Protein AF-0000000077908603 (afdb_homodimer)

Radius of gyration: 63.62 Å; Cα contacts (8 Å, |Δi|>4): 1380; chains: 2; bounding box: 85×196×99 Å

Secondary structure (DSSP, 8-state):
------------------STHHHHHHHB-TTT-SB-SSEEE-TTS-EEEHHHHHTSPPEEE---TTS---------------------EEEEE-TTT--EEE--TTGGGGSEE-HHHHHHHHHHHHHTTTTT-B-TTTSSSB--EEETTTTEEE-HHHHHHHHHSTTTTTS-EEEGGGGGG-S--PPPPBPSS-TTSB--EEETTTTEEE-HHHHHTTTTTS-EEEHHHHHHHHHHHHHHHHHHHHHHHHHHHHHHHHHHHHHHHHHHHHHHHHHHHHHHHHHHHHHHHHHHHHHHHHHHHHHHHHHHHHHHHHHHHHHHHHHHHHHHHHHHHHHHH--HHHHHHHHHHHHHHHHHHHH----SS-SS----EEEEEEEEEEETTEEEEEEEE-----TTT-EEE-GGGTT--TTSEEEEEEE-B-TTS-B-SS----EEEEE--SS--S---EEEEE-------SS-----EEEE-/------------------STHHHHHHHB-TTT-SB-SSEEE-TTS-EEEHHHHHTSPPEEE---TTTT--------------------EEEEE-TTT--EEEPPTTGGGGSPB-HHHHHHHHHHHHHTTTTT-B-TTTSSSBEEEEETTTTEEEEHHHHHHHHHSTTTTT--EEEGGGGGG-S--PPPPBPSS-TTSB--EEETTTTEEE-HHHHHTTTTTS-EEEHHHHHHHHHHHHHHHHHHHHHHHHHHHHHHHHHHHHHHHHHHHHHHHHHHHHHHHHHHHHHHHHHHHHHHHHHHHHHHHHHHHHHHHHHHHHHHHHHHHHHHHHHHHHHHH--HHHHHHHHHHHHHHHHHHHH----SS-SS----EEEEEEEEEEETTEEEEEEEE-----TTT-EEE-GGGTT--TTSEEEEEEE-B-TTS-B-SS----EEEEE--SS--S---EEEEE-------SS-----EEEE-

Solvent-accessible surface area (backbone atoms only — not comparable to full-atom values): 54787 Å² total; per-residue (Å²): 136,82,81,77,81,69,78,81,72,68,82,78,70,74,74,71,86,66,69,78,50,67,68,41,66,54,27,30,16,84,85,81,65,38,69,57,50,73,28,27,42,42,70,79,62,50,62,37,23,46,69,64,57,68,69,53,72,69,45,72,49,72,65,70,78,71,68,81,71,73,76,74,80,76,76,76,78,71,64,76,67,68,67,76,80,66,65,63,47,45,23,39,59,40,88,88,78,61,47,79,40,77,49,53,95,65,34,78,80,58,43,50,68,33,58,61,40,51,44,45,35,49,53,49,25,42,72,60,74,27,59,90,43,54,8,68,79,76,66,75,40,58,38,53,30,31,27,66,69,75,47,36,40,22,16,68,65,54,46,52,45,34,60,66,34,82,90,37,43,81,48,53,69,42,48,45,81,69,44,79,72,56,86,78,76,61,64,80,54,57,24,90,90,43,73,88,35,58,50,53,30,28,31,64,76,79,64,40,70,31,25,74,68,41,39,72,51,92,38,53,89,46,58,64,45,48,32,82,70,50,32,62,61,54,50,49,53,52,50,51,52,51,62,60,41,51,62,52,49,55,46,44,54,50,24,49,51,48,41,54,49,45,51,54,48,30,54,53,42,51,52,52,45,49,50,49,50,51,52,49,46,53,52,46,42,51,27,48,53,51,49,46,51,51,49,51,49,50,52,50,50,52,50,53,53,51,50,50,53,51,50,54,52,46,53,52,50,51,51,50,42,50,52,50,49,47,46,50,52,47,50,51,47,38,72,72,71,36,50,58,61,51,41,56,69,45,40,62,50,52,50,51,37,53,53,54,60,63,63,59,85,77,76,65,57,68,92,67,80,58,61,68,42,74,37,65,85,38,78,57,52,69,36,94,84,32,82,40,62,40,42,80,44,60,81,49,70,22,78,86,49,37,41,79,44,45,88,31,66,86,60,56,40,86,87,34,72,21,38,40,33,72,45,44,6,19,83,84,58,42,69,57,80,71,43,61,64,74,45,72,48,66,55,63,65,86,78,62,80,77,71,59,59,45,68,43,72,42,65,49,68,36,60,57,53,95,66,72,63,78,73,62,44,70,41,72,63,133,85,74,78,78,73,78,78,78,69,80,79,68,76,74,70,85,64,68,78,52,67,67,42,66,55,29,29,16,85,84,79,64,38,69,56,52,72,29,27,42,43,70,78,64,50,62,37,23,47,69,62,58,67,70,52,72,71,44,72,49,69,66,67,76,72,66,76,73,70,77,73,80,76,77,73,78,71,66,77,68,66,65,73,81,64,63,60,48,45,23,36,58,40,90,87,79,61,48,78,40,77,48,53,95,65,34,77,80,59,42,52,69,32,58,61,41,51,43,46,36,50,52,49,25,43,74,59,74,30,60,90,42,54,8,67,82,75,64,75,42,57,38,52,31,31,28,66,68,77,46,36,40,22,16,69,67,54,46,52,46,33,57,67,34,83,91,38,43,80,48,53,68,41,50,47,80,71,44,79,73,57,86,79,77,60,64,80,52,58,24,90,90,43,71,90,36,56,49,54,29,28,31,65,76,80,64,39,69,30,25,73,66,41,43,71,49,90,41,50,90,50,57,63,46,48,30,82,67,49,31,60,61,55,50,48,52,52,49,52,54,51,62,61,41,51,61,52,50,54,48,45,54,50,25,51,51,48,42,55,51,45,52,53,48,30,54,53,39,51,53,52,45,49,49,50,51,51,53,51,46,53,52,46,44,49,28,47,52,51,50,46,51,51,50,49,49,49,51,51,51,52,49,54,53,51,51,51,54,50,50,53,52,46,52,52,49,52,50,50,41,52,52,49,49,48,46,49,54,48,50,51,47,38,73,72,72,36,50,57,61,50,41,57,67,47,40,65,50,51,52,53,36,53,52,55,60,64,64,59,86,77,77,66,56,67,91,66,80,57,61,70,44,74,37,64,86,36,77,56,51,69,37,94,83,32,85,40,62,38,42,80,44,59,80,49,72,23,77,87,50,36,41,78,42,44,87,31,65,86,60,55,39,85,86,32,75,20,39,39,33,73,43,46,6,18,84,85,57,43,69,57,79,72,45,61,64,74,45,71,49,66,55,62,64,85,79,61,80,79,69,59,60,46,68,42,70,42,64,49,67,36,59,59,52,94,66,72,64,78,72,62,46,71,40,72,67

Sequence (954 aa):
MSENRKPLLGFVGKLPSGTALGNSGKTHCPLCMGLFKAPRLLPCLHTVCTTCLEQLEPYSVVDIRGGDSDTSSEGSIFQELKPPSLQPQIGILCPVCDTQVDLPMGGVKALTIDHLAMNDVMLESLRGEGQGLVCDLCSDREVEKRCQTCRANLCHFCCQAHRRQKKTTYHTVVDLKDLKGYSRIGKPILCPVHPAEELRLFCELCDRPVCRDCVVGEHREHPYDFASNVIHKHGDSVRELLRGTQPHVEALEEALAQITEMNSALQKRVEAVAADVRTFSEGYVKAIEEHRDRLLKQLEDIRVQKENSLQLQKAQLEQLLADMRTGVEFTEHLLTSGSDLEILITKGVVVERLTKLNKVEYSAHPGVNDKIRFSPQQRAGRCRGYEVYGTINTKEVDPAKCVLQGEDLHRAREKQTASFTLLCKDAAGESMGRGGDSVHVAVVPKDKKDRFVLHSQVSGVIGGDETGNLRPFPVVIMSENRKPLLGFVGKLPSGTALGNSGKTHCPLCMGLFKAPRLLPCLHTVCTTCLEQLEPYSVVDIRGGDSDTSSEGSIFQELKPPSLQPQIGILCPVCDTQVDLPMGGVKALTIDHLAMNDVMLESLRGEGQGLVCDLCSDREVEKRCQTCRANLCHFCCQAHRRQKKTTYHTVVDLKDLKGYSRIGKPILCPVHPAEELRLFCELCDRPVCRDCVVGEHREHPYDFASNVIHKHGDSVRELLRGTQPHVEALEEALAQITEMNSALQKRVEAVAADVRTFSEGYVKAIEEHRDRLLKQLEDIRVQKENSLQLQKAQLEQLLADMRTGVEFTEHLLTSGSDLEILITKGVVVERLTKLNKVEYSAHPGVNDKIRFSPQQRAGRCRGYEVYGTINTKEVDPAKCVLQGEDLHRAREKQTASFTLLCKDAAGESMGRGGDSVHVAVVPKDKKDRFVLHSQVSGVIGGDETGNLRPFPVVI

Foldseek 3Di:
DDDPPPPPPDDPDDPPPPPVVPLQQLQAAPQPRHGADQWFQFPVRRIHHLVRQVPFDKDFDQPPPPPDPPPPDDDDPPPVPVRPPSPGFIWGADPPPRDITTADPVGSNPGHGDQSNVVSNVLVCLVVVQPPPAWPPPRPDTFFKAWPVQLTTHDPVVVVVLCPDPVRVPTDIGTSNVCNPPPPSGHFDADPVGRVFGFFKAFPVVGGTDTPVCCVPPVVPTDMDTPVVCCVVVVVVVVVVVVVCVVVVVVVVVVVVVVVVVVVVVVVVVVVVVVVVVVVVVLQVVLQVVVVVVQVVVVVVVVVVLVVQQVVLVVVVVVLVVLVVVLVVVVVCCVVPNDPVRCVVCVVVSVVSNVVSVPDDGDPDRLADPDKDKDFAAWPQDGSRDTHGIDIDRFDFDPVLWDKDAPCPVVQDAQDWGWIDTQTAGSVSHGDQAQADFDFDFDADPPDPPRPRPRDRCRPRCHDDVPNDGPGDTDND/DPDPPDPCPDDPDDPPPPPVVPLQQLQAAPQPRHGADQWFQFPVRHIHHLVRQVVFDKDFDQPPPPPDPPPVDDDDPPPVPVRPPSPRFIWGADPPPRDITTADPVGSNPGDGDQSNVVSNVLVCLVVVQPPPAWPPPRPDTFFKAFPVQLTTHDPVVVVVLCVDPVRVPTDIGTSNVCNPPPPSGHFDADPVGRVFGFFKAFPVVGGTDTPVCCVPVVPPTDMDTCVVCCVVVVVVVVVVVVVCVVVVVVVVVVVVVVVVVVVVVVVVVVVVVVVVVVVVVLQVVLAVVVVVVQVVVVVVVVVVLVVQQVVLVVVVVVLVVLVVVLVVVVVCCVVPNDPVRCVVCVVVSVVSNVVSVPDDGDPDRLADPDKDKDFAAWPQDGSRHTHGIDIDRFDFDPVLWDKAAPCLVVQDAQDWGWIFTQTAGSVSHGDQAFADFDFDFDADPPDPPGPRPRPRCRPRCHDDVPNDGPGDTDND

Structure (mmCIF, N/CA/C/O backbone):
data_AF-0000000077908603-model_v1
#
loop_
_entity.id
_entity.type
_entity.pdbx_description
1 polymer 'Tripartite motif-containing protein'
#
loop_
_atom_site.group_PDB
_atom_site.id
_atom_site.type_symbol
_atom_site.label_atom_id
_atom_site.label_alt_id
_atom_site.label_comp_id
_atom_site.label_asym_id
_atom_site.label_entity_id
_atom_site.label_seq_id
_atom_site.pdbx_PDB_ins_code
_atom_site.Cartn_x
_atom_site.Cartn_y
_atom_site.Cartn_z
_atom_site.occupancy
_atom_site.B_iso_or_equiv
_atom_site.auth_seq_id
_atom_site.auth_comp_id
_atom_site.auth_asym_id
_atom_site.auth_atom_id
_atom_site.pdbx_PDB_model_num
ATOM 1 N N . MET A 1 1 ? 39.688 18.641 4.941 1 24.11 1 MET A N 1
ATOM 2 C CA . MET A 1 1 ? 39.375 18.641 6.367 1 24.11 1 MET A CA 1
ATOM 3 C C . MET A 1 1 ? 38.719 19.953 6.77 1 24.11 1 MET A C 1
ATOM 5 O O . MET A 1 1 ? 39.406 20.938 7.066 1 24.11 1 MET A O 1
ATOM 9 N N . SER A 1 2 ? 37.75 20.297 6.008 1 25.19 2 SER A N 1
ATOM 10 C CA . SER A 1 2 ? 37 21.516 5.777 1 25.19 2 SER A CA 1
ATOM 11 C C . SER A 1 2 ? 36.219 21.922 7.027 1 25.19 2 SER A C 1
ATOM 13 O O . SER A 1 2 ? 35.531 21.094 7.645 1 25.19 2 SER A O 1
ATOM 15 N N . GLU A 1 3 ? 36.781 22.906 7.824 1 24.78 3 GLU A N 1
ATOM 16 C CA . GLU A 1 3 ? 36.562 23.547 9.117 1 24.78 3 GLU A CA 1
ATOM 17 C C . GLU A 1 3 ? 35.125 24.031 9.289 1 24.78 3 GLU A C 1
ATOM 19 O O . GLU A 1 3 ? 34.531 24.547 8.352 1 24.78 3 GLU A O 1
ATOM 24 N N . ASN A 1 4 ? 34.438 23.438 10.281 1 24.56 4 ASN A N 1
ATOM 25 C CA . ASN A 1 4 ? 33.125 23.312 10.945 1 24.56 4 ASN A CA 1
ATOM 26 C C . ASN A 1 4 ? 32.688 24.656 11.516 1 24.56 4 ASN A C 1
ATOM 28 O O . ASN A 1 4 ? 33.125 25.062 12.586 1 24.56 4 ASN A O 1
ATOM 32 N N . ARG A 1 5 ? 32.656 25.734 10.602 1 23.84 5 ARG A N 1
ATOM 33 C CA . ARG A 1 5 ? 32.375 27.078 11.109 1 23.84 5 ARG A CA 1
ATOM 34 C C . ARG A 1 5 ? 31.078 27.109 11.906 1 23.84 5 ARG A C 1
ATOM 36 O O . ARG A 1 5 ? 30.016 26.812 11.375 1 23.84 5 ARG A O 1
ATOM 43 N N . LYS A 1 6 ? 31.25 26.781 13.188 1 27.31 6 LYS A N 1
ATOM 44 C CA . LYS A 1 6 ? 30.344 26.656 14.328 1 27.31 6 LYS A CA 1
ATOM 45 C C . LYS A 1 6 ? 29.453 27.875 14.469 1 27.31 6 LYS A C 1
ATOM 47 O O . LYS A 1 6 ? 29.953 29 14.586 1 27.31 6 LYS A O 1
ATOM 52 N N . PRO A 1 7 ? 28.203 27.797 13.906 1 25.58 7 PRO A N 1
ATOM 53 C CA . PRO A 1 7 ? 27.297 28.938 13.852 1 25.58 7 PRO A CA 1
ATOM 54 C C . PRO A 1 7 ? 27.031 29.547 15.227 1 25.58 7 PRO A C 1
ATOM 56 O O . PRO A 1 7 ? 26.828 28.812 16.203 1 25.58 7 PRO A O 1
ATOM 59 N N . LEU A 1 8 ? 27.797 30.594 15.617 1 26.75 8 LEU A N 1
ATOM 60 C CA . LEU A 1 8 ? 27.781 31.344 16.859 1 26.75 8 LEU A CA 1
ATOM 61 C C . LEU A 1 8 ? 26.375 31.812 17.203 1 26.75 8 LEU A C 1
ATOM 63 O O . LEU A 1 8 ? 25.859 32.75 16.594 1 26.75 8 LEU A O 1
ATOM 67 N N . LEU A 1 9 ? 25.406 30.875 17.234 1 26.42 9 LEU A N 1
ATOM 68 C CA . LEU A 1 9 ? 24 31.188 17.484 1 26.42 9 LEU A CA 1
ATOM 69 C C . LEU A 1 9 ? 23.828 31.891 18.828 1 26.42 9 LEU A C 1
ATOM 71 O O . LEU A 1 9 ? 22.703 32.062 19.312 1 26.42 9 LEU A O 1
ATOM 75 N N . GLY A 1 10 ? 25.016 32.031 19.562 1 24.17 10 GLY A N 1
ATOM 76 C CA . GLY A 1 10 ? 24.734 31.969 20.984 1 24.17 10 GLY A CA 1
ATOM 77 C C . GLY A 1 10 ? 23.656 32.938 21.422 1 24.17 10 GLY A C 1
ATOM 78 O O . GLY A 1 10 ? 22.531 32.562 21.734 1 24.17 10 GLY A O 1
ATOM 79 N N . PHE A 1 11 ? 24.047 34.156 22 1 25.81 11 PHE A N 1
ATOM 80 C CA . PHE A 1 11 ? 23.734 34.75 23.312 1 25.81 11 PHE A CA 1
ATOM 81 C C . PHE A 1 11 ? 22.5 35.625 23.219 1 25.81 11 PHE A C 1
ATOM 83 O O . PHE A 1 11 ? 22.531 36.719 22.656 1 25.81 11 PHE A O 1
ATOM 90 N N . VAL A 1 12 ? 21.375 35.094 22.828 1 29.44 12 VAL A N 1
ATOM 91 C CA . VAL A 1 12 ? 20.172 35.938 22.938 1 29.44 12 VAL A CA 1
ATOM 92 C C . VAL A 1 12 ? 20.047 36.438 24.375 1 29.44 12 VAL A C 1
ATOM 94 O O . VAL A 1 12 ? 19.766 35.656 25.297 1 29.44 12 VAL A O 1
ATOM 97 N N . GLY A 1 13 ? 21.016 37.219 24.859 1 24.86 13 GLY A N 1
ATOM 98 C CA . GLY A 1 13 ? 20.969 37.781 26.188 1 24.86 13 GLY A CA 1
ATOM 99 C C . GLY A 1 13 ? 19.609 38.344 26.547 1 24.86 13 GLY A C 1
ATOM 100 O O . GLY A 1 13 ? 18.828 38.719 25.672 1 24.86 13 GLY A O 1
ATOM 101 N N . LYS A 1 14 ? 19.047 37.844 27.688 1 30.73 14 LYS A N 1
ATOM 102 C CA . LYS A 1 14 ? 17.891 38.219 28.484 1 30.73 14 LYS A CA 1
ATOM 103 C C . LYS A 1 14 ? 17.812 39.719 28.672 1 30.73 14 LYS A C 1
ATOM 105 O O . LYS A 1 14 ? 18.734 40.344 29.203 1 30.73 14 LYS A O 1
ATOM 110 N N . LEU A 1 15 ? 17.266 40.344 27.75 1 29.77 15 LEU A N 1
ATOM 111 C CA . LEU A 1 15 ? 17.016 41.719 28.078 1 29.77 15 LEU A CA 1
ATOM 112 C C . LEU A 1 15 ? 16.438 41.844 29.484 1 29.77 15 LEU A C 1
ATOM 114 O O . LEU A 1 15 ? 15.516 41.125 29.859 1 29.77 15 LEU A O 1
ATOM 118 N N . PRO A 1 16 ? 17.297 42.094 30.547 1 29.77 16 PRO A N 1
ATOM 119 C CA . PRO A 1 16 ? 16.844 42.25 31.922 1 29.77 16 PRO A CA 1
ATOM 120 C C . PRO A 1 16 ? 15.469 42.906 32.031 1 29.77 16 PRO A C 1
ATOM 122 O O . PRO A 1 16 ? 15.055 43.625 31.109 1 29.77 16 PRO A O 1
ATOM 125 N N . SER A 1 17 ? 14.578 42.219 32.719 1 30.8 17 SER A N 1
ATOM 126 C CA . SER A 1 17 ? 13.289 42.688 33.25 1 30.8 17 SER A CA 1
ATOM 127 C C . SER A 1 17 ? 13.414 44.062 33.875 1 30.8 17 SER A C 1
ATOM 129 O O . SER A 1 17 ? 14.047 44.219 34.906 1 30.8 17 SER A O 1
ATOM 131 N N . GLY A 1 18 ? 13.797 45.094 33.125 1 29.88 18 GLY A N 1
ATOM 132 C CA . GLY A 1 18 ? 13.922 46.469 33.531 1 29.88 18 GLY A CA 1
ATOM 133 C C . GLY A 1 18 ? 12.797 46.938 34.438 1 29.88 18 GLY A C 1
ATOM 134 O O . GLY A 1 18 ? 11.711 47.312 33.969 1 29.88 18 GLY A O 1
ATOM 135 N N . THR A 1 19 ? 12.531 46.406 35.594 1 32.53 19 THR A N 1
ATOM 136 C CA . THR A 1 19 ? 11.664 46.969 36.625 1 32.53 19 THR A CA 1
ATOM 137 C C . THR A 1 19 ? 11.875 48.469 36.75 1 32.53 19 THR A C 1
ATOM 139 O O . THR A 1 19 ? 11.031 49.188 37.312 1 32.53 19 THR A O 1
ATOM 142 N N . ALA A 1 20 ? 13.109 48.938 36.906 1 36.72 20 ALA A N 1
ATOM 143 C CA . ALA A 1 20 ? 13.414 50.344 37.188 1 36.72 20 ALA A CA 1
ATOM 144 C C . ALA A 1 20 ? 12.883 51.25 36.094 1 36.72 20 ALA A C 1
ATOM 146 O O . ALA A 1 20 ? 13.172 52.438 36.094 1 36.72 20 ALA A O 1
ATOM 147 N N . LEU A 1 21 ? 12.445 50.812 35 1 39.31 21 LEU A N 1
ATOM 148 C CA . LEU A 1 21 ? 11.922 51.469 33.812 1 39.31 21 LEU A CA 1
ATOM 149 C C . LEU A 1 21 ? 10.539 52.062 34.094 1 39.31 21 LEU A C 1
ATOM 151 O O . LEU A 1 21 ? 9.922 52.625 33.188 1 39.31 21 LEU A O 1
ATOM 155 N N . GLY A 1 22 ? 9.922 51.656 35.062 1 41.66 22 GLY A N 1
ATOM 156 C CA . GLY A 1 22 ? 8.562 52.094 35.281 1 41.66 22 GLY A CA 1
ATOM 157 C C . GLY A 1 22 ? 8.445 53.625 35.375 1 41.66 22 GLY A C 1
ATOM 158 O O . GLY A 1 22 ? 7.535 54.219 34.781 1 41.66 22 GLY A O 1
ATOM 159 N N . ASN A 1 23 ? 9.203 54.25 36.438 1 48.16 23 ASN A N 1
ATOM 160 C CA . ASN A 1 23 ? 9.195 55.688 36.688 1 48.16 23 ASN A CA 1
ATOM 161 C C . ASN A 1 23 ? 9.984 56.469 35.625 1 48.16 23 ASN A C 1
ATOM 163 O O . ASN A 1 23 ? 9.695 57.625 35.375 1 48.16 23 ASN A O 1
ATOM 167 N N . SER A 1 24 ? 10.922 55.781 35.062 1 54.47 24 SER A N 1
ATOM 168 C CA . SER A 1 24 ? 11.852 56.406 34.125 1 54.47 24 SER A CA 1
ATOM 169 C C . SER A 1 24 ? 11.141 56.812 32.844 1 54.47 24 SER A C 1
ATOM 171 O O . SER A 1 24 ? 11.492 57.844 32.219 1 54.47 24 SER A O 1
ATOM 173 N N . GLY A 1 25 ? 10.039 56.219 32.562 1 63.84 25 GLY A N 1
ATOM 174 C CA . GLY A 1 25 ? 9.312 56.562 31.344 1 63.84 25 GLY A CA 1
ATOM 175 C C . GLY A 1 25 ? 8.578 57.875 31.438 1 63.84 25 GLY A C 1
ATOM 176 O O . GLY A 1 25 ? 8.25 58.5 30.422 1 63.84 25 GLY A O 1
ATOM 177 N N . LYS A 1 26 ? 8.57 58.25 32.688 1 80.25 26 LYS A N 1
ATOM 178 C CA . LYS A 1 26 ? 7.824 59.469 32.906 1 80.25 26 LYS A CA 1
ATOM 179 C C . LYS A 1 26 ? 8.766 60.688 32.969 1 80.25 26 LYS A C 1
ATOM 181 O O . LYS A 1 26 ? 8.336 61.812 32.781 1 80.25 26 LYS A O 1
ATOM 186 N N . THR A 1 27 ? 10.07 60.375 33.219 1 89.62 27 THR A N 1
ATOM 187 C CA . THR A 1 27 ? 10.945 61.531 33.438 1 89.62 27 THR A CA 1
ATOM 188 C C . THR A 1 27 ? 12.07 61.531 32.406 1 89.62 27 THR A C 1
ATOM 190 O O . THR A 1 27 ? 12.789 62.531 32.281 1 89.62 27 THR A O 1
ATOM 193 N N . HIS A 1 28 ? 12.156 60.5 31.641 1 92.69 28 HIS A N 1
ATOM 194 C CA . HIS A 1 28 ? 13.281 60.406 30.719 1 92.69 28 HIS A CA 1
ATOM 195 C C . HIS A 1 28 ? 12.805 60.344 29.281 1 92.69 28 HIS A C 1
ATOM 197 O O . HIS A 1 28 ? 11.797 59.688 28.984 1 92.69 28 HIS A O 1
ATOM 203 N N . CYS A 1 29 ? 13.555 61 28.453 1 93.94 29 CYS A N 1
ATOM 204 C CA . CYS A 1 29 ? 13.273 60.969 27.016 1 93.94 29 CYS A CA 1
ATOM 205 C C . CYS A 1 29 ? 13.68 59.656 26.391 1 93.94 29 CYS A C 1
ATOM 207 O O . CYS A 1 29 ? 14.789 59.156 26.641 1 93.94 29 CYS A O 1
ATOM 209 N N . PRO A 1 30 ? 12.898 59.031 25.625 1 91.56 30 PRO A N 1
ATOM 210 C CA . PRO A 1 30 ? 13.203 57.719 25.016 1 91.56 30 PRO A CA 1
ATOM 211 C C . PRO A 1 30 ? 14.305 57.812 23.969 1 91.56 30 PRO A C 1
ATOM 213 O O . PRO A 1 30 ? 14.914 56.781 23.625 1 91.56 30 PRO A O 1
ATOM 216 N N . LEU A 1 31 ? 14.648 58.969 23.438 1 91.38 31 LEU A N 1
ATOM 217 C CA . LEU A 1 31 ? 15.656 59.125 22.406 1 91.38 31 LEU A CA 1
ATOM 218 C C . LEU A 1 31 ? 17.016 59.438 23.016 1 91.38 31 LEU A C 1
ATOM 220 O O . LEU A 1 31 ? 18 58.75 22.75 1 91.38 31 LEU A O 1
ATOM 224 N N . CYS A 1 32 ? 17.109 60.438 23.891 1 92.38 32 CYS A N 1
ATOM 225 C CA . CYS A 1 32 ? 18.391 60.844 24.469 1 92.38 32 CYS A CA 1
ATOM 226 C C . CYS A 1 32 ? 18.609 60.188 25.828 1 92.38 32 CYS A C 1
ATOM 228 O O . CYS A 1 32 ? 19.719 60.188 26.359 1 92.38 32 CYS A O 1
ATOM 230 N N . MET A 1 33 ? 17.625 59.688 26.516 1 90.75 33 MET A N 1
ATOM 231 C CA . MET A 1 33 ? 17.672 58.969 27.766 1 90.75 33 MET A CA 1
ATOM 232 C C . MET A 1 33 ? 17.984 59.875 28.938 1 90.75 33 MET A C 1
ATOM 234 O O . MET A 1 33 ? 18.188 59.438 30.062 1 90.75 33 MET A O 1
ATOM 238 N N . GLY A 1 34 ? 17.984 61.031 28.609 1 89.06 34 GLY A N 1
ATOM 239 C CA . GLY A 1 34 ? 18.156 62.031 29.672 1 89.06 34 GLY A CA 1
ATOM 240 C C . GLY A 1 34 ? 16.828 62.562 30.219 1 89.06 34 GLY A C 1
ATOM 241 O O . GLY A 1 34 ? 15.766 62.156 29.766 1 89.06 34 GLY A O 1
ATOM 242 N N . LEU A 1 35 ? 16.984 63.406 31.266 1 89.56 35 LEU A N 1
ATOM 243 C CA . LEU A 1 35 ? 15.789 64.062 31.797 1 89.56 35 LEU A CA 1
ATOM 244 C C . LEU A 1 35 ? 15.141 64.938 30.719 1 89.56 35 LEU A C 1
ATOM 246 O O . LEU A 1 35 ? 15.844 65.625 29.953 1 89.56 35 LEU A O 1
ATOM 250 N N . PHE A 1 36 ? 13.898 64.938 30.719 1 92.06 36 PHE A N 1
ATOM 251 C CA . PHE A 1 36 ? 13.164 65.688 29.703 1 92.06 36 PHE A CA 1
ATOM 252 C C . PHE A 1 36 ? 13.586 67.188 29.688 1 92.06 36 PHE A C 1
ATOM 254 O O . PHE A 1 36 ? 13.688 67.812 30.75 1 92.06 36 PHE A O 1
ATOM 261 N N . LYS A 1 37 ? 13.844 67.625 28.484 1 88.88 37 LYS A N 1
ATOM 262 C CA . LYS A 1 37 ? 14.078 69.062 28.266 1 88.88 37 LYS A CA 1
ATOM 263 C C . LYS A 1 37 ? 13.031 69.688 27.328 1 88.88 37 LYS A C 1
ATOM 265 O O . LYS A 1 37 ? 13.039 69.375 26.125 1 88.88 37 LYS A O 1
ATOM 270 N N . ALA A 1 38 ? 12.172 70.562 27.797 1 90.38 38 ALA A N 1
ATOM 271 C CA . ALA A 1 38 ? 11.062 71.125 27.047 1 90.38 38 ALA A CA 1
ATOM 272 C C . ALA A 1 38 ? 10.25 70 26.344 1 90.38 38 ALA A C 1
ATOM 274 O O . ALA A 1 38 ? 10.125 70.062 25.109 1 90.38 38 ALA A O 1
ATOM 275 N N . PRO A 1 39 ? 9.797 69.125 27.109 1 94.12 39 PRO A N 1
ATOM 276 C CA . PRO A 1 39 ? 9.125 67.938 26.547 1 94.12 39 PRO A CA 1
ATOM 277 C C . PRO A 1 39 ? 7.859 68.312 25.766 1 94.12 39 PRO A C 1
ATOM 279 O O . PRO A 1 39 ? 7.102 69.188 26.203 1 94.12 39 PRO A O 1
ATOM 282 N N . ARG A 1 40 ? 7.715 67.75 24.609 1 95.5 40 ARG A N 1
ATOM 283 C CA . ARG A 1 40 ? 6.527 67.938 23.781 1 95.5 40 ARG A CA 1
ATOM 284 C C . ARG A 1 40 ? 5.672 66.625 23.781 1 95.5 40 ARG A C 1
ATOM 286 O O . ARG A 1 40 ? 6.199 65.562 23.719 1 95.5 40 ARG A O 1
ATOM 293 N N . LEU A 1 41 ? 4.398 66.812 23.922 1 95.5 41 LEU A N 1
ATOM 294 C CA . LEU A 1 41 ? 3.445 65.688 23.891 1 95.5 41 LEU A CA 1
ATOM 295 C C . LEU A 1 41 ? 2.975 65.438 22.469 1 95.5 41 LEU A C 1
ATOM 297 O O . LEU A 1 41 ? 2.441 66.312 21.797 1 95.5 41 LEU A O 1
ATOM 301 N N . LEU A 1 42 ? 3.189 64.25 22.016 1 94.62 42 LEU A N 1
ATOM 302 C CA . LEU A 1 42 ? 2.756 63.844 20.688 1 94.62 42 LEU A CA 1
ATOM 303 C C . LEU A 1 42 ? 1.315 63.344 20.719 1 94.62 42 LEU A C 1
ATOM 305 O O . LEU A 1 42 ? 0.791 63.031 21.781 1 94.62 42 LEU A O 1
ATOM 309 N N . PRO A 1 43 ? 0.622 63.312 19.5 1 94.19 43 PRO A N 1
ATOM 310 C CA . PRO A 1 43 ? -0.764 62.844 19.438 1 94.19 43 PRO A CA 1
ATOM 311 C C . PRO A 1 43 ? -0.914 61.406 19.922 1 94.19 43 PRO A C 1
ATOM 313 O O . PRO A 1 43 ? -2.008 61 20.312 1 94.19 43 PRO A O 1
ATOM 316 N N . CYS A 1 44 ? 0.149 60.656 19.953 1 94.38 44 CYS A N 1
ATOM 317 C CA . CYS A 1 44 ? 0.128 59.281 20.438 1 94.38 44 CYS A CA 1
ATOM 318 C C . CYS A 1 44 ? 0.326 59.219 21.938 1 94.38 44 CYS A C 1
ATOM 320 O O . CYS A 1 44 ? 0.346 58.125 22.531 1 94.38 44 CYS A O 1
ATOM 322 N N . LEU A 1 45 ? 0.522 60.344 22.562 1 94.75 45 LEU A N 1
ATOM 323 C CA . LEU A 1 45 ? 0.618 60.562 24 1 94.75 45 LEU A CA 1
ATOM 324 C C . LEU A 1 45 ? 1.974 60.125 24.531 1 94.75 45 LEU A C 1
ATOM 326 O O . LEU A 1 45 ? 2.119 59.875 25.719 1 94.75 45 LEU A O 1
ATOM 330 N N . HIS A 1 46 ? 2.93 59.938 23.609 1 94 46 HIS A N 1
ATOM 331 C CA . HIS A 1 46 ? 4.32 59.812 24.031 1 94 46 HIS A CA 1
ATOM 332 C C . HIS A 1 46 ? 4.992 61.188 24.125 1 94 46 HIS A C 1
ATOM 334 O O . HIS A 1 46 ? 4.656 62.094 23.375 1 94 46 HIS A O 1
ATOM 340 N N . THR A 1 47 ? 5.828 61.312 25.062 1 95.75 47 THR A N 1
ATOM 341 C CA . THR A 1 47 ? 6.531 62.562 25.312 1 95.75 47 THR A CA 1
ATOM 342 C C . THR A 1 47 ? 7.996 62.438 24.906 1 95.75 47 THR A C 1
ATOM 344 O O . THR A 1 47 ? 8.656 61.438 25.188 1 95.75 47 THR A O 1
ATOM 347 N N . VAL A 1 48 ? 8.5 63.5 24.172 1 95.31 48 VAL A N 1
ATOM 348 C CA . VAL A 1 48 ? 9.883 63.531 23.703 1 95.31 48 VAL A CA 1
ATOM 349 C C . VAL A 1 48 ? 10.43 64.938 23.828 1 95.31 48 VAL A C 1
ATOM 351 O O . VAL A 1 48 ? 9.68 65.938 23.734 1 95.31 48 VAL A O 1
ATOM 354 N N . CYS A 1 49 ? 11.703 65.062 24.016 1 95.75 49 CYS A N 1
ATOM 355 C CA . CYS A 1 49 ? 12.344 66.375 24.094 1 95.75 49 CYS A CA 1
ATOM 356 C C . CYS A 1 49 ? 12.203 67.125 22.781 1 95.75 49 CYS A C 1
ATOM 358 O O . CYS A 1 49 ? 12.195 66.5 21.703 1 95.75 49 CYS A O 1
ATOM 360 N N . THR A 1 50 ? 12.102 68.438 22.875 1 95 50 THR A N 1
ATOM 361 C CA . THR A 1 50 ? 11.992 69.25 21.672 1 95 50 THR A CA 1
ATOM 362 C C . THR A 1 50 ? 13.227 69.125 20.781 1 95 50 THR A C 1
ATOM 364 O O . THR A 1 50 ? 13.102 68.938 19.578 1 95 50 THR A O 1
ATOM 367 N N . THR A 1 51 ? 14.359 69.062 21.391 1 94.06 51 THR A N 1
ATOM 368 C CA . THR A 1 51 ? 15.602 69 20.641 1 94.06 51 THR A CA 1
ATOM 369 C C . THR A 1 51 ? 15.711 67.625 19.953 1 94.06 51 THR A C 1
ATOM 371 O O . THR A 1 51 ? 16.188 67.5 18.828 1 94.06 51 THR A O 1
ATOM 374 N N . CYS A 1 52 ? 15.297 66.625 20.625 1 94.88 52 CYS A N 1
ATOM 375 C CA . CYS A 1 52 ? 15.344 65.25 20.078 1 94.88 52 CYS A CA 1
ATOM 376 C C . CYS A 1 52 ? 14.367 65.125 18.906 1 94.88 52 CYS A C 1
ATOM 378 O O . CYS A 1 52 ? 14.672 64.438 17.922 1 94.88 52 CYS A O 1
ATOM 380 N N . LEU A 1 53 ? 13.195 65.75 19 1 94.12 53 LEU A N 1
ATOM 381 C CA . LEU A 1 53 ? 12.203 65.688 17.938 1 94.12 53 LEU A CA 1
ATOM 382 C C . LEU A 1 53 ? 12.703 66.375 16.688 1 94.12 53 LEU A C 1
ATOM 384 O O . LEU A 1 53 ? 12.406 65.938 15.562 1 94.12 53 LEU A O 1
ATOM 388 N N . GLU A 1 54 ? 13.461 67.438 16.906 1 93.06 54 GLU A N 1
ATOM 389 C CA . GLU A 1 54 ? 13.977 68.188 15.781 1 93.06 54 GLU A CA 1
ATOM 390 C C . GLU A 1 54 ? 15.016 67.438 14.984 1 93.06 54 GLU A C 1
ATOM 392 O O . GLU A 1 54 ? 15.242 67.688 13.812 1 93.06 54 GLU A O 1
ATOM 397 N N . GLN A 1 55 ? 15.562 66.5 15.609 1 91.44 55 GLN A N 1
ATOM 398 C CA . GLN A 1 55 ? 16.594 65.688 14.953 1 91.44 55 GLN A CA 1
ATOM 399 C C . GLN A 1 55 ? 15.992 64.562 14.102 1 91.44 55 GLN A C 1
ATOM 401 O O . GLN A 1 55 ? 16.688 63.969 13.289 1 91.44 55 GLN A O 1
ATOM 406 N N . LEU A 1 56 ? 14.695 64.375 14.242 1 90.69 56 LEU A N 1
ATOM 407 C CA . LEU A 1 56 ? 14.039 63.312 13.492 1 90.69 56 LEU A CA 1
ATOM 408 C C . LEU A 1 56 ? 13.812 63.75 12.039 1 90.69 56 LEU A C 1
ATOM 410 O O . LEU A 1 56 ? 13.57 64.938 11.766 1 90.69 56 LEU A O 1
ATOM 414 N N . GLU A 1 57 ? 13.914 62.875 11.078 1 84.38 57 GLU A N 1
ATOM 415 C CA . GLU A 1 57 ? 13.711 63.125 9.664 1 84.38 57 GLU A CA 1
ATOM 416 C C . GLU A 1 57 ? 12.227 63.25 9.328 1 84.38 57 GLU A C 1
ATOM 418 O O . GLU A 1 57 ? 11.453 62.344 9.562 1 84.38 57 GLU A O 1
ATOM 423 N N . PRO A 1 58 ? 11.867 64.438 8.836 1 82.88 58 PRO A N 1
ATOM 424 C CA . PRO A 1 58 ? 10.461 64.562 8.445 1 82.88 58 PRO A CA 1
ATOM 425 C C . PRO A 1 58 ? 10.133 63.875 7.137 1 82.88 58 PRO A C 1
ATOM 427 O O . PRO A 1 58 ? 11.023 63.625 6.32 1 82.88 58 PRO A O 1
ATOM 430 N N . TYR A 1 59 ? 8.977 63.25 7.125 1 79.06 59 TYR A N 1
ATOM 431 C CA . TYR A 1 59 ? 8.531 62.688 5.852 1 79.06 59 TYR A CA 1
ATOM 432 C C . TYR A 1 59 ? 7.395 63.5 5.258 1 79.06 59 TYR A C 1
ATOM 434 O O . TYR A 1 59 ? 6.648 64.188 5.988 1 79.06 59 TYR A O 1
ATOM 442 N N . SER A 1 60 ? 7.363 63.938 3.986 1 73.62 60 SER A N 1
ATOM 443 C CA . SER A 1 60 ? 6.34 64.688 3.299 1 73.62 60 SER A CA 1
ATOM 444 C C . SER A 1 60 ? 5.324 63.781 2.611 1 73.62 60 SER A C 1
ATOM 446 O O . SER A 1 60 ? 5.699 62.812 1.945 1 73.62 60 SER A O 1
ATOM 448 N N . VAL A 1 61 ? 4.16 63.656 3.223 1 59.94 61 VAL A N 1
ATOM 449 C CA . VAL A 1 61 ? 3.127 62.969 2.475 1 59.94 61 VAL A CA 1
ATOM 450 C C . VAL A 1 61 ? 2.32 63.969 1.643 1 59.94 61 VAL A C 1
ATOM 452 O O . VAL A 1 61 ? 1.862 65 2.158 1 59.94 61 VAL A O 1
ATOM 455 N N . VAL A 1 62 ? 2.352 63.969 0.371 1 52.75 62 VAL A N 1
ATOM 456 C CA . VAL A 1 62 ? 1.526 64.75 -0.534 1 52.75 62 VAL A CA 1
ATOM 457 C C . VAL A 1 62 ? 0.119 64.188 -0.6 1 52.75 62 VAL A C 1
ATOM 459 O O . VAL A 1 62 ? -0.053 63 -0.905 1 52.75 62 VAL A O 1
ATOM 462 N N . ASP A 1 63 ? -0.709 64.625 0.265 1 51.25 63 ASP A N 1
ATOM 463 C CA . ASP A 1 63 ? -2.105 64.25 0.084 1 51.25 63 ASP A CA 1
ATOM 464 C C . ASP A 1 63 ? -2.617 64.688 -1.293 1 51.25 63 ASP A C 1
ATOM 466 O O . ASP A 1 63 ? -2.709 65.875 -1.591 1 51.25 63 ASP A O 1
ATOM 470 N N . ILE A 1 64 ? -2.475 63.938 -2.289 1 44.44 64 ILE A N 1
ATOM 471 C CA . ILE A 1 64 ? -3.021 64.188 -3.623 1 44.44 64 ILE A CA 1
ATOM 472 C C . ILE A 1 64 ? -4.527 63.906 -3.611 1 44.44 64 ILE A C 1
ATOM 474 O O . ILE A 1 64 ? -5.152 63.812 -4.668 1 44.44 64 ILE A O 1
ATOM 478 N N . ARG A 1 65 ? -5.207 63.812 -2.59 1 44.22 65 ARG A N 1
ATOM 479 C CA . ARG A 1 65 ? -6.594 63.375 -2.801 1 44.22 65 ARG A CA 1
ATOM 480 C C . ARG A 1 65 ? -7.371 64.438 -3.562 1 44.22 65 ARG A C 1
ATOM 482 O O . ARG A 1 65 ? -8.602 64.375 -3.66 1 44.22 65 ARG A O 1
ATOM 489 N N . GLY A 1 66 ? -6.895 65.688 -3.848 1 36.59 66 GLY A N 1
ATOM 490 C CA . GLY A 1 66 ? -7.914 66.562 -4.297 1 36.59 66 GLY A CA 1
ATOM 491 C C . GLY A 1 66 ? -8.594 66.188 -5.586 1 36.59 66 GLY A C 1
ATOM 492 O O . GLY A 1 66 ? -9.617 66.75 -5.977 1 36.59 66 GLY A O 1
ATOM 493 N N . GLY A 1 67 ? -7.848 65.812 -6.703 1 35.59 67 GLY A N 1
ATOM 494 C CA . GLY A 1 67 ? -8.367 66.188 -7.996 1 35.59 67 GLY A CA 1
ATOM 495 C C . GLY A 1 67 ? -9.641 65.5 -8.398 1 35.59 67 GLY A C 1
ATOM 496 O O . GLY A 1 67 ? -10.281 65.875 -9.383 1 35.59 67 GLY A O 1
ATOM 497 N N . ASP A 1 68 ? -9.859 64.188 -8.086 1 35.72 68 ASP A N 1
ATOM 498 C CA . ASP A 1 68 ? -10.672 63.625 -9.164 1 35.72 68 ASP A CA 1
ATOM 499 C C . ASP A 1 68 ? -12.133 64.062 -9.008 1 35.72 68 ASP A C 1
ATOM 501 O O . ASP A 1 68 ? -13 63.219 -8.719 1 35.72 68 ASP A O 1
ATOM 505 N N . SER A 1 69 ? -12.539 65.062 -8.211 1 32.56 69 SER A N 1
ATOM 506 C CA . SER A 1 69 ? -13.977 65.312 -8.367 1 32.56 69 SER A CA 1
ATOM 507 C C . SER A 1 69 ? -14.32 65.688 -9.812 1 32.56 69 SER A C 1
ATOM 509 O O . SER A 1 69 ? -13.898 66.688 -10.312 1 32.56 69 SER A O 1
ATOM 511 N N . ASP A 1 70 ? -14.352 64.688 -10.68 1 31.83 70 ASP A N 1
ATOM 512 C CA . ASP A 1 70 ? -14.836 64.812 -12.055 1 31.83 70 ASP A CA 1
ATOM 513 C C . ASP A 1 70 ? -16.25 65.375 -12.109 1 31.83 70 ASP A C 1
ATOM 515 O O . ASP A 1 70 ? -17.203 64.625 -12.391 1 31.83 70 ASP A O 1
ATOM 519 N N . THR A 1 71 ? -16.766 66.188 -11.148 1 32.72 71 THR A N 1
ATOM 520 C CA . THR A 1 71 ? -18.109 66.625 -11.531 1 32.72 71 THR A CA 1
ATOM 521 C C . THR A 1 71 ? -18.062 67.375 -12.852 1 32.72 71 THR A C 1
ATOM 523 O O . THR A 1 71 ? -17.328 68.375 -12.992 1 32.72 71 THR A O 1
ATOM 526 N N . SER A 1 72 ? -18.391 66.75 -14.023 1 30.33 72 SER A N 1
ATOM 527 C CA . SER A 1 72 ? -18.562 67.125 -15.422 1 30.33 72 SER A CA 1
ATOM 528 C C . SER A 1 72 ? -19.578 68.25 -15.562 1 30.33 72 SER A C 1
ATOM 530 O O . SER A 1 72 ? -20.078 68.5 -16.656 1 30.33 72 SER A O 1
ATOM 532 N N . SER A 1 73 ? -20.188 68.875 -14.57 1 29.3 73 SER A N 1
ATOM 533 C CA . SER A 1 73 ? -21.188 69.812 -15.133 1 29.3 73 SER A CA 1
ATOM 534 C C . SER A 1 73 ? -20.531 70.875 -15.984 1 29.3 73 SER A C 1
ATOM 536 O O . SER A 1 73 ? -19.391 71.25 -15.742 1 29.3 73 SER A O 1
ATOM 538 N N . GLU A 1 74 ? -21.016 71.25 -17.25 1 29.33 74 GLU A N 1
ATOM 539 C CA . GLU A 1 74 ? -20.719 72.062 -18.422 1 29.33 74 GLU A CA 1
ATOM 540 C C . GLU A 1 74 ? -20.531 73.562 -18.047 1 29.33 74 GLU A C 1
ATOM 542 O O . GLU A 1 74 ? -20.141 74.375 -18.875 1 29.33 74 GLU A O 1
ATOM 547 N N . GLY A 1 75 ? -21.344 74.188 -17.172 1 30.88 75 GLY A N 1
ATOM 548 C CA . GLY A 1 75 ? -21.375 75.625 -17.344 1 30.88 75 GLY A CA 1
ATOM 549 C C . GLY A 1 75 ? -20.016 76.25 -17.25 1 30.88 75 GLY A C 1
ATOM 550 O O . GLY A 1 75 ? -19.062 75.625 -16.781 1 30.88 75 GLY A O 1
ATOM 551 N N . SER A 1 76 ? -19.797 77.562 -17.859 1 31.52 76 SER A N 1
ATOM 552 C CA . SER A 1 76 ? -18.656 78.375 -18.219 1 31.52 76 SER A CA 1
ATOM 553 C C . SER A 1 76 ? -17.75 78.625 -17.031 1 31.52 76 SER A C 1
ATOM 555 O O . SER A 1 76 ? -16.703 79.312 -17.172 1 31.52 76 SER A O 1
ATOM 557 N N . ILE A 1 77 ? -18.359 78.812 -15.859 1 32.94 77 ILE A N 1
ATOM 558 C CA . ILE A 1 77 ? -17.625 79.688 -14.977 1 32.94 77 ILE A CA 1
ATOM 559 C C . ILE A 1 77 ? -16.219 79.125 -14.719 1 32.94 77 ILE A C 1
ATOM 561 O O . ILE A 1 77 ? -16.094 78 -14.156 1 32.94 77 ILE A O 1
ATOM 565 N N . PHE A 1 78 ? -15.227 79.438 -15.547 1 34.5 78 PHE A N 1
ATOM 566 C CA . PHE A 1 78 ? -13.781 79.188 -15.484 1 34.5 78 PHE A CA 1
ATOM 567 C C . PHE A 1 78 ? -13.258 79.5 -14.078 1 34.5 78 PHE A C 1
ATOM 569 O O . PHE A 1 78 ? -12.641 80.5 -13.844 1 34.5 78 PHE A O 1
ATOM 576 N N . GLN A 1 79 ? -14.188 79.562 -13.109 1 31.06 79 GLN A N 1
ATOM 577 C CA . GLN A 1 79 ? -13.438 79.938 -11.914 1 31.06 79 GLN A CA 1
ATOM 578 C C . GLN A 1 79 ? -12.25 79 -11.703 1 31.06 79 GLN A C 1
ATOM 580 O O . GLN A 1 79 ? -12.383 77.812 -11.773 1 31.06 79 GLN A O 1
ATOM 585 N N . GLU A 1 80 ? -11.055 79.5 -12.086 1 34.62 80 GLU A N 1
ATOM 586 C CA . GLU A 1 80 ? -9.766 78.938 -11.75 1 34.62 80 GLU A CA 1
ATOM 587 C C . GLU A 1 80 ? -9.812 78.25 -10.383 1 34.62 80 GLU A C 1
ATOM 589 O O . GLU A 1 80 ? -9.953 78.938 -9.359 1 34.62 80 GLU A O 1
ATOM 594 N N . LEU A 1 81 ? -10.594 77.188 -10.273 1 38.09 81 LEU A N 1
ATOM 595 C CA . LEU A 1 81 ? -10.492 76.438 -9.055 1 38.09 81 LEU A CA 1
ATOM 596 C C . LEU A 1 81 ? -9.031 76.25 -8.633 1 38.09 81 LEU A C 1
ATOM 598 O O . LEU A 1 81 ? -8.234 75.688 -9.375 1 38.09 81 LEU A O 1
ATOM 602 N N . LYS A 1 82 ? -8.461 77.375 -8.023 1 40.38 82 LYS A N 1
ATOM 603 C CA . LYS A 1 82 ? -7.152 77.188 -7.406 1 40.38 82 LYS A CA 1
ATOM 604 C C . LYS A 1 82 ? -7.004 75.75 -6.855 1 40.38 82 LYS A C 1
ATOM 606 O O . LYS A 1 82 ? -7.922 75.25 -6.215 1 40.38 82 LYS A O 1
ATOM 611 N N . PRO A 1 83 ? -6.289 74.938 -7.602 1 42.09 83 PRO A N 1
ATOM 612 C CA . PRO A 1 83 ? -6.047 73.625 -7.02 1 42.09 83 PRO A CA 1
ATOM 613 C C . PRO A 1 83 ? -5.914 73.688 -5.496 1 42.09 83 PRO A C 1
ATOM 615 O O . PRO A 1 83 ? -5.492 74.688 -4.938 1 42.09 83 PRO A O 1
ATOM 618 N N . PRO A 1 84 ? -6.84 73.188 -4.805 1 42.22 84 PRO A N 1
ATOM 619 C CA . PRO A 1 84 ? -6.594 73.25 -3.359 1 42.22 84 PRO A CA 1
ATOM 620 C C . PRO A 1 84 ? -5.109 73.125 -3.014 1 42.22 84 PRO A C 1
ATOM 622 O O . PRO A 1 84 ? -4.352 72.438 -3.713 1 42.22 84 PRO A O 1
ATOM 625 N N . SER A 1 85 ? -4.336 74.188 -2.785 1 43.62 85 SER A N 1
ATOM 626 C CA . SER A 1 85 ? -2.963 74.188 -2.293 1 43.62 85 SER A CA 1
ATOM 627 C C . SER A 1 85 ? -2.635 72.938 -1.549 1 43.62 85 SER A C 1
ATOM 629 O O . SER A 1 85 ? -3.229 72.625 -0.509 1 43.62 85 SER A O 1
ATOM 631 N N . LEU A 1 86 ? -2.43 71.812 -2.223 1 49.34 86 LEU A N 1
ATOM 632 C CA . LEU A 1 86 ? -1.801 70.625 -1.693 1 49.34 86 LEU A CA 1
ATOM 633 C C . LEU A 1 86 ? -0.671 71 -0.731 1 49.34 86 LEU A C 1
ATOM 635 O O . LEU A 1 86 ? 0.432 71.312 -1.161 1 49.34 86 LEU A O 1
ATOM 639 N N . GLN A 1 87 ? -0.716 71.75 0.265 1 51.72 87 GLN A N 1
ATOM 640 C CA . GLN A 1 87 ? 0.417 71.938 1.158 1 51.72 87 GLN A CA 1
ATOM 641 C C . GLN A 1 87 ? 0.951 70.625 1.695 1 51.72 87 GLN A C 1
ATOM 643 O O . GLN A 1 87 ? 0.182 69.812 2.176 1 51.72 87 GLN A O 1
ATOM 648 N N . PRO A 1 88 ? 2.102 70.188 1.229 1 61.03 88 PRO A N 1
ATOM 649 C CA . PRO A 1 88 ? 2.752 69 1.766 1 61.03 88 PRO A CA 1
ATOM 650 C C . PRO A 1 88 ? 2.691 68.938 3.291 1 61.03 88 PRO A C 1
ATOM 652 O O . PRO A 1 88 ? 2.926 69.938 3.969 1 61.03 88 PRO A O 1
ATOM 655 N N . GLN A 1 89 ? 1.81 68.188 3.82 1 69.5 89 GLN A N 1
ATOM 656 C CA . GLN A 1 89 ? 1.821 68 5.27 1 69.5 89 GLN A CA 1
ATOM 657 C C . GLN A 1 89 ? 3.076 67.312 5.727 1 69.5 89 GLN A C 1
ATOM 659 O O . GLN A 1 89 ? 3.424 66.25 5.176 1 69.5 89 GLN A O 1
ATOM 664 N N . ILE A 1 90 ? 3.98 68 6.379 1 82.81 90 ILE A N 1
ATOM 665 C CA . ILE A 1 90 ? 5.207 67.438 6.945 1 82.81 90 ILE A CA 1
ATOM 666 C C . ILE A 1 90 ? 4.887 66.688 8.227 1 82.81 90 ILE A C 1
ATOM 668 O O . ILE A 1 90 ? 4.09 67.125 9.047 1 82.81 90 ILE A O 1
ATOM 672 N N . GLY A 1 91 ? 5.215 65.438 8.219 1 87.69 91 GLY A N 1
ATOM 673 C CA . GLY A 1 91 ? 4.992 64.625 9.406 1 87.69 91 GLY A CA 1
ATOM 674 C C . GLY A 1 91 ? 6.234 63.875 9.867 1 87.69 91 GLY A C 1
ATOM 675 O O . GLY A 1 91 ? 7.246 63.875 9.164 1 87.69 91 GLY A O 1
ATOM 676 N N . ILE A 1 92 ? 6.301 63.5 11.133 1 91.44 92 ILE A N 1
ATOM 677 C CA . ILE A 1 92 ? 7.367 62.656 11.711 1 91.44 92 ILE A CA 1
ATOM 678 C C . ILE A 1 92 ? 6.781 61.375 12.258 1 91.44 92 ILE A C 1
ATOM 680 O O . ILE A 1 92 ? 5.562 61.25 12.383 1 91.44 92 ILE A O 1
ATOM 684 N N . LEU A 1 93 ? 7.652 60.5 12.508 1 91.69 93 LEU A N 1
ATOM 685 C CA . LEU A 1 93 ? 7.25 59.25 13.133 1 91.69 93 LEU A CA 1
ATOM 686 C C . LEU A 1 93 ? 7.652 59.219 14.609 1 91.69 93 LEU A C 1
ATOM 688 O O . LEU A 1 93 ? 8.766 59.625 14.953 1 91.69 93 LEU A O 1
ATOM 692 N N . CYS A 1 94 ? 6.676 58.844 15.406 1 93.56 94 CYS A N 1
ATOM 693 C CA . CYS A 1 94 ? 7.012 58.719 16.828 1 93.56 94 CYS A CA 1
ATOM 694 C C . CYS A 1 94 ? 8.117 57.688 17.047 1 93.56 94 CYS A C 1
ATOM 696 O O . CYS A 1 94 ? 8.023 56.562 16.578 1 93.56 94 CYS A O 1
ATOM 698 N N . PRO A 1 95 ? 9.148 58 17.641 1 91.81 95 PRO A N 1
ATOM 699 C CA . PRO A 1 95 ? 10.273 57.062 17.844 1 91.81 95 PRO A CA 1
ATOM 700 C C . PRO A 1 95 ? 9.93 55.906 18.75 1 91.81 95 PRO A C 1
ATOM 702 O O . PRO A 1 95 ? 10.664 54.906 18.812 1 91.81 95 PRO A O 1
ATOM 705 N N . VAL A 1 96 ? 8.875 55.938 19.516 1 90.44 96 VAL A N 1
ATOM 706 C CA . VAL A 1 96 ? 8.516 54.906 20.484 1 90.44 96 VAL A CA 1
ATOM 707 C C . VAL A 1 96 ? 7.551 53.906 19.844 1 90.44 96 VAL A C 1
ATOM 709 O O . VAL A 1 96 ? 7.758 52.688 19.906 1 90.44 96 VAL A O 1
ATOM 712 N N . CYS A 1 97 ? 6.5 54.5 19.156 1 90.56 97 CYS A N 1
ATOM 713 C CA . CYS A 1 97 ? 5.457 53.594 18.656 1 90.56 97 CYS A CA 1
ATOM 714 C C . CYS A 1 97 ? 5.387 53.656 17.141 1 90.56 97 CYS A C 1
ATOM 716 O O . CYS A 1 97 ? 4.582 52.938 16.531 1 90.56 97 CYS A O 1
ATOM 718 N N . ASP A 1 98 ? 6.109 54.531 16.438 1 88.62 98 ASP A N 1
ATOM 719 C CA . ASP A 1 98 ? 6.227 54.656 14.984 1 88.62 98 ASP A CA 1
ATOM 720 C C . ASP A 1 98 ? 4.941 55.188 14.367 1 88.62 98 ASP A C 1
ATOM 722 O O . ASP A 1 98 ? 4.727 55.062 13.156 1 88.62 98 ASP A O 1
ATOM 726 N N . THR A 1 99 ? 4.082 55.688 15.203 1 88.5 99 THR A N 1
ATOM 727 C CA . THR A 1 99 ? 2.873 56.312 14.68 1 88.5 99 THR A CA 1
ATOM 728 C C . THR A 1 99 ? 3.207 57.625 13.953 1 88.5 99 THR A C 1
ATOM 730 O O . THR A 1 99 ? 4.105 58.344 14.367 1 88.5 99 THR A O 1
ATOM 733 N N . GLN A 1 100 ? 2.5 57.875 12.984 1 88 100 GLN A N 1
ATOM 734 C CA . GLN A 1 100 ? 2.703 59.094 12.203 1 88 100 GLN A CA 1
ATOM 735 C C . GLN A 1 100 ? 2.119 60.312 12.914 1 88 100 GLN A C 1
ATOM 737 O O . GLN A 1 100 ? 0.983 60.25 13.391 1 88 100 GLN A O 1
ATOM 742 N N . VAL A 1 101 ? 2.916 61.344 13.031 1 90.56 101 VAL A N 1
ATOM 743 C CA . VAL A 1 101 ? 2.518 62.594 13.68 1 90.56 101 VAL A CA 1
ATOM 744 C C . VAL A 1 101 ? 2.6 63.719 12.68 1 90.56 101 VAL A C 1
ATOM 746 O O . VAL A 1 101 ? 3.674 64 12.148 1 90.56 101 VAL A O 1
ATOM 749 N N . ASP A 1 102 ? 1.49 64.375 12.391 1 88.38 102 ASP A N 1
ATOM 750 C CA . ASP A 1 102 ? 1.463 65.5 11.523 1 88.38 102 ASP A CA 1
ATOM 751 C C . ASP A 1 102 ? 1.905 66.75 12.281 1 88.38 102 ASP A C 1
ATOM 753 O O . ASP A 1 102 ? 1.367 67.062 13.352 1 88.38 102 ASP A O 1
ATOM 757 N N . LEU A 1 103 ? 2.824 67.438 11.742 1 89.12 103 LEU A N 1
ATOM 758 C CA . LEU A 1 103 ? 3.346 68.625 12.406 1 89.12 103 LEU A CA 1
ATOM 759 C C . LEU A 1 103 ? 2.541 69.875 12.023 1 89.12 103 LEU A C 1
ATOM 761 O O . LEU A 1 103 ? 2.154 70.062 10.859 1 89.12 103 LEU A O 1
ATOM 765 N N . PRO A 1 104 ? 2.238 70.688 13.055 1 86.06 104 PRO A N 1
ATOM 766 C CA . PRO A 1 104 ? 1.589 71.938 12.75 1 86.06 104 PRO A CA 1
ATOM 767 C C . PRO A 1 104 ? 2.512 72.938 12.016 1 86.06 104 PRO A C 1
ATOM 769 O O . PRO A 1 104 ? 3.68 72.625 11.773 1 86.06 104 PRO A O 1
ATOM 772 N N . MET A 1 105 ? 2.068 74.062 11.57 1 82.38 105 MET A N 1
ATOM 773 C CA . MET A 1 105 ? 2.812 75.062 10.797 1 82.38 105 MET A CA 1
ATOM 774 C C . MET A 1 105 ? 4.043 75.562 11.562 1 82.38 105 MET A C 1
ATOM 776 O O . MET A 1 105 ? 5.082 75.812 10.961 1 82.38 105 MET A O 1
ATOM 780 N N . GLY A 1 106 ? 3.984 75.562 12.844 1 84.5 106 GLY A N 1
ATOM 781 C CA . GLY A 1 106 ? 5.102 76 13.664 1 84.5 106 GLY A CA 1
ATOM 782 C C . GLY A 1 106 ? 6.109 74.938 13.945 1 84.5 106 GLY A C 1
ATOM 783 O O . GLY A 1 106 ? 7.133 75.188 14.594 1 84.5 106 GLY A O 1
ATOM 784 N N . GLY A 1 107 ? 5.898 73.75 13.312 1 86.94 107 GLY A N 1
ATOM 785 C CA . GLY A 1 107 ? 6.828 72.625 13.469 1 86.94 107 GLY A CA 1
ATOM 786 C C . GLY A 1 107 ? 6.699 71.938 14.812 1 86.94 107 GLY A C 1
ATOM 787 O O . GLY A 1 107 ? 5.617 71.938 15.406 1 86.94 107 GLY A O 1
ATOM 788 N N . VAL A 1 108 ? 7.777 71.438 15.328 1 90.38 108 VAL A N 1
ATOM 789 C CA . VAL A 1 108 ? 7.832 70.688 16.562 1 90.38 108 VAL A CA 1
ATOM 790 C C . VAL A 1 108 ? 7.562 71.562 17.766 1 90.38 108 VAL A C 1
ATOM 792 O O . VAL A 1 108 ? 6.945 71.188 18.75 1 90.38 108 VAL A O 1
ATOM 795 N N . LYS A 1 109 ? 7.953 72.875 17.641 1 88.75 109 LYS A N 1
ATOM 796 C CA . LYS A 1 109 ? 7.82 73.812 18.734 1 88.75 109 LYS A CA 1
ATOM 797 C C . LYS A 1 109 ? 6.363 74.188 18.938 1 88.75 109 LYS A C 1
ATOM 799 O O . LYS A 1 109 ? 6.004 74.75 20 1 88.75 109 LYS A O 1
ATOM 804 N N . ALA A 1 110 ? 5.574 73.875 17.906 1 89.19 110 ALA A N 1
ATOM 805 C CA . ALA A 1 110 ? 4.16 74.25 18 1 89.19 110 ALA A CA 1
ATOM 806 C C . ALA A 1 110 ? 3.363 73.125 18.688 1 89.19 110 ALA A C 1
ATOM 808 O O . ALA A 1 110 ? 2.178 73.312 18.984 1 89.19 110 ALA A O 1
ATOM 809 N N . LEU A 1 111 ? 4 72.125 19.016 1 92.06 111 LEU A N 1
ATOM 810 C CA . LEU A 1 111 ? 3.334 71 19.719 1 92.06 111 LEU A CA 1
ATOM 811 C C . LEU A 1 111 ? 3.111 71.375 21.188 1 92.06 111 LEU A C 1
ATOM 813 O O . LEU A 1 111 ? 3.773 72.25 21.719 1 92.06 111 LEU A O 1
ATOM 817 N N . THR A 1 112 ? 2.182 70.625 21.719 1 91.5 112 THR A N 1
ATOM 818 C CA . THR A 1 112 ? 1.807 70.938 23.094 1 91.5 112 THR A CA 1
ATOM 819 C C . THR A 1 112 ? 2.941 70.562 24.047 1 91.5 112 THR A C 1
ATOM 821 O O . THR A 1 112 ? 3.523 69.5 23.969 1 91.5 112 THR A O 1
ATOM 824 N N . ILE A 1 113 ? 3.258 71.5 24.969 1 92.06 113 ILE A N 1
ATOM 825 C CA . ILE A 1 113 ? 4.277 71.25 25.984 1 92.06 113 ILE A CA 1
ATOM 826 C C . ILE A 1 113 ? 3.711 70.312 27.062 1 92.06 113 ILE A C 1
ATOM 828 O O . ILE A 1 113 ? 2.584 70.5 27.531 1 92.06 113 ILE A O 1
ATOM 832 N N . ASP A 1 114 ? 4.477 69.375 27.406 1 93.19 114 ASP A N 1
ATOM 833 C CA . ASP A 1 114 ? 4.07 68.438 28.469 1 93.19 114 ASP A CA 1
ATOM 834 C C . ASP A 1 114 ? 4.512 68.938 29.844 1 93.19 114 ASP A C 1
ATOM 836 O O . ASP A 1 114 ? 5.578 68.562 30.328 1 93.19 114 ASP A O 1
ATOM 840 N N . HIS A 1 115 ? 3.662 69.625 30.422 1 89.44 115 HIS A N 1
ATOM 841 C CA . HIS A 1 115 ? 3.977 70.25 31.719 1 89.44 115 HIS A CA 1
ATOM 842 C C . HIS A 1 115 ? 4.012 69.188 32.812 1 89.44 115 HIS A C 1
ATOM 844 O O . HIS A 1 115 ? 4.699 69.375 33.812 1 89.44 115 HIS A O 1
ATOM 850 N N . LEU A 1 116 ? 3.203 68.188 32.594 1 89.94 116 LEU A N 1
ATOM 851 C CA . LEU A 1 116 ? 3.203 67.062 33.562 1 89.94 116 LEU A CA 1
ATOM 852 C C . LEU A 1 116 ? 4.59 66.438 33.656 1 89.94 116 LEU A C 1
ATOM 854 O O . LEU A 1 116 ? 5.07 66.188 34.781 1 89.94 116 LEU A O 1
ATOM 858 N N . ALA A 1 117 ? 5.203 66.188 32.531 1 91.06 117 ALA A N 1
ATOM 859 C CA . ALA A 1 117 ? 6.551 65.625 32.5 1 91.06 117 ALA A CA 1
ATOM 860 C C . ALA A 1 117 ? 7.559 66.562 33.156 1 91.06 117 ALA A C 1
ATOM 862 O O . ALA A 1 117 ? 8.477 66.125 33.844 1 91.06 117 ALA A O 1
ATOM 863 N N . MET A 1 118 ? 7.402 67.812 32.875 1 87.44 118 MET A N 1
ATOM 864 C CA . MET A 1 118 ? 8.281 68.812 33.5 1 87.44 118 MET A CA 1
ATOM 865 C C . MET A 1 118 ? 8.188 68.75 35 1 87.44 118 MET A C 1
ATOM 867 O O . MET A 1 118 ? 9.211 68.875 35.719 1 87.44 118 MET A O 1
ATOM 871 N N . ASN A 1 119 ? 7.016 68.688 35.469 1 85 119 ASN A N 1
ATOM 872 C CA . ASN A 1 119 ? 6.805 68.562 36.906 1 85 119 ASN A CA 1
ATOM 873 C C . ASN A 1 119 ? 7.461 67.312 37.469 1 85 119 ASN A C 1
ATOM 875 O O . ASN A 1 119 ? 8.07 67.375 38.531 1 85 119 ASN A O 1
ATOM 879 N N . ASP A 1 120 ? 7.277 66.25 36.812 1 87.44 120 ASP A N 1
ATOM 880 C CA . ASP A 1 120 ? 7.871 65 37.25 1 87.44 120 ASP A CA 1
ATOM 881 C C . ASP A 1 120 ? 9.391 65.125 37.312 1 87.44 120 ASP A C 1
ATOM 883 O O . ASP A 1 120 ? 10.023 64.562 38.219 1 87.44 120 ASP A O 1
ATOM 887 N N . VAL A 1 121 ? 9.945 65.688 36.281 1 85.81 121 VAL A N 1
ATOM 888 C CA . VAL A 1 121 ? 11.391 65.938 36.25 1 85.81 121 VAL A CA 1
ATOM 889 C C . VAL A 1 121 ? 11.812 66.75 37.438 1 85.81 121 VAL A C 1
ATOM 891 O O . VAL A 1 121 ? 12.828 66.5 38.094 1 85.81 121 VAL A O 1
ATOM 894 N N . MET A 1 122 ? 11.102 67.812 37.688 1 81.69 122 MET A N 1
ATOM 895 C CA . MET A 1 122 ? 11.391 68.688 38.812 1 81.69 122 MET A CA 1
ATOM 896 C C . MET A 1 122 ? 11.344 67.938 40.156 1 81.69 122 MET A C 1
ATOM 898 O O . MET A 1 122 ? 12.242 68.062 40.969 1 81.69 122 MET A O 1
ATOM 902 N N . LEU A 1 123 ? 10.312 67.125 40.312 1 79 123 LEU A N 1
ATOM 903 C CA . LEU A 1 123 ? 10.164 66.312 41.531 1 79 123 LEU A CA 1
ATOM 904 C C . LEU A 1 123 ? 11.32 65.312 41.688 1 79 123 LEU A C 1
ATOM 906 O O . LEU A 1 123 ? 11.828 65.125 42.781 1 79 123 LEU A O 1
ATOM 910 N N . GLU A 1 124 ? 11.648 64.812 40.562 1 80.44 124 GLU A N 1
ATOM 911 C CA . GLU A 1 124 ? 12.766 63.875 40.562 1 80.44 124 GLU A CA 1
ATOM 912 C C . GLU A 1 124 ? 14.07 64.625 40.938 1 80.44 124 GLU A C 1
ATOM 914 O O . GLU A 1 124 ? 14.898 64.062 41.656 1 80.44 124 GLU A O 1
ATOM 919 N N . SER A 1 125 ? 14.242 65.75 40.312 1 76.31 125 SER A N 1
ATOM 920 C CA . SER A 1 125 ? 15.438 66.5 40.594 1 76.31 125 SER A CA 1
ATOM 921 C C . SER A 1 125 ? 15.492 66.938 42.062 1 76.31 125 SER A C 1
ATOM 923 O O . SER A 1 125 ? 16.562 67 42.656 1 76.31 125 SER A O 1
ATOM 925 N N . LEU A 1 126 ? 14.391 67.25 42.594 1 74.25 126 LEU A N 1
ATOM 926 C CA . LEU A 1 126 ? 14.312 67.688 43.969 1 74.25 126 LEU A CA 1
ATOM 927 C C . LEU A 1 126 ? 14.633 66.5 44.906 1 74.25 126 LEU A C 1
ATOM 929 O O . LEU A 1 126 ? 15.273 66.688 45.938 1 74.25 126 LEU A O 1
ATOM 933 N N . ARG A 1 127 ? 14.148 65.375 44.5 1 71.56 127 ARG A N 1
ATOM 934 C CA . ARG A 1 127 ? 14.438 64.188 45.281 1 71.56 127 ARG A CA 1
ATOM 935 C C . ARG A 1 127 ? 15.922 63.812 45.25 1 71.56 127 ARG A C 1
ATOM 937 O O . ARG A 1 127 ? 16.453 63.25 46.219 1 71.56 127 ARG A O 1
ATOM 944 N N . GLY A 1 128 ? 16.594 64.125 44.156 1 64.81 128 GLY A N 1
ATOM 945 C CA . GLY A 1 128 ? 18.016 63.906 44.031 1 64.81 128 GLY A CA 1
ATOM 946 C C . GLY A 1 128 ? 18.844 65.062 44.562 1 64.81 128 GLY A C 1
ATOM 947 O O . GLY A 1 128 ? 19.984 65.25 44.125 1 64.81 128 GLY A O 1
ATOM 948 N N . GLU A 1 129 ? 18.406 65.875 45.469 1 60.88 129 GLU A N 1
ATOM 949 C CA . GLU A 1 129 ? 19.047 67 46.156 1 60.88 129 GLU A CA 1
ATOM 950 C C . GLU A 1 129 ? 19.328 68.125 45.188 1 60.88 129 GLU A C 1
ATOM 952 O O . GLU A 1 129 ? 20.375 68.812 45.281 1 60.88 129 GLU A O 1
ATOM 957 N N . GLY A 1 130 ? 18.469 68.25 44.25 1 60.22 130 GLY A N 1
ATOM 958 C CA . GLY A 1 130 ? 18.516 69.375 43.375 1 60.22 130 GLY A CA 1
ATOM 959 C C . GLY A 1 130 ? 19.547 69.312 42.281 1 60.22 130 GLY A C 1
ATOM 960 O O . GLY A 1 130 ? 19.906 70.25 41.625 1 60.22 130 GLY A O 1
ATOM 961 N N . GLN A 1 131 ? 20.078 68.125 42.125 1 61.94 131 GLN A N 1
ATOM 962 C CA . GLN A 1 131 ? 21.141 67.938 41.125 1 61.94 131 GLN A CA 1
ATOM 963 C C . GLN A 1 131 ? 20.609 68.125 39.719 1 61.94 131 GLN A C 1
ATOM 965 O O . GLN A 1 131 ? 19.625 67.5 39.312 1 61.94 131 GLN A O 1
ATOM 970 N N . GLY A 1 132 ? 21.109 69.125 39 1 65.12 132 GLY A N 1
ATOM 971 C CA . GLY A 1 132 ? 20.797 69.438 37.625 1 65.12 132 GLY A CA 1
ATOM 972 C C . GLY A 1 132 ? 19.781 70.562 37.438 1 65.12 132 GLY A C 1
ATOM 973 O O . GLY A 1 132 ? 19.5 70.938 36.312 1 65.12 132 GLY A O 1
ATOM 974 N N . LEU A 1 133 ? 19.25 71.062 38.562 1 74.06 133 LEU A N 1
ATOM 975 C CA . LEU A 1 133 ? 18.297 72.125 38.5 1 74.06 133 LEU A CA 1
ATOM 976 C C . LEU A 1 133 ? 19.016 73.5 38.531 1 74.06 133 LEU A C 1
ATOM 978 O O . LEU A 1 133 ? 20.016 73.625 39.219 1 74.06 133 LEU A O 1
ATOM 982 N N . VAL A 1 134 ? 18.625 74.375 37.688 1 76.88 134 VAL A N 1
ATOM 983 C CA . VAL A 1 134 ? 19.219 75.688 37.625 1 76.88 134 VAL A CA 1
ATOM 984 C C . VAL A 1 134 ? 18.219 76.75 38.188 1 76.88 134 VAL A C 1
ATOM 986 O O . VAL A 1 134 ? 17.016 76.5 38.125 1 76.88 134 VAL A O 1
ATOM 989 N N . CYS A 1 135 ? 18.844 77.625 38.812 1 80.5 135 CYS A N 1
ATOM 990 C CA . CYS A 1 135 ? 18.031 78.75 39.375 1 80.5 135 CYS A CA 1
ATOM 991 C C . CYS A 1 135 ? 17.125 79.375 38.312 1 80.5 135 CYS A C 1
ATOM 993 O O . CYS A 1 135 ? 17.547 79.625 37.188 1 80.5 135 CYS A O 1
ATOM 995 N N . ASP A 1 136 ? 15.883 79.625 38.562 1 76.69 136 ASP A N 1
ATOM 996 C CA . ASP A 1 136 ? 14.898 80.125 37.594 1 76.69 136 ASP A CA 1
ATOM 997 C C . ASP A 1 136 ? 15.141 81.625 37.281 1 76.69 136 ASP A C 1
ATOM 999 O O . ASP A 1 136 ? 14.734 82.062 36.219 1 76.69 136 ASP A O 1
ATOM 1003 N N . LEU A 1 137 ? 15.844 82.25 38.125 1 78.31 137 LEU A N 1
ATOM 1004 C CA . LEU A 1 137 ? 16.031 83.688 37.969 1 78.31 137 LEU A CA 1
ATOM 1005 C C . LEU A 1 137 ? 17.344 83.938 37.25 1 78.31 137 LEU A C 1
ATOM 1007 O O . LEU A 1 137 ? 17.375 84.688 36.281 1 78.31 137 LEU A O 1
ATOM 1011 N N . CYS A 1 138 ? 18.391 83.375 37.688 1 78.31 138 CYS A N 1
ATOM 1012 C CA . CYS A 1 138 ? 19.703 83.688 37.125 1 78.31 138 CYS A CA 1
ATOM 1013 C C . CYS A 1 138 ? 20.125 82.625 36.094 1 78.31 138 CYS A C 1
ATOM 1015 O O . CYS A 1 138 ? 21.031 82.875 35.312 1 78.31 138 CYS A O 1
ATOM 1017 N N . SER A 1 139 ? 19.562 81.438 35.938 1 73.75 139 SER A N 1
ATOM 1018 C CA . SER A 1 139 ? 19.781 80.312 35.031 1 73.75 139 SER A CA 1
ATOM 1019 C C . SER A 1 139 ? 21.234 79.875 35.031 1 73.75 139 SER A C 1
ATOM 1021 O O . SER A 1 139 ? 21.703 79.312 34.031 1 73.75 139 SER A O 1
ATOM 1023 N N . ASP A 1 140 ? 21.984 80.188 35.969 1 73.44 140 ASP A N 1
ATOM 1024 C CA . ASP A 1 140 ? 23.406 79.938 35.938 1 73.44 140 ASP A CA 1
ATOM 1025 C C . ASP A 1 140 ? 23.859 79.125 37.156 1 73.44 140 ASP A C 1
ATOM 1027 O O . ASP A 1 140 ? 24.938 78.5 37.125 1 73.44 140 ASP A O 1
ATOM 1031 N N . ARG A 1 141 ? 23.125 79.125 38.156 1 77.94 141 ARG A N 1
ATOM 1032 C CA . ARG A 1 141 ? 23.594 78.562 39.406 1 77.94 141 ARG A CA 1
ATOM 1033 C C . ARG A 1 141 ? 22.656 77.438 39.875 1 77.94 141 ARG A C 1
ATOM 1035 O O . ARG A 1 141 ? 21.516 77.375 39.438 1 77.94 141 ARG A O 1
ATOM 1042 N N . GLU A 1 142 ? 23.203 76.625 40.719 1 80.94 142 GLU A N 1
ATOM 1043 C CA . GLU A 1 142 ? 22.453 75.5 41.281 1 80.94 142 GLU A CA 1
ATOM 1044 C C . GLU A 1 142 ? 21.406 76 42.281 1 80.94 142 GLU A C 1
ATOM 1046 O O . GLU A 1 142 ? 21.625 77 43 1 80.94 142 GLU A O 1
ATOM 1051 N N . VAL A 1 143 ? 20.359 75.25 42.281 1 81.69 143 VAL A N 1
ATOM 1052 C CA . VAL A 1 143 ? 19.203 75.625 43.094 1 81.69 143 VAL A CA 1
ATOM 1053 C C . VAL A 1 143 ? 19.438 75.188 44.531 1 81.69 143 VAL A C 1
ATOM 1055 O O . VAL A 1 143 ? 19.969 74.125 44.781 1 81.69 143 VAL A O 1
ATOM 1058 N N . GLU A 1 144 ? 19.109 76.125 45.5 1 80.62 144 GLU A N 1
ATOM 1059 C CA . GLU A 1 144 ? 19.234 75.75 46.906 1 80.62 144 GLU A CA 1
ATOM 1060 C C . GLU A 1 144 ? 17.891 75.812 47.625 1 80.62 144 GLU A C 1
ATOM 1062 O O . GLU A 1 144 ? 17.594 75 48.469 1 80.62 144 GLU A O 1
ATOM 1067 N N . LYS A 1 145 ? 17.141 76.812 47.281 1 82.88 145 LYS A N 1
ATOM 1068 C CA . LYS A 1 145 ? 15.852 77 47.938 1 82.88 145 LYS A CA 1
ATOM 1069 C C . LYS A 1 145 ? 14.75 77.312 46.938 1 82.88 145 LYS A C 1
ATOM 1071 O O . LYS A 1 145 ? 15.023 77.562 45.75 1 82.88 145 LYS A O 1
ATOM 1076 N N . ARG A 1 146 ? 13.477 77.125 47.375 1 82.88 146 ARG A N 1
ATOM 1077 C CA . ARG A 1 146 ? 12.32 77.438 46.531 1 82.88 146 ARG A CA 1
ATOM 1078 C C . ARG A 1 146 ? 11.43 78.5 47.188 1 82.88 146 ARG A C 1
ATOM 1080 O O . ARG A 1 146 ? 11.148 78.438 48.375 1 82.88 146 ARG A O 1
ATOM 1087 N N . CYS A 1 147 ? 11.203 79.562 46.469 1 82.38 147 CYS A N 1
ATOM 1088 C CA . CYS A 1 147 ? 10.273 80.562 46.938 1 82.38 147 CYS A CA 1
ATOM 1089 C C . CYS A 1 147 ? 8.828 80.188 46.688 1 82.38 147 CYS A C 1
ATOM 1091 O O . CYS A 1 147 ? 8.43 79.938 45.531 1 82.38 147 CYS A O 1
ATOM 1093 N N . GLN A 1 148 ? 8.023 80.062 47.688 1 75.88 148 GLN A N 1
ATOM 1094 C CA . GLN A 1 148 ? 6.641 79.625 47.562 1 75.88 148 GLN A CA 1
ATOM 1095 C C . GLN A 1 148 ? 5.762 80.688 46.938 1 75.88 148 GLN A C 1
ATOM 1097 O O . GLN A 1 148 ? 4.781 80.375 46.25 1 75.88 148 GLN A O 1
ATOM 1102 N N . THR A 1 149 ? 6.227 81.875 47.188 1 77.44 149 THR A N 1
ATOM 1103 C CA . THR A 1 149 ? 5.434 82.938 46.656 1 77.44 149 THR A CA 1
ATOM 1104 C C . THR A 1 149 ? 5.645 83.125 45.156 1 77.44 149 THR A C 1
ATOM 1106 O O . THR A 1 149 ? 4.68 83.188 44.406 1 77.44 149 THR A O 1
ATOM 1109 N N . CYS A 1 150 ? 6.922 83.062 44.75 1 75.69 150 CYS A N 1
ATOM 1110 C CA . CYS A 1 150 ? 7.25 83.25 43.344 1 75.69 150 CYS A CA 1
ATOM 1111 C C . CYS A 1 150 ? 7.195 81.875 42.625 1 75.69 150 CYS A C 1
ATOM 1113 O O . CYS A 1 150 ? 7.223 81.812 41.406 1 75.69 150 CYS A O 1
ATOM 1115 N N . ARG A 1 151 ? 7.051 80.812 43.406 1 76.31 151 ARG A N 1
ATOM 1116 C CA . ARG A 1 151 ? 7.098 79.5 42.906 1 76.31 151 ARG A CA 1
ATOM 1117 C C . ARG A 1 151 ? 8.312 79.25 42 1 76.31 151 ARG A C 1
ATOM 1119 O O . ARG A 1 151 ? 8.203 78.688 40.906 1 76.31 151 ARG A O 1
ATOM 1126 N N . ALA A 1 152 ? 9.438 79.875 42.406 1 79.25 152 ALA A N 1
ATOM 1127 C CA . ALA A 1 152 ? 10.672 79.812 41.656 1 79.25 152 ALA A CA 1
ATOM 1128 C C . ALA A 1 152 ? 11.797 79.125 42.469 1 79.25 152 ALA A C 1
ATOM 1130 O O . ALA A 1 152 ? 11.867 79.312 43.688 1 79.25 152 ALA A O 1
ATOM 1131 N N . ASN A 1 153 ? 12.602 78.375 41.75 1 79.81 153 ASN A N 1
ATOM 1132 C CA . ASN A 1 153 ? 13.812 77.812 42.375 1 79.81 153 ASN A CA 1
ATOM 1133 C C . ASN A 1 153 ? 14.938 78.812 42.375 1 79.81 153 ASN A C 1
ATOM 1135 O O . ASN A 1 153 ? 15.234 79.438 41.344 1 79.81 153 ASN A O 1
ATOM 1139 N N . LEU A 1 154 ? 15.477 79 43.625 1 85.75 154 LEU A N 1
ATOM 1140 C CA . LEU A 1 154 ? 16.438 80.062 43.781 1 85.75 154 LEU A CA 1
ATOM 1141 C C . LEU A 1 154 ? 17.797 79.5 44.219 1 85.75 154 LEU A C 1
ATOM 1143 O O . LEU A 1 154 ? 17.875 78.562 45 1 85.75 154 LEU A O 1
ATOM 1147 N N . CYS A 1 155 ? 18.766 80 43.531 1 85.81 155 CYS A N 1
ATOM 1148 C CA . CYS A 1 155 ? 20.125 79.75 44 1 85.81 155 CYS A CA 1
ATOM 1149 C C . CYS A 1 155 ? 20.438 80.562 45.281 1 85.81 155 CYS A C 1
ATOM 1151 O O . CYS A 1 155 ? 19.594 81.312 45.75 1 85.81 155 CYS A O 1
ATOM 1153 N N . HIS A 1 156 ? 21.609 80.312 45.812 1 86.5 156 HIS A N 1
ATOM 1154 C CA . HIS A 1 156 ? 22 81 47.062 1 86.5 156 HIS A CA 1
ATOM 1155 C C . HIS A 1 156 ? 22 82.5 46.906 1 86.5 156 HIS A C 1
ATOM 1157 O O . HIS A 1 156 ? 21.484 83.188 47.781 1 86.5 156 HIS A O 1
ATOM 1163 N N . PHE A 1 157 ? 22.453 82.938 45.75 1 86.38 157 PHE A N 1
ATOM 1164 C CA . PHE A 1 157 ? 22.562 84.375 45.5 1 86.38 157 PHE A CA 1
ATOM 1165 C C . PHE A 1 157 ? 21.188 85 45.406 1 86.38 157 PHE A C 1
ATOM 1167 O O . PHE A 1 157 ? 20.922 86.062 46 1 86.38 157 PHE A O 1
ATOM 1174 N N . CYS A 1 158 ? 20.375 84.312 44.656 1 87.88 158 CYS A N 1
ATOM 1175 C CA . CYS A 1 158 ? 19.047 84.875 44.406 1 87.88 158 CYS A CA 1
ATOM 1176 C C . CYS A 1 158 ? 18.172 84.812 45.656 1 87.88 158 CYS A C 1
ATOM 1178 O O . CYS A 1 158 ? 17.297 85.625 45.844 1 87.88 158 CYS A O 1
ATOM 1180 N N . CYS A 1 159 ? 18.484 83.938 46.5 1 87.12 159 CYS A N 1
ATOM 1181 C CA . CYS A 1 159 ? 17.797 83.812 47.781 1 87.12 159 CYS A CA 1
ATOM 1182 C C . CYS A 1 159 ? 18.141 85 48.688 1 87.12 159 CYS A C 1
ATOM 1184 O O . CYS A 1 159 ? 17.25 85.625 49.312 1 87.12 159 CYS A O 1
ATOM 1186 N N . GLN A 1 160 ? 19.375 85.312 48.625 1 84.69 160 GLN A N 1
ATOM 1187 C CA . GLN A 1 160 ? 19.828 86.438 49.406 1 84.69 160 GLN A CA 1
ATOM 1188 C C . GLN A 1 160 ? 19.234 87.75 48.875 1 84.69 160 GLN A C 1
ATOM 1190 O O . GLN A 1 160 ? 18.844 88.625 49.656 1 84.69 160 GLN A O 1
ATOM 1195 N N . ALA A 1 161 ? 19.141 87.75 47.594 1 86 161 ALA A N 1
ATOM 1196 C CA . ALA A 1 161 ? 18.547 88.875 46.969 1 86 161 ALA A CA 1
ATOM 1197 C C . ALA A 1 161 ? 17.078 89.062 47.344 1 86 161 ALA A C 1
ATOM 1199 O O . ALA A 1 161 ? 16.609 90.125 47.594 1 86 161 ALA A O 1
ATOM 1200 N N . HIS A 1 162 ? 16.312 88 47.375 1 83.62 162 HIS A N 1
ATOM 1201 C CA . HIS A 1 162 ? 14.898 87.938 47.781 1 83.62 162 HIS A CA 1
ATOM 1202 C C . HIS A 1 162 ? 14.711 88.5 49.188 1 83.62 162 HIS A C 1
ATOM 1204 O O . HIS A 1 162 ? 13.758 89.25 49.469 1 83.62 162 HIS A O 1
ATOM 1210 N N . ARG A 1 163 ? 15.664 88.188 50 1 82.25 163 ARG A N 1
ATOM 1211 C CA . ARG A 1 163 ? 15.578 88.562 51.406 1 82.25 163 ARG A CA 1
ATOM 1212 C C . ARG A 1 163 ? 15.891 90.062 51.562 1 82.25 163 ARG A C 1
ATOM 1214 O O . ARG A 1 163 ? 15.375 90.75 52.469 1 82.25 163 ARG A O 1
ATOM 1221 N N . ARG A 1 164 ? 16.656 90.562 50.594 1 83.56 164 ARG A N 1
ATOM 1222 C CA . ARG A 1 164 ? 17.125 91.938 50.719 1 83.56 164 ARG A CA 1
ATOM 1223 C C . ARG A 1 164 ? 16.172 92.875 50.031 1 83.56 164 ARG A C 1
ATOM 1225 O O . ARG A 1 164 ? 16.078 94.062 50.438 1 83.56 164 ARG A O 1
ATOM 1232 N N . GLN A 1 165 ? 15.539 92.375 49.094 1 81.94 165 GLN A N 1
ATOM 1233 C CA . GLN A 1 165 ? 14.656 93.25 48.312 1 81.94 165 GLN A CA 1
ATOM 1234 C C . GLN A 1 165 ? 13.336 93.5 49.062 1 81.94 165 GLN A C 1
ATOM 1236 O O . GLN A 1 165 ? 12.727 92.5 49.562 1 81.94 165 GLN A O 1
ATOM 1241 N N . LYS A 1 166 ? 12.883 94.688 49.094 1 81.25 166 LYS A N 1
ATOM 1242 C CA . LYS A 1 166 ? 11.688 95.125 49.844 1 81.25 166 LYS A CA 1
ATOM 1243 C C . LYS A 1 166 ? 10.445 94.438 49.281 1 81.25 166 LYS A C 1
ATOM 1245 O O . LYS A 1 166 ? 9.562 94 50.031 1 81.25 166 LYS A O 1
ATOM 1250 N N . LYS A 1 167 ? 10.391 94.188 48.094 1 83.69 167 LYS A N 1
ATOM 1251 C CA . LYS A 1 167 ? 9.203 93.625 47.438 1 83.69 167 LYS A CA 1
ATOM 1252 C C . LYS A 1 167 ? 9.086 92.125 47.656 1 83.69 167 LYS A C 1
ATOM 1254 O O . LYS A 1 167 ? 7.992 91.562 47.594 1 83.69 167 LYS A O 1
ATOM 1259 N N . THR A 1 168 ? 10.25 91.5 48 1 84.44 168 THR A N 1
ATOM 1260 C CA . THR A 1 168 ? 10.211 90.062 48.062 1 84.44 168 THR A CA 1
ATOM 1261 C C . THR A 1 168 ? 10.594 89.5 49.438 1 84.44 168 THR A C 1
ATOM 1263 O O . THR A 1 168 ? 10.625 88.312 49.656 1 84.44 168 THR A O 1
ATOM 1266 N N . THR A 1 169 ? 10.883 90.438 50.312 1 82.56 169 THR A N 1
ATOM 1267 C CA . THR A 1 169 ? 11.352 90.125 51.625 1 82.56 169 THR A CA 1
ATOM 1268 C C . THR A 1 169 ? 10.336 89.25 52.375 1 82.56 169 THR A C 1
ATOM 1270 O O . THR A 1 169 ? 10.703 88.438 53.219 1 82.56 169 THR A O 1
ATOM 1273 N N . TYR A 1 170 ? 9.062 89.375 52.031 1 83.19 170 TYR A N 1
ATOM 1274 C CA . TYR A 1 170 ? 8.016 88.688 52.75 1 83.19 170 TYR A CA 1
ATOM 1275 C C . TYR A 1 170 ? 7.699 87.312 52.094 1 83.19 170 TYR A C 1
ATOM 1277 O O . TYR A 1 170 ? 6.824 86.625 52.562 1 83.19 170 TYR A O 1
ATOM 1285 N N . HIS A 1 171 ? 8.469 87 51.094 1 86.12 171 HIS A N 1
ATOM 1286 C CA . HIS A 1 171 ? 8.195 85.75 50.438 1 86.12 171 HIS A CA 1
ATOM 1287 C C . HIS A 1 171 ? 8.656 84.562 51.281 1 86.12 171 HIS A C 1
ATOM 1289 O O . HIS A 1 171 ? 9.656 84.688 52 1 86.12 171 HIS A O 1
ATOM 1295 N N . THR A 1 172 ? 7.863 83.562 51.312 1 82.94 172 THR A N 1
ATOM 1296 C CA . THR A 1 172 ? 8.234 82.312 52.031 1 82.94 172 THR A CA 1
ATOM 1297 C C . THR A 1 172 ? 9.18 81.5 51.188 1 82.94 172 THR A C 1
ATOM 1299 O O . THR A 1 172 ? 8.773 80.938 50.156 1 82.94 172 THR A O 1
ATOM 1302 N N . VAL A 1 173 ? 10.43 81.438 51.625 1 84.19 173 VAL A N 1
ATOM 1303 C CA . VAL A 1 173 ? 11.445 80.688 50.906 1 84.19 173 VAL A CA 1
ATOM 1304 C C . VAL A 1 173 ? 11.773 79.438 51.719 1 84.19 173 VAL A C 1
ATOM 1306 O O . VAL A 1 173 ? 12.109 79.5 52.906 1 84.19 173 VAL A O 1
ATOM 1309 N N . VAL A 1 174 ? 11.477 78.25 51.094 1 80.62 174 VAL A N 1
ATOM 1310 C CA . VAL A 1 174 ? 11.664 77 51.781 1 80.62 174 VAL A CA 1
ATOM 1311 C C . VAL A 1 174 ? 12.828 76.25 51.156 1 80.62 174 VAL A C 1
ATOM 1313 O O . VAL A 1 174 ? 13.102 76.375 49.969 1 80.62 174 VAL A O 1
ATOM 1316 N N . ASP A 1 175 ? 13.516 75.5 52 1 78.25 175 ASP A N 1
ATOM 1317 C CA . ASP A 1 175 ? 14.625 74.688 51.531 1 78.25 175 ASP A CA 1
ATOM 1318 C C . ASP A 1 175 ? 14.117 73.562 50.625 1 78.25 175 ASP A C 1
ATOM 1320 O O . ASP A 1 175 ? 13.062 73 50.906 1 78.25 175 ASP A O 1
ATOM 1324 N N . LEU A 1 176 ? 14.867 73.312 49.562 1 74.5 176 LEU A N 1
ATOM 1325 C CA . LEU A 1 176 ? 14.492 72.25 48.625 1 74.5 176 LEU A CA 1
ATOM 1326 C C . LEU A 1 176 ? 14.266 70.938 49.344 1 74.5 176 LEU A C 1
ATOM 1328 O O . LEU A 1 176 ? 13.391 70.125 48.969 1 74.5 176 LEU A O 1
ATOM 1332 N N . LYS A 1 177 ? 15.062 70.688 50.344 1 68.44 177 LYS A N 1
ATOM 1333 C CA . LYS A 1 177 ? 14.977 69.438 51.094 1 68.44 177 LYS A CA 1
ATOM 1334 C C . LYS A 1 177 ? 13.633 69.375 51.812 1 68.44 177 LYS A C 1
ATOM 1336 O O . LYS A 1 177 ? 13.141 68.25 52.031 1 68.44 177 LYS A O 1
ATOM 1341 N N . ASP A 1 178 ? 13.023 70.5 52.094 1 64.31 178 ASP A N 1
ATOM 1342 C CA . ASP A 1 178 ? 11.781 70.5 52.844 1 64.31 178 ASP A CA 1
ATOM 1343 C C . ASP A 1 178 ? 10.57 70.312 51.938 1 64.31 178 ASP A C 1
ATOM 1345 O O . ASP A 1 178 ? 9.438 70.188 52.375 1 64.31 178 ASP A O 1
ATOM 1349 N N . LEU A 1 179 ? 10.75 70.438 50.656 1 61.5 179 LEU A N 1
ATOM 1350 C CA . LEU A 1 179 ? 9.672 70.375 49.688 1 61.5 179 LEU A CA 1
ATOM 1351 C C . LEU A 1 179 ? 9.289 68.938 49.438 1 61.5 179 LEU A C 1
ATOM 1353 O O . LEU A 1 179 ? 8.312 68.625 48.719 1 61.5 179 LEU A O 1
ATOM 1357 N N . LYS A 1 180 ? 10.008 68 49.844 1 57.28 180 LYS A N 1
ATOM 1358 C CA . LYS A 1 180 ? 9.75 66.625 49.594 1 57.28 180 LYS A CA 1
ATOM 1359 C C . LYS A 1 180 ? 8.266 66.312 49.75 1 57.28 180 LYS A C 1
ATOM 1361 O O . LYS A 1 180 ? 7.742 65.375 49.062 1 57.28 180 LYS A O 1
ATOM 1366 N N . GLY A 1 181 ? 7.547 67.125 50.562 1 51.31 181 GLY A N 1
ATOM 1367 C CA . GLY A 1 181 ? 6.168 66.75 50.844 1 51.31 181 GLY A CA 1
ATOM 1368 C C . GLY A 1 181 ? 5.164 67.562 50 1 51.31 181 GLY A C 1
ATOM 1369 O O . GLY A 1 181 ? 3.961 67.312 50.094 1 51.31 181 GLY A O 1
ATOM 1370 N N . TYR A 1 182 ? 5.516 68.562 49.344 1 48.97 182 TYR A N 1
ATOM 1371 C CA . TYR A 1 182 ? 4.496 69.375 48.719 1 48.97 182 TYR A CA 1
ATOM 1372 C C . TYR A 1 182 ? 4.117 68.812 47.344 1 48.97 182 TYR A C 1
ATOM 1374 O O . TYR A 1 182 ? 4.988 68.562 46.5 1 48.97 182 TYR A O 1
ATOM 1382 N N . SER A 1 183 ? 3.109 68.125 47.281 1 49.66 183 SER A N 1
ATOM 1383 C CA . SER A 1 183 ? 2.51 67.438 46.156 1 49.66 183 SER A CA 1
ATOM 1384 C C . SER A 1 183 ? 2.453 68.375 44.938 1 49.66 183 SER A C 1
ATOM 1386 O O . SER A 1 183 ? 2.408 67.938 43.781 1 49.66 183 SER A O 1
ATOM 1388 N N . ARG A 1 184 ? 2.182 69.75 45.156 1 56.84 184 ARG A N 1
ATOM 1389 C CA . ARG A 1 184 ? 1.816 70.562 43.969 1 56.84 184 ARG A CA 1
ATOM 1390 C C . ARG A 1 184 ? 2.875 71.625 43.688 1 56.84 184 ARG A C 1
ATOM 1392 O O . ARG A 1 184 ? 2.691 72.812 44.031 1 56.84 184 ARG A O 1
ATOM 1399 N N . ILE A 1 185 ? 4.102 71.25 43.656 1 58.34 185 ILE A N 1
ATOM 1400 C CA . ILE A 1 185 ? 5.215 72.188 43.438 1 58.34 185 ILE A CA 1
ATOM 1401 C C . ILE A 1 185 ? 5.242 72.625 41.969 1 58.34 185 ILE A C 1
ATOM 1403 O O . ILE A 1 185 ? 6.289 73 41.438 1 58.34 185 ILE A O 1
ATOM 1407 N N . GLY A 1 186 ? 4.168 72.812 41.312 1 63.03 186 GLY A N 1
ATOM 1408 C CA . GLY A 1 186 ? 4.238 73.062 39.875 1 63.03 186 GLY A CA 1
ATOM 1409 C C . GLY A 1 186 ? 4.559 74.5 39.531 1 63.03 186 GLY A C 1
ATOM 1410 O O . GLY A 1 186 ? 4.281 75.438 40.312 1 63.03 186 GLY A O 1
ATOM 1411 N N . LYS A 1 187 ? 5.59 74.812 38.625 1 71.19 187 LYS A N 1
ATOM 1412 C CA . LYS A 1 187 ? 5.895 76.125 38.094 1 71.19 187 LYS A CA 1
ATOM 1413 C C . LYS A 1 187 ? 4.668 76.688 37.406 1 71.19 187 LYS A C 1
ATOM 1415 O O . LYS A 1 187 ? 3.873 76 36.781 1 71.19 187 LYS A O 1
ATOM 1420 N N . PRO A 1 188 ? 4.43 78 37.812 1 79.75 188 PRO A N 1
ATOM 1421 C CA . PRO A 1 188 ? 3.309 78.625 37.094 1 79.75 188 PRO A CA 1
ATOM 1422 C C . PRO A 1 188 ? 3.447 78.562 35.594 1 79.75 188 PRO A C 1
ATOM 1424 O O . PRO A 1 188 ? 4.559 78.688 35.062 1 79.75 188 PRO A O 1
ATOM 1427 N N . ILE A 1 189 ? 2.377 78.312 34.938 1 87.5 189 ILE A N 1
ATOM 1428 C CA . ILE A 1 189 ? 2.365 78.25 33.469 1 87.5 189 ILE A CA 1
ATOM 1429 C C . ILE A 1 189 ? 2.033 79.625 32.906 1 87.5 189 ILE A C 1
ATOM 1431 O O . ILE A 1 189 ? 0.952 80.188 33.156 1 87.5 189 ILE A O 1
ATOM 1435 N N . LEU A 1 190 ? 3.043 80.188 32.156 1 88.81 190 LEU A N 1
ATOM 1436 C CA . LEU A 1 190 ? 2.887 81.5 31.609 1 88.81 190 LEU A CA 1
ATOM 1437 C C . LEU A 1 190 ? 2.178 81.438 30.266 1 88.81 190 LEU A C 1
ATOM 1439 O O . LEU A 1 190 ? 2.217 80.438 29.562 1 88.81 190 LEU A O 1
ATOM 1443 N N . CYS A 1 191 ? 1.413 82.562 29.969 1 91.5 191 CYS A N 1
ATOM 1444 C CA . CYS A 1 191 ? 0.714 82.688 28.703 1 91.5 191 CYS A CA 1
ATOM 1445 C C . CYS A 1 191 ? 1.701 82.75 27.547 1 91.5 191 CYS A C 1
ATOM 1447 O O . CYS A 1 191 ? 2.629 83.562 27.594 1 91.5 191 CYS A O 1
ATOM 1449 N N . PRO A 1 192 ? 1.582 82 26.516 1 85.62 192 PRO A N 1
ATOM 1450 C CA . PRO A 1 192 ? 2.498 82.062 25.375 1 85.62 192 PRO A CA 1
ATOM 1451 C C . PRO A 1 192 ? 2.41 83.375 24.641 1 85.62 192 PRO A C 1
ATOM 1453 O O . PRO A 1 192 ? 3.393 83.812 24.031 1 85.62 192 PRO A O 1
ATOM 1456 N N . VAL A 1 193 ? 1.321 84.062 24.641 1 88.25 193 VAL A N 1
ATOM 1457 C CA . VAL A 1 193 ? 1.101 85.312 23.938 1 88.25 193 VAL A CA 1
ATOM 1458 C C . VAL A 1 193 ? 1.518 86.5 24.828 1 88.25 193 VAL A C 1
ATOM 1460 O O . VAL A 1 193 ? 2.043 87.5 24.344 1 88.25 193 VAL A O 1
ATOM 1463 N N . HIS A 1 194 ? 1.257 86.312 26.172 1 92.31 194 HIS A N 1
ATOM 1464 C CA . HIS A 1 194 ? 1.611 87.312 27.156 1 92.31 194 HIS A CA 1
ATOM 1465 C C . HIS A 1 194 ? 2.541 86.75 28.219 1 92.31 194 HIS A C 1
ATOM 1467 O O . HIS A 1 194 ? 2.092 86.375 29.312 1 92.31 194 HIS A O 1
ATOM 1473 N N . PRO A 1 195 ? 3.791 86.75 28.047 1 87.56 195 PRO A N 1
ATOM 1474 C CA . PRO A 1 195 ? 4.746 86.062 28.891 1 87.56 195 PRO A CA 1
ATOM 1475 C C . PRO A 1 195 ? 4.781 86.562 30.328 1 87.56 195 PRO A C 1
ATOM 1477 O O . PRO A 1 195 ? 5.273 85.938 31.234 1 87.56 195 PRO A O 1
ATOM 1480 N N . ALA A 1 196 ? 4.219 87.688 30.531 1 87.56 196 ALA A N 1
ATOM 1481 C CA . ALA A 1 196 ? 4.234 88.25 31.875 1 87.56 196 ALA A CA 1
ATOM 1482 C C . ALA A 1 196 ? 3.014 87.812 32.656 1 87.56 196 ALA A C 1
ATOM 1484 O O . ALA A 1 196 ? 2.943 88 33.875 1 87.56 196 ALA A O 1
ATOM 1485 N N . GLU A 1 197 ? 2.152 87.188 31.953 1 91.31 197 GLU A N 1
ATOM 1486 C CA . GLU A 1 197 ? 0.905 86.812 32.625 1 91.31 197 GLU A CA 1
ATOM 1487 C C . GLU A 1 197 ? 0.82 85.312 32.812 1 91.31 197 GLU A C 1
ATOM 1489 O O . GLU A 1 197 ? 1.23 84.562 31.953 1 91.31 197 GLU A O 1
ATOM 1494 N N . GLU A 1 198 ? 0.301 84.938 33.969 1 89 198 GLU A N 1
ATOM 1495 C CA . GLU A 1 198 ? 0.034 83.562 34.25 1 89 198 GLU A CA 1
ATOM 1496 C C . GLU A 1 198 ? -1.328 83.125 33.719 1 89 198 GLU A C 1
ATOM 1498 O O . GLU A 1 198 ? -2.275 83.938 33.719 1 89 198 GLU A O 1
ATOM 1503 N N . LEU A 1 199 ? -1.319 81.875 33.25 1 92.19 199 LEU A N 1
ATOM 1504 C CA . LEU A 1 199 ? -2.596 81.312 32.812 1 92.19 199 LEU A CA 1
ATOM 1505 C C . LEU A 1 199 ? -3.461 80.938 34 1 92.19 199 LEU A C 1
ATOM 1507 O O . LEU A 1 199 ? -3.047 80.125 34.812 1 92.19 199 LEU A O 1
ATOM 1511 N N . ARG A 1 200 ? -4.656 81.5 34.125 1 91.5 200 ARG A N 1
ATOM 1512 C CA . ARG A 1 200 ? -5.543 81.125 35.219 1 91.5 200 ARG A CA 1
ATOM 1513 C C . ARG A 1 200 ? -6.984 81 34.75 1 91.5 200 ARG A C 1
ATOM 1515 O O . ARG A 1 200 ? -7.824 80.438 35.438 1 91.5 200 ARG A O 1
ATOM 1522 N N . LEU A 1 201 ? -7.191 81.5 33.531 1 95.06 201 LEU A N 1
ATOM 1523 C CA . LEU A 1 201 ? -8.547 81.5 33 1 95.06 201 LEU A CA 1
ATOM 1524 C C . LEU A 1 201 ? -8.672 80.5 31.828 1 95.06 201 LEU A C 1
ATOM 1526 O O . LEU A 1 201 ? -7.668 80 31.344 1 95.06 201 LEU A O 1
ATOM 1530 N N . PHE A 1 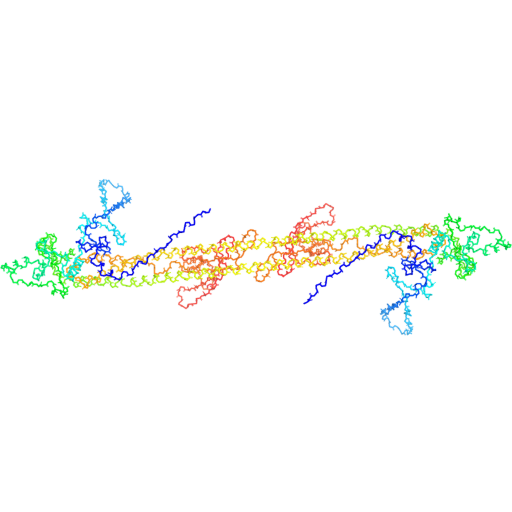202 ? -9.906 80.188 31.547 1 95.69 202 PHE A N 1
ATOM 1531 C CA . PHE A 1 202 ? -10.211 79.312 30.453 1 95.69 202 PHE A CA 1
ATOM 1532 C C . PHE A 1 202 ? -11.305 79.875 29.562 1 95.69 202 PHE A C 1
ATOM 1534 O O . PHE A 1 202 ? -12.383 80.188 30.047 1 95.69 202 PHE A O 1
ATOM 1541 N N . CYS A 1 203 ? -10.969 80 28.297 1 95.56 203 CYS A N 1
ATOM 1542 C CA . CYS A 1 203 ? -11.961 80.438 27.312 1 95.56 203 CYS A CA 1
ATOM 1543 C C . CYS A 1 203 ? -12.82 79.25 26.844 1 95.56 203 CYS A C 1
ATOM 1545 O O . CYS A 1 203 ? -12.312 78.312 26.219 1 95.56 203 CYS A O 1
ATOM 1547 N N . GLU A 1 204 ? -14.086 79.25 27 1 92.5 204 GLU A N 1
ATOM 1548 C CA . GLU A 1 204 ? -14.977 78.188 26.703 1 92.5 204 GLU A CA 1
ATOM 1549 C C . GLU A 1 204 ? -15.227 78.062 25.188 1 92.5 204 GLU A C 1
ATOM 1551 O O . GLU A 1 204 ? -15.422 76.938 24.672 1 92.5 204 GLU A O 1
ATOM 1556 N N . LEU A 1 205 ? -15.219 79.188 24.594 1 93.38 205 LEU A N 1
ATOM 1557 C CA . LEU A 1 205 ? -15.484 79.188 23.156 1 93.38 205 LEU A CA 1
ATOM 1558 C C . LEU A 1 205 ? -14.297 78.562 22.391 1 93.38 205 LEU A C 1
ATOM 1560 O O . LEU A 1 205 ? -14.477 77.75 21.516 1 93.38 205 LEU A O 1
ATOM 1564 N N . CYS A 1 206 ? -13.109 78.938 22.719 1 92.44 206 CYS A N 1
ATOM 1565 C CA . CYS A 1 206 ? -11.914 78.5 22.016 1 92.44 206 CYS A CA 1
ATOM 1566 C C . CYS A 1 206 ? -11.367 77.25 22.641 1 92.44 206 CYS A C 1
ATOM 1568 O O . CYS A 1 206 ? -10.469 76.562 22.078 1 92.44 206 CYS A O 1
ATOM 1570 N N . ASP A 1 207 ? -11.898 76.938 23.797 1 92.31 207 ASP A N 1
ATOM 1571 C CA . ASP A 1 207 ? -11.531 75.75 24.516 1 92.31 207 ASP A CA 1
ATOM 1572 C C . ASP A 1 207 ? -10.039 75.688 24.844 1 92.31 207 ASP A C 1
ATOM 1574 O O . ASP A 1 207 ? -9.336 74.75 24.516 1 92.31 207 ASP A O 1
ATOM 1578 N N . ARG A 1 208 ? -9.508 76.75 25.391 1 91.81 208 ARG A N 1
ATOM 1579 C CA . ARG A 1 208 ? -8.094 76.812 25.766 1 91.81 208 ARG A CA 1
ATOM 1580 C C . ARG A 1 208 ? -7.883 77.812 26.938 1 91.81 208 ARG A C 1
ATOM 1582 O O . ARG A 1 208 ? -8.688 78.688 27.156 1 91.81 208 ARG A O 1
ATOM 1589 N N . PRO A 1 209 ? -6.801 77.562 27.688 1 93.94 209 PRO A N 1
ATOM 1590 C CA . PRO A 1 209 ? -6.457 78.5 28.766 1 93.94 209 PRO A CA 1
ATOM 1591 C C . PRO A 1 209 ? -6 79.875 28.234 1 93.94 209 PRO A C 1
ATOM 1593 O O . PRO A 1 209 ? -5.316 79.938 27.203 1 93.94 209 PRO A O 1
ATOM 1596 N N . VAL A 1 210 ? -6.41 80.875 28.953 1 94.62 210 VAL A N 1
ATOM 1597 C CA . VAL A 1 210 ? -6.074 82.25 28.562 1 94.62 210 VAL A CA 1
ATOM 1598 C C . VAL A 1 210 ? -5.691 83.062 29.797 1 94.62 210 VAL A C 1
ATOM 1600 O O . VAL A 1 210 ? -5.98 82.625 30.938 1 94.62 210 VAL A O 1
ATOM 1603 N N . CYS A 1 211 ? -4.945 84.062 29.531 1 94 211 CYS A N 1
ATOM 1604 C CA . CYS A 1 211 ? -4.578 85 30.625 1 94 211 CYS A CA 1
ATOM 1605 C C . CYS A 1 211 ? -5.504 86.188 30.656 1 94 211 CYS A C 1
ATOM 1607 O O . CYS A 1 211 ? -6.445 86.25 29.875 1 94 211 CYS A O 1
ATOM 1609 N N . ARG A 1 212 ? -5.293 87.062 31.625 1 93.75 212 ARG A N 1
ATOM 1610 C CA . ARG A 1 212 ? -6.133 88.25 31.797 1 93.75 212 ARG A CA 1
ATOM 1611 C C . ARG A 1 212 ? -6.02 89.188 30.609 1 93.75 212 ARG A C 1
ATOM 1613 O O . ARG A 1 212 ? -7.016 89.75 30.172 1 93.75 212 ARG A O 1
ATOM 1620 N N . ASP A 1 213 ? -4.867 89.25 30.094 1 94.5 213 ASP A N 1
ATOM 1621 C CA . ASP A 1 213 ? -4.637 90.125 28.953 1 94.5 213 ASP A CA 1
ATOM 1622 C C . ASP A 1 213 ? -5.289 89.562 27.688 1 94.5 213 ASP A C 1
ATOM 1624 O O . ASP A 1 213 ? -5.773 90.312 26.844 1 94.5 213 ASP A O 1
ATOM 1628 N N . CYS A 1 214 ? -5.328 88.312 27.594 1 94.38 214 CYS A N 1
ATOM 1629 C CA . CYS A 1 214 ? -5.98 87.625 26.469 1 94.38 214 CYS A CA 1
ATOM 1630 C C . CYS A 1 214 ? -7.477 87.938 26.453 1 94.38 214 CYS A C 1
ATOM 1632 O O . CYS A 1 214 ? -8.062 88.188 25.391 1 94.38 214 CYS A O 1
ATOM 1634 N N . VAL A 1 215 ? -8.094 87.938 27.562 1 93.5 215 VAL A N 1
ATOM 1635 C CA . VAL A 1 215 ? -9.539 88.125 27.703 1 93.5 215 VAL A CA 1
ATOM 1636 C C . VAL A 1 215 ? -9.922 89.562 27.312 1 93.5 215 VAL A C 1
ATOM 1638 O O . VAL A 1 215 ? -11.008 89.75 26.766 1 93.5 215 VAL A O 1
ATOM 1641 N N . VAL A 1 216 ? -8.969 90.438 27.531 1 93.25 216 VAL A N 1
ATOM 1642 C CA . VAL A 1 216 ? -9.234 91.812 27.172 1 93.25 216 VAL A CA 1
ATOM 1643 C C . VAL A 1 216 ? -8.969 92.062 25.688 1 93.25 216 VAL A C 1
ATOM 1645 O O . VAL A 1 216 ? -9.516 93 25.078 1 93.25 216 VAL A O 1
ATOM 1648 N N . GLY A 1 217 ? -8.305 91.125 25.078 1 92.75 217 GLY A N 1
ATOM 1649 C CA . GLY A 1 217 ? -7.922 91.25 23.688 1 92.75 217 GLY A CA 1
ATOM 1650 C C . GLY A 1 217 ? -8.672 90.312 22.766 1 92.75 217 GLY A C 1
ATOM 1651 O O . GLY A 1 217 ? -9.844 90.562 22.469 1 92.75 217 GLY A O 1
ATOM 1652 N N . GLU A 1 218 ? -8.094 89.312 22.391 1 91.69 218 GLU A N 1
ATOM 1653 C CA . GLU A 1 218 ? -8.531 88.438 21.344 1 91.69 218 GLU A CA 1
ATOM 1654 C C . GLU A 1 218 ? -9.781 87.625 21.766 1 91.69 218 GLU A C 1
ATOM 1656 O O . GLU A 1 218 ? -10.586 87.25 20.922 1 91.69 218 GLU A O 1
ATOM 1661 N N . HIS A 1 219 ? -9.969 87.562 23.188 1 91.44 219 HIS A N 1
ATOM 1662 C CA . HIS A 1 219 ? -11.078 86.75 23.688 1 91.44 219 HIS A CA 1
ATOM 1663 C C . HIS A 1 219 ? -12.125 87.625 24.375 1 91.44 219 HIS A C 1
ATOM 1665 O O . HIS A 1 219 ? -12.883 87.125 25.219 1 91.44 219 HIS A O 1
ATOM 1671 N N . ARG A 1 220 ? -12.156 88.875 24.266 1 90 220 ARG A N 1
ATOM 1672 C CA . ARG A 1 220 ? -12.961 89.875 25 1 90 220 ARG A CA 1
ATOM 1673 C C . ARG A 1 220 ? -14.43 89.438 25.016 1 90 220 ARG A C 1
ATOM 1675 O O . ARG A 1 220 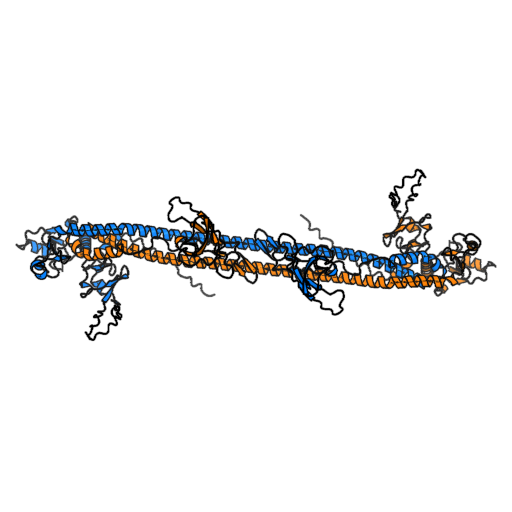? -15.086 89.5 26.062 1 90 220 ARG A O 1
ATOM 1682 N N . GLU A 1 221 ? -15.117 88.812 23.938 1 91.75 221 GLU A N 1
ATOM 1683 C CA . GLU A 1 221 ? -16.531 88.438 23.875 1 91.75 221 GLU A CA 1
ATOM 1684 C C . GLU A 1 221 ? -16.766 86.938 24.047 1 91.75 221 GLU A C 1
ATOM 1686 O O . GLU A 1 221 ? -17.906 86.5 23.953 1 91.75 221 GLU A O 1
ATOM 1691 N N . HIS A 1 222 ? -15.719 86.375 24.516 1 94.5 222 HIS A N 1
ATOM 1692 C CA . HIS A 1 222 ? -15.883 84.938 24.719 1 94.5 222 HIS A CA 1
ATOM 1693 C C . HIS A 1 222 ? -16.25 84.625 26.172 1 94.5 222 HIS A C 1
ATOM 1695 O O . HIS A 1 222 ? -15.828 85.312 27.078 1 94.5 222 HIS A O 1
ATOM 1701 N N . PRO A 1 223 ? -17.172 83.625 26.328 1 95.25 223 PRO A N 1
ATOM 1702 C CA . PRO A 1 223 ? -17.375 83.188 27.703 1 95.25 223 PRO A CA 1
ATOM 1703 C C . PRO A 1 223 ? -16.109 82.562 28.312 1 95.25 223 PRO A C 1
ATOM 1705 O O . PRO A 1 223 ? -15.453 81.75 27.688 1 95.25 223 PRO A O 1
ATOM 1708 N N . TYR A 1 224 ? -15.727 83.062 29.453 1 93.38 224 TYR A N 1
ATOM 1709 C CA . TYR A 1 224 ? -14.531 82.562 30.125 1 93.38 224 TYR A CA 1
ATOM 1710 C C . TYR A 1 224 ? -14.797 82.375 31.609 1 93.38 224 TYR A C 1
ATOM 1712 O O . TYR A 1 224 ? -15.758 82.875 32.156 1 93.38 224 TYR A O 1
ATOM 1720 N N . ASP A 1 225 ? -14.078 81.5 32.25 1 94.69 225 ASP A N 1
ATOM 1721 C CA . ASP A 1 225 ? -14.141 81.188 33.688 1 94.69 225 ASP A CA 1
ATOM 1722 C C . ASP A 1 225 ? -12.781 80.812 34.219 1 94.69 225 ASP A C 1
ATOM 1724 O O . ASP A 1 225 ? -11.836 80.562 33.469 1 94.69 225 ASP A O 1
ATOM 1728 N N . PHE A 1 226 ? -12.688 80.75 35.594 1 94.75 226 PHE A N 1
ATOM 1729 C CA . PHE A 1 226 ? -11.453 80.312 36.188 1 94.75 226 PHE A CA 1
ATOM 1730 C C . PHE A 1 226 ? -11.219 78.812 35.906 1 94.75 226 PHE A C 1
ATOM 1732 O O . PHE A 1 226 ? -12.164 78 35.875 1 94.75 226 PHE A O 1
ATOM 1739 N N . ALA A 1 227 ? -9.977 78.5 35.656 1 92.81 227 ALA A N 1
ATOM 1740 C CA . ALA A 1 227 ? -9.594 77.125 35.375 1 92.81 227 ALA A CA 1
ATOM 1741 C C . ALA A 1 227 ? -10.102 76.125 36.438 1 92.81 227 ALA A C 1
ATOM 1743 O O . ALA A 1 227 ? -10.539 75.062 36.156 1 92.81 227 ALA A O 1
ATOM 1744 N N . SER A 1 228 ? -10.07 76.5 37.719 1 91.44 228 SER A N 1
ATOM 1745 C CA . SER A 1 228 ? -10.5 75.688 38.844 1 91.44 228 SER A CA 1
ATOM 1746 C C . SER A 1 228 ? -11.992 75.438 38.781 1 91.44 228 SER A C 1
ATOM 1748 O O . SER A 1 228 ? -12.461 74.375 39.312 1 91.44 228 SER A O 1
ATOM 1750 N N . ASN A 1 229 ? -12.688 76.25 38.062 1 93.38 229 ASN A N 1
ATOM 1751 C CA . ASN A 1 229 ? -14.141 76.125 38 1 93.38 229 ASN A CA 1
ATOM 1752 C C . ASN A 1 229 ? -14.539 75.125 36.875 1 93.38 229 ASN A C 1
ATOM 1754 O O . ASN A 1 229 ? -15.539 74.438 36.969 1 93.38 229 ASN A O 1
ATOM 1758 N N . VAL A 1 230 ? -13.812 75.25 35.875 1 94.19 230 VAL A N 1
ATOM 1759 C CA . VAL A 1 230 ? -14.219 74.5 34.688 1 94.19 230 VAL A CA 1
ATOM 1760 C C . VAL A 1 230 ? -13.602 73.125 34.688 1 94.19 230 VAL A C 1
ATOM 1762 O O . VAL A 1 230 ? -14.008 72.25 33.938 1 94.19 230 VAL A O 1
ATOM 1765 N N . ILE A 1 231 ? -12.664 72.875 35.562 1 93.62 231 ILE A N 1
ATOM 1766 C CA . ILE A 1 231 ? -11.891 71.625 35.562 1 93.62 231 ILE A CA 1
ATOM 1767 C C . ILE A 1 231 ? -12.805 70.438 35.875 1 93.62 231 ILE A C 1
ATOM 1769 O O . ILE A 1 231 ? -12.578 69.375 35.344 1 93.62 231 ILE A O 1
ATOM 1773 N N . HIS A 1 232 ? -13.789 70.625 36.688 1 92.56 232 HIS A N 1
ATOM 1774 C CA . HIS A 1 232 ? -14.672 69.5 37.031 1 92.56 232 HIS A CA 1
ATOM 1775 C C . HIS A 1 232 ? -15.375 68.938 35.812 1 92.56 232 HIS A C 1
ATOM 1777 O O . HIS A 1 232 ? -15.406 67.75 35.594 1 92.56 232 HIS A O 1
ATOM 1783 N N . LYS A 1 233 ? -15.828 69.875 34.969 1 93.44 233 LYS A N 1
ATOM 1784 C CA . LYS A 1 233 ? -16.516 69.438 33.75 1 93.44 233 LYS A CA 1
ATOM 1785 C C . LYS A 1 233 ? -15.562 68.75 32.781 1 93.44 233 LYS A C 1
ATOM 1787 O O . LYS A 1 233 ? -15.844 67.688 32.281 1 93.44 233 LYS A O 1
ATOM 1792 N N . HIS A 1 234 ? -14.508 69.375 32.531 1 93.81 234 HIS A N 1
ATOM 1793 C CA . HIS A 1 234 ? -13.523 68.875 31.594 1 93.81 234 HIS A CA 1
ATOM 1794 C C . HIS A 1 234 ? -12.836 67.625 32.125 1 93.81 234 HIS A C 1
ATOM 1796 O O . HIS A 1 234 ? -12.617 66.688 31.391 1 93.81 234 HIS A O 1
ATOM 1802 N N . GLY A 1 235 ? -12.5 67.625 33.375 1 93.81 235 GLY A N 1
ATOM 1803 C CA . GLY A 1 235 ? -11.93 66.438 34 1 93.81 235 GLY A CA 1
ATOM 1804 C C . GLY A 1 235 ? -12.844 65.25 33.969 1 93.81 235 GLY A C 1
ATOM 1805 O O . GLY A 1 235 ? -12.398 64.125 33.656 1 93.81 235 GLY A O 1
ATOM 1806 N N . ASP A 1 236 ? -14.125 65.438 34.188 1 94.38 236 ASP A N 1
ATOM 1807 C CA . ASP A 1 236 ? -15.102 64.375 34.156 1 94.38 236 ASP A CA 1
ATOM 1808 C C . ASP A 1 236 ? -15.234 63.781 32.75 1 94.38 236 ASP A C 1
ATOM 1810 O O . ASP A 1 236 ? -15.391 62.594 32.594 1 94.38 236 ASP A O 1
ATOM 1814 N N . SER A 1 237 ? -15.172 64.688 31.828 1 94.69 237 SER A N 1
ATOM 1815 C CA . SER A 1 237 ? -15.242 64.25 30.438 1 94.69 237 SER A CA 1
ATOM 1816 C C . SER A 1 237 ? -14.078 63.312 30.094 1 94.69 237 SER A C 1
ATOM 1818 O O . SER A 1 237 ? -14.258 62.281 29.438 1 94.69 237 SER A O 1
ATOM 1820 N N . VAL A 1 238 ? -12.922 63.656 30.547 1 95.81 238 VAL A N 1
ATOM 1821 C CA . VAL A 1 238 ? -11.727 62.844 30.297 1 95.81 238 VAL A CA 1
ATOM 1822 C C . VAL A 1 238 ? -11.828 61.531 31.047 1 95.81 238 VAL A C 1
ATOM 1824 O O . VAL A 1 238 ? -11.477 60.469 30.5 1 95.81 238 VAL A O 1
ATOM 1827 N N . ARG A 1 239 ? -12.367 61.531 32.25 1 95.94 239 ARG A N 1
ATOM 1828 C CA . ARG A 1 239 ? -12.531 60.312 33.062 1 95.94 239 ARG A CA 1
ATOM 1829 C C . ARG A 1 239 ? -13.516 59.375 32.375 1 95.94 239 ARG A C 1
ATOM 1831 O O . ARG A 1 239 ? -13.312 58.156 32.406 1 95.94 239 ARG A O 1
ATOM 1838 N N . GLU A 1 240 ? -14.531 59.938 31.797 1 95.31 240 GLU A N 1
ATOM 1839 C CA . GLU A 1 240 ? -15.516 59.125 31.109 1 95.31 240 GLU A CA 1
ATOM 1840 C C . GLU A 1 240 ? -14.891 58.406 29.906 1 95.31 240 GLU A C 1
ATOM 1842 O O . GLU A 1 240 ? -15.148 57.219 29.688 1 95.31 240 GLU A O 1
ATOM 1847 N N . LEU A 1 241 ? -14.133 59.125 29.172 1 95.31 241 LEU A N 1
ATOM 1848 C CA . LEU A 1 241 ? -13.438 58.531 28.031 1 95.31 241 LEU A CA 1
ATOM 1849 C C . LEU A 1 241 ? -12.484 57.438 28.484 1 95.31 241 LEU A C 1
ATOM 1851 O O . LEU A 1 241 ? -12.383 56.406 27.844 1 95.31 241 LEU A O 1
ATOM 1855 N N . LEU A 1 242 ? -11.797 57.688 29.562 1 96 242 LEU A N 1
ATOM 1856 C CA . LEU A 1 242 ? -10.867 56.719 30.141 1 96 242 LEU A CA 1
ATOM 1857 C C . LEU A 1 242 ? -11.602 55.469 30.562 1 96 242 LEU A C 1
ATOM 1859 O O . LEU A 1 242 ? -11.109 54.344 30.344 1 96 242 LEU A O 1
ATOM 1863 N N . ARG A 1 243 ? -12.766 55.562 31.141 1 95.06 243 ARG A N 1
ATOM 1864 C CA . ARG A 1 243 ? -13.578 54.406 31.547 1 95.06 243 ARG A CA 1
ATOM 1865 C C . ARG A 1 243 ? -14.008 53.594 30.344 1 95.06 243 ARG A C 1
ATOM 1867 O O . ARG A 1 243 ? -14.125 52.375 30.438 1 95.06 243 ARG A O 1
ATOM 1874 N N . GLY A 1 244 ? -14.172 54.25 29.234 1 94.25 244 GLY A N 1
ATOM 1875 C CA . GLY A 1 244 ? -14.562 53.562 28.016 1 94.25 244 GLY A CA 1
ATOM 1876 C C . GLY A 1 244 ? -13.422 52.812 27.344 1 94.25 244 GLY A C 1
ATOM 1877 O O . GLY A 1 244 ? -13.656 51.906 26.562 1 94.25 244 GLY A O 1
ATOM 1878 N N . THR A 1 245 ? -12.195 53.188 27.625 1 95.38 245 THR A N 1
ATOM 1879 C CA . THR A 1 245 ? -11.016 52.562 27.031 1 95.38 245 THR A CA 1
ATOM 1880 C C . THR A 1 245 ? -10.602 51.312 27.797 1 95.38 245 THR A C 1
ATOM 1882 O O . THR A 1 245 ? -10.031 50.375 27.219 1 95.38 245 THR A O 1
ATOM 1885 N N . GLN A 1 246 ? -10.938 51.25 29.141 1 93.25 246 GLN A N 1
ATOM 1886 C CA . GLN A 1 246 ? -10.492 50.188 30.031 1 93.25 246 GLN A CA 1
ATOM 1887 C C . GLN A 1 246 ? -11.047 48.844 29.578 1 93.25 246 GLN A C 1
ATOM 1889 O O . GLN A 1 246 ? -10.312 47.844 29.547 1 93.25 246 GLN A O 1
ATOM 1894 N N . PRO A 1 247 ? -12.336 48.688 29.125 1 94.38 247 PRO A N 1
ATOM 1895 C CA . PRO A 1 247 ? -12.859 47.406 28.656 1 94.38 247 PRO A CA 1
ATOM 1896 C C . PRO A 1 247 ? -12.133 46.906 27.406 1 94.38 247 PRO A C 1
ATOM 1898 O O . PRO A 1 247 ? -12.016 45.688 27.219 1 94.38 247 PRO A O 1
ATOM 1901 N N . HIS A 1 248 ? -11.672 47.875 26.594 1 95 248 HIS A N 1
ATOM 1902 C CA . HIS A 1 248 ? -10.93 47.469 25.406 1 95 248 HIS A CA 1
ATOM 1903 C C . HIS A 1 248 ? -9.594 46.844 25.781 1 95 248 HIS A C 1
ATOM 1905 O O . HIS A 1 248 ? -9.172 45.875 25.141 1 95 248 HIS A O 1
ATOM 1911 N N . VAL A 1 249 ? -8.922 47.312 26.812 1 96 249 VAL A N 1
ATOM 1912 C CA . VAL A 1 249 ? -7.656 46.75 27.266 1 96 249 VAL A CA 1
ATOM 1913 C C . VAL A 1 249 ? -7.867 45.312 27.734 1 96 249 VAL A C 1
ATOM 1915 O O . VAL A 1 249 ? -7.117 44.438 27.344 1 96 249 VAL A O 1
ATOM 1918 N N . GLU A 1 250 ? -8.906 45.094 28.484 1 95.12 250 GLU A N 1
ATOM 1919 C CA . GLU A 1 250 ? -9.203 43.781 29 1 95.12 250 GLU A CA 1
ATOM 1920 C C . GLU A 1 250 ? -9.578 42.812 27.859 1 95.12 250 GLU A C 1
ATOM 1922 O O . GLU A 1 250 ? -9.141 41.656 27.844 1 95.12 250 GLU A O 1
ATOM 1927 N N . ALA A 1 251 ? -10.383 43.312 26.906 1 95 251 ALA A N 1
ATOM 1928 C CA . ALA A 1 251 ? -10.805 42.5 25.75 1 95 251 ALA A CA 1
ATOM 1929 C C . ALA A 1 251 ? -9.609 42.094 24.891 1 95 251 ALA A C 1
ATOM 1931 O O . ALA A 1 251 ? -9.531 40.969 24.406 1 95 251 ALA A O 1
ATOM 1932 N N . LEU A 1 252 ? -8.703 43.062 24.734 1 96.5 252 LEU A N 1
ATOM 1933 C CA . LEU A 1 252 ? -7.516 42.812 23.922 1 96.5 252 LEU A CA 1
ATOM 1934 C C . LEU A 1 252 ? -6.602 41.781 24.609 1 96.5 252 LEU A C 1
ATOM 1936 O O . LEU A 1 252 ? -6.039 40.906 23.953 1 96.5 252 LEU A O 1
ATOM 1940 N N . GLU A 1 253 ? -6.441 41.906 25.938 1 96.62 253 GLU A N 1
ATOM 1941 C CA . GLU A 1 253 ? -5.656 40.906 26.672 1 96.62 253 GLU A CA 1
ATOM 1942 C C . GLU A 1 253 ? -6.258 39.531 26.562 1 96.62 253 GLU A C 1
ATOM 1944 O O . GLU A 1 253 ? -5.531 38.531 26.375 1 96.62 253 GLU A O 1
ATOM 1949 N N . GLU A 1 254 ? -7.59 39.438 26.609 1 96.06 254 GLU A N 1
ATOM 1950 C CA . GLU A 1 254 ? -8.281 38.156 26.469 1 96.06 254 GLU A CA 1
ATOM 1951 C C . GLU A 1 254 ? -8.102 37.594 25.047 1 96.06 254 GLU A C 1
ATOM 1953 O O . GLU A 1 254 ? -7.898 36.406 24.875 1 96.06 254 GLU A O 1
ATOM 1958 N N . ALA A 1 255 ? -8.219 38.469 24.047 1 94.81 255 ALA A N 1
ATOM 1959 C CA . ALA A 1 255 ? -8.039 38.062 22.656 1 94.81 255 ALA A CA 1
ATOM 1960 C C . ALA A 1 255 ? -6.641 37.5 22.422 1 94.81 255 ALA A C 1
ATOM 1962 O O . ALA A 1 255 ? -6.48 36.469 21.75 1 94.81 255 ALA A O 1
ATOM 1963 N N . LEU A 1 256 ? -5.617 38.125 23.016 1 96.94 256 LEU A N 1
ATOM 1964 C CA . LEU A 1 256 ? -4.238 37.656 22.875 1 96.94 256 LEU A CA 1
ATOM 1965 C C . LEU A 1 256 ? -4.043 36.312 23.562 1 96.94 256 LEU A C 1
ATOM 1967 O O . LEU A 1 256 ? -3.322 35.438 23.062 1 96.94 256 LEU A O 1
ATOM 1971 N N . ALA A 1 257 ? -4.711 36.125 24.688 1 96.44 257 ALA A N 1
ATOM 1972 C CA . ALA A 1 257 ? -4.66 34.812 25.375 1 96.44 257 ALA A CA 1
ATOM 1973 C C . ALA A 1 257 ? -5.293 33.719 24.531 1 96.44 257 ALA A C 1
ATOM 1975 O O . ALA A 1 257 ? -4.773 32.625 24.453 1 96.44 257 ALA A O 1
ATOM 1976 N N . GLN A 1 258 ? -6.418 34.062 23.828 1 95.19 258 GLN A N 1
ATOM 1977 C CA . GLN A 1 258 ? -7.105 33.094 22.984 1 95.19 258 GLN A CA 1
ATOM 1978 C C . GLN A 1 258 ? -6.242 32.688 21.781 1 95.19 258 GLN A C 1
ATOM 1980 O O . GLN A 1 258 ? -6.234 31.531 21.375 1 95.19 258 GLN A O 1
ATOM 1985 N N . ILE A 1 259 ? -5.523 33.656 21.25 1 95 259 ILE A N 1
ATOM 1986 C CA . ILE A 1 259 ? -4.652 33.375 20.109 1 95 259 ILE A CA 1
ATOM 1987 C C . ILE A 1 259 ? -3.531 32.438 20.531 1 95 259 ILE A C 1
ATOM 1989 O O . ILE A 1 259 ? -3.189 31.5 19.797 1 95 259 ILE A O 1
ATOM 1993 N N . THR A 1 260 ? -2.977 32.656 21.75 1 94.69 260 THR A N 1
ATOM 1994 C CA . THR A 1 260 ? -1.922 31.797 22.25 1 94.69 260 THR A CA 1
ATOM 1995 C C . THR A 1 260 ? -2.447 30.391 22.484 1 94.69 260 THR A C 1
ATOM 1997 O O . THR A 1 260 ? -1.779 29.406 22.141 1 94.69 260 THR A O 1
ATOM 2000 N N . GLU A 1 261 ? -3.637 30.297 22.984 1 95.56 261 GLU A N 1
ATOM 2001 C CA . GLU A 1 261 ? -4.262 29 23.203 1 95.56 261 GLU A CA 1
ATOM 2002 C C . GLU A 1 261 ? -4.551 28.297 21.875 1 95.56 261 GLU A C 1
ATOM 2004 O O . GLU A 1 261 ? -4.328 27.094 21.75 1 95.56 261 GLU A O 1
ATOM 2009 N N . MET A 1 262 ? -5.023 29.047 20.922 1 94.19 262 MET A N 1
ATOM 2010 C CA . MET A 1 262 ? -5.332 28.516 19.609 1 94.19 262 MET A CA 1
ATOM 2011 C C . MET A 1 262 ? -4.074 27.969 18.938 1 94.19 262 MET A C 1
ATOM 2013 O O . MET A 1 262 ? -4.102 26.906 18.312 1 94.19 262 MET A O 1
ATOM 2017 N N . ASN A 1 263 ? -3.018 28.688 19.094 1 94.94 263 ASN A N 1
ATOM 2018 C CA . ASN A 1 263 ? -1.75 28.266 18.516 1 94.94 263 ASN A CA 1
ATOM 2019 C C . ASN A 1 263 ? -1.276 26.938 19.125 1 94.94 263 ASN A C 1
ATOM 2021 O O . ASN A 1 263 ? -0.808 26.062 18.406 1 94.94 263 ASN A O 1
ATOM 2025 N N . SER A 1 264 ? -1.406 26.812 20.391 1 96.19 264 SER A N 1
ATOM 2026 C CA . SER A 1 264 ? -1.036 25.578 21.062 1 96.19 264 SER A CA 1
ATOM 2027 C C . SER A 1 264 ? -1.934 24.422 20.641 1 96.19 264 SER A C 1
ATOM 2029 O O . SER A 1 264 ? -1.453 23.312 20.391 1 96.19 264 SER A O 1
ATOM 2031 N N . ALA A 1 265 ? -3.229 24.703 20.547 1 95.88 265 ALA A N 1
ATOM 2032 C CA . ALA A 1 265 ? -4.184 23.688 20.109 1 95.88 265 ALA A CA 1
ATOM 2033 C C . ALA A 1 265 ? -3.902 23.234 18.688 1 95.88 265 ALA A C 1
ATOM 2035 O O . ALA A 1 265 ? -4.008 22.047 18.359 1 95.88 265 ALA A O 1
ATOM 2036 N N . LEU A 1 266 ? -3.561 24.172 17.875 1 95.19 266 LEU A N 1
ATOM 2037 C CA . LEU A 1 266 ? -3.229 23.891 16.484 1 95.19 266 LEU A CA 1
ATOM 2038 C C . LEU A 1 266 ? -2.025 22.953 16.391 1 95.19 266 LEU A C 1
ATOM 2040 O O . LEU A 1 266 ? -2.051 21.969 15.641 1 95.19 266 LEU A O 1
ATOM 2044 N N . GLN A 1 267 ? -1.007 23.203 17.172 1 95.94 267 GLN A N 1
ATOM 2045 C CA . GLN A 1 267 ? 0.194 22.375 17.172 1 95.94 267 GLN A CA 1
ATOM 2046 C C . GLN A 1 267 ? -0.121 20.953 17.625 1 95.94 267 GLN A C 1
ATOM 2048 O O . GLN A 1 267 ? 0.348 19.984 17.016 1 95.94 267 GLN A O 1
ATOM 2053 N N . LYS A 1 268 ? -0.903 20.844 18.625 1 96.88 268 LYS A N 1
ATOM 2054 C CA . LYS A 1 268 ? -1.294 19.516 19.125 1 96.88 268 LYS A CA 1
ATOM 2055 C C . LYS A 1 268 ? -2.127 18.766 18.094 1 96.88 268 LYS A C 1
ATOM 2057 O O . LYS A 1 268 ? -1.956 17.562 17.922 1 96.88 268 LYS A O 1
ATOM 2062 N N . ARG A 1 269 ? -2.973 19.5 17.438 1 96.31 269 ARG A N 1
ATOM 2063 C CA . ARG A 1 269 ? -3.836 18.875 16.438 1 96.31 269 ARG A CA 1
ATOM 2064 C C . ARG A 1 269 ? -3.025 18.391 15.242 1 96.31 269 ARG A C 1
ATOM 2066 O O . ARG A 1 269 ? -3.26 17.281 14.734 1 96.31 269 ARG A O 1
ATOM 2073 N N . VAL A 1 270 ? -2.133 19.141 14.805 1 96.88 270 VAL A N 1
ATOM 2074 C CA . VAL A 1 270 ? -1.277 18.766 13.68 1 96.88 270 VAL A CA 1
ATOM 2075 C C . VAL A 1 270 ? -0.493 17.5 14.023 1 96.88 270 VAL A C 1
ATOM 2077 O O . VAL A 1 270 ? -0.399 16.594 13.203 1 96.88 270 VAL A O 1
ATOM 2080 N N . GLU A 1 271 ? 0.059 17.453 15.188 1 97.12 271 GLU A N 1
ATOM 2081 C CA . GLU A 1 271 ? 0.821 16.281 15.617 1 97.12 271 GLU A CA 1
ATOM 2082 C C . GLU A 1 271 ? -0.064 15.039 15.688 1 97.12 271 GLU A C 1
ATOM 2084 O O . GLU A 1 271 ? 0.349 13.953 15.273 1 97.12 271 GLU A O 1
ATOM 2089 N N . ALA A 1 272 ? -1.219 15.227 16.219 1 97.38 272 ALA A N 1
ATOM 2090 C CA . ALA A 1 272 ? -2.154 14.109 16.328 1 97.38 272 ALA A CA 1
ATOM 2091 C C . ALA A 1 272 ? -2.545 13.578 14.953 1 97.38 272 ALA A C 1
ATOM 2093 O O . ALA A 1 272 ? -2.561 12.367 14.719 1 97.38 272 ALA A O 1
ATOM 2094 N N . VAL A 1 273 ? -2.838 14.477 14.023 1 97.25 273 VAL A N 1
ATOM 2095 C CA . VAL A 1 273 ? -3.24 14.086 12.672 1 97.25 273 VAL A CA 1
ATOM 2096 C C . VAL A 1 273 ? -2.062 13.438 11.953 1 97.25 273 VAL A C 1
ATOM 2098 O O . VAL A 1 273 ? -2.238 12.469 11.219 1 97.25 273 VAL A O 1
ATOM 2101 N N . ALA A 1 274 ? -0.89 13.992 12.141 1 98.06 274 ALA A N 1
ATOM 2102 C CA . ALA A 1 274 ? 0.304 13.383 11.555 1 98.06 274 ALA A CA 1
ATOM 2103 C C . ALA A 1 274 ? 0.481 11.945 12.039 1 98.06 274 ALA A C 1
ATOM 2105 O O . ALA A 1 274 ? 0.817 11.062 11.25 1 98.06 274 ALA A O 1
ATOM 2106 N N . ALA A 1 275 ? 0.276 11.758 13.281 1 98 275 ALA A N 1
ATOM 2107 C CA . ALA A 1 275 ? 0.367 10.414 13.844 1 98 275 ALA A CA 1
ATOM 2108 C C . ALA A 1 275 ? -0.682 9.492 13.234 1 98 275 ALA A C 1
ATOM 2110 O O . ALA A 1 275 ? -0.398 8.328 12.938 1 98 275 ALA A O 1
ATOM 2111 N N . ASP A 1 276 ? -1.885 9.984 13.039 1 97.94 276 ASP A N 1
ATOM 2112 C CA . ASP A 1 276 ? -2.953 9.211 12.406 1 97.94 276 ASP A CA 1
ATOM 2113 C C . ASP A 1 276 ? -2.572 8.805 10.984 1 97.94 276 ASP A C 1
ATOM 2115 O O . ASP A 1 276 ? -2.791 7.664 10.578 1 97.94 276 ASP A O 1
ATOM 2119 N N . VAL A 1 277 ? -2.021 9.766 10.266 1 97.94 277 VAL A N 1
ATOM 2120 C CA . VAL A 1 277 ? -1.61 9.516 8.891 1 97.94 277 VAL A CA 1
ATOM 2121 C C . VAL A 1 277 ? -0.54 8.43 8.852 1 97.94 277 VAL A C 1
ATOM 2123 O O . VAL A 1 277 ? -0.611 7.508 8.039 1 97.94 277 VAL A O 1
ATOM 2126 N N . ARG A 1 278 ? 0.446 8.508 9.75 1 98.19 278 ARG A N 1
ATOM 2127 C CA . ARG A 1 278 ? 1.522 7.527 9.805 1 98.19 278 ARG A CA 1
ATOM 2128 C C . ARG A 1 278 ? 0.988 6.148 10.18 1 98.19 278 ARG A C 1
ATOM 2130 O O . ARG A 1 278 ? 1.352 5.145 9.562 1 98.19 278 ARG A O 1
ATOM 2137 N N . THR A 1 279 ? 0.115 6.09 11.172 1 98.12 279 THR A N 1
ATOM 2138 C CA . THR A 1 279 ? -0.475 4.828 11.602 1 98.12 279 THR A CA 1
ATOM 2139 C C . THR A 1 279 ? -1.301 4.203 10.484 1 98.12 279 THR A C 1
ATOM 2141 O O . THR A 1 279 ? -1.222 2.994 10.25 1 98.12 279 THR A O 1
ATOM 2144 N N . PHE A 1 280 ? -2.053 5.027 9.867 1 97.94 280 PHE A N 1
ATOM 2145 C CA . PHE A 1 280 ? -2.865 4.555 8.758 1 97.94 280 PHE A CA 1
ATOM 2146 C C . PHE A 1 280 ? -1.986 3.986 7.648 1 97.94 280 PHE A C 1
ATOM 2148 O O . PHE A 1 280 ? -2.24 2.887 7.152 1 97.94 280 PHE A O 1
ATOM 2155 N N . SER A 1 281 ? -1.007 4.711 7.227 1 98 281 SER A N 1
ATOM 2156 C CA . SER A 1 281 ? -0.126 4.285 6.141 1 98 281 SER A CA 1
ATOM 2157 C C . SER A 1 281 ? 0.608 2.998 6.5 1 98 281 SER A C 1
ATOM 2159 O O . SER A 1 281 ? 0.739 2.1 5.664 1 98 281 SER A O 1
ATOM 2161 N N . GLU A 1 282 ? 1.111 2.93 7.699 1 97.94 282 GLU A N 1
ATOM 2162 C CA . GLU A 1 282 ? 1.795 1.722 8.148 1 97.94 282 GLU A CA 1
ATOM 2163 C C . GLU A 1 282 ? 0.855 0.52 8.141 1 97.94 282 GLU A C 1
ATOM 2165 O O . GLU A 1 282 ? 1.244 -0.577 7.73 1 97.94 282 GLU A O 1
ATOM 2170 N N . GLY A 1 283 ? -0.333 0.775 8.648 1 97.75 283 GLY A N 1
ATOM 2171 C CA . GLY A 1 283 ? -1.324 -0.287 8.609 1 97.75 283 GLY A CA 1
ATOM 2172 C C . GLY A 1 283 ? -1.665 -0.727 7.195 1 97.75 283 GLY A C 1
ATOM 2173 O O . GLY A 1 283 ? -1.831 -1.92 6.934 1 97.75 283 GLY A O 1
ATOM 2174 N N . TYR A 1 284 ? -1.743 0.186 6.305 1 97.88 284 TYR A N 1
ATOM 2175 C CA . TYR A 1 284 ? -2.057 -0.114 4.91 1 97.88 284 TYR A CA 1
ATOM 2176 C C . TYR A 1 284 ? -0.927 -0.897 4.254 1 97.88 284 TYR A C 1
ATOM 2178 O O . TYR A 1 284 ? -1.174 -1.854 3.516 1 97.88 284 TYR A O 1
ATOM 2186 N N . VAL A 1 285 ? 0.287 -0.499 4.516 1 98 285 VAL A N 1
ATOM 2187 C CA . VAL A 1 285 ? 1.449 -1.199 3.979 1 98 285 VAL A CA 1
ATOM 2188 C C . VAL A 1 285 ? 1.448 -2.648 4.457 1 98 285 VAL A C 1
ATOM 2190 O O . VAL A 1 285 ? 1.658 -3.57 3.668 1 98 285 VAL A O 1
ATOM 2193 N N . LYS A 1 286 ? 1.174 -2.846 5.676 1 98.06 286 LYS A N 1
ATOM 2194 C CA . LYS A 1 286 ? 1.118 -4.195 6.227 1 98.06 286 LYS A CA 1
ATOM 2195 C C . LYS A 1 286 ? 0.012 -5.016 5.566 1 98.06 286 LYS A C 1
ATOM 2197 O O . LYS A 1 286 ? 0.178 -6.211 5.32 1 98.06 286 LYS A O 1
ATOM 2202 N N . ALA A 1 287 ? -1.111 -4.379 5.34 1 97.62 287 ALA A N 1
ATOM 2203 C CA . ALA A 1 287 ? -2.223 -5.051 4.676 1 97.62 287 ALA A CA 1
ATOM 2204 C C . ALA A 1 287 ? -1.832 -5.496 3.27 1 97.62 287 ALA A C 1
ATOM 2206 O O . ALA A 1 287 ? -2.162 -6.609 2.85 1 97.62 287 ALA A O 1
ATOM 2207 N N . ILE A 1 288 ? -1.123 -4.66 2.59 1 97.69 288 ILE A N 1
ATOM 2208 C CA . ILE A 1 288 ? -0.69 -4.977 1.233 1 97.69 288 ILE A CA 1
ATOM 2209 C C . ILE A 1 288 ? 0.303 -6.137 1.266 1 97.69 288 ILE A C 1
ATOM 2211 O O . ILE A 1 288 ? 0.232 -7.047 0.436 1 97.69 288 ILE A O 1
ATOM 2215 N N . GLU A 1 289 ? 1.198 -6.113 2.188 1 98 289 GLU A N 1
ATOM 2216 C CA . GLU A 1 289 ? 2.178 -7.188 2.328 1 98 289 GLU A CA 1
ATOM 2217 C C . GLU A 1 289 ? 1.499 -8.508 2.67 1 98 289 GLU A C 1
ATOM 2219 O O . GLU A 1 289 ? 1.852 -9.555 2.119 1 98 289 GLU A O 1
ATOM 2224 N N . GLU A 1 290 ? 0.572 -8.445 3.541 1 97.88 290 GLU A N 1
ATOM 2225 C CA . GLU A 1 290 ? -0.175 -9.648 3.887 1 97.88 290 GLU A CA 1
ATOM 2226 C C . GLU A 1 290 ? -0.943 -10.188 2.684 1 97.88 290 GLU A C 1
ATOM 2228 O O . GLU A 1 290 ? -0.983 -11.398 2.459 1 97.88 290 GLU A O 1
ATOM 2233 N N . HIS A 1 291 ? -1.557 -9.305 1.979 1 97.94 291 HIS A N 1
ATOM 2234 C CA . HIS A 1 291 ? -2.273 -9.703 0.772 1 97.94 291 HIS A CA 1
ATOM 2235 C C . HIS A 1 291 ? -1.326 -10.32 -0.251 1 97.94 291 HIS A C 1
ATOM 2237 O O . HIS A 1 291 ? -1.662 -11.32 -0.888 1 97.94 291 HIS A O 1
ATOM 2243 N N . ARG A 1 292 ? -0.183 -9.727 -0.392 1 98.12 292 ARG A N 1
ATOM 2244 C CA . ARG A 1 292 ? 0.838 -10.297 -1.27 1 98.12 292 ARG A CA 1
ATOM 2245 C C . ARG A 1 292 ? 1.159 -11.734 -0.879 1 98.12 292 ARG A C 1
ATOM 2247 O O . ARG A 1 292 ? 1.196 -12.617 -1.735 1 98.12 292 ARG A O 1
ATOM 2254 N N . ASP A 1 293 ? 1.351 -11.961 0.369 1 98.12 293 ASP A N 1
ATOM 2255 C CA . ASP A 1 293 ? 1.693 -13.289 0.865 1 98.12 293 ASP A CA 1
ATOM 2256 C C . ASP A 1 293 ? 0.552 -14.273 0.625 1 98.12 293 ASP A C 1
ATOM 2258 O O . ASP A 1 293 ? 0.79 -15.445 0.311 1 98.12 293 ASP A O 1
ATOM 2262 N N . ARG A 1 294 ? -0.618 -13.828 0.791 1 97.5 294 ARG A N 1
ATOM 2263 C CA . ARG A 1 294 ? -1.784 -14.664 0.522 1 97.5 294 ARG A CA 1
ATOM 2264 C C . ARG A 1 294 ? -1.854 -15.047 -0.951 1 97.5 294 ARG A C 1
ATOM 2266 O O . ARG A 1 294 ? -2.152 -16.203 -1.283 1 97.5 294 ARG A O 1
ATOM 2273 N N . LEU A 1 295 ? -1.589 -14.086 -1.799 1 97.38 295 LEU A N 1
ATOM 2274 C CA . LEU A 1 295 ? -1.597 -14.344 -3.234 1 97.38 295 LEU A CA 1
ATOM 2275 C C . LEU A 1 295 ? -0.508 -15.336 -3.615 1 97.38 295 LEU A C 1
ATOM 2277 O O . LEU A 1 295 ? -0.744 -16.25 -4.418 1 97.38 295 LEU A O 1
ATOM 2281 N N . LEU A 1 296 ? 0.68 -15.172 -3 1 98.12 296 LEU A N 1
ATOM 2282 C CA . LEU A 1 296 ? 1.781 -16.094 -3.291 1 98.12 296 LEU A CA 1
ATOM 2283 C C . LEU A 1 296 ? 1.472 -17.5 -2.789 1 98.12 296 LEU A C 1
ATOM 2285 O O . LEU A 1 296 ? 1.807 -18.484 -3.447 1 98.12 296 LEU A O 1
ATOM 2289 N N . LYS A 1 297 ? 0.816 -17.547 -1.67 1 97.06 297 LYS A N 1
ATOM 2290 C CA . LYS A 1 297 ? 0.394 -18.844 -1.153 1 97.06 297 LYS A CA 1
ATOM 2291 C C . LYS A 1 297 ? -0.652 -19.484 -2.062 1 97.06 297 LYS A C 1
ATOM 2293 O O . LYS A 1 297 ? -0.598 -20.688 -2.33 1 97.06 297 LYS A O 1
ATOM 2298 N N . GLN A 1 298 ? -1.572 -18.703 -2.51 1 95.44 298 GLN A N 1
ATOM 2299 C CA . GLN A 1 298 ? -2.584 -19.172 -3.447 1 95.44 298 GLN A CA 1
ATOM 2300 C C . GLN A 1 298 ? -1.941 -19.719 -4.723 1 95.44 298 GLN A C 1
ATOM 2302 O O . GLN A 1 298 ? -2.336 -20.766 -5.227 1 95.44 298 GLN A O 1
ATOM 2307 N N . LEU A 1 299 ? -0.981 -19 -5.176 1 96.31 299 LEU A N 1
ATOM 2308 C CA . LEU A 1 299 ? -0.263 -19.391 -6.379 1 96.31 299 LEU A CA 1
ATOM 2309 C C . LEU A 1 299 ? 0.449 -20.734 -6.164 1 96.31 299 LEU A C 1
ATOM 2311 O O . LEU A 1 299 ? 0.408 -21.609 -7.031 1 96.31 299 LEU A O 1
ATOM 2315 N N . GLU A 1 300 ? 1.045 -20.906 -4.977 1 96.31 300 GLU A N 1
ATOM 2316 C CA . GLU A 1 300 ? 1.713 -22.156 -4.645 1 96.31 300 GLU A CA 1
ATOM 2317 C C . GLU A 1 300 ? 0.714 -23.312 -4.562 1 96.31 300 GLU A C 1
ATOM 2319 O O . GLU A 1 300 ? 0.991 -24.422 -5.039 1 96.31 300 GLU A O 1
ATOM 2324 N N . ASP A 1 301 ? -0.444 -23.047 -4.047 1 93.94 301 ASP A N 1
ATOM 2325 C CA . ASP A 1 301 ? -1.485 -24.062 -3.949 1 93.94 301 ASP A CA 1
ATOM 2326 C C . ASP A 1 301 ? -1.969 -24.484 -5.332 1 93.94 301 ASP A C 1
ATOM 2328 O O . ASP A 1 301 ? -2.172 -25.672 -5.59 1 93.94 301 ASP A O 1
ATOM 2332 N N . ILE A 1 302 ? -2.139 -23.531 -6.211 1 92.19 302 ILE A N 1
ATOM 2333 C CA . ILE A 1 302 ? -2.555 -23.812 -7.582 1 92.19 302 ILE A CA 1
ATOM 2334 C C . ILE A 1 302 ? -1.491 -24.656 -8.289 1 92.19 302 ILE A C 1
ATOM 2336 O O . ILE A 1 302 ? -1.813 -25.625 -8.977 1 92.19 302 ILE A O 1
ATOM 2340 N N . ARG A 1 303 ? -0.247 -24.312 -8.078 1 95.25 303 ARG A N 1
ATOM 2341 C CA . ARG A 1 303 ? 0.858 -25.047 -8.672 1 95.25 303 ARG A CA 1
ATOM 2342 C C . ARG A 1 303 ? 0.843 -26.516 -8.219 1 95.25 303 ARG A C 1
ATOM 2344 O O . ARG A 1 303 ? 0.895 -27.422 -9.047 1 95.25 303 ARG A O 1
ATOM 2351 N N . VAL A 1 304 ? 0.739 -26.719 -6.887 1 95.06 304 VAL A N 1
ATOM 2352 C CA . VAL A 1 304 ? 0.771 -28.062 -6.316 1 95.06 304 VAL A CA 1
ATOM 2353 C C . VAL A 1 304 ? -0.41 -28.875 -6.84 1 95.06 304 VAL A C 1
ATOM 2355 O O . VAL A 1 304 ? -0.251 -30.047 -7.215 1 95.06 304 VAL A O 1
ATOM 2358 N N . GLN A 1 305 ? -1.544 -28.281 -6.938 1 91.56 305 GLN A N 1
ATOM 2359 C CA . GLN A 1 305 ? -2.746 -28.969 -7.41 1 91.56 305 GLN A CA 1
ATOM 2360 C C . GLN A 1 305 ? -2.609 -29.375 -8.875 1 91.56 305 GLN A C 1
ATOM 2362 O O . GLN A 1 305 ? -2.871 -30.516 -9.234 1 91.56 305 GLN A O 1
ATOM 2367 N N . LYS A 1 306 ? -2.209 -28.5 -9.703 1 90.81 306 LYS A N 1
ATOM 2368 C CA . LYS A 1 306 ? -2.07 -28.766 -11.133 1 90.81 306 LYS A CA 1
ATOM 2369 C C . LYS A 1 306 ? -0.945 -29.766 -11.398 1 90.81 306 LYS A C 1
ATOM 2371 O O . LYS A 1 306 ? -1.091 -30.672 -12.227 1 90.81 306 LYS A O 1
ATOM 2376 N N . GLU A 1 307 ? 0.194 -29.594 -10.633 1 94.12 307 GLU A N 1
ATOM 2377 C CA . GLU A 1 307 ? 1.316 -30.516 -10.781 1 94.12 307 GLU A CA 1
ATOM 2378 C C . GLU A 1 307 ? 0.924 -31.938 -10.375 1 94.12 307 GLU A C 1
ATOM 2380 O O . GLU A 1 307 ? 1.323 -32.906 -11.016 1 94.12 307 GLU A O 1
ATOM 2385 N N . ASN A 1 308 ? 0.136 -32 -9.305 1 93 308 ASN A N 1
ATOM 2386 C CA . ASN A 1 308 ? -0.331 -33.312 -8.859 1 93 308 ASN A CA 1
ATOM 2387 C C . ASN A 1 308 ? -1.239 -33.969 -9.891 1 93 308 ASN A C 1
ATOM 2389 O O . ASN A 1 308 ? -1.129 -35.156 -10.148 1 93 308 ASN A O 1
ATOM 2393 N N . SER A 1 309 ? -2.084 -33.219 -10.492 1 91.44 309 SER A N 1
ATOM 2394 C CA . SER A 1 309 ? -2.973 -33.75 -11.531 1 91.44 309 SER A CA 1
ATOM 2395 C C . SER A 1 309 ? -2.188 -34.219 -12.742 1 91.44 309 SER A C 1
ATOM 2397 O O . SER A 1 309 ? -2.459 -35.312 -13.281 1 91.44 309 SER A O 1
ATOM 2399 N N . LEU A 1 310 ? -1.187 -33.469 -13.156 1 93.44 310 LEU A N 1
ATOM 2400 C CA . LEU A 1 310 ? -0.346 -33.844 -14.289 1 93.44 310 LEU A CA 1
ATOM 2401 C C . LEU A 1 310 ? 0.47 -35.094 -13.977 1 93.44 310 LEU A C 1
ATOM 2403 O O . LEU A 1 310 ? 0.627 -35.969 -14.836 1 93.44 310 LEU A O 1
ATOM 2407 N N . GLN A 1 311 ? 0.953 -35.219 -12.703 1 94.94 311 GLN A N 1
ATOM 2408 C CA . GLN A 1 311 ? 1.747 -36.375 -12.297 1 94.94 311 GLN A CA 1
ATOM 2409 C C . GLN A 1 311 ? 0.907 -37.625 -12.297 1 94.94 311 GLN A C 1
ATOM 2411 O O . GLN A 1 311 ? 1.385 -38.688 -12.688 1 94.94 311 GLN A O 1
ATOM 2416 N N . LEU A 1 312 ? -0.348 -37.531 -11.883 1 92.94 312 LEU A N 1
ATOM 2417 C CA . LEU A 1 312 ? -1.257 -38.656 -11.883 1 92.94 312 LEU A CA 1
ATOM 2418 C C . LEU A 1 312 ? -1.546 -39.125 -13.305 1 92.94 312 LEU A C 1
ATOM 2420 O O . LEU A 1 312 ? -1.482 -40.312 -13.602 1 92.94 312 LEU A O 1
ATO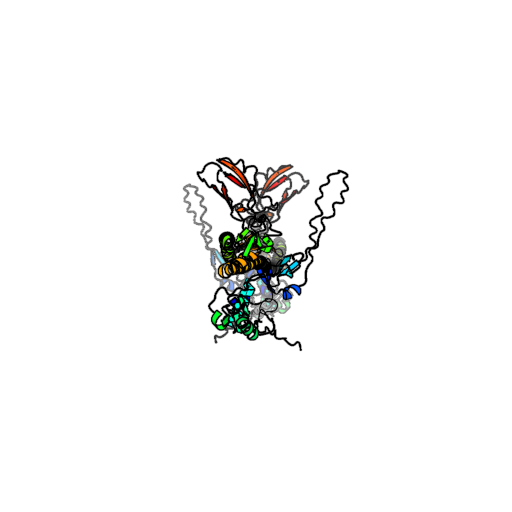M 2424 N N . GLN A 1 313 ? -1.824 -38.156 -14.195 1 92.56 313 GLN A N 1
ATOM 2425 C CA . GLN A 1 313 ? -2.049 -38.5 -15.594 1 92.56 313 GLN A CA 1
ATOM 2426 C C . GLN A 1 313 ? -0.805 -39.125 -16.219 1 92.56 313 GLN A C 1
ATOM 2428 O O . GLN A 1 313 ? -0.904 -40.062 -16.984 1 92.56 313 GLN A O 1
ATOM 2433 N N . LYS A 1 314 ? 0.373 -38.562 -15.953 1 95.88 314 LYS A N 1
ATOM 2434 C CA . LYS A 1 314 ? 1.639 -39.094 -16.453 1 95.88 314 LYS A CA 1
ATOM 2435 C C . LYS A 1 314 ? 1.833 -40.562 -16.047 1 95.88 314 LYS A C 1
ATOM 2437 O O . LYS A 1 314 ? 2.188 -41.406 -16.875 1 95.88 314 LYS A O 1
ATOM 2442 N N . ALA A 1 315 ? 1.6 -40.844 -14.734 1 94.88 315 ALA A N 1
ATOM 2443 C CA . ALA A 1 315 ? 1.762 -42.219 -14.219 1 94.88 315 ALA A CA 1
ATOM 2444 C C . ALA A 1 315 ? 0.833 -43.188 -14.938 1 94.88 315 ALA A C 1
ATOM 2446 O O . ALA A 1 315 ? 1.239 -44.281 -15.289 1 94.88 315 ALA A O 1
ATOM 2447 N N . GLN A 1 316 ? -0.398 -42.781 -15.219 1 92.94 316 GLN A N 1
ATOM 2448 C CA . GLN A 1 316 ? -1.382 -43.625 -15.898 1 92.94 316 GLN A CA 1
ATOM 2449 C C . GLN A 1 316 ? -0.962 -43.906 -17.344 1 92.94 316 GLN A C 1
ATOM 2451 O O . GLN A 1 316 ? -1.02 -45.062 -17.797 1 92.94 316 GLN A O 1
ATOM 2456 N N . LEU A 1 317 ? -0.553 -42.875 -18.031 1 95.5 317 LEU A N 1
ATOM 2457 C CA . LEU A 1 317 ? -0.148 -43.031 -19.422 1 95.5 317 LEU A CA 1
ATOM 2458 C C . LEU A 1 317 ? 1.129 -43.844 -19.531 1 95.5 317 LEU A C 1
ATOM 2460 O O . LEU A 1 317 ? 1.283 -44.625 -20.469 1 95.5 317 LEU A O 1
ATOM 2464 N N . GLU A 1 318 ? 2.076 -43.656 -18.531 1 96.44 318 GLU A N 1
ATOM 2465 C CA . GLU A 1 318 ? 3.309 -44.438 -18.531 1 96.44 318 GLU A CA 1
ATOM 2466 C C . GLU A 1 318 ? 3.016 -45.906 -18.344 1 96.44 318 GLU A C 1
ATOM 2468 O O . GLU A 1 318 ? 3.643 -46.75 -18.984 1 96.44 318 GLU A O 1
ATOM 2473 N N . GLN A 1 319 ? 2.064 -46.219 -17.453 1 94.38 319 GLN A N 1
ATOM 2474 C CA . GLN A 1 319 ? 1.683 -47.594 -17.234 1 94.38 319 GLN A CA 1
ATOM 2475 C C . GLN A 1 319 ? 1.068 -48.219 -18.5 1 94.38 319 GLN A C 1
ATOM 2477 O O . GLN A 1 319 ? 1.408 -49.344 -18.891 1 94.38 319 GLN A O 1
ATOM 2482 N N . LEU A 1 320 ? 0.182 -47.469 -19.109 1 95.12 320 LEU A N 1
ATOM 2483 C CA . LEU A 1 320 ? -0.458 -47.938 -20.328 1 95.12 320 LEU A CA 1
ATOM 2484 C C . LEU A 1 320 ? 0.57 -48.156 -21.438 1 95.12 320 LEU A C 1
ATOM 2486 O O . LEU A 1 320 ? 0.516 -49.156 -22.156 1 95.12 320 LEU A O 1
ATOM 2490 N N . LEU A 1 321 ? 1.495 -47.156 -21.562 1 96.81 321 LEU A N 1
ATOM 2491 C CA . LEU A 1 321 ? 2.553 -47.281 -22.562 1 96.81 321 LEU A CA 1
ATOM 2492 C C . LEU A 1 321 ? 3.4 -48.531 -22.312 1 96.81 321 LEU A C 1
ATOM 2494 O O . LEU A 1 321 ? 3.744 -49.25 -23.266 1 96.81 321 LEU A O 1
ATOM 2498 N N . ALA A 1 322 ? 3.74 -48.781 -21.031 1 95.75 322 ALA A N 1
ATOM 2499 C CA . ALA A 1 322 ? 4.508 -50 -20.688 1 95.75 322 ALA A CA 1
ATOM 2500 C C . ALA A 1 322 ? 3.764 -51.25 -21.094 1 95.75 322 ALA A C 1
ATOM 2502 O O . ALA A 1 322 ? 4.359 -52.188 -21.641 1 95.75 322 ALA A O 1
ATOM 2503 N N . ASP A 1 323 ? 2.469 -51.281 -20.844 1 95.38 323 ASP A N 1
ATOM 2504 C CA . ASP A 1 323 ? 1.646 -52.406 -21.219 1 95.38 323 ASP A CA 1
ATOM 2505 C C . ASP A 1 323 ? 1.637 -52.625 -22.719 1 95.38 323 ASP A C 1
ATOM 2507 O O . ASP A 1 323 ? 1.808 -53.75 -23.203 1 95.38 323 ASP A O 1
ATOM 2511 N N . MET A 1 324 ? 1.422 -51.531 -23.438 1 96.44 324 MET A N 1
ATOM 2512 C CA . MET A 1 324 ? 1.366 -51.625 -24.891 1 96.44 324 MET A CA 1
ATOM 2513 C C . MET A 1 324 ? 2.705 -52.062 -25.469 1 96.44 324 MET A C 1
ATOM 2515 O O . MET A 1 324 ? 2.746 -52.906 -26.375 1 96.44 324 MET A O 1
ATOM 2519 N N . ARG A 1 325 ? 3.777 -51.562 -24.953 1 96.25 325 ARG A N 1
ATOM 2520 C CA . ARG A 1 325 ? 5.105 -51.938 -25.422 1 96.25 325 ARG A CA 1
ATOM 2521 C C . ARG A 1 325 ? 5.367 -53.438 -25.172 1 96.25 325 ARG A C 1
ATOM 2523 O O . ARG A 1 325 ? 5.93 -54.125 -26.016 1 96.25 325 ARG A O 1
ATOM 2530 N N . THR A 1 326 ? 5.02 -53.812 -23.953 1 94.44 326 THR A N 1
ATOM 2531 C CA . THR A 1 326 ? 5.164 -55.25 -23.641 1 94.44 326 THR A CA 1
ATOM 2532 C C . THR A 1 326 ? 4.395 -56.094 -24.641 1 94.44 326 THR A C 1
ATOM 2534 O O . THR A 1 326 ? 4.922 -57.094 -25.141 1 94.44 326 THR A O 1
ATOM 2537 N N . GLY A 1 327 ? 3.123 -55.719 -24.938 1 95.06 327 GLY A N 1
ATOM 2538 C CA . GLY A 1 327 ? 2.316 -56.438 -25.906 1 95.06 327 GLY A CA 1
ATOM 2539 C C . GLY A 1 327 ? 2.924 -56.469 -27.297 1 95.06 327 GLY A C 1
ATOM 2540 O O . GLY A 1 327 ? 2.988 -57.531 -27.938 1 95.06 327 GLY A O 1
ATOM 2541 N N . VAL A 1 328 ? 3.369 -55.344 -27.734 1 96.38 328 VAL A N 1
ATOM 2542 C CA . VAL A 1 328 ? 3.938 -55.188 -29.078 1 96.38 328 VAL A CA 1
ATOM 2543 C C . VAL A 1 328 ? 5.227 -56 -29.172 1 96.38 328 VAL A C 1
ATOM 2545 O O . VAL A 1 328 ? 5.406 -56.781 -30.109 1 96.38 328 VAL A O 1
ATOM 2548 N N . GLU A 1 329 ? 6.125 -55.938 -28.219 1 94.44 329 GLU A N 1
ATOM 2549 C CA . GLU A 1 329 ? 7.41 -56.625 -28.234 1 94.44 329 GLU A CA 1
ATOM 2550 C C . GLU A 1 329 ? 7.223 -58.125 -28.219 1 94.44 329 GLU A C 1
ATOM 2552 O O . GLU A 1 329 ? 7.871 -58.844 -28.984 1 94.44 329 GLU A O 1
ATOM 2557 N N . PHE A 1 330 ? 6.367 -58.562 -27.375 1 95.44 330 PHE A N 1
ATOM 2558 C CA . PHE A 1 330 ? 6.109 -60 -27.312 1 95.44 330 PHE A CA 1
ATOM 2559 C C . PHE A 1 330 ? 5.562 -60.531 -28.625 1 95.44 330 PHE A C 1
ATOM 2561 O O . PHE A 1 330 ? 6.031 -61.531 -29.141 1 95.44 330 PHE A O 1
ATOM 2568 N N . THR A 1 331 ? 4.586 -59.875 -29.141 1 96.44 331 THR A N 1
ATOM 2569 C CA . THR A 1 331 ? 3.912 -60.312 -30.359 1 96.44 331 THR A CA 1
ATOM 2570 C C . THR A 1 331 ? 4.867 -60.281 -31.547 1 96.44 331 THR A C 1
ATOM 2572 O O . THR A 1 331 ? 4.879 -61.188 -32.375 1 96.44 331 THR A O 1
ATOM 2575 N N . GLU A 1 332 ? 5.609 -59.25 -31.609 1 95.62 332 GLU A N 1
ATOM 2576 C CA . GLU A 1 332 ? 6.602 -59.156 -32.688 1 95.62 332 GLU A CA 1
ATOM 2577 C C . GLU A 1 332 ? 7.602 -60.312 -32.594 1 95.62 332 GLU A C 1
ATOM 2579 O O . GLU A 1 332 ? 7.926 -60.938 -33.594 1 95.62 332 GLU A O 1
ATOM 2584 N N . HIS A 1 333 ? 8.078 -60.562 -31.422 1 94.12 333 HIS A N 1
ATOM 2585 C CA . HIS A 1 333 ? 9 -61.656 -31.203 1 94.12 333 HIS A CA 1
ATOM 2586 C C . HIS A 1 333 ? 8.367 -63 -31.594 1 94.12 333 HIS A C 1
ATOM 2588 O O . HIS A 1 333 ? 9 -63.844 -32.219 1 94.12 333 HIS A O 1
ATOM 2594 N N . LEU A 1 334 ? 7.121 -63.188 -31.219 1 94.25 334 LEU A N 1
ATOM 2595 C CA . LEU A 1 334 ? 6.379 -64.375 -31.516 1 94.25 334 LEU A CA 1
ATOM 2596 C C . LEU A 1 334 ? 6.27 -64.625 -33.031 1 94.25 334 LEU A C 1
ATOM 2598 O O . LEU A 1 334 ? 6.543 -65.688 -33.531 1 94.25 334 LEU A O 1
ATOM 2602 N N . LEU A 1 335 ? 5.926 -63.594 -33.75 1 94.25 335 LEU A N 1
ATOM 2603 C CA . LEU A 1 335 ? 5.688 -63.688 -35.188 1 94.25 335 LEU A CA 1
ATOM 2604 C C . LEU A 1 335 ? 6.996 -63.844 -35.938 1 94.25 335 LEU A C 1
ATOM 2606 O O . LEU A 1 335 ? 7.031 -64.438 -37 1 94.25 335 LEU A O 1
ATOM 2610 N N . THR A 1 336 ? 8.062 -63.344 -35.344 1 91.94 336 THR A N 1
ATOM 2611 C CA . THR A 1 336 ? 9.344 -63.375 -36.031 1 91.94 336 THR A CA 1
ATOM 2612 C C . THR A 1 336 ? 10.094 -64.688 -35.719 1 91.94 336 THR A C 1
ATOM 2614 O O . THR A 1 336 ? 10.703 -65.312 -36.594 1 91.94 336 THR A O 1
ATOM 2617 N N . SER A 1 337 ? 9.984 -65.125 -34.5 1 88.81 337 SER A N 1
ATOM 2618 C CA . SER A 1 337 ? 10.844 -66.188 -34.031 1 88.81 337 SER A CA 1
ATOM 2619 C C . SER A 1 337 ? 10.031 -67.438 -33.719 1 88.81 337 SER A C 1
ATOM 2621 O O . SER A 1 337 ? 10.586 -68.562 -33.594 1 88.81 337 SER A O 1
ATOM 2623 N N . GLY A 1 338 ? 8.758 -67.312 -33.531 1 88.94 338 GLY A N 1
ATOM 2624 C CA . GLY A 1 338 ? 7.926 -68.438 -33.156 1 88.94 338 GLY A CA 1
ATOM 2625 C C . GLY A 1 338 ? 7.621 -69.375 -34.281 1 88.94 338 GLY A C 1
ATOM 2626 O O . GLY A 1 338 ? 7.465 -68.938 -35.438 1 88.94 338 GLY A O 1
ATOM 2627 N N . SER A 1 339 ? 7.586 -70.75 -34.031 1 88.75 339 SER A N 1
ATOM 2628 C CA . SER A 1 339 ? 7.129 -71.688 -35.031 1 88.75 339 SER A CA 1
ATOM 2629 C C . SER A 1 339 ? 5.621 -71.625 -35.25 1 88.75 339 SER A C 1
ATOM 2631 O O . SER A 1 339 ? 4.914 -70.938 -34.469 1 88.75 339 SER A O 1
ATOM 2633 N N . ASP A 1 340 ? 5.168 -72.25 -36.375 1 90.62 340 ASP A N 1
ATOM 2634 C CA . ASP A 1 340 ? 3.746 -72.188 -36.688 1 90.62 340 ASP A CA 1
ATOM 2635 C C . ASP A 1 340 ? 2.902 -72.688 -35.531 1 90.62 340 ASP A C 1
ATOM 2637 O O . ASP A 1 340 ? 1.913 -72.062 -35.156 1 90.62 340 ASP A O 1
ATOM 2641 N N . LEU A 1 341 ? 3.352 -73.75 -34.938 1 90.44 341 LEU A N 1
ATOM 2642 C CA . LEU A 1 341 ? 2.586 -74.312 -33.844 1 90.44 341 LEU A CA 1
ATOM 2643 C C . LEU A 1 341 ? 2.627 -73.438 -32.594 1 90.44 341 LEU A C 1
ATOM 2645 O O . LEU A 1 341 ? 1.623 -73.25 -31.906 1 90.44 341 LEU A O 1
ATOM 2649 N N . GLU A 1 342 ? 3.795 -72.812 -32.375 1 91.31 342 GLU A N 1
ATOM 2650 C CA . GLU A 1 342 ? 3.939 -71.938 -31.219 1 91.31 342 GLU A CA 1
ATOM 2651 C C . GLU A 1 342 ? 3.014 -70.75 -31.328 1 91.31 342 GLU A C 1
ATOM 2653 O O . GLU A 1 342 ? 2.395 -70.312 -30.359 1 91.31 342 GLU A O 1
ATOM 2658 N N . ILE A 1 343 ? 2.92 -70.188 -32.469 1 94.12 343 ILE A N 1
ATOM 2659 C CA . ILE A 1 343 ? 2.049 -69.062 -32.719 1 94.12 343 ILE A CA 1
ATOM 2660 C C . ILE A 1 343 ? 0.595 -69.438 -32.5 1 94.12 343 ILE A C 1
ATOM 2662 O O . ILE A 1 343 ? -0.147 -68.75 -31.812 1 94.12 343 ILE A O 1
ATOM 2666 N N . LEU A 1 344 ? 0.24 -70.688 -33 1 94.62 344 LEU A N 1
ATOM 2667 C CA . LEU A 1 344 ? -1.146 -71.125 -32.906 1 94.62 344 LEU A CA 1
ATOM 2668 C C . LEU A 1 344 ? -1.529 -71.438 -31.484 1 94.62 344 LEU A C 1
ATOM 2670 O O . LEU A 1 344 ? -2.678 -71.25 -31.078 1 94.62 344 LEU A O 1
ATOM 2674 N N . ILE A 1 345 ? -0.583 -71.812 -30.688 1 92.25 345 ILE A N 1
ATOM 2675 C CA . ILE A 1 345 ? -0.83 -72.188 -29.297 1 92.25 345 ILE A CA 1
ATOM 2676 C C . ILE A 1 345 ? -1.028 -70.875 -28.469 1 92.25 345 ILE A C 1
ATOM 2678 O O . ILE A 1 345 ? -1.895 -70.875 -27.594 1 92.25 345 ILE A O 1
ATOM 2682 N N . THR A 1 346 ? -0.247 -69.875 -28.781 1 93.44 346 THR A N 1
ATOM 2683 C CA . THR A 1 346 ? -0.2 -68.625 -27.953 1 93.44 346 THR A CA 1
ATOM 2684 C C . THR A 1 346 ? -1.142 -67.562 -28.5 1 93.44 346 THR A C 1
ATOM 2686 O O . THR A 1 346 ? -1.426 -66.562 -27.812 1 93.44 346 THR A O 1
ATOM 2689 N N . LYS A 1 347 ? -1.61 -67.688 -29.672 1 93.88 347 LYS A N 1
ATOM 2690 C CA . LYS A 1 347 ? -2.375 -66.688 -30.359 1 93.88 347 LYS A CA 1
ATOM 2691 C C . LYS A 1 347 ? -3.576 -66.25 -29.531 1 93.88 347 LYS A C 1
ATOM 2693 O O . LYS A 1 347 ? -3.92 -65.062 -29.5 1 93.88 347 LYS A O 1
ATOM 2698 N N . GLY A 1 348 ? -4.242 -67.188 -28.812 1 92.94 348 GLY A N 1
ATOM 2699 C CA . GLY A 1 348 ? -5.402 -66.875 -28.016 1 92.94 348 GLY A CA 1
ATOM 2700 C C . GLY A 1 348 ? -5.105 -65.812 -26.969 1 92.94 348 GLY A C 1
ATOM 2701 O O . GLY A 1 348 ? -5.852 -64.812 -26.828 1 92.94 348 GLY A O 1
ATOM 2702 N N . VAL A 1 349 ? -4.059 -65.938 -26.25 1 94.44 349 VAL A N 1
ATOM 2703 C CA . VAL A 1 349 ? -3.666 -65.062 -25.188 1 94.44 349 VAL A CA 1
ATOM 2704 C C . VAL A 1 349 ? -3.25 -63.719 -25.781 1 94.44 349 VAL A C 1
ATOM 2706 O O . VAL A 1 349 ? -3.652 -62.656 -25.297 1 94.44 349 VAL A O 1
ATOM 2709 N N . VAL A 1 350 ? -2.482 -63.75 -26.875 1 96.44 350 VAL A N 1
ATOM 2710 C CA . VAL A 1 350 ? -1.957 -62.562 -27.516 1 96.44 350 VAL A CA 1
ATOM 2711 C C . VAL A 1 350 ? -3.107 -61.75 -28.094 1 96.44 350 VAL A C 1
ATOM 2713 O O . VAL A 1 350 ? -3.17 -60.531 -27.891 1 96.44 350 VAL A O 1
ATOM 2716 N N . VAL A 1 351 ? -4.027 -62.438 -28.797 1 96.06 351 VAL A N 1
ATOM 2717 C CA . VAL A 1 351 ? -5.152 -61.75 -29.422 1 96.06 351 VAL A CA 1
ATOM 2718 C C . VAL A 1 351 ? -6.023 -61.125 -28.359 1 96.06 351 VAL A C 1
ATOM 2720 O O . VAL A 1 351 ? -6.453 -59.969 -28.516 1 96.06 351 VAL A O 1
ATOM 2723 N N . GLU A 1 352 ? -6.246 -61.75 -27.266 1 95.5 352 GLU A N 1
ATOM 2724 C CA . GLU A 1 352 ? -7.062 -61.219 -26.188 1 95.5 352 GLU A CA 1
ATOM 2725 C C . GLU A 1 352 ? -6.414 -59.969 -25.578 1 95.5 352 GLU A C 1
ATOM 2727 O O . GLU A 1 352 ? -7.078 -58.938 -25.375 1 95.5 352 GLU A O 1
ATOM 2732 N N . ARG A 1 353 ? -5.184 -60.031 -25.328 1 96.19 353 ARG A N 1
ATOM 2733 C CA . ARG A 1 353 ? -4.469 -58.906 -24.703 1 96.19 353 ARG A CA 1
ATOM 2734 C C . ARG A 1 353 ? -4.426 -57.688 -25.625 1 96.19 353 ARG A C 1
ATOM 2736 O O . ARG A 1 353 ? -4.73 -56.594 -25.203 1 96.19 353 ARG A O 1
ATOM 2743 N N . LEU A 1 354 ? -4.004 -57.938 -26.891 1 96.94 354 LEU A N 1
ATOM 2744 C CA . LEU A 1 354 ? -3.898 -56.844 -27.844 1 96.94 354 LEU A CA 1
ATOM 2745 C C . LEU A 1 354 ? -5.262 -56.188 -28.094 1 96.94 354 LEU A C 1
ATOM 2747 O O . LEU A 1 354 ? -5.363 -54.969 -28.234 1 96.94 354 LEU A O 1
ATOM 2751 N N . THR A 1 355 ? -6.332 -57.031 -28.109 1 96.12 355 THR A N 1
ATOM 2752 C CA . THR A 1 355 ? -7.68 -56.5 -28.281 1 96.12 355 THR A CA 1
ATOM 2753 C C . THR A 1 355 ? -8.07 -55.594 -27.109 1 96.12 355 THR A C 1
ATOM 2755 O O . THR A 1 355 ? -8.602 -54.5 -27.297 1 96.12 355 THR A O 1
ATOM 2758 N N . LYS A 1 356 ? -7.781 -56.031 -25.906 1 94.44 356 LYS A N 1
ATOM 2759 C CA . LYS A 1 356 ? -8.062 -55.25 -24.703 1 94.44 356 LYS A CA 1
ATOM 2760 C C . LYS A 1 356 ? -7.293 -53.938 -24.719 1 94.44 356 LYS A C 1
ATOM 2762 O O . LYS A 1 356 ? -7.855 -52.875 -24.406 1 94.44 356 LYS A O 1
ATOM 2767 N N . LEU A 1 357 ? -6.031 -54 -25.062 1 95.12 357 LEU A N 1
ATOM 2768 C CA . LEU A 1 357 ? -5.18 -52.812 -25.078 1 95.12 357 LEU A CA 1
ATOM 2769 C C . LEU A 1 357 ? -5.656 -51.812 -26.125 1 95.12 357 LEU A C 1
ATOM 2771 O O . LEU A 1 357 ? -5.637 -50.625 -25.891 1 95.12 357 LEU A O 1
ATOM 2775 N N . ASN A 1 358 ? -6.082 -52.312 -27.266 1 94.75 358 ASN A N 1
ATOM 2776 C CA . ASN A 1 358 ? -6.52 -51.469 -28.359 1 94.75 358 ASN A CA 1
ATOM 2777 C C . ASN A 1 358 ? -7.855 -50.812 -28.047 1 94.75 358 ASN A C 1
ATOM 2779 O O . ASN A 1 358 ? -8.227 -49.812 -28.688 1 94.75 358 ASN A O 1
ATOM 2783 N N . LYS A 1 359 ? -8.609 -51.281 -27.016 1 93 359 LYS A N 1
ATOM 2784 C CA . LYS A 1 359 ? -9.922 -50.75 -26.672 1 93 359 LYS A CA 1
ATOM 2785 C C . LYS A 1 359 ? -9.82 -49.75 -25.531 1 93 359 LYS A C 1
ATOM 2787 O O . LYS A 1 359 ? -10.773 -49 -25.25 1 93 359 LYS A O 1
ATOM 2792 N N . VAL A 1 360 ? -8.688 -49.656 -24.969 1 90.5 360 VAL A N 1
ATOM 2793 C CA . VAL A 1 360 ? -8.516 -48.781 -23.812 1 90.5 360 VAL A CA 1
ATOM 2794 C C . VAL A 1 360 ? -8.609 -47.344 -24.25 1 90.5 360 VAL A C 1
ATOM 2796 O O . VAL A 1 360 ? -8 -46.938 -25.25 1 90.5 360 VAL A O 1
ATOM 2799 N N . GLU A 1 361 ? -9.438 -46.594 -23.484 1 88.56 361 GLU A N 1
ATOM 2800 C CA . GLU A 1 361 ? -9.57 -45.156 -23.75 1 88.56 361 GLU A CA 1
ATOM 2801 C C . GLU A 1 361 ? -8.625 -44.344 -22.875 1 88.56 361 GLU A C 1
ATOM 2803 O O . GLU A 1 361 ? -8.43 -44.656 -21.703 1 88.56 361 GLU A O 1
ATOM 2808 N N . TYR A 1 362 ? -7.879 -43.469 -23.469 1 86.75 362 TYR A N 1
ATOM 2809 C CA . TYR A 1 362 ? -7.004 -42.562 -22.75 1 86.75 362 TYR A CA 1
ATOM 2810 C C . TYR A 1 362 ? -7.062 -41.156 -23.359 1 86.75 362 TYR A C 1
ATOM 2812 O O . TYR A 1 362 ? -7.496 -41 -24.5 1 86.75 362 TYR A O 1
ATOM 2820 N N . SER A 1 363 ? -6.762 -40.219 -22.438 1 84.31 363 SER A N 1
ATOM 2821 C CA . SER A 1 363 ? -6.703 -38.844 -22.891 1 84.31 363 SER A CA 1
ATOM 2822 C C . SER A 1 363 ? -5.312 -38.469 -23.406 1 84.31 363 SER A C 1
ATOM 2824 O O . SER A 1 363 ? -4.328 -38.594 -22.672 1 84.31 363 SER A O 1
ATOM 2826 N N . ALA A 1 364 ? -5.293 -38.062 -24.703 1 83.81 364 ALA A N 1
ATOM 2827 C CA . ALA A 1 364 ? -4.016 -37.75 -25.328 1 83.81 364 ALA A CA 1
ATOM 2828 C C . ALA A 1 364 ? -3.562 -36.312 -24.984 1 83.81 364 ALA A C 1
ATOM 2830 O O . ALA A 1 364 ? -2.441 -35.938 -25.312 1 83.81 364 ALA A O 1
ATOM 2831 N N . HIS A 1 365 ? -4.379 -35.594 -24.297 1 87.31 365 HIS A N 1
ATOM 2832 C CA . HIS A 1 365 ? -4.031 -34.219 -23.938 1 87.31 365 HIS A CA 1
ATOM 2833 C C . HIS A 1 365 ? -4.004 -34.031 -22.422 1 87.31 365 HIS A C 1
ATOM 2835 O O . HIS A 1 365 ? -4.734 -34.719 -21.703 1 87.31 365 HIS A O 1
ATOM 2841 N N . PRO A 1 366 ? -3.08 -33.156 -22.109 1 86.81 366 PRO A N 1
ATOM 2842 C CA . PRO A 1 366 ? -3.055 -32.875 -20.672 1 86.81 366 PRO A CA 1
ATOM 2843 C C . PRO A 1 366 ? -4.398 -32.375 -20.141 1 86.81 366 PRO A C 1
ATOM 2845 O O . PRO A 1 366 ? -5.094 -31.641 -20.828 1 86.81 366 PRO A O 1
ATOM 2848 N N . GLY A 1 367 ? -4.77 -32.875 -18.938 1 80.25 367 GLY A N 1
ATOM 2849 C CA . GLY A 1 367 ? -6.043 -32.5 -18.328 1 80.25 367 GLY A CA 1
ATOM 2850 C C . GLY A 1 367 ? -6.047 -31.109 -17.75 1 80.25 367 GLY A C 1
ATOM 2851 O O . GLY A 1 367 ? -7.109 -30.562 -17.438 1 80.25 367 GLY A O 1
ATOM 2852 N N . VAL A 1 368 ? -4.883 -30.562 -17.5 1 81.88 368 VAL A N 1
ATOM 2853 C CA . VAL A 1 368 ? -4.789 -29.25 -16.891 1 81.88 368 VAL A CA 1
ATOM 2854 C C . VAL A 1 368 ? -4.043 -28.297 -17.828 1 81.88 368 VAL A C 1
ATOM 2856 O O . VAL A 1 368 ? -3.236 -28.734 -18.656 1 81.88 368 VAL A O 1
ATOM 2859 N N . ASN A 1 369 ? -4.438 -27 -17.828 1 81.06 369 ASN A N 1
ATOM 2860 C CA . ASN A 1 369 ? -3.723 -26 -18.609 1 81.06 369 ASN A CA 1
ATOM 2861 C C . ASN A 1 369 ? -2.809 -25.156 -17.719 1 81.06 369 ASN A C 1
ATOM 2863 O O . ASN A 1 369 ? -2.84 -25.266 -16.5 1 81.06 369 ASN A O 1
ATOM 2867 N N . ASP A 1 370 ? -1.86 -24.422 -18.391 1 83.75 370 ASP A N 1
ATOM 2868 C CA . ASP A 1 370 ? -0.891 -23.594 -17.656 1 83.75 370 ASP A CA 1
ATOM 2869 C C . ASP A 1 370 ? -1.37 -22.156 -17.547 1 83.75 370 ASP A C 1
ATOM 2871 O O . ASP A 1 370 ? -0.581 -21.25 -17.25 1 83.75 370 ASP A O 1
ATOM 2875 N N . LYS A 1 371 ? -2.643 -21.922 -17.672 1 86.38 371 LYS A N 1
ATOM 2876 C CA . LYS A 1 371 ? -3.111 -20.547 -17.719 1 86.38 371 LYS A CA 1
ATOM 2877 C C . LYS A 1 371 ? -3.371 -20 -16.312 1 86.38 371 LYS A C 1
ATOM 2879 O O . LYS A 1 371 ? -4.25 -20.5 -15.609 1 86.38 371 LYS A O 1
ATOM 2884 N N . ILE A 1 372 ? -2.557 -19.141 -15.867 1 92.06 372 ILE A N 1
ATOM 2885 C CA . ILE A 1 372 ? -2.656 -18.391 -14.617 1 92.06 372 ILE A CA 1
ATOM 2886 C C . ILE A 1 372 ? -2.438 -16.906 -14.891 1 92.06 372 ILE A C 1
ATOM 2888 O O . ILE A 1 372 ? -1.439 -16.516 -15.5 1 92.06 372 ILE A O 1
ATOM 2892 N N . ARG A 1 373 ? -3.48 -16.094 -14.469 1 91.31 373 ARG A N 1
ATOM 2893 C CA . ARG A 1 373 ? -3.387 -14.664 -14.75 1 91.31 373 ARG A CA 1
ATOM 2894 C C . ARG A 1 373 ? -3.547 -13.844 -13.477 1 91.31 373 ARG A C 1
ATOM 2896 O O . ARG A 1 373 ? -4.387 -14.156 -12.625 1 91.31 373 ARG A O 1
ATOM 2903 N N . PHE A 1 374 ? -2.637 -12.898 -13.422 1 95.5 374 PHE A N 1
ATOM 2904 C CA . PHE A 1 374 ? -2.721 -11.93 -12.336 1 95.5 374 PHE A CA 1
ATOM 2905 C C . PHE A 1 374 ? -3.396 -10.648 -12.797 1 95.5 374 PHE A C 1
ATOM 2907 O O . PHE A 1 374 ? -3.004 -10.062 -13.812 1 95.5 374 PHE A O 1
ATOM 2914 N N . SER A 1 375 ? -4.473 -10.258 -12.078 1 93.12 375 SER A N 1
ATOM 2915 C CA . SER A 1 375 ? -5.18 -9.016 -12.359 1 93.12 375 SER A CA 1
ATOM 2916 C C . SER A 1 375 ? -4.945 -7.984 -11.258 1 93.12 375 SER A C 1
ATOM 2918 O O . SER A 1 375 ? -5.672 -7.957 -10.266 1 93.12 375 SER A O 1
ATOM 2920 N N . PRO A 1 376 ? -4.016 -7.062 -11.523 1 94.5 376 PRO A N 1
ATOM 2921 C CA . PRO A 1 376 ? -3.619 -6.113 -10.484 1 94.5 376 PRO A CA 1
ATOM 2922 C C . PRO A 1 376 ? -4.715 -5.102 -10.156 1 94.5 376 PRO A C 1
ATOM 2924 O O . PRO A 1 376 ? -4.801 -4.625 -9.023 1 94.5 376 PRO A O 1
ATOM 2927 N N . GLN A 1 377 ? -5.547 -4.754 -11.086 1 89.94 377 GLN A N 1
ATOM 2928 C CA . GLN A 1 377 ? -6.504 -3.668 -10.898 1 89.94 377 GLN A CA 1
ATOM 2929 C C . GLN A 1 377 ? -7.824 -4.188 -10.336 1 89.94 377 GLN A C 1
ATOM 2931 O O . GLN A 1 377 ? -8.711 -3.402 -9.984 1 89.94 377 GLN A O 1
ATOM 2936 N N . GLN A 1 378 ? -7.844 -5.438 -10.203 1 88.88 378 GLN A N 1
ATOM 2937 C CA . GLN A 1 378 ? -9.086 -6.016 -9.703 1 88.88 378 GLN A CA 1
ATOM 2938 C C . GLN A 1 378 ? -9.148 -5.949 -8.18 1 88.88 378 GLN A C 1
ATOM 2940 O O . GLN A 1 378 ? -8.172 -6.285 -7.496 1 88.88 378 GLN A O 1
ATOM 2945 N N . ARG A 1 379 ? -10.375 -5.559 -7.688 1 90.25 379 ARG A N 1
ATOM 2946 C CA . ARG A 1 379 ? -10.57 -5.477 -6.246 1 90.25 379 ARG A CA 1
ATOM 2947 C C . ARG A 1 379 ? -10.594 -6.867 -5.617 1 90.25 379 ARG A C 1
ATOM 2949 O O . ARG A 1 379 ? -11.242 -7.777 -6.141 1 90.25 379 ARG A O 1
ATOM 2956 N N . ALA A 1 380 ? -9.859 -7.02 -4.52 1 92 380 ALA A N 1
ATOM 2957 C CA . ALA A 1 380 ? -9.75 -8.32 -3.865 1 92 380 ALA A CA 1
ATOM 2958 C C . ALA A 1 380 ? -10.375 -8.289 -2.475 1 92 380 ALA A C 1
ATOM 2960 O O . ALA A 1 380 ? -10.062 -9.125 -1.626 1 92 380 ALA A O 1
ATOM 2961 N N . GLY A 1 381 ? -11.242 -7.223 -2.223 1 90.69 381 GLY A N 1
ATOM 2962 C CA . GLY A 1 381 ? -11.859 -7.109 -0.911 1 90.69 381 GLY A CA 1
ATOM 2963 C C . GLY A 1 381 ? -11 -6.355 0.088 1 90.69 381 GLY A C 1
ATOM 2964 O O . GLY A 1 381 ? -10.32 -5.391 -0.272 1 90.69 381 GLY A O 1
ATOM 2965 N N . ARG A 1 382 ? -11.25 -6.785 1.488 1 92.5 382 ARG A N 1
ATOM 2966 C CA . ARG A 1 382 ? -10.531 -6.062 2.533 1 92.5 382 ARG A CA 1
ATOM 2967 C C . ARG A 1 382 ? -9.555 -6.977 3.262 1 92.5 382 ARG A C 1
ATOM 2969 O O . ARG A 1 382 ? -9.82 -8.172 3.428 1 92.5 382 ARG A O 1
ATOM 2976 N N . CYS A 1 383 ? -8.406 -6.418 3.449 1 92.81 383 CYS A N 1
ATOM 2977 C CA . CYS A 1 383 ? -7.391 -7.055 4.285 1 92.81 383 CYS A CA 1
ATOM 2978 C C . CYS A 1 383 ? -7.02 -6.168 5.465 1 92.81 383 CYS A C 1
ATOM 2980 O O . CYS A 1 383 ? -6.566 -5.035 5.277 1 92.81 383 CYS A O 1
ATOM 2982 N N . ARG A 1 384 ? -7.246 -6.523 6.707 1 92.81 384 ARG A N 1
ATOM 2983 C CA . ARG A 1 384 ? -7.012 -5.742 7.918 1 92.81 384 ARG A CA 1
ATOM 2984 C C . ARG A 1 384 ? -7.809 -4.441 7.891 1 92.81 384 ARG A C 1
ATOM 2986 O O . ARG A 1 384 ? -7.316 -3.395 8.312 1 92.81 384 ARG A O 1
ATOM 2993 N N . GLY A 1 385 ? -8.867 -4.527 7.18 1 92 385 GLY A N 1
ATOM 2994 C CA . GLY A 1 385 ? -9.734 -3.363 7.121 1 92 385 GLY A CA 1
ATOM 2995 C C . GLY A 1 385 ? -9.398 -2.424 5.98 1 92 385 GLY A C 1
ATOM 2996 O O . GLY A 1 385 ? -10.062 -1.401 5.793 1 92 385 GLY A O 1
ATOM 2997 N N . TYR A 1 386 ? -8.359 -2.723 5.23 1 95.12 386 TYR A N 1
ATOM 2998 C CA . TYR A 1 386 ? -7.945 -1.879 4.117 1 95.12 386 TYR A CA 1
ATOM 2999 C C . TYR A 1 386 ? -8.352 -2.496 2.783 1 95.12 386 TYR A C 1
ATOM 3001 O O . TYR A 1 386 ? -8.352 -3.721 2.635 1 95.12 386 TYR A O 1
ATOM 3009 N N . GLU A 1 387 ? -8.727 -1.642 1.867 1 94 387 GLU A N 1
ATOM 3010 C CA . GLU A 1 387 ? -9.039 -2.115 0.521 1 94 387 GLU A CA 1
ATOM 3011 C C . GLU A 1 387 ? -7.781 -2.58 -0.205 1 94 387 GLU A C 1
ATOM 3013 O O . GLU A 1 387 ? -6.773 -1.869 -0.233 1 94 387 GLU A O 1
ATOM 3018 N N . VAL A 1 388 ? -7.875 -3.812 -0.668 1 95.5 388 VAL A N 1
ATOM 3019 C CA . VAL A 1 388 ? -6.695 -4.324 -1.36 1 95.5 388 VAL A CA 1
ATOM 3020 C C . VAL A 1 388 ? -7.059 -4.699 -2.795 1 95.5 388 VAL A C 1
ATOM 3022 O O . VAL A 1 388 ? -8.234 -4.898 -3.111 1 95.5 388 VAL A O 1
ATOM 3025 N N . TYR A 1 389 ? -6 -4.746 -3.697 1 95 389 TYR A N 1
ATOM 3026 C CA . TYR A 1 389 ? -6.168 -5.027 -5.121 1 95 389 TYR A CA 1
ATOM 3027 C C . TYR A 1 389 ? -5.266 -6.176 -5.559 1 95 389 TYR A C 1
ATOM 3029 O O . TYR A 1 389 ? -4.254 -6.461 -4.914 1 95 389 TYR A O 1
ATOM 3037 N N . GLY A 1 390 ? -5.703 -6.828 -6.617 1 94.5 390 GLY A N 1
ATOM 3038 C CA . GLY A 1 390 ? -4.926 -7.926 -7.172 1 94.5 390 GLY A CA 1
ATOM 3039 C C . GLY A 1 390 ? -5.551 -9.281 -6.918 1 94.5 390 GLY A C 1
ATOM 3040 O O . GLY A 1 390 ? -5.762 -9.672 -5.77 1 94.5 390 GLY A O 1
ATOM 3041 N N . THR A 1 391 ? -5.934 -9.953 -7.953 1 93.75 391 THR A N 1
ATOM 3042 C CA . THR A 1 391 ? -6.516 -11.281 -7.855 1 93.75 391 THR A CA 1
ATOM 3043 C C . THR A 1 391 ? -5.871 -12.234 -8.859 1 93.75 391 THR A C 1
ATOM 3045 O O . THR A 1 391 ? -5.316 -11.797 -9.867 1 93.75 391 THR A O 1
ATOM 3048 N N . ILE A 1 392 ? -5.738 -13.484 -8.438 1 93.88 392 ILE A N 1
ATOM 3049 C CA . ILE A 1 392 ? -5.23 -14.531 -9.328 1 93.88 392 ILE A CA 1
ATOM 3050 C C . ILE A 1 392 ? -6.395 -15.32 -9.914 1 93.88 392 ILE A C 1
ATOM 3052 O O . ILE A 1 392 ? -7.281 -15.766 -9.18 1 93.88 392 ILE A O 1
ATOM 3056 N N . ASN A 1 393 ? -6.422 -15.383 -11.242 1 86.31 393 ASN A N 1
ATOM 3057 C CA . ASN A 1 393 ? -7.465 -16.125 -11.945 1 86.31 393 ASN A CA 1
ATOM 3058 C C . ASN A 1 393 ? -6.887 -17.281 -12.75 1 86.31 393 ASN A C 1
ATOM 3060 O O . ASN A 1 393 ? -5.879 -17.125 -13.438 1 86.31 393 ASN A O 1
ATOM 3064 N N . THR A 1 394 ? -7.469 -18.484 -12.406 1 79.94 394 THR A N 1
ATOM 3065 C CA . THR A 1 394 ? -6.992 -19.672 -13.102 1 79.94 394 THR A CA 1
ATOM 3066 C C . THR A 1 394 ? -7.996 -20.109 -14.156 1 79.94 394 THR A C 1
ATOM 3068 O O . THR A 1 394 ? -7.699 -21 -14.977 1 79.94 394 THR A O 1
ATOM 3071 N N . LYS A 1 395 ? -9.281 -19.688 -13.891 1 63.59 395 LYS A N 1
ATOM 3072 C CA . LYS A 1 395 ? -10.344 -20.266 -14.711 1 63.59 395 LYS A CA 1
ATOM 3073 C C . LYS A 1 395 ? -10.289 -19.734 -16.141 1 63.59 395 LYS A C 1
ATOM 3075 O O . LYS A 1 395 ? -10.023 -18.547 -16.359 1 63.59 395 LYS A O 1
ATOM 3080 N N . GLU A 1 396 ? -9.938 -20.594 -17.016 1 59.66 396 GLU A N 1
ATOM 3081 C CA . GLU A 1 396 ? -10.125 -20.25 -18.422 1 59.66 396 GLU A CA 1
ATOM 3082 C C . GLU A 1 396 ? -11.477 -20.719 -18.938 1 59.66 396 GLU A C 1
ATOM 3084 O O . GLU A 1 396 ? -11.922 -21.828 -18.594 1 59.66 396 GLU A O 1
ATOM 3089 N N . VAL A 1 397 ? -12.203 -19.828 -19.438 1 58.84 397 VAL A N 1
ATOM 3090 C CA . VAL A 1 397 ? -13.477 -20.203 -20.031 1 58.84 397 VAL A CA 1
ATOM 3091 C C . VAL A 1 397 ? -13.25 -21.219 -21.141 1 58.84 397 VAL A C 1
ATOM 3093 O O . VAL A 1 397 ? -12.328 -21.078 -21.953 1 58.84 397 VAL A O 1
ATOM 3096 N N . ASP A 1 398 ? -13.75 -22.453 -20.938 1 59.09 398 ASP A N 1
ATOM 3097 C CA . ASP A 1 398 ? -13.773 -23.406 -22.047 1 59.09 398 ASP A CA 1
ATOM 3098 C C . ASP A 1 398 ? -14.977 -23.156 -22.953 1 59.09 398 ASP A C 1
ATOM 3100 O O . ASP A 1 398 ? -16.109 -23.453 -22.578 1 59.09 398 ASP A O 1
ATOM 3104 N N . PRO A 1 399 ? -14.633 -22.5 -24.125 1 60.41 399 PRO A N 1
ATOM 3105 C CA . PRO A 1 399 ? -15.758 -22.203 -25.016 1 60.41 399 PRO A CA 1
ATOM 3106 C C . PRO A 1 399 ? -16.609 -23.438 -25.328 1 60.41 399 PRO A C 1
ATOM 3108 O O . PRO A 1 399 ? -17.812 -23.312 -25.562 1 60.41 399 PRO A O 1
ATOM 3111 N N . ALA A 1 400 ? -16.031 -24.625 -25.219 1 62.91 400 ALA A N 1
ATOM 3112 C CA . ALA A 1 400 ? -16.734 -25.844 -25.578 1 62.91 400 ALA A CA 1
ATOM 3113 C C . ALA A 1 400 ? -17.75 -26.234 -24.5 1 62.91 400 ALA A C 1
ATOM 3115 O O . ALA A 1 400 ? -18.734 -26.922 -24.781 1 62.91 400 ALA A O 1
ATOM 3116 N N . LYS A 1 401 ? -17.516 -25.812 -23.297 1 63.88 401 LYS A N 1
ATOM 3117 C CA . LYS A 1 401 ? -18.406 -26.188 -22.203 1 63.88 401 LYS A CA 1
ATOM 3118 C C . LYS A 1 401 ? -19.359 -25.047 -21.859 1 63.88 401 LYS A C 1
ATOM 3120 O O . LYS A 1 401 ? -20.25 -25.219 -21.016 1 63.88 401 LYS A O 1
ATOM 3125 N N . CYS A 1 402 ? -19.141 -24 -22.562 1 66.06 402 CYS A N 1
ATOM 3126 C CA . CYS A 1 402 ? -20.031 -22.859 -22.297 1 66.06 402 CYS A CA 1
ATOM 3127 C C . CYS A 1 402 ? -21.406 -23.109 -22.875 1 66.06 402 CYS A C 1
ATOM 3129 O O . CYS A 1 402 ? -21.547 -23.734 -23.922 1 66.06 402 CYS A O 1
ATOM 3131 N N . VAL A 1 403 ? -22.359 -22.922 -21.938 1 67.38 403 VAL A N 1
ATOM 3132 C CA . VAL A 1 403 ? -23.75 -23.172 -22.344 1 67.38 403 VAL A CA 1
ATOM 3133 C C . VAL A 1 403 ? -24.5 -21.844 -22.484 1 67.38 403 VAL A C 1
ATOM 3135 O O . VAL A 1 403 ? -24.328 -20.938 -21.656 1 67.38 403 VAL A O 1
ATOM 3138 N N . LEU A 1 404 ? -24.953 -21.688 -23.641 1 66.38 404 LEU A N 1
ATOM 3139 C CA . LEU A 1 404 ? -25.828 -20.547 -23.875 1 66.38 404 LEU A CA 1
ATOM 3140 C C . LEU A 1 404 ? -27.234 -20.828 -23.359 1 66.38 404 LEU A C 1
ATOM 3142 O O . LEU A 1 404 ? -27.797 -21.891 -23.625 1 66.38 404 LEU A O 1
ATOM 3146 N N . GLN A 1 405 ? -27.578 -20.016 -22.312 1 63.09 405 GLN A N 1
ATOM 3147 C CA . GLN A 1 405 ? -28.922 -20.125 -21.781 1 63.09 405 GLN A CA 1
ATOM 3148 C C . GLN A 1 405 ? -29.766 -18.891 -22.109 1 63.09 405 GLN A C 1
ATOM 3150 O O . GLN A 1 405 ? -29.25 -17.781 -22.141 1 63.09 405 GLN A O 1
ATOM 3155 N N . GLY A 1 406 ? -30.969 -19.047 -22.625 1 61.84 406 GLY A N 1
ATOM 3156 C CA . GLY A 1 406 ? -31.922 -18 -22.906 1 61.84 406 GLY A CA 1
ATOM 3157 C C . GLY A 1 406 ? -33.094 -18.453 -23.766 1 61.84 406 GLY A C 1
ATOM 3158 O O . GLY A 1 406 ? -32.969 -19.391 -24.547 1 61.84 406 GLY A O 1
ATOM 3159 N N . GLU A 1 407 ? -34.219 -18 -23.328 1 60.66 407 GLU A N 1
ATOM 3160 C CA . GLU A 1 407 ? -35.438 -18.344 -24.031 1 60.66 407 GLU A CA 1
ATOM 3161 C C . GLU A 1 407 ? -35.375 -17.922 -25.5 1 60.66 407 GLU A C 1
ATOM 3163 O O . GLU A 1 407 ? -35.938 -18.594 -26.375 1 60.66 407 GLU A O 1
ATOM 3168 N N . ASP A 1 408 ? -34.469 -16.984 -25.688 1 59.97 408 ASP A N 1
ATOM 3169 C CA . ASP A 1 408 ? -34.438 -16.438 -27.031 1 59.97 408 ASP A CA 1
ATOM 3170 C C . ASP A 1 408 ? -33.406 -17.156 -27.906 1 59.97 408 ASP A C 1
ATOM 3172 O O . ASP A 1 408 ? -33.188 -16.781 -29.062 1 59.97 408 ASP A O 1
ATOM 3176 N N . LEU A 1 409 ? -32.688 -18.031 -27.375 1 58.84 409 LEU A N 1
ATOM 3177 C CA . LEU A 1 409 ? -31.625 -18.703 -28.109 1 58.84 409 LEU A CA 1
ATOM 3178 C C . LEU A 1 409 ? -32.188 -19.406 -29.359 1 58.84 409 LEU A C 1
ATOM 3180 O O . LEU A 1 409 ? -31.562 -19.375 -30.422 1 58.84 409 LEU A O 1
ATOM 3184 N N . HIS A 1 410 ? -33.344 -19.922 -29.172 1 59.41 410 HIS A N 1
ATOM 3185 C CA . HIS A 1 410 ? -33.938 -20.672 -30.281 1 59.41 410 HIS A CA 1
ATOM 3186 C C . HIS A 1 410 ? -34.75 -19.75 -31.188 1 59.41 410 HIS A C 1
ATOM 3188 O O . HIS A 1 410 ? -35.188 -20.156 -32.281 1 59.41 410 HIS A O 1
ATOM 3194 N N . ARG A 1 411 ? -34.938 -18.484 -30.625 1 57.91 411 ARG A N 1
ATOM 3195 C CA . ARG A 1 411 ? -35.812 -17.594 -31.359 1 57.91 411 ARG A CA 1
ATOM 3196 C C . ARG A 1 411 ? -35.062 -16.375 -31.906 1 57.91 411 ARG A C 1
ATOM 3198 O O . ARG A 1 411 ? -35.688 -15.391 -32.312 1 57.91 411 ARG A O 1
ATOM 3205 N N . ALA A 1 412 ? -33.844 -16.516 -31.875 1 57.44 412 ALA A N 1
ATOM 3206 C CA . ALA A 1 412 ? -33.094 -15.328 -32.312 1 57.44 412 ALA A CA 1
ATOM 3207 C C . ALA A 1 412 ? -33.219 -15.125 -33.812 1 57.44 412 ALA A C 1
ATOM 3209 O O . ALA A 1 412 ? -33 -16.062 -34.594 1 57.44 412 ALA A O 1
ATOM 3210 N N . ARG A 1 413 ? -34 -14.195 -34.156 1 57.56 413 ARG A N 1
ATOM 3211 C CA . ARG A 1 413 ? -34.219 -13.836 -35.531 1 57.56 413 ARG A CA 1
ATOM 3212 C C . ARG A 1 413 ? -33.312 -12.688 -35.969 1 57.56 413 ARG A C 1
ATOM 3214 O O . ARG A 1 413 ? -32.844 -11.922 -35.125 1 57.56 413 ARG A O 1
ATOM 3221 N N . GLU A 1 414 ? -32.969 -12.727 -37.25 1 56.62 414 GLU A N 1
ATOM 3222 C CA . GLU A 1 414 ? -32.188 -11.664 -37.875 1 56.62 414 GLU A CA 1
ATOM 3223 C C . GLU A 1 414 ? -32.781 -10.297 -37.594 1 56.62 414 GLU A C 1
ATOM 3225 O O . GLU A 1 414 ? -34 -10.125 -37.688 1 56.62 414 GLU A O 1
ATOM 3230 N N . LYS A 1 415 ? -32 -9.312 -37 1 55.53 415 LYS A N 1
ATOM 3231 C CA . LYS A 1 415 ? -32.375 -7.922 -36.781 1 55.53 415 LYS A CA 1
ATOM 3232 C C . LYS A 1 415 ? -33.156 -7.777 -35.469 1 55.53 415 LYS A C 1
ATOM 3234 O O . LYS A 1 415 ? -33.781 -6.746 -35.25 1 55.53 415 LYS A O 1
ATOM 3239 N N . GLN A 1 416 ? -33.281 -8.867 -34.75 1 56.72 416 GLN A N 1
ATOM 3240 C CA . GLN A 1 416 ? -33.969 -8.766 -33.438 1 56.72 416 GLN A CA 1
ATOM 3241 C C . GLN A 1 416 ? -32.969 -8.945 -32.281 1 56.72 416 GLN A C 1
ATOM 3243 O O . GLN A 1 416 ? -32.031 -9.703 -32.406 1 56.72 416 GLN A O 1
ATOM 3248 N N . THR A 1 417 ? -33.156 -8.133 -31.375 1 58 417 THR A N 1
ATOM 3249 C CA . THR A 1 417 ? -32.312 -8.211 -30.188 1 58 417 THR A CA 1
ATOM 3250 C C . THR A 1 417 ? -32.656 -9.438 -29.359 1 58 417 THR A C 1
ATOM 3252 O O . THR A 1 417 ? -33.812 -9.68 -29.047 1 58 417 THR A O 1
ATOM 3255 N N . ALA A 1 418 ? -31.828 -10.398 -29.391 1 57.72 418 ALA A N 1
ATOM 3256 C CA . ALA A 1 418 ? -31.984 -11.57 -28.531 1 57.72 418 ALA A CA 1
ATOM 3257 C C . ALA A 1 418 ? -31.016 -11.508 -27.344 1 57.72 418 ALA A C 1
ATOM 3259 O O . ALA A 1 418 ? -29.922 -10.93 -27.469 1 57.72 418 ALA A O 1
ATOM 3260 N N . SER A 1 419 ? -31.531 -11.797 -26.188 1 60.5 419 SER A N 1
ATOM 3261 C CA . SER A 1 419 ? -30.703 -11.82 -24.984 1 60.5 419 SER A CA 1
ATOM 3262 C C . SER A 1 419 ? -30.422 -13.25 -24.531 1 60.5 419 SER A C 1
ATOM 3264 O O . SER A 1 419 ? -31.328 -14.086 -24.516 1 60.5 419 SER A O 1
ATOM 3266 N N . PHE A 1 420 ? -29.125 -13.539 -24.594 1 60.47 420 PHE A N 1
ATOM 3267 C CA . PHE A 1 420 ? -28.719 -14.852 -24.094 1 60.47 420 PHE A CA 1
ATOM 3268 C C . PHE A 1 420 ? -27.719 -14.711 -22.953 1 60.47 420 PHE A C 1
ATOM 3270 O O . PHE A 1 420 ? -27.078 -13.664 -22.797 1 60.47 420 PHE A O 1
ATOM 3277 N N . THR A 1 421 ? -27.891 -15.734 -22.094 1 62.59 421 THR A N 1
ATOM 3278 C CA . THR A 1 421 ? -26.922 -15.82 -21.016 1 62.59 421 THR A CA 1
ATOM 3279 C C . THR A 1 421 ? -25.891 -16.906 -21.312 1 62.59 421 THR A C 1
ATOM 3281 O O . THR A 1 421 ? -26.234 -18.047 -21.609 1 62.59 421 THR A O 1
ATOM 3284 N N . LEU A 1 422 ? -24.734 -16.344 -21.516 1 63.31 422 LEU A N 1
ATOM 3285 C CA . LEU A 1 422 ? -23.641 -17.281 -21.688 1 63.31 422 LEU A CA 1
ATOM 3286 C C . LEU A 1 422 ? -23.062 -17.703 -20.328 1 63.31 422 LEU A C 1
ATOM 3288 O O . LEU A 1 422 ? -22.578 -16.859 -19.578 1 63.31 422 LEU A O 1
ATOM 3292 N N . LEU A 1 423 ? -23.422 -18.891 -20.016 1 64.25 423 LEU A N 1
ATOM 3293 C CA . LEU A 1 423 ? -22.812 -19.469 -18.828 1 64.25 423 LEU A CA 1
ATOM 3294 C C . LEU A 1 423 ? -21.438 -20.031 -19.141 1 64.25 423 LEU A C 1
ATOM 3296 O O . LEU A 1 423 ? -21.312 -21.016 -19.859 1 64.25 423 LEU A O 1
ATOM 3300 N N . CYS A 1 424 ? -20.484 -19.219 -18.703 1 62.88 424 CYS A N 1
ATOM 3301 C CA . CYS A 1 424 ? -19.109 -19.641 -18.969 1 62.88 424 CYS A CA 1
ATOM 3302 C C . CYS A 1 424 ? -18.656 -20.672 -17.953 1 62.88 424 CYS A C 1
ATOM 3304 O O . CYS A 1 424 ? -18.875 -20.516 -16.75 1 62.88 424 CYS A O 1
ATOM 3306 N N . LYS A 1 425 ? -18.344 -21.734 -18.531 1 63.56 425 LYS A N 1
ATOM 3307 C CA . LYS A 1 425 ? -17.828 -22.844 -17.719 1 63.56 425 LYS A CA 1
ATOM 3308 C C . LYS A 1 425 ? -16.359 -23.109 -18.016 1 63.56 425 LYS A C 1
ATOM 3310 O O . LYS A 1 425 ? -15.859 -22.766 -19.078 1 63.56 425 LYS A O 1
ATOM 3315 N N . ASP A 1 426 ? -15.68 -23.594 -17.031 1 61.88 426 ASP A N 1
ATOM 3316 C CA . ASP A 1 426 ? -14.281 -23.969 -17.203 1 61.88 426 ASP A CA 1
ATOM 3317 C C . ASP A 1 426 ? -14.164 -25.359 -17.844 1 61.88 426 ASP A C 1
ATOM 3319 O O . ASP A 1 426 ? -15.172 -25.953 -18.219 1 61.88 426 ASP A O 1
ATOM 3323 N N . ALA A 1 427 ? -12.992 -25.75 -18.109 1 58.97 427 ALA A N 1
ATOM 3324 C CA . ALA A 1 427 ? -12.727 -27.031 -18.75 1 58.97 427 ALA A CA 1
ATOM 3325 C C . ALA A 1 427 ? -13.336 -28.188 -17.969 1 58.97 427 ALA A C 1
ATOM 3327 O O . ALA A 1 427 ? -13.672 -29.234 -18.531 1 58.97 427 ALA A O 1
ATOM 3328 N N . ALA A 1 428 ? -13.555 -27.922 -16.672 1 59.94 428 ALA A N 1
ATOM 3329 C CA . ALA A 1 428 ? -14.148 -28.953 -15.828 1 59.94 428 ALA A CA 1
ATOM 3330 C C . ALA A 1 428 ? -15.672 -28.875 -15.828 1 59.94 428 ALA A C 1
ATOM 3332 O O . ALA A 1 428 ? -16.344 -29.719 -15.25 1 59.94 428 ALA A O 1
ATOM 3333 N N . GLY A 1 429 ? -16.203 -27.938 -16.531 1 61.84 429 GLY A N 1
ATOM 3334 C CA . GLY A 1 429 ? -17.641 -27.766 -16.625 1 61.84 429 GLY A CA 1
ATOM 3335 C C . GLY A 1 429 ? -18.219 -26.922 -15.5 1 61.84 429 GLY A C 1
ATOM 3336 O O . GLY A 1 429 ? -19.438 -26.844 -15.344 1 61.84 429 GLY A O 1
ATOM 3337 N N . GLU A 1 430 ? -17.297 -26.422 -14.773 1 63.78 430 GLU A N 1
ATOM 3338 C CA . GLU A 1 430 ? -17.781 -25.609 -13.656 1 63.78 430 GLU A CA 1
ATOM 3339 C C . GLU A 1 430 ? -17.953 -24.156 -14.07 1 63.78 430 GLU A C 1
ATOM 3341 O O . GLU A 1 430 ? -17.219 -23.641 -14.898 1 63.78 430 GLU A O 1
ATOM 3346 N N . SER A 1 431 ? -19.062 -23.609 -13.422 1 61.31 431 SER A N 1
ATOM 3347 C CA . SER A 1 431 ? -19.391 -22.234 -13.758 1 61.31 431 SER A CA 1
ATOM 3348 C C . SER A 1 431 ? -18.312 -21.266 -13.305 1 61.31 431 SER A C 1
ATOM 3350 O O . SER A 1 431 ? -17.703 -21.453 -12.242 1 61.31 431 SER A O 1
ATOM 3352 N N . MET A 1 432 ? -17.984 -20.469 -14.258 1 59.31 432 MET A N 1
ATOM 3353 C CA . MET A 1 432 ? -16.969 -19.469 -13.961 1 59.31 432 MET A CA 1
ATOM 3354 C C . MET A 1 432 ? -17.453 -18.516 -12.875 1 59.31 432 MET A C 1
ATOM 3356 O O . MET A 1 432 ? -18.625 -18.109 -12.875 1 59.31 432 MET A O 1
ATOM 3360 N N . GLY A 1 433 ? -17.047 -18.609 -11.695 1 52.06 433 GLY A N 1
ATOM 3361 C CA . GLY A 1 433 ? -17.516 -17.766 -10.602 1 52.06 433 GLY A CA 1
ATOM 3362 C C . GLY A 1 433 ? -17.344 -16.281 -10.867 1 52.06 433 GLY A C 1
ATOM 3363 O O . GLY A 1 433 ? -18.094 -15.461 -10.336 1 52.06 433 GLY A O 1
ATOM 3364 N N . ARG A 1 434 ? -16.172 -15.883 -11.273 1 51.34 434 ARG A N 1
ATOM 3365 C CA . ARG A 1 434 ? -15.945 -14.445 -11.406 1 51.34 434 ARG A CA 1
ATOM 3366 C C . ARG A 1 434 ? -15.922 -14.023 -12.867 1 51.34 434 ARG A C 1
ATOM 3368 O O . ARG A 1 434 ? -15.516 -14.797 -13.742 1 51.34 434 ARG A O 1
ATOM 3375 N N . GLY A 1 435 ? -16.781 -12.914 -13.234 1 49.25 435 GLY A N 1
ATOM 3376 C CA . GLY A 1 435 ? -16.891 -12.258 -14.523 1 49.25 435 GLY A CA 1
ATOM 3377 C C . GLY A 1 435 ? -15.633 -11.484 -14.898 1 49.25 435 GLY A C 1
ATOM 3378 O O . GLY A 1 435 ? -14.719 -11.352 -14.094 1 49.25 435 GLY A O 1
ATOM 3379 N N . GLY A 1 436 ? -15.164 -11.547 -16.234 1 48.25 436 GLY A N 1
ATOM 3380 C CA . GLY A 1 436 ? -14.133 -10.672 -16.781 1 48.25 436 GLY A CA 1
ATOM 3381 C C . GLY A 1 436 ? -13.5 -11.219 -18.047 1 48.25 436 GLY A C 1
ATOM 3382 O O . GLY A 1 436 ? -12.648 -10.562 -18.656 1 48.25 436 GLY A O 1
ATOM 3383 N N . ASP A 1 437 ? -13.75 -12.438 -18.219 1 49.06 437 ASP A N 1
ATOM 3384 C CA . ASP A 1 437 ? -13.148 -12.922 -19.453 1 49.06 437 ASP A CA 1
ATOM 3385 C C . ASP A 1 437 ? -13.883 -12.367 -20.672 1 49.06 437 ASP A C 1
ATOM 3387 O O . ASP A 1 437 ? -15.094 -12.156 -20.641 1 49.06 437 ASP A O 1
ATOM 3391 N N . SER A 1 438 ? -13.117 -11.867 -21.516 1 50.5 438 SER A N 1
ATOM 3392 C CA . SER A 1 438 ? -13.672 -11.453 -22.797 1 50.5 438 SER A CA 1
ATOM 3393 C C . SER A 1 438 ? -14.102 -12.656 -23.625 1 50.5 438 SER A C 1
ATOM 3395 O O . SER A 1 438 ? -13.297 -13.555 -23.891 1 50.5 438 SER A O 1
ATOM 3397 N N . VAL A 1 439 ? -15.367 -12.906 -23.562 1 54.28 439 VAL A N 1
ATOM 3398 C CA . VAL A 1 439 ? -15.898 -14 -24.359 1 54.28 439 VAL A CA 1
ATOM 3399 C C . VAL A 1 439 ? -16.453 -13.461 -25.688 1 54.28 439 VAL A C 1
ATOM 3401 O O . VAL A 1 439 ? -17.156 -12.445 -25.703 1 54.28 439 VAL A O 1
A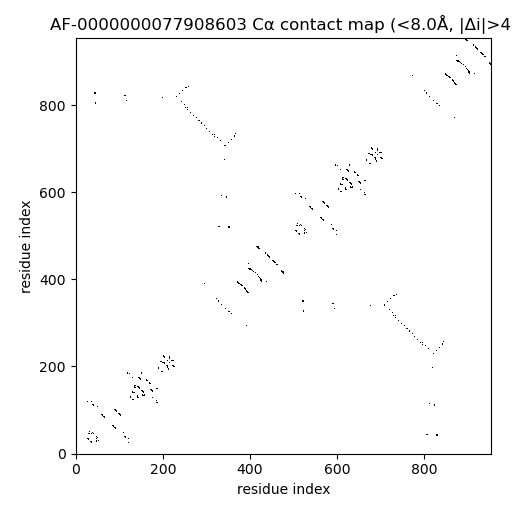TOM 3404 N N . HIS A 1 440 ? -15.844 -14.031 -26.75 1 55.25 440 HIS A N 1
ATOM 3405 C CA . HIS A 1 440 ? -16.375 -13.734 -28.062 1 55.25 440 HIS A CA 1
ATOM 3406 C C . HIS A 1 440 ? -17.375 -14.805 -28.516 1 55.25 440 HIS A C 1
ATOM 3408 O O . HIS A 1 440 ? -17.078 -16 -28.438 1 55.25 440 HIS A O 1
ATOM 3414 N N . VAL A 1 441 ? -18.609 -14.328 -28.656 1 55.38 441 VAL A N 1
ATOM 3415 C CA . VAL A 1 441 ? -19.656 -15.242 -29.094 1 55.38 441 VAL A CA 1
ATOM 3416 C C . VAL A 1 441 ? -19.969 -14.984 -30.562 1 55.38 441 VAL A C 1
ATOM 3418 O O . VAL A 1 441 ? -20.203 -13.844 -30.969 1 55.38 441 VAL A O 1
ATOM 3421 N N . ALA A 1 442 ? -19.719 -16.016 -31.391 1 54.97 442 ALA A N 1
ATOM 3422 C CA . ALA A 1 442 ? -20.125 -15.961 -32.781 1 54.97 442 ALA A CA 1
ATOM 3423 C C . ALA A 1 442 ? -21.453 -16.688 -33 1 54.97 442 ALA A C 1
ATOM 3425 O O . ALA A 1 442 ? -21.625 -17.828 -32.594 1 54.97 442 ALA A O 1
ATOM 3426 N N . VAL A 1 443 ? -22.438 -15.898 -33.344 1 53.5 443 VAL A N 1
ATOM 3427 C CA . VAL A 1 443 ? -23.734 -16.453 -33.688 1 53.5 443 VAL A CA 1
ATOM 3428 C C . VAL A 1 443 ? -23.844 -16.719 -35.188 1 53.5 443 VAL A C 1
ATOM 3430 O O . VAL A 1 443 ? -23.641 -15.82 -36 1 53.5 443 VAL A O 1
ATOM 3433 N N . VAL A 1 444 ? -23.797 -18.016 -35.5 1 54.53 444 VAL A N 1
ATOM 3434 C CA . VAL A 1 444 ? -23.906 -18.391 -36.906 1 54.53 444 VAL A CA 1
ATOM 3435 C C . VAL A 1 444 ? -25.312 -18.891 -37.219 1 54.53 444 VAL A C 1
ATOM 3437 O O . VAL A 1 444 ? -25.875 -19.688 -36.438 1 54.53 444 VAL A O 1
ATOM 3440 N N . PRO A 1 445 ? -26.047 -18.172 -38.062 1 50.69 445 PRO A N 1
ATOM 3441 C CA . PRO A 1 445 ? -27.359 -18.672 -38.469 1 50.69 445 PRO A CA 1
ATOM 3442 C C . PRO A 1 445 ? -27.328 -20.109 -38.969 1 50.69 445 PRO A C 1
ATOM 3444 O O . PRO A 1 445 ? -26.312 -20.547 -39.531 1 50.69 445 PRO A O 1
ATOM 3447 N N . LYS A 1 446 ? -28.156 -20.953 -38.406 1 51.78 446 LYS A N 1
ATOM 3448 C CA . LYS A 1 446 ? -28.203 -22.359 -38.781 1 51.78 446 LYS A CA 1
ATOM 3449 C C . LYS A 1 446 ? -28.203 -22.547 -40.281 1 51.78 446 LYS A C 1
ATOM 3451 O O . LYS A 1 446 ? -27.562 -23.453 -40.812 1 51.78 446 LYS A O 1
ATOM 3456 N N . ASP A 1 447 ? -29.266 -22 -40.969 1 50.22 447 ASP A N 1
ATOM 3457 C CA . ASP A 1 447 ? -29.438 -22.344 -42.375 1 50.22 447 ASP A CA 1
ATOM 3458 C C . ASP A 1 447 ? -28.328 -21.734 -43.25 1 50.22 447 ASP A C 1
ATOM 3460 O O . ASP A 1 447 ? -28.047 -22.234 -44.312 1 50.22 447 ASP A O 1
ATOM 3464 N N . LYS A 1 448 ? -28.391 -20.25 -43.438 1 46.31 448 LYS A N 1
ATOM 3465 C CA . LYS A 1 448 ? -27.656 -19.719 -44.562 1 46.31 448 LYS A CA 1
ATOM 3466 C C . LYS A 1 448 ? -26.156 -19.797 -44.375 1 46.31 448 LYS A C 1
ATOM 3468 O O . LYS A 1 448 ? -25.656 -19.516 -43.25 1 46.31 448 LYS A O 1
ATOM 3473 N N . LYS A 1 449 ? -25.453 -20.516 -45.188 1 41.06 449 LYS A N 1
ATOM 3474 C CA . LYS A 1 449 ? -24.031 -20.625 -45.469 1 41.06 449 LYS A CA 1
ATOM 3475 C C . LYS A 1 449 ? -23.312 -19.297 -45.188 1 41.06 449 LYS A C 1
ATOM 3477 O O . LYS A 1 449 ? -22.094 -19.234 -45.156 1 41.06 449 LYS A O 1
ATOM 3482 N N . ASP A 1 450 ? -23.906 -18.172 -45.719 1 37.84 450 ASP A N 1
ATOM 3483 C CA . ASP A 1 450 ? -23.188 -16.906 -45.719 1 37.84 450 ASP A CA 1
ATOM 3484 C C . ASP A 1 450 ? -22.953 -16.422 -44.281 1 37.84 450 ASP A C 1
ATOM 3486 O O . ASP A 1 450 ? -23.906 -16.203 -43.531 1 37.84 450 ASP A O 1
ATOM 3490 N N . ARG A 1 451 ? -21.844 -16.812 -43.781 1 39.03 451 ARG A N 1
ATOM 3491 C CA . ARG A 1 451 ? -21.156 -16.859 -42.5 1 39.03 451 ARG A CA 1
ATOM 3492 C C . ARG A 1 451 ? -21.203 -15.508 -41.781 1 39.03 451 ARG A C 1
ATOM 3494 O O . ARG A 1 451 ? -20.344 -14.656 -42 1 39.03 451 ARG A O 1
ATOM 3501 N N . PHE A 1 452 ? -22.266 -14.695 -41.844 1 33.25 452 PHE A N 1
ATOM 3502 C CA . PHE A 1 452 ? -22.031 -13.508 -41.031 1 33.25 452 PHE A CA 1
ATOM 3503 C C . PHE A 1 452 ? -21.844 -13.883 -39.562 1 33.25 452 PHE A C 1
ATOM 3505 O O . PHE A 1 452 ? -22.703 -14.531 -38.969 1 33.25 452 PHE A O 1
ATOM 3512 N N . VAL A 1 453 ? -20.656 -14.234 -39.188 1 37.19 453 VAL A N 1
ATOM 3513 C CA . VAL A 1 453 ? -20.188 -14.391 -37.812 1 37.19 453 VAL A CA 1
ATOM 3514 C C . VAL A 1 453 ? -20.344 -13.078 -37.062 1 37.19 453 VAL A C 1
ATOM 3516 O O . VAL A 1 453 ? -19.781 -12.055 -37.438 1 37.19 453 VAL A O 1
ATOM 3519 N N . LEU A 1 454 ? -21.516 -12.812 -36.562 1 35.38 454 LEU A N 1
ATOM 3520 C CA . LEU A 1 454 ? -21.547 -11.688 -35.656 1 35.38 454 LEU A CA 1
ATOM 3521 C C . LEU A 1 454 ? -20.641 -11.945 -34.438 1 35.38 454 LEU A C 1
ATOM 3523 O O . LEU A 1 454 ? -20.75 -12.984 -33.781 1 35.38 454 LEU A O 1
ATOM 3527 N N . HIS A 1 455 ? -19.469 -11.453 -34.688 1 37.34 455 HIS A N 1
ATOM 3528 C CA . HIS A 1 455 ? -18.547 -11.43 -33.562 1 37.34 455 HIS A CA 1
ATOM 3529 C C . HIS A 1 455 ? -18.984 -10.406 -32.5 1 37.34 455 HIS A C 1
ATOM 3531 O O . HIS A 1 455 ? -19.219 -9.242 -32.844 1 37.34 455 HIS A O 1
ATOM 3537 N N . SER A 1 456 ? -19.969 -10.703 -31.781 1 36.5 456 SER A N 1
ATOM 3538 C CA . SER A 1 456 ? -20.172 -9.75 -30.703 1 36.5 456 SER A CA 1
ATOM 3539 C C . SER A 1 456 ? -19.203 -10.023 -29.547 1 36.5 456 SER A C 1
ATOM 3541 O O . SER A 1 456 ? -19 -11.18 -29.156 1 36.5 456 SER A O 1
ATOM 3543 N N . GLN A 1 457 ? -18.188 -9.203 -29.531 1 37.5 457 GLN A N 1
ATOM 3544 C CA . GLN A 1 457 ? -17.359 -9.164 -28.328 1 37.5 457 GLN A CA 1
ATOM 3545 C C . GLN A 1 457 ? -18.203 -8.797 -27.109 1 37.5 457 GLN A C 1
ATOM 3547 O O . GLN A 1 457 ? -18.906 -7.785 -27.109 1 37.5 457 GLN A O 1
ATOM 3552 N N . VAL A 1 458 ? -18.828 -9.719 -26.5 1 35.62 458 VAL A N 1
ATOM 3553 C CA . VAL A 1 458 ? -19.484 -9.398 -25.234 1 35.62 458 VAL A CA 1
ATOM 3554 C C . VAL A 1 458 ? -18.453 -9.281 -24.125 1 35.62 458 VAL A C 1
ATOM 3556 O O . VAL A 1 458 ? -17.688 -10.219 -23.875 1 35.62 458 VAL A O 1
ATOM 3559 N N . SER A 1 459 ? -17.766 -8.195 -24.094 1 35.56 459 SER A N 1
ATOM 3560 C CA . SER A 1 459 ? -17.031 -7.949 -22.859 1 35.56 459 SER A CA 1
ATOM 3561 C C . SER A 1 459 ? -17.953 -7.965 -21.656 1 35.56 459 SER A C 1
ATOM 3563 O O . SER A 1 459 ? -18.703 -7.008 -21.422 1 35.56 459 SER A O 1
ATOM 3565 N N . GLY A 1 460 ? -18.984 -8.703 -21.641 1 33.25 460 GLY A N 1
ATOM 3566 C CA . GLY A 1 460 ? -19.797 -8.531 -20.453 1 33.25 460 GLY A CA 1
ATOM 3567 C C . GLY A 1 460 ? -19.031 -8.766 -19.172 1 33.25 460 GLY A C 1
ATOM 3568 O O . GLY A 1 460 ? -18.078 -9.555 -19.141 1 33.25 460 GLY A O 1
ATOM 3569 N N . VAL A 1 461 ? -18.719 -7.602 -18.547 1 33.34 461 VAL A N 1
ATOM 3570 C CA . VAL A 1 461 ? -18.328 -7.637 -17.141 1 33.34 461 VAL A CA 1
ATOM 3571 C C . VAL A 1 461 ? -19.203 -8.641 -16.391 1 33.34 461 VAL A C 1
ATOM 3573 O O . VAL A 1 461 ? -20.422 -8.477 -16.328 1 33.34 461 VAL A O 1
ATOM 3576 N N . ILE A 1 462 ? -18.953 -9.875 -16.594 1 35.91 462 ILE A N 1
ATOM 3577 C CA . ILE A 1 462 ? -19.516 -10.82 -15.641 1 35.91 462 ILE A CA 1
ATOM 3578 C C . ILE A 1 462 ? -19.312 -10.305 -14.219 1 35.91 462 ILE A C 1
ATOM 3580 O O . ILE A 1 462 ? -18.297 -10.57 -13.594 1 35.91 462 ILE A O 1
ATOM 3584 N N . GLY A 1 463 ? -19.047 -9.039 -14.133 1 32.66 463 GLY A N 1
ATOM 3585 C CA . GLY A 1 463 ? -18.984 -8.617 -12.742 1 32.66 463 GLY A CA 1
ATOM 3586 C C . GLY A 1 463 ? -20.25 -8.945 -11.961 1 32.66 463 GLY A C 1
ATOM 3587 O O . GLY A 1 463 ? -21.359 -8.672 -12.43 1 32.66 463 GLY A O 1
ATOM 3588 N N . GLY A 1 464 ? -20.172 -10.164 -11.305 1 30.61 464 GLY A N 1
ATOM 3589 C CA . GLY A 1 464 ? -21.188 -10.492 -10.312 1 30.61 464 GLY A CA 1
ATOM 3590 C C . GLY A 1 464 ? -21.609 -9.297 -9.484 1 30.61 464 GLY A C 1
ATOM 3591 O O . GLY A 1 464 ? -20.766 -8.555 -8.977 1 30.61 464 GLY A O 1
ATOM 3592 N N . ASP A 1 465 ? -22.562 -8.438 -9.805 1 32.12 465 ASP A N 1
ATOM 3593 C CA . ASP A 1 465 ? -23.234 -7.852 -8.656 1 32.12 465 ASP A CA 1
ATOM 3594 C C . ASP A 1 465 ? -23.359 -8.859 -7.516 1 32.12 465 ASP A C 1
ATOM 3596 O O . ASP A 1 465 ? -23.141 -10.055 -7.711 1 32.12 465 ASP A O 1
ATOM 3600 N N . GLU A 1 466 ? -23.547 -8.406 -6.211 1 33.91 466 GLU A N 1
ATOM 3601 C CA . GLU A 1 466 ? -23.781 -9.328 -5.109 1 33.91 466 GLU A CA 1
ATOM 3602 C C . GLU A 1 466 ? -24.562 -10.555 -5.574 1 33.91 466 GLU A C 1
ATOM 3604 O O . GLU A 1 466 ? -24.453 -11.633 -4.977 1 33.91 466 GLU A O 1
ATOM 3609 N N . THR A 1 467 ? -25.703 -10.289 -6.266 1 31.59 467 THR A N 1
ATOM 3610 C CA . THR A 1 467 ? -26.656 -11.383 -6.449 1 31.59 467 THR A CA 1
ATOM 3611 C C . THR A 1 467 ? -26.25 -12.242 -7.645 1 31.59 467 THR A C 1
ATOM 3613 O O . THR A 1 467 ? -26.219 -11.766 -8.781 1 31.59 467 THR A O 1
ATOM 3616 N N . GLY A 1 468 ? -25.094 -12.914 -7.852 1 31.83 468 GLY A N 1
ATOM 3617 C CA . GLY A 1 468 ? -24.625 -13.914 -8.797 1 31.83 468 GLY A CA 1
ATOM 3618 C C . GLY A 1 468 ? -25.344 -13.859 -10.133 1 31.83 468 GLY A C 1
ATOM 3619 O O . GLY A 1 468 ? -25.188 -14.758 -10.961 1 31.83 468 GLY A O 1
ATOM 3620 N N . ASN A 1 469 ? -26.469 -13.148 -10.25 1 30.39 469 ASN A N 1
ATOM 3621 C CA . ASN A 1 469 ? -27.297 -13.305 -11.438 1 30.39 469 ASN A CA 1
ATOM 3622 C C . ASN A 1 469 ? -26.703 -12.578 -12.641 1 30.39 469 ASN A C 1
ATOM 3624 O O . ASN A 1 469 ? -26.188 -11.469 -12.5 1 30.39 469 ASN A O 1
ATOM 3628 N N . LEU A 1 470 ? -26.203 -13.336 -13.633 1 33.28 470 LEU A N 1
ATOM 3629 C CA . LEU A 1 470 ? -25.688 -12.969 -14.945 1 33.28 470 LEU A CA 1
ATOM 3630 C C . LEU A 1 470 ? -26.703 -12.102 -15.695 1 33.28 470 LEU A C 1
ATOM 3632 O O . LEU A 1 470 ? -27.891 -12.43 -15.742 1 33.28 470 LEU A O 1
ATOM 3636 N N . ARG A 1 471 ? -26.5 -10.781 -15.805 1 33.03 471 ARG A N 1
ATOM 3637 C CA . ARG A 1 471 ? -27.406 -9.953 -16.609 1 33.03 471 ARG A CA 1
ATOM 3638 C C . ARG A 1 471 ? -27.391 -10.383 -18.062 1 33.03 471 ARG A C 1
ATOM 3640 O O . ARG A 1 471 ? -26.344 -10.711 -18.609 1 33.03 471 ARG A O 1
ATOM 3647 N N . PRO A 1 472 ? -28.578 -10.742 -18.594 1 35.59 472 PRO A N 1
ATOM 3648 C CA . PRO A 1 472 ? -28.812 -11.039 -20.016 1 35.59 472 PRO A CA 1
ATOM 3649 C C . PRO A 1 472 ? -28.25 -9.977 -20.938 1 35.59 472 PRO A C 1
ATOM 3651 O O . PRO A 1 472 ? -28.203 -8.797 -20.578 1 35.59 472 PRO A O 1
ATOM 3654 N N . PHE A 1 473 ? -27.109 -10.258 -21.578 1 36 473 PHE A N 1
ATOM 3655 C CA . PHE A 1 473 ? -26.672 -9.273 -22.562 1 36 473 PHE A CA 1
ATOM 3656 C C . PHE A 1 473 ? -27.406 -9.469 -23.891 1 36 473 PHE A C 1
ATOM 3658 O O . PHE A 1 473 ? -27.609 -10.602 -24.328 1 36 473 PHE A O 1
ATOM 3665 N N . PRO A 1 474 ? -28.141 -8.359 -24.188 1 37.16 474 PRO A N 1
ATOM 3666 C CA . PRO A 1 474 ? -28.875 -8.383 -25.453 1 37.16 474 PRO A CA 1
ATOM 3667 C C . PRO A 1 474 ? -27.953 -8.539 -26.672 1 37.16 474 PRO A C 1
ATOM 3669 O O . PRO A 1 474 ? -26.844 -8 -26.688 1 37.16 474 PRO A O 1
ATOM 3672 N N . VAL A 1 475 ? -27.922 -9.648 -27.266 1 33.97 475 VAL A N 1
ATOM 3673 C CA . VAL A 1 475 ? -27.219 -9.805 -28.531 1 33.97 475 VAL A CA 1
ATOM 3674 C C . VAL A 1 475 ? -28.188 -9.609 -29.703 1 33.97 475 VAL A C 1
ATOM 3676 O O . VAL A 1 475 ? -29.312 -10.125 -29.688 1 33.97 475 VAL A O 1
ATOM 3679 N N . VAL A 1 476 ? -27.938 -8.5 -30.328 1 31.44 476 VAL A N 1
ATOM 3680 C CA . VAL A 1 476 ? -28.688 -8.305 -31.562 1 31.44 476 VAL A CA 1
ATOM 3681 C C . VAL A 1 476 ? -28.141 -9.242 -32.656 1 31.44 476 VAL A C 1
ATOM 3683 O O . VAL A 1 476 ? -26.938 -9.195 -32.969 1 31.44 476 VAL A O 1
ATOM 3686 N N . ILE A 1 477 ? -28.859 -10.328 -32.812 1 29.48 477 ILE A N 1
ATOM 3687 C CA . ILE A 1 477 ? -28.516 -11.242 -33.906 1 29.48 477 ILE A CA 1
ATOM 3688 C C . ILE A 1 477 ? -29.188 -10.781 -35.188 1 29.48 477 ILE A C 1
ATOM 3690 O O . ILE A 1 477 ? -30.406 -10.586 -35.219 1 29.48 477 ILE A O 1
ATOM 3694 N N . MET B 1 1 ? 24.656 -29.734 23.719 1 23.39 1 MET B N 1
ATOM 3695 C CA . MET B 1 1 ? 25.562 -30.719 23.141 1 23.39 1 MET B CA 1
ATOM 3696 C C . MET B 1 1 ? 25.016 -31.266 21.828 1 23.39 1 MET B C 1
ATOM 3698 O O . MET B 1 1 ? 25.484 -32.281 21.328 1 23.39 1 MET B O 1
ATOM 3702 N N . SER B 1 2 ? 24.031 -30.562 21.344 1 25.39 2 SER B N 1
ATOM 3703 C CA . SER B 1 2 ? 22.969 -31 20.438 1 25.39 2 SER B CA 1
ATOM 3704 C C . SER B 1 2 ? 23.5 -31.203 19.031 1 25.39 2 SER B C 1
ATOM 3706 O O . SER B 1 2 ? 23.938 -30.25 18.375 1 25.39 2 SER B O 1
ATOM 3708 N N . GLU B 1 3 ? 24.234 -32.312 18.828 1 25.22 3 GLU B N 1
ATOM 3709 C CA . GLU B 1 3 ? 25.031 -32.812 17.719 1 25.22 3 GLU B CA 1
ATOM 3710 C C . GLU B 1 3 ? 24.234 -32.844 16.422 1 25.22 3 GLU B C 1
ATOM 3712 O O . GLU B 1 3 ? 23.062 -33.25 16.422 1 25.22 3 GLU B O 1
ATOM 3717 N N . ASN B 1 4 ? 24.562 -31.922 15.5 1 25.62 4 ASN B N 1
ATOM 3718 C CA . ASN B 1 4 ? 24.219 -31.484 14.156 1 25.62 4 ASN B CA 1
ATOM 3719 C C . ASN B 1 4 ? 24.297 -32.656 13.156 1 25.62 4 ASN B C 1
ATOM 3721 O O . ASN B 1 4 ? 25.391 -33.031 12.75 1 25.62 4 ASN B O 1
ATOM 3725 N N . ARG B 1 5 ? 23.469 -33.75 13.406 1 23.14 5 ARG B N 1
ATOM 3726 C CA . ARG B 1 5 ? 23.547 -34.969 12.648 1 23.14 5 ARG B CA 1
ATOM 3727 C C . ARG B 1 5 ? 23.391 -34.719 11.156 1 23.14 5 ARG B C 1
ATOM 3729 O O . ARG B 1 5 ? 22.375 -34.156 10.719 1 23.14 5 ARG B O 1
ATOM 3736 N N . LYS B 1 6 ? 24.562 -34.5 10.508 1 29.33 6 LYS B N 1
ATOM 3737 C CA . LYS B 1 6 ? 24.906 -34.25 9.109 1 29.33 6 LYS B CA 1
ATOM 3738 C C . LYS B 1 6 ? 24.219 -35.281 8.195 1 29.33 6 LYS B C 1
ATOM 3740 O O . LYS B 1 6 ? 24.344 -36.469 8.383 1 29.33 6 LYS B O 1
ATOM 3745 N N . PRO B 1 7 ? 23.062 -34.844 7.547 1 25.02 7 PRO B N 1
ATOM 3746 C CA . PRO B 1 7 ? 22.188 -35.719 6.789 1 25.02 7 PRO B CA 1
ATOM 3747 C C . PRO B 1 7 ? 22.922 -36.438 5.656 1 25.02 7 PRO B C 1
ATOM 3749 O O . PRO B 1 7 ? 23.672 -35.812 4.91 1 25.02 7 PRO B O 1
ATOM 3752 N N . LEU B 1 8 ? 23.484 -37.656 5.918 1 25.44 8 LEU B N 1
ATOM 3753 C CA . LEU B 1 8 ? 24.188 -38.562 5.023 1 25.44 8 LEU B CA 1
ATOM 3754 C C . LEU B 1 8 ? 23.406 -38.781 3.734 1 25.44 8 LEU B C 1
ATOM 3756 O O . LEU B 1 8 ? 22.359 -39.438 3.74 1 25.44 8 LEU B O 1
ATOM 3760 N N . LEU B 1 9 ? 23.125 -37.688 2.984 1 27.28 9 LEU B N 1
ATOM 3761 C CA . LEU B 1 9 ? 22.453 -37.75 1.699 1 27.28 9 LEU B CA 1
ATOM 3762 C C . LEU B 1 9 ? 23.141 -38.75 0.767 1 27.28 9 LEU B C 1
ATOM 3764 O O . LEU B 1 9 ? 24.203 -38.469 0.225 1 27.28 9 LEU B O 1
ATOM 3768 N N . GLY B 1 10 ? 23.391 -39.938 1.325 1 24.27 10 GLY B N 1
ATOM 3769 C CA . GLY B 1 10 ? 24.188 -40.938 0.636 1 24.27 10 GLY B CA 1
ATOM 3770 C C . GLY B 1 10 ? 23.859 -41.062 -0.84 1 24.27 10 GLY B C 1
ATOM 3771 O O . GLY B 1 10 ? 22.859 -40.5 -1.302 1 24.27 10 GLY B O 1
ATOM 3772 N N . PHE B 1 11 ? 24.578 -42.062 -1.581 1 26.7 11 PHE B N 1
ATOM 3773 C CA . PHE B 1 11 ? 25.109 -42.5 -2.873 1 26.7 11 PHE B CA 1
ATOM 3774 C C . PHE B 1 11 ? 23.984 -43.031 -3.762 1 26.7 11 PHE B C 1
ATOM 3776 O O . PHE B 1 11 ? 23.438 -44.094 -3.506 1 26.7 11 PHE B O 1
ATOM 3783 N N . VAL B 1 12 ? 23 -42.25 -4.09 1 29.12 12 VAL B N 1
ATOM 3784 C CA . VAL B 1 12 ? 22.062 -42.75 -5.074 1 29.12 12 VAL B CA 1
ATOM 3785 C C . VAL B 1 12 ? 22.812 -43.25 -6.305 1 29.12 12 VAL B C 1
ATOM 3787 O O . VAL B 1 12 ? 23.375 -42.469 -7.062 1 29.12 12 VAL B O 1
ATOM 3790 N N . GLY B 1 13 ? 23.656 -44.312 -6.109 1 25.06 13 GLY B N 1
ATOM 3791 C CA . GLY B 1 13 ? 24.375 -44.938 -7.199 1 25.06 13 GLY B CA 1
ATOM 3792 C C . GLY B 1 13 ? 23.516 -45.125 -8.445 1 25.06 13 GLY B C 1
ATOM 3793 O O . GLY B 1 13 ? 22.297 -45.188 -8.359 1 25.06 13 GLY B O 1
ATOM 3794 N N . LYS B 1 14 ? 24.062 -44.719 -9.594 1 30.75 14 LYS B N 1
ATOM 3795 C CA . LYS B 1 14 ? 23.688 -44.812 -11 1 30.75 14 LYS B CA 1
ATOM 3796 C C . LYS B 1 14 ? 23.281 -46.25 -11.344 1 30.75 14 LYS B C 1
ATOM 3798 O O . LYS B 1 14 ? 24.062 -47.188 -11.188 1 30.75 14 LYS B O 1
ATOM 3803 N N . LEU B 1 15 ? 22.094 -46.562 -11.055 1 30.2 15 LEU B N 1
ATOM 3804 C CA . LEU B 1 15 ? 21.719 -47.844 -11.625 1 30.2 15 LEU B CA 1
ATOM 3805 C C . LEU B 1 15 ? 22.203 -47.969 -13.062 1 30.2 15 LEU B C 1
ATOM 3807 O O . LEU B 1 15 ? 22.016 -47.062 -13.867 1 30.2 15 LEU B O 1
ATOM 3811 N N . PRO B 1 16 ? 23.406 -48.594 -13.305 1 30.11 16 PRO B N 1
ATOM 3812 C CA . PRO B 1 16 ? 23.938 -48.781 -14.648 1 30.11 16 PRO B CA 1
ATOM 3813 C C . PRO B 1 16 ? 22.844 -49.031 -15.695 1 30.11 16 PRO B C 1
ATOM 3815 O O . PRO B 1 16 ? 21.734 -49.438 -15.352 1 30.11 16 PRO B O 1
ATOM 3818 N N . SER B 1 17 ? 22.953 -48.25 -16.75 1 30.89 17 SER B N 1
ATOM 3819 C CA . SER B 1 17 ? 22.266 -48.406 -18.031 1 30.89 17 SER B CA 1
ATOM 3820 C C . SER B 1 17 ? 22.234 -49.844 -18.484 1 30.89 17 SER B C 1
ATOM 3822 O O . SER B 1 17 ? 23.281 -50.438 -18.766 1 30.89 17 SER B O 1
ATOM 3824 N N . GLY B 1 18 ? 21.516 -50.719 -17.812 1 30.44 18 GLY B N 1
ATOM 3825 C CA . GLY B 1 18 ? 21.297 -52.125 -18.078 1 30.44 18 GLY B CA 1
ATOM 3826 C C . GLY B 1 18 ? 21.109 -52.438 -19.547 1 30.44 18 GLY B C 1
ATOM 3827 O O . GLY B 1 18 ? 19.984 -52.406 -20.062 1 30.44 18 GLY B O 1
ATOM 3828 N N . THR B 1 19 ? 21.938 -52.062 -20.5 1 32.88 19 THR B N 1
ATOM 3829 C CA . THR B 1 19 ? 21.906 -52.562 -21.875 1 32.88 19 THR B CA 1
ATOM 3830 C C . THR B 1 19 ? 21.672 -54.062 -21.891 1 32.88 19 THR B C 1
ATOM 3832 O O . THR B 1 19 ? 21.281 -54.625 -22.906 1 32.88 19 THR B O 1
ATOM 3835 N N . ALA B 1 20 ? 22.438 -54.812 -21.125 1 37 20 ALA B N 1
ATOM 3836 C CA . ALA B 1 20 ? 22.438 -56.281 -21.203 1 37 20 ALA B CA 1
ATOM 3837 C C . ALA B 1 20 ? 21.062 -56.844 -20.859 1 37 20 ALA B C 1
ATOM 3839 O O . ALA B 1 20 ? 20.891 -58.062 -20.734 1 37 20 ALA B O 1
ATOM 3840 N N . LEU B 1 21 ? 20.156 -56.125 -20.328 1 39.62 21 LEU B N 1
ATOM 3841 C CA . LEU B 1 21 ? 18.797 -56.438 -19.891 1 39.62 21 LEU B CA 1
ATOM 3842 C C . LEU B 1 21 ? 17.906 -56.719 -21.094 1 39.62 21 LEU B C 1
ATOM 3844 O O . LEU B 1 21 ? 16.703 -57 -20.938 1 39.62 21 LEU B O 1
ATOM 3848 N N . GLY B 1 22 ? 18.281 -56.312 -22.203 1 41.94 22 GLY B N 1
ATOM 3849 C CA . GLY B 1 22 ? 17.391 -56.438 -23.344 1 41.94 22 GLY B CA 1
ATOM 3850 C C . GLY B 1 22 ? 17 -57.875 -23.609 1 41.94 22 GLY B C 1
ATOM 3851 O O . GLY B 1 22 ? 15.844 -58.156 -23.922 1 41.94 22 GLY B O 1
ATOM 3852 N N . ASN B 1 23 ? 18.078 -58.812 -23.844 1 48.53 23 ASN B N 1
ATOM 3853 C CA . ASN B 1 23 ? 17.891 -60.25 -24.156 1 48.53 23 ASN B CA 1
ATOM 3854 C C . ASN B 1 23 ? 17.469 -61.031 -22.938 1 48.53 23 ASN B C 1
ATOM 3856 O O . ASN B 1 23 ? 16.797 -62.062 -23.047 1 48.53 23 ASN B O 1
ATOM 3860 N N . SER B 1 24 ? 17.859 -60.562 -21.812 1 53.78 24 SER B N 1
ATOM 3861 C CA . SER B 1 24 ? 17.641 -61.281 -20.562 1 53.78 24 SER B CA 1
ATOM 3862 C C . SER B 1 24 ? 16.172 -61.344 -20.203 1 53.78 24 SER B C 1
ATOM 3864 O O . SER B 1 24 ? 15.703 -62.312 -19.609 1 53.78 24 SER B O 1
ATOM 3866 N N . GLY B 1 25 ? 15.398 -60.438 -20.75 1 63.91 25 GLY B N 1
ATOM 3867 C CA . GLY B 1 25 ? 13.969 -60.469 -20.453 1 63.91 25 GLY B CA 1
ATOM 3868 C C . GLY B 1 25 ? 13.219 -61.562 -21.172 1 63.91 25 GLY B C 1
ATOM 3869 O O . GLY B 1 25 ? 12.125 -61.938 -20.75 1 63.91 25 GLY B O 1
ATOM 3870 N N . LYS B 1 26 ? 14 -62.062 -22.062 1 80.31 26 LYS B N 1
ATOM 3871 C CA . LYS B 1 26 ? 13.336 -63.094 -22.859 1 80.31 26 LYS B CA 1
ATOM 3872 C C . LYS B 1 26 ? 13.695 -64.5 -22.359 1 80.31 26 LYS B C 1
ATOM 3874 O O . LYS B 1 26 ? 13 -65.438 -22.656 1 80.31 26 LYS B O 1
ATOM 3879 N N . THR B 1 27 ? 14.82 -64.562 -21.594 1 89.81 27 THR B N 1
ATOM 3880 C CA . THR B 1 27 ? 15.258 -65.875 -21.234 1 89.81 27 THR B CA 1
ATOM 3881 C C . THR B 1 27 ? 15.258 -66.062 -19.719 1 89.81 27 THR B C 1
ATOM 3883 O O . THR B 1 27 ? 15.406 -67.188 -19.219 1 89.81 27 THR B O 1
ATOM 3886 N N . HIS B 1 28 ? 15.07 -65 -19.031 1 92.88 28 HIS B N 1
ATOM 3887 C CA . HIS B 1 28 ? 15.188 -65.062 -17.578 1 92.88 28 HIS B CA 1
ATOM 3888 C C . HIS B 1 28 ? 13.867 -64.75 -16.906 1 92.88 28 HIS B C 1
ATOM 3890 O O . HIS B 1 28 ? 13.148 -63.844 -17.344 1 92.88 28 HIS B O 1
ATOM 3896 N N . CYS B 1 29 ? 13.602 -65.5 -15.852 1 94 29 CYS B N 1
ATOM 3897 C CA . CYS B 1 29 ? 12.406 -65.25 -15.047 1 94 29 CYS B CA 1
ATOM 3898 C C . CYS B 1 29 ? 12.578 -63.969 -14.195 1 94 29 CYS B C 1
ATOM 3900 O O . CYS B 1 29 ? 13.609 -63.781 -13.539 1 94 29 CYS B O 1
ATOM 3902 N N . PRO B 1 30 ? 11.672 -63.094 -14.156 1 91.62 30 PRO B N 1
ATOM 3903 C CA . PRO B 1 30 ? 11.781 -61.844 -13.398 1 91.62 30 PRO B CA 1
ATOM 3904 C C . PRO B 1 30 ? 11.742 -62.062 -11.883 1 91.62 30 PRO B C 1
ATOM 3906 O O . PRO B 1 30 ? 12.164 -61.188 -11.117 1 91.62 30 PRO B O 1
ATOM 3909 N N . LEU B 1 31 ? 11.297 -63.219 -11.391 1 91.44 31 LEU B N 1
ATOM 3910 C CA . LEU B 1 31 ? 11.188 -63.5 -9.961 1 91.44 31 LEU B CA 1
ATOM 3911 C C . LEU B 1 31 ? 12.445 -64.188 -9.453 1 91.44 31 LEU B C 1
ATOM 3913 O O . LEU B 1 31 ? 13.078 -63.719 -8.5 1 91.44 31 LEU B O 1
ATOM 3917 N N . CYS B 1 32 ? 12.891 -65.25 -10.094 1 92.5 32 CYS B N 1
ATOM 3918 C CA . CYS B 1 32 ? 14.039 -66 -9.617 1 92.5 32 CYS B CA 1
ATOM 3919 C C . CYS B 1 32 ? 15.312 -65.562 -10.344 1 92.5 32 CYS B C 1
ATOM 3921 O O . CYS B 1 32 ? 16.422 -65.938 -9.938 1 92.5 32 CYS B O 1
ATOM 3923 N N . MET B 1 33 ? 15.266 -65 -11.469 1 90.81 33 MET B N 1
ATOM 3924 C CA . MET B 1 33 ? 16.359 -64.438 -12.258 1 90.81 33 MET B CA 1
ATOM 3925 C C . MET B 1 33 ? 17.156 -65.5 -12.938 1 90.81 33 MET B C 1
ATOM 3927 O O . MET B 1 33 ? 18.219 -65.25 -13.523 1 90.81 33 MET B O 1
ATOM 3931 N N . GLY B 1 34 ? 16.656 -66.625 -12.836 1 89.31 34 GLY B N 1
ATOM 3932 C CA . GLY B 1 34 ? 17.266 -67.688 -13.547 1 89.31 34 GLY B CA 1
ATOM 3933 C C . GLY B 1 34 ? 16.656 -67.938 -14.906 1 89.31 34 GLY B C 1
ATOM 3934 O O . GLY B 1 34 ? 15.719 -67.25 -15.305 1 89.31 34 GLY B O 1
ATOM 3935 N N . LEU B 1 35 ? 17.281 -68.938 -15.609 1 89.62 35 LEU B N 1
ATOM 3936 C CA . LEU B 1 35 ? 16.688 -69.375 -16.875 1 89.62 35 LEU B CA 1
ATOM 3937 C C . LEU B 1 35 ? 15.297 -69.938 -16.672 1 89.62 35 LEU B C 1
ATOM 3939 O O . LEU B 1 35 ? 15.047 -70.625 -15.703 1 89.62 35 LEU B O 1
ATOM 3943 N N . PHE B 1 36 ? 14.461 -69.625 -17.562 1 92.12 36 PHE B N 1
ATOM 3944 C CA . PHE B 1 36 ? 13.07 -70.062 -17.438 1 92.12 36 PHE B CA 1
ATOM 3945 C C . PHE B 1 36 ? 12.969 -71.562 -17.266 1 92.12 36 PHE B C 1
ATOM 3947 O O . PHE B 1 36 ? 13.625 -72.312 -17.984 1 92.12 36 PHE B O 1
ATOM 3954 N N . LYS B 1 37 ? 12.164 -71.938 -16.297 1 89.06 37 LYS B N 1
ATOM 3955 C CA . LYS B 1 37 ? 11.812 -73.375 -16.109 1 89.06 37 LYS B CA 1
ATOM 3956 C C . LYS B 1 37 ? 10.305 -73.562 -16.266 1 89.06 37 LYS B C 1
ATOM 3958 O O . LYS B 1 37 ? 9.531 -73.125 -15.398 1 89.06 37 LYS B O 1
ATOM 3963 N N . ALA B 1 38 ? 9.852 -74.25 -17.281 1 90.5 38 ALA B N 1
ATOM 3964 C CA . ALA B 1 38 ? 8.438 -74.438 -17.594 1 90.5 38 ALA B CA 1
ATOM 3965 C C . ALA B 1 38 ? 7.68 -73.125 -17.578 1 90.5 38 ALA B C 1
ATOM 3967 O O . ALA B 1 38 ? 6.738 -73 -16.797 1 90.5 38 ALA B O 1
ATOM 3968 N N . PRO B 1 39 ? 8.148 -72.25 -18.344 1 94.19 39 PRO B N 1
ATOM 3969 C CA . PRO B 1 39 ? 7.594 -70.875 -18.312 1 94.19 39 PRO B CA 1
ATOM 3970 C C . PRO B 1 39 ? 6.121 -70.875 -18.703 1 94.19 39 PRO B C 1
ATOM 3972 O O . PRO B 1 39 ? 5.703 -71.562 -19.625 1 94.19 39 PRO B O 1
ATOM 3975 N N . ARG B 1 40 ? 5.355 -70.125 -17.953 1 95.62 40 ARG B N 1
ATOM 3976 C CA . ARG B 1 40 ? 3.939 -69.875 -18.234 1 95.62 40 ARG B CA 1
ATOM 3977 C C . ARG B 1 40 ? 3.68 -68.5 -18.703 1 95.62 40 ARG B C 1
ATOM 3979 O O . ARG B 1 40 ? 4.266 -67.5 -18.188 1 95.62 40 ARG B O 1
ATOM 3986 N N . LEU B 1 41 ? 2.885 -68.312 -19.719 1 95.56 41 LEU B N 1
ATOM 3987 C CA . LEU B 1 41 ? 2.51 -67.062 -20.266 1 95.56 41 LEU B CA 1
ATOM 3988 C C . LEU B 1 41 ? 1.264 -66.5 -19.578 1 95.56 41 LEU B C 1
ATOM 3990 O O . LEU B 1 41 ? 0.218 -67.125 -19.562 1 95.56 41 LEU B O 1
ATOM 3994 N N . LEU B 1 42 ? 1.379 -65.375 -19.016 1 94.75 42 LEU B N 1
ATOM 3995 C CA . LEU B 1 42 ? 0.25 -64.75 -18.344 1 94.75 42 LEU B CA 1
ATOM 3996 C C . LEU B 1 42 ? -0.562 -63.906 -19.344 1 94.75 42 LEU B C 1
ATOM 3998 O O . LEU B 1 42 ? -0.076 -63.562 -20.422 1 94.75 42 LEU B O 1
ATOM 4002 N N . PRO B 1 43 ? -1.864 -63.562 -18.953 1 94.19 43 PRO B N 1
ATOM 4003 C CA . PRO B 1 43 ? -2.705 -62.75 -19.859 1 94.19 43 PRO B CA 1
ATOM 4004 C C . PRO B 1 43 ? -2.111 -61.375 -20.156 1 94.19 43 PRO B C 1
ATOM 4006 O O . PRO B 1 43 ? -2.463 -60.781 -21.172 1 94.19 43 PRO B O 1
ATOM 4009 N N . CYS B 1 44 ? -1.196 -60.938 -19.375 1 94.44 44 CYS B N 1
ATOM 4010 C CA . CYS B 1 44 ? -0.536 -59.656 -19.594 1 94.44 44 CYS B CA 1
ATOM 4011 C C . CYS B 1 44 ? 0.678 -59.812 -20.5 1 94.44 44 CYS B C 1
ATOM 4013 O O . CYS B 1 44 ? 1.375 -58.844 -20.781 1 94.44 44 CYS B O 1
ATOM 4015 N N . LEU B 1 45 ? 0.962 -61 -20.891 1 94.94 45 LEU B N 1
ATOM 4016 C CA . LEU B 1 45 ? 1.983 -61.406 -21.859 1 94.94 45 LEU B CA 1
ATOM 4017 C C . LEU B 1 45 ? 3.371 -61.375 -21.219 1 94.94 45 LEU B C 1
ATOM 4019 O O . LEU B 1 45 ? 4.379 -61.281 -21.922 1 94.94 45 LEU B O 1
ATOM 4023 N N . HIS B 1 46 ? 3.4 -61.312 -19.891 1 94.12 46 HIS B N 1
ATOM 4024 C CA . HIS B 1 46 ? 4.652 -61.594 -19.203 1 94.12 46 HIS B CA 1
ATOM 4025 C C . HIS B 1 46 ? 4.832 -63.062 -18.922 1 94.12 46 HIS B C 1
ATOM 4027 O O . HIS B 1 46 ? 3.852 -63.781 -18.734 1 94.12 46 HIS B O 1
ATOM 4033 N N . THR B 1 47 ? 6.016 -63.5 -18.984 1 95.88 47 THR B N 1
ATOM 4034 C CA . THR B 1 47 ? 6.34 -64.875 -18.781 1 95.88 47 THR B CA 1
ATOM 4035 C C . THR B 1 47 ? 7.051 -65.125 -17.438 1 95.88 47 THR B C 1
ATOM 4037 O O . THR B 1 47 ? 7.945 -64.312 -17.094 1 95.88 47 THR B O 1
ATOM 4040 N N . VAL B 1 48 ? 6.605 -66.188 -16.688 1 95.31 48 VAL B N 1
ATOM 4041 C CA . VAL B 1 48 ? 7.188 -66.5 -15.383 1 95.31 48 VAL B CA 1
ATOM 4042 C C . VAL B 1 48 ? 7.285 -68 -15.219 1 95.31 48 VAL B C 1
ATOM 4044 O O . VAL B 1 48 ? 6.473 -68.75 -15.773 1 95.31 48 VAL B O 1
ATOM 4047 N N . CYS B 1 49 ? 8.25 -68.438 -14.445 1 95.81 49 CYS B N 1
ATOM 4048 C CA . CYS B 1 49 ? 8.406 -69.812 -14.172 1 95.81 49 CYS B CA 1
ATOM 4049 C C . CYS B 1 49 ? 7.191 -70.375 -13.43 1 95.81 49 CYS B C 1
ATOM 4051 O O . CYS B 1 49 ? 6.586 -69.688 -12.617 1 95.81 49 CYS B O 1
ATOM 4053 N N . THR B 1 50 ? 6.859 -71.625 -13.695 1 95.06 50 THR B N 1
ATOM 4054 C CA . THR B 1 50 ? 5.734 -72.312 -13.016 1 95.06 50 THR B CA 1
ATOM 4055 C C . THR B 1 50 ? 5.965 -72.312 -11.508 1 95.06 50 THR B C 1
ATOM 4057 O O . THR B 1 50 ? 5.082 -71.938 -10.727 1 95.06 50 THR B O 1
ATOM 4060 N N . THR B 1 51 ? 7.148 -72.625 -11.125 1 94.12 51 THR B N 1
ATOM 4061 C CA . THR B 1 51 ? 7.469 -72.75 -9.703 1 94.12 51 THR B CA 1
ATOM 4062 C C . THR B 1 51 ? 7.398 -71.375 -9.023 1 94.12 51 THR B C 1
ATOM 4064 O O . THR B 1 51 ? 6.93 -71.25 -7.891 1 94.12 51 THR B O 1
ATOM 4067 N N . CYS B 1 52 ? 7.832 -70.438 -9.672 1 94.88 52 CYS B N 1
ATOM 4068 C CA . CYS B 1 52 ? 7.812 -69.062 -9.133 1 94.88 52 CYS B CA 1
ATOM 4069 C C . CYS B 1 52 ? 6.387 -68.562 -9 1 94.88 52 CYS B C 1
ATOM 4071 O O . CYS B 1 52 ? 6.059 -67.875 -8.031 1 94.88 52 CYS B O 1
ATOM 4073 N N . LEU B 1 53 ? 5.523 -68.875 -9.953 1 94.19 53 LEU B N 1
ATOM 4074 C CA . LEU B 1 53 ? 4.129 -68.438 -9.906 1 94.19 53 LEU B CA 1
ATOM 4075 C C . LEU B 1 53 ? 3.398 -69.125 -8.742 1 94.19 53 LEU B C 1
ATOM 4077 O O . LEU B 1 53 ? 2.52 -68.5 -8.125 1 94.19 53 LEU B O 1
ATOM 4081 N N . GLU B 1 54 ? 3.795 -70.312 -8.453 1 93.06 54 GLU B N 1
ATOM 4082 C CA . GLU B 1 54 ? 3.152 -71.062 -7.391 1 93.06 54 GLU B CA 1
ATOM 4083 C C . GLU B 1 54 ? 3.471 -70.5 -6.02 1 93.06 54 GLU B C 1
ATOM 4085 O O . GLU B 1 54 ? 2.723 -70.688 -5.062 1 93.06 54 GLU B O 1
ATOM 4090 N N . GLN B 1 55 ? 4.52 -69.75 -5.965 1 91.5 55 GLN B N 1
ATOM 4091 C CA . GLN B 1 55 ? 4.941 -69.188 -4.695 1 91.5 55 GLN B CA 1
ATOM 4092 C C . GLN B 1 55 ? 4.203 -67.875 -4.422 1 91.5 55 GLN B C 1
ATOM 4094 O O . GLN B 1 55 ? 4.25 -67.375 -3.309 1 91.5 55 GLN B O 1
ATOM 4099 N N . LEU B 1 56 ? 3.502 -67.375 -5.43 1 90.75 56 LEU B N 1
ATOM 4100 C CA . LEU B 1 56 ? 2.797 -66.125 -5.266 1 90.75 56 LEU B CA 1
ATOM 4101 C C . LEU B 1 56 ? 1.518 -66.312 -4.457 1 90.75 56 LEU B C 1
ATOM 4103 O O . LEU B 1 56 ? 0.869 -67.375 -4.551 1 90.75 56 LEU B O 1
ATOM 4107 N N . GLU B 1 57 ? 1.133 -65.375 -3.625 1 84.62 57 GLU B N 1
ATOM 4108 C CA . GLU B 1 57 ? -0.07 -65.438 -2.801 1 84.62 57 GLU B CA 1
ATOM 4109 C C . GLU B 1 57 ? -1.32 -65.188 -3.629 1 84.62 57 GLU B C 1
ATOM 4111 O O . GLU B 1 57 ? -1.435 -64.125 -4.254 1 84.62 57 GLU B O 1
ATOM 4116 N N . PRO B 1 58 ? -2.205 -66.188 -3.643 1 83.44 58 PRO B N 1
ATOM 4117 C CA . PRO B 1 58 ? -3.445 -65.938 -4.387 1 83.44 58 PRO B CA 1
ATOM 4118 C C . PRO B 1 58 ? -4.414 -65 -3.637 1 83.44 58 PRO B C 1
ATOM 4120 O O . PRO B 1 58 ? -4.344 -64.938 -2.41 1 83.44 58 PRO B O 1
ATOM 4123 N N . TYR B 1 59 ? -5.02 -64.125 -4.391 1 79.31 59 TYR B N 1
ATOM 4124 C CA . TYR B 1 59 ? -6.074 -63.344 -3.762 1 79.31 59 TYR B CA 1
ATOM 4125 C C . TYR B 1 59 ? -7.449 -63.781 -4.234 1 79.31 59 TYR B C 1
ATOM 4127 O O . TYR B 1 59 ? -7.59 -64.312 -5.336 1 79.31 59 TYR B O 1
ATOM 4135 N N . SER B 1 60 ? -8.477 -64 -3.41 1 74 60 SER B N 1
ATOM 4136 C CA . SER B 1 60 ? -9.836 -64.438 -3.734 1 74 60 SER B CA 1
ATOM 4137 C C . SER B 1 60 ? -10.766 -63.219 -3.877 1 74 60 SER B C 1
ATOM 4139 O O . SER B 1 60 ? -10.75 -62.312 -3.041 1 74 60 SER B O 1
ATOM 4141 N N . VAL B 1 61 ? -11.078 -62.875 -5.117 1 60.31 61 VAL B N 1
ATOM 4142 C CA . VAL B 1 61 ? -12.109 -61.875 -5.254 1 60.31 61 VAL B CA 1
ATOM 4143 C C . VAL B 1 61 ? -13.484 -62.531 -5.348 1 60.31 61 VAL B C 1
ATOM 4145 O O . VAL B 1 61 ? -13.672 -63.469 -6.133 1 60.31 61 VAL B O 1
ATOM 4148 N N . VAL B 1 62 ? -14.359 -62.406 -4.445 1 53.34 62 VAL B N 1
ATOM 4149 C CA . VAL B 1 62 ? -15.742 -62.875 -4.484 1 53.34 62 VAL B CA 1
ATOM 4150 C C . VAL B 1 62 ? -16.562 -61.969 -5.395 1 53.34 62 VAL B C 1
ATOM 4152 O O . VAL B 1 62 ? -16.594 -60.75 -5.199 1 53.34 62 VAL B O 1
ATOM 4155 N N . ASP B 1 63 ? -16.578 -62.281 -6.637 1 51.91 63 ASP B N 1
ATOM 4156 C CA . ASP B 1 63 ? -17.5 -61.531 -7.484 1 51.91 63 ASP B CA 1
ATOM 4157 C C . ASP B 1 63 ? -18.938 -61.625 -6.945 1 51.91 63 ASP B C 1
ATOM 4159 O O . ASP B 1 63 ? -19.516 -62.719 -6.934 1 51.91 63 ASP B O 1
ATOM 4163 N N . ILE B 1 64 ? -19.344 -60.875 -6.074 1 45.12 64 ILE B N 1
ATOM 4164 C CA . ILE B 1 64 ? -20.703 -60.781 -5.574 1 45.12 64 ILE B CA 1
ATOM 4165 C C . ILE B 1 64 ? -21.609 -60.156 -6.629 1 45.12 64 ILE B C 1
ATOM 4167 O O . ILE B 1 64 ? -22.734 -59.75 -6.336 1 45.12 64 ILE B O 1
ATOM 4171 N N . ARG B 1 65 ? -21.234 -60 -7.797 1 43.84 65 ARG B N 1
ATOM 4172 C CA . ARG B 1 65 ? -22.141 -59.219 -8.633 1 43.84 65 ARG B CA 1
ATOM 4173 C C . ARG B 1 65 ? -23.5 -59.906 -8.734 1 43.84 65 ARG B C 1
ATOM 4175 O O . ARG B 1 65 ? -24.359 -59.5 -9.508 1 43.84 65 ARG B O 1
ATOM 4182 N N . GLY B 1 66 ? -23.641 -61.188 -8.406 1 37.44 66 GLY B N 1
ATOM 4183 C CA . GLY B 1 66 ? -24.891 -61.75 -8.922 1 37.44 66 GLY B CA 1
ATOM 4184 C C . GLY B 1 66 ? -26.125 -61.094 -8.344 1 37.44 66 GLY B C 1
ATOM 4185 O O . GLY B 1 66 ? -27.25 -61.5 -8.656 1 37.44 66 GLY B O 1
ATOM 4186 N N . GLY B 1 67 ? -26.141 -60.656 -7 1 35.69 67 GLY B N 1
ATOM 4187 C CA . GLY B 1 67 ? -27.469 -60.75 -6.402 1 35.69 67 GLY B CA 1
ATOM 4188 C C . GLY B 1 67 ? -28.453 -59.781 -7.031 1 35.69 67 GLY B C 1
ATOM 4189 O O . GLY B 1 67 ? -29.656 -59.875 -6.793 1 35.69 67 GLY B O 1
ATOM 4190 N N . ASP B 1 68 ? -28.062 -58.531 -7.398 1 35.75 68 ASP B N 1
ATOM 4191 C CA . ASP B 1 68 ? -29.219 -57.656 -7.215 1 35.75 68 ASP B CA 1
ATOM 4192 C C . ASP B 1 68 ? -30.203 -57.781 -8.375 1 35.75 68 ASP B C 1
ATOM 4194 O O . ASP B 1 68 ? -30.531 -56.812 -9.039 1 35.75 68 ASP B O 1
ATOM 4198 N N . SER B 1 69 ? -30.125 -58.781 -9.297 1 32.97 69 SER B N 1
ATOM 4199 C CA . SER B 1 69 ? -31.25 -58.688 -10.211 1 32.97 69 SER B CA 1
ATOM 4200 C C . SER B 1 69 ? -32.562 -58.812 -9.461 1 32.97 69 SER B C 1
ATOM 4202 O O . SER B 1 69 ? -32.875 -59.875 -8.891 1 32.97 69 SER B O 1
ATOM 4204 N N . ASP B 1 70 ? -32.969 -57.75 -8.82 1 31.83 70 ASP B N 1
ATOM 4205 C CA . ASP B 1 70 ? -34.281 -57.562 -8.164 1 31.83 70 ASP B CA 1
ATOM 4206 C C . ASP B 1 70 ? -35.438 -57.844 -9.133 1 31.83 70 ASP B C 1
ATOM 4208 O O . ASP B 1 70 ? -36.312 -57.031 -9.281 1 31.83 70 ASP B O 1
ATOM 4212 N N . THR B 1 71 ? -35.312 -58.688 -10.211 1 32.97 71 THR B N 1
ATOM 4213 C CA . THR B 1 71 ? -36.594 -58.812 -10.914 1 32.97 71 THR B CA 1
ATOM 4214 C C . THR B 1 71 ? -37.656 -59.344 -9.992 1 32.97 71 THR B C 1
ATOM 4216 O O . THR B 1 71 ? -37.5 -60.406 -9.383 1 32.97 71 THR B O 1
ATOM 4219 N N . SER B 1 72 ? -38.625 -58.531 -9.438 1 30.72 72 SER B N 1
ATOM 4220 C CA . SER B 1 72 ? -39.781 -58.656 -8.586 1 30.72 72 SER B CA 1
ATOM 4221 C C . SER B 1 72 ? -40.812 -59.625 -9.172 1 30.72 72 SER B C 1
ATOM 4223 O O . SER B 1 72 ? -41.969 -59.656 -8.758 1 30.72 72 SER B O 1
ATOM 4225 N N . SER B 1 73 ? -40.656 -60.281 -10.312 1 29.25 73 SER B N 1
ATOM 4226 C CA . SER B 1 73 ? -41.906 -60.938 -10.688 1 29.25 73 SER B CA 1
ATOM 4227 C C . SER B 1 73 ? -42.344 -61.938 -9.648 1 29.25 73 SER B C 1
ATOM 4229 O O . SER B 1 73 ? -41.5 -62.562 -8.992 1 29.25 73 SER B O 1
ATOM 4231 N N . GLU B 1 74 ? -43.688 -62.062 -9.18 1 29.64 74 GLU B N 1
ATOM 4232 C CA . GLU B 1 74 ? -44.594 -62.719 -8.219 1 29.64 74 GLU B CA 1
ATOM 4233 C C . GLU B 1 74 ? -44.531 -64.25 -8.375 1 29.64 74 GLU B C 1
ATOM 4235 O O . GLU B 1 74 ? -45.094 -65 -7.555 1 29.64 74 GLU B O 1
ATOM 4240 N N . GLY B 1 75 ? -44.625 -64.812 -9.578 1 31.41 75 GLY B N 1
ATOM 4241 C CA . GLY B 1 75 ? -45.094 -66.188 -9.539 1 31.41 75 GLY B CA 1
ATOM 4242 C C . GLY B 1 75 ? -44.25 -67.062 -8.656 1 31.41 75 GLY B C 1
ATOM 4243 O O . GLY B 1 75 ? -43.125 -66.75 -8.297 1 31.41 75 GLY B O 1
ATOM 4244 N N . SER B 1 76 ? -44.906 -68.188 -7.969 1 31.86 76 SER B N 1
ATOM 4245 C CA . SER B 1 76 ? -44.562 -69.062 -6.883 1 31.86 76 SER B CA 1
ATOM 4246 C C . SER B 1 76 ? -43.25 -69.812 -7.172 1 31.86 76 SER B C 1
ATOM 4248 O O . SER B 1 76 ? -42.812 -70.688 -6.398 1 31.86 76 SER B O 1
ATOM 4250 N N . ILE B 1 77 ? -42.969 -70 -8.453 1 33.12 77 ILE B N 1
ATOM 4251 C CA . ILE B 1 77 ? -42.125 -71.188 -8.609 1 33.12 77 ILE B CA 1
ATOM 4252 C C . ILE B 1 77 ? -40.844 -71 -7.797 1 33.12 77 ILE B C 1
ATOM 4254 O O . ILE B 1 77 ? -40.062 -70.062 -8.031 1 33.12 77 ILE B O 1
ATOM 4258 N N . PHE B 1 78 ? -40.844 -71.438 -6.523 1 34.69 78 PHE B N 1
ATOM 4259 C CA . PHE B 1 78 ? -39.781 -71.625 -5.555 1 34.69 78 PHE B CA 1
ATOM 4260 C C . PHE B 1 78 ? -38.531 -72.188 -6.215 1 34.69 78 PHE B C 1
ATOM 4262 O O . PHE B 1 78 ? -38.188 -73.312 -6.031 1 34.69 78 PHE B O 1
ATOM 4269 N N . GLN B 1 79 ? -38.531 -72.188 -7.566 1 31.31 79 GLN B N 1
ATOM 4270 C CA . GLN B 1 79 ? -37.281 -72.875 -7.914 1 31.31 79 GLN B CA 1
ATOM 4271 C C . GLN B 1 79 ? -36.094 -72.25 -7.191 1 31.31 79 GLN B C 1
ATOM 4273 O O . GLN B 1 79 ? -35.938 -71 -7.176 1 31.31 79 GLN B O 1
ATOM 4278 N N . GLU B 1 80 ? -35.656 -72.875 -6.113 1 35.16 80 GLU B N 1
ATOM 4279 C CA . GLU B 1 80 ? -34.375 -72.625 -5.445 1 35.16 80 GLU B CA 1
ATOM 4280 C C . GLU B 1 80 ? -33.344 -72.125 -6.438 1 35.16 80 GLU B C 1
ATOM 4282 O O . GLU B 1 80 ? -32.906 -72.875 -7.32 1 35.16 80 GLU B O 1
ATOM 4287 N N . LEU B 1 81 ? -33.594 -70.938 -6.988 1 38.22 81 LEU B N 1
ATOM 4288 C CA . LEU B 1 81 ? -32.5 -70.312 -7.746 1 38.22 81 LEU B CA 1
ATOM 4289 C C . LEU B 1 81 ? -31.156 -70.562 -7.027 1 38.22 81 LEU B C 1
ATOM 4291 O O . LEU B 1 81 ? -30.969 -70.062 -5.902 1 38.22 81 LEU B O 1
ATOM 4295 N N . LYS B 1 82 ? -30.609 -71.812 -7.152 1 40.66 82 LYS B N 1
ATOM 4296 C CA . LYS B 1 82 ? -29.234 -72 -6.703 1 40.66 82 LYS B CA 1
ATOM 4297 C C . LYS B 1 82 ? -28.438 -70.688 -6.906 1 40.66 82 LYS B C 1
ATOM 4299 O O . LYS B 1 82 ? -28.516 -70.062 -7.969 1 40.66 82 LYS B O 1
ATOM 4304 N N . PRO B 1 83 ? -28.297 -69.938 -5.832 1 42.84 83 PRO B N 1
ATOM 4305 C CA . PRO B 1 83 ? -27.422 -68.75 -6.023 1 42.84 83 PRO B CA 1
ATOM 4306 C C . PRO B 1 83 ? -26.312 -69.062 -7.035 1 42.84 83 PRO B C 1
ATOM 4308 O O . PRO B 1 83 ? -25.891 -70.188 -7.215 1 42.84 83 PRO B O 1
ATOM 4311 N N . PRO B 1 84 ? -26.344 -68.438 -8.133 1 42.91 84 PRO B N 1
ATOM 4312 C CA . PRO B 1 84 ? -25.188 -68.688 -8.984 1 42.91 84 PRO B CA 1
ATOM 4313 C C . PRO B 1 84 ? -23.922 -69 -8.188 1 42.91 84 PRO B C 1
ATOM 4315 O O . PRO B 1 84 ? -23.734 -68.438 -7.094 1 42.91 84 PRO B O 1
ATOM 4318 N N . SER B 1 85 ? -23.516 -70.25 -7.926 1 44.12 85 SER B N 1
ATOM 4319 C CA . SER B 1 85 ? -22.25 -70.688 -7.316 1 44.12 85 SER B CA 1
ATOM 4320 C C . SER B 1 85 ? -21.203 -69.562 -7.477 1 44.12 85 SER B C 1
ATOM 4322 O O . SER B 1 85 ? -20.797 -69.25 -8.602 1 44.12 85 SER B O 1
ATOM 4324 N N . LEU B 1 86 ? -21.312 -68.5 -6.742 1 50.16 86 LEU B N 1
ATOM 4325 C CA . LEU B 1 86 ? -20.219 -67.562 -6.543 1 50.16 86 LEU B CA 1
ATOM 4326 C C . LEU B 1 86 ? -18.875 -68.25 -6.457 1 50.16 86 LEU B C 1
ATOM 4328 O O . LEU B 1 86 ? -18.531 -68.812 -5.41 1 50.16 86 LEU B O 1
ATOM 4332 N N . GLN B 1 87 ? -18.422 -69.125 -7.277 1 52.5 87 GLN B N 1
ATOM 4333 C CA . GLN B 1 87 ? -17.094 -69.688 -7.129 1 52.5 87 GLN B CA 1
ATOM 4334 C C . GLN B 1 87 ? -16.031 -68.625 -6.992 1 52.5 87 GLN B C 1
ATOM 4336 O O . GLN B 1 87 ? -15.992 -67.688 -7.789 1 52.5 87 GLN B O 1
ATOM 4341 N N . PRO B 1 88 ? -15.492 -68.438 -5.805 1 61.56 88 PRO B N 1
ATOM 4342 C CA . PRO B 1 88 ? -14.383 -67.5 -5.605 1 61.56 88 PRO B CA 1
ATOM 4343 C C . PRO B 1 88 ? -13.328 -67.562 -6.707 1 61.56 88 PRO B C 1
ATOM 4345 O O . PRO B 1 88 ? -12.945 -68.688 -7.113 1 61.56 88 PRO B O 1
ATOM 4348 N N . GLN B 1 89 ? -13.359 -66.75 -7.641 1 70.12 89 GLN B N 1
ATOM 4349 C CA . GLN B 1 89 ? -12.289 -66.75 -8.625 1 70.12 89 GLN B CA 1
ATOM 4350 C C . GLN B 1 89 ? -10.945 -66.375 -7.984 1 70.12 89 GLN B C 1
ATOM 4352 O O . GLN B 1 89 ? -10.836 -65.375 -7.262 1 70.12 89 GLN B O 1
ATOM 4357 N N . ILE B 1 90 ? -10.086 -67.375 -7.883 1 83.25 90 ILE B N 1
ATOM 4358 C CA . ILE B 1 90 ? -8.734 -67.188 -7.355 1 83.25 90 ILE B CA 1
ATOM 4359 C C . ILE B 1 90 ? -7.848 -66.562 -8.398 1 83.25 90 ILE B C 1
ATOM 4361 O O . ILE B 1 90 ? -7.902 -66.875 -9.586 1 83.25 90 ILE B O 1
ATOM 4365 N N . GLY B 1 91 ? -7.316 -65.438 -8.031 1 87.88 91 GLY B N 1
ATOM 4366 C CA . GLY B 1 91 ? -6.422 -64.75 -8.945 1 87.88 91 GLY B CA 1
ATOM 4367 C C . GLY B 1 91 ? -5.09 -64.375 -8.32 1 87.88 91 GLY B C 1
ATOM 4368 O O . GLY B 1 91 ? -4.91 -64.5 -7.105 1 87.88 91 GLY B O 1
ATOM 4369 N N . ILE B 1 92 ? -4.051 -64.125 -9.117 1 91.56 92 ILE B N 1
ATOM 4370 C CA . ILE B 1 92 ? -2.736 -63.688 -8.688 1 91.56 92 ILE B CA 1
ATOM 4371 C C . ILE B 1 92 ? -2.41 -62.344 -9.359 1 91.56 92 ILE B C 1
ATOM 4373 O O . ILE B 1 92 ? -3.092 -61.938 -10.305 1 91.56 92 ILE B O 1
ATOM 4377 N N . LEU B 1 93 ? -1.444 -61.75 -8.836 1 91.75 93 LEU B N 1
ATOM 4378 C CA . LEU B 1 93 ? -0.954 -60.531 -9.445 1 91.75 93 LEU B CA 1
ATOM 4379 C C . LEU B 1 93 ? 0.358 -60.75 -10.18 1 91.75 93 LEU B C 1
ATOM 4381 O O . LEU B 1 93 ? 1.237 -61.469 -9.68 1 91.75 93 LEU B O 1
ATOM 4385 N N . CYS B 1 94 ? 0.38 -60.25 -11.391 1 93.62 94 CYS B N 1
ATOM 4386 C CA . CYS B 1 94 ? 1.63 -60.375 -12.133 1 93.62 94 CYS B CA 1
ATOM 4387 C C . CYS B 1 94 ? 2.773 -59.688 -11.398 1 93.62 94 CYS B C 1
ATOM 4389 O O . CYS B 1 94 ? 2.664 -58.5 -11.031 1 93.62 94 CYS B O 1
ATOM 4391 N N . PRO B 1 95 ? 3.801 -60.281 -11.117 1 92 95 PRO B N 1
ATOM 4392 C CA . PRO B 1 95 ? 4.922 -59.688 -10.375 1 92 95 PRO B CA 1
ATOM 4393 C C . PRO B 1 95 ? 5.629 -58.594 -11.133 1 92 95 PRO B C 1
ATOM 4395 O O . PRO B 1 95 ? 6.406 -57.812 -10.555 1 92 95 PRO B O 1
ATOM 4398 N N . VAL B 1 96 ? 5.461 -58.438 -12.414 1 90.69 96 VAL B N 1
ATOM 4399 C CA . VAL B 1 96 ? 6.16 -57.469 -13.242 1 90.69 96 VAL B CA 1
ATOM 4400 C C . VAL B 1 96 ? 5.312 -56.219 -13.383 1 90.69 96 VAL B C 1
ATOM 4402 O O . VAL B 1 96 ? 5.801 -55.094 -13.156 1 90.69 96 VAL B O 1
ATOM 4405 N N . CYS B 1 97 ? 4 -56.438 -13.703 1 90.56 97 CYS B N 1
ATOM 4406 C CA . CYS B 1 97 ? 3.18 -55.281 -14.016 1 90.56 97 CYS B CA 1
ATOM 4407 C C . CYS B 1 97 ? 2.045 -55.125 -13 1 90.56 97 CYS B C 1
ATOM 4409 O O . CYS B 1 97 ? 1.262 -54.156 -13.078 1 90.56 97 CYS B O 1
ATOM 4411 N N . ASP B 1 98 ? 1.813 -56.062 -12.102 1 88.69 98 ASP B N 1
ATOM 4412 C CA . ASP B 1 98 ? 0.842 -56.031 -11.008 1 88.69 98 ASP B CA 1
ATOM 4413 C C . ASP B 1 98 ? -0.583 -56.188 -11.539 1 88.69 98 ASP B C 1
ATOM 4415 O O . ASP B 1 98 ? -1.546 -55.875 -10.836 1 88.69 98 ASP B O 1
ATOM 4419 N N . THR B 1 99 ? -0.693 -56.531 -12.773 1 88.56 99 THR B N 1
ATOM 4420 C CA . THR B 1 99 ? -2.02 -56.781 -13.328 1 88.56 99 THR B CA 1
ATOM 4421 C C . THR B 1 99 ? -2.635 -58.062 -12.711 1 88.56 99 THR B C 1
ATOM 4423 O O . THR B 1 99 ? -1.929 -59.031 -12.438 1 88.56 99 THR B O 1
ATOM 4426 N N . GLN B 1 100 ? -3.861 -58.031 -12.562 1 88.19 100 GLN B N 1
ATOM 4427 C CA . GLN B 1 100 ? -4.578 -59.156 -11.984 1 88.19 100 GLN B CA 1
ATOM 4428 C C . GLN B 1 100 ? -4.77 -60.281 -13.016 1 88.19 100 GLN B C 1
ATOM 4430 O O . GLN B 1 100 ? -5.184 -60 -14.148 1 88.19 100 GLN B O 1
ATOM 4435 N N . VAL B 1 101 ? -4.406 -61.469 -12.633 1 90.75 101 VAL B N 1
ATOM 4436 C CA . VAL B 1 101 ? -4.523 -62.625 -13.492 1 90.75 101 VAL B CA 1
ATOM 4437 C C . VAL B 1 101 ? -5.465 -63.656 -12.844 1 90.75 101 VAL B C 1
ATOM 4439 O O . VAL B 1 101 ? -5.203 -64.125 -11.742 1 90.75 101 VAL B O 1
ATOM 4442 N N . ASP B 1 102 ? -6.559 -63.938 -13.492 1 88.44 102 ASP B N 1
ATOM 4443 C CA . ASP B 1 102 ? -7.48 -65 -13.023 1 88.44 102 ASP B CA 1
ATOM 4444 C C . ASP B 1 102 ? -6.965 -66.375 -13.359 1 88.44 102 ASP B C 1
ATOM 4446 O O . ASP B 1 102 ? -6.641 -66.688 -14.516 1 88.44 102 ASP B O 1
ATOM 4450 N N . LEU B 1 103 ? -6.906 -67.188 -12.391 1 89.31 103 LEU B N 1
ATOM 4451 C CA . LEU B 1 103 ? -6.387 -68.562 -12.602 1 89.31 103 LEU B CA 1
ATOM 4452 C C . LEU B 1 103 ? -7.496 -69.5 -13.016 1 89.31 103 LEU B C 1
ATOM 4454 O O . LEU B 1 103 ? -8.609 -69.438 -12.5 1 89.31 103 LEU B O 1
ATOM 4458 N N . PRO B 1 104 ? -7.164 -70.312 -14.016 1 86.19 104 PRO B N 1
ATOM 4459 C CA . PRO B 1 104 ? -8.125 -71.375 -14.383 1 86.19 104 PRO B CA 1
ATOM 4460 C C . PRO B 1 104 ? -8.273 -72.438 -13.305 1 86.19 104 PRO B C 1
ATOM 4462 O O . PRO B 1 104 ? -7.59 -72.375 -12.281 1 86.19 104 PRO B O 1
ATOM 4465 N N . MET B 1 105 ? -9.188 -73.375 -13.43 1 82.5 105 MET B N 1
ATOM 4466 C CA . MET B 1 105 ? -9.484 -74.438 -12.461 1 82.5 105 MET B CA 1
ATOM 4467 C C . MET B 1 105 ? -8.242 -75.312 -12.164 1 82.5 105 MET B C 1
ATOM 4469 O O . MET B 1 105 ? -8.047 -75.75 -11.039 1 82.5 105 MET B O 1
ATOM 4473 N N . GLY B 1 106 ? -7.371 -75.438 -13.109 1 84.75 106 GLY B N 1
ATOM 4474 C CA . GLY B 1 106 ? -6.156 -76.25 -12.938 1 84.75 106 GLY B CA 1
ATOM 4475 C C . GLY B 1 106 ? -5.023 -75.438 -12.312 1 84.75 106 GLY B C 1
ATOM 4476 O O . GLY B 1 106 ? -3.943 -76 -12.07 1 84.75 106 GLY B O 1
ATOM 4477 N N . GLY B 1 107 ? -5.332 -74.188 -11.898 1 87.19 107 GLY B N 1
ATOM 4478 C CA . GLY B 1 107 ? -4.332 -73.375 -11.242 1 87.19 107 GLY B CA 1
ATOM 4479 C C . GLY B 1 107 ? -3.293 -72.812 -12.211 1 87.19 107 GLY B C 1
ATOM 4480 O O . GLY B 1 107 ? -3.582 -72.625 -13.391 1 87.19 107 GLY B O 1
ATOM 4481 N N . VAL B 1 108 ? -2.078 -72.625 -11.758 1 90.44 108 VAL B N 1
ATOM 4482 C CA . VAL B 1 108 ? -0.98 -72.062 -12.516 1 90.44 108 VAL B CA 1
ATOM 4483 C C . VAL B 1 108 ? -0.543 -73 -13.625 1 90.44 108 VAL B C 1
ATOM 4485 O O . VAL B 1 108 ? -0.152 -72.562 -14.711 1 90.44 108 VAL B O 1
ATOM 4488 N N . LYS B 1 109 ? -0.692 -74.312 -13.383 1 88.88 109 LYS B N 1
ATOM 4489 C CA . LYS B 1 109 ? -0.245 -75.312 -14.336 1 88.88 109 LYS B CA 1
ATOM 4490 C C . LYS B 1 109 ? -1.159 -75.375 -15.555 1 88.88 109 LYS B C 1
ATOM 4492 O O . LYS B 1 109 ? -0.784 -75.938 -16.594 1 88.88 109 LYS B O 1
ATOM 4497 N N . ALA B 1 110 ? -2.33 -74.75 -15.352 1 89.31 110 ALA B N 1
ATOM 4498 C CA . ALA B 1 110 ? -3.289 -74.75 -16.453 1 89.31 110 ALA B CA 1
ATOM 4499 C C . ALA B 1 110 ? -3.057 -73.562 -17.391 1 89.31 110 ALA B C 1
ATOM 4501 O O . ALA B 1 110 ? -3.68 -73.5 -18.453 1 89.31 110 ALA B O 1
ATOM 4502 N N . LEU B 1 111 ? -2.145 -72.812 -17.078 1 92.06 111 LEU B N 1
ATOM 4503 C CA . LEU B 1 111 ? -1.818 -71.688 -17.938 1 92.06 111 LEU B CA 1
ATOM 4504 C C . LEU B 1 111 ? -1.016 -72.125 -19.156 1 92.06 111 LEU B C 1
ATOM 4506 O O . LEU B 1 111 ? -0.421 -73.188 -19.141 1 92.06 111 LEU B O 1
ATOM 4510 N N . THR B 1 112 ? -1.085 -71.25 -20.125 1 91.56 112 THR B N 1
ATOM 4511 C CA . THR B 1 112 ? -0.434 -71.625 -21.375 1 91.56 112 THR B CA 1
ATOM 4512 C C . THR B 1 112 ? 1.082 -71.625 -21.203 1 91.56 112 THR B C 1
ATOM 4514 O O . THR B 1 112 ? 1.674 -70.75 -20.625 1 91.56 112 THR B O 1
ATOM 4517 N N . ILE B 1 113 ? 1.723 -72.688 -21.703 1 92.19 113 ILE B N 1
ATOM 4518 C CA . ILE B 1 113 ? 3.176 -72.812 -21.672 1 92.19 113 ILE B CA 1
ATOM 4519 C C . ILE B 1 113 ? 3.793 -71.938 -22.734 1 92.19 113 ILE B C 1
ATOM 4521 O O . ILE B 1 113 ? 3.324 -71.875 -23.875 1 92.19 113 ILE B O 1
ATOM 4525 N N . ASP B 1 114 ? 4.773 -71.25 -22.359 1 93.31 114 ASP B N 1
ATOM 4526 C CA . ASP B 1 114 ? 5.477 -70.375 -23.297 1 93.31 114 ASP B CA 1
ATOM 4527 C C . ASP B 1 114 ? 6.609 -71.125 -23.984 1 93.31 114 ASP B C 1
ATOM 4529 O O . ASP B 1 114 ? 7.758 -71.062 -23.531 1 93.31 114 ASP B O 1
ATOM 4533 N N . HIS B 1 115 ? 6.293 -71.625 -25.062 1 89.62 115 HIS B N 1
ATOM 4534 C CA . HIS B 1 115 ? 7.27 -72.438 -25.797 1 89.62 115 HIS B CA 1
ATOM 4535 C C . HIS B 1 115 ? 8.336 -71.562 -26.438 1 89.62 115 HIS B C 1
ATOM 4537 O O . HIS B 1 115 ? 9.461 -72 -26.672 1 89.62 115 HIS B O 1
ATOM 4543 N N . LEU B 1 116 ? 7.895 -70.375 -26.781 1 89.94 116 LEU B N 1
ATOM 4544 C CA . LEU B 1 116 ? 8.844 -69.375 -27.344 1 89.94 116 LEU B CA 1
ATOM 4545 C C . LEU B 1 116 ? 9.992 -69.125 -26.375 1 89.94 116 LEU B C 1
ATOM 4547 O O . LEU B 1 116 ? 11.156 -69.125 -26.781 1 89.94 116 LEU B O 1
ATOM 4551 N N . ALA B 1 117 ? 9.656 -68.938 -25.125 1 91.19 117 ALA B N 1
ATOM 4552 C CA . ALA B 1 117 ? 10.664 -68.688 -24.094 1 91.19 117 ALA B CA 1
ATOM 4553 C C . ALA B 1 117 ? 11.555 -69.938 -23.922 1 91.19 117 ALA B C 1
ATOM 4555 O O . ALA B 1 117 ? 12.766 -69.812 -23.719 1 91.19 117 ALA B O 1
ATOM 4556 N N . MET B 1 118 ? 10.969 -71.062 -23.969 1 87.5 118 MET B N 1
ATOM 4557 C CA . MET B 1 118 ? 11.727 -72.312 -23.859 1 87.5 118 MET B CA 1
ATOM 4558 C C . MET B 1 118 ? 12.758 -72.375 -24.984 1 87.5 118 MET B C 1
ATOM 4560 O O . MET B 1 118 ? 13.891 -72.812 -24.75 1 87.5 118 MET B O 1
ATOM 4564 N N . ASN B 1 119 ? 12.312 -72.125 -26.109 1 85.25 119 ASN B N 1
ATOM 4565 C CA . ASN B 1 119 ? 13.219 -72.125 -27.266 1 85.25 119 ASN B CA 1
ATOM 4566 C C . ASN B 1 119 ? 14.375 -71.125 -27.078 1 85.25 119 ASN B C 1
ATOM 4568 O O . ASN B 1 119 ? 15.516 -71.438 -27.391 1 85.25 119 ASN B O 1
ATOM 4572 N N . ASP B 1 120 ? 14.031 -69.938 -26.641 1 87.44 120 ASP B N 1
ATOM 4573 C CA . ASP B 1 120 ? 15.055 -68.938 -26.406 1 87.44 120 ASP B CA 1
ATOM 4574 C C . ASP B 1 120 ? 16.078 -69.375 -25.375 1 87.44 120 ASP B C 1
ATOM 4576 O O . ASP B 1 120 ? 17.281 -69.125 -25.531 1 87.44 120 ASP B O 1
ATOM 4580 N N . VAL B 1 121 ? 15.578 -70 -24.328 1 86 121 VAL B N 1
ATOM 4581 C CA . VAL B 1 121 ? 16.469 -70.562 -23.312 1 86 121 VAL B CA 1
ATOM 4582 C C . VAL B 1 121 ? 17.375 -71.625 -23.922 1 86 121 VAL B C 1
ATOM 4584 O O . VAL B 1 121 ? 18.578 -71.688 -23.625 1 86 121 VAL B O 1
ATOM 4587 N N . MET B 1 122 ? 16.828 -72.5 -24.688 1 81.81 122 MET B N 1
ATOM 4588 C CA . MET B 1 122 ? 17.594 -73.5 -25.359 1 81.81 122 MET B CA 1
ATOM 4589 C C . MET B 1 122 ? 18.688 -72.938 -26.234 1 81.81 122 MET B C 1
ATOM 4591 O O . MET B 1 122 ? 19.828 -73.375 -26.203 1 81.81 122 MET B O 1
ATOM 4595 N N . LEU B 1 123 ? 18.312 -71.938 -27.016 1 79.19 123 LEU B N 1
ATOM 4596 C CA . LEU B 1 123 ? 19.266 -71.25 -27.891 1 79.19 123 LEU B CA 1
ATOM 4597 C C . LEU B 1 123 ? 20.391 -70.625 -27.078 1 79.19 123 LEU B C 1
ATOM 4599 O O . LEU B 1 123 ? 21.562 -70.688 -27.469 1 79.19 123 LEU B O 1
ATOM 4603 N N . GLU B 1 124 ? 19.953 -70.062 -26.016 1 80.88 124 GLU B N 1
ATOM 4604 C CA . GLU B 1 124 ? 20.938 -69.438 -25.156 1 80.88 124 GLU B CA 1
ATOM 4605 C C . GLU B 1 124 ? 21.875 -70.5 -24.547 1 80.88 124 GLU B C 1
ATOM 4607 O O . GLU B 1 124 ? 23.078 -70.25 -24.438 1 80.88 124 GLU B O 1
ATOM 4612 N N . SER B 1 125 ? 21.281 -71.562 -24.109 1 76.44 125 SER B N 1
ATOM 4613 C CA . SER B 1 125 ? 22.062 -72.625 -23.516 1 76.44 125 SER B CA 1
ATOM 4614 C C . SER B 1 125 ? 23.016 -73.25 -24.547 1 76.44 125 SER B C 1
ATOM 4616 O O . SER B 1 125 ? 24.141 -73.625 -24.203 1 76.44 125 SER B O 1
ATOM 4618 N N . LEU B 1 126 ? 22.594 -73.312 -25.719 1 74.5 126 LEU B N 1
ATOM 4619 C CA . LEU B 1 126 ? 23.422 -73.812 -26.781 1 74.5 126 LEU B CA 1
ATOM 4620 C C . LEU B 1 126 ? 24.578 -72.875 -27.094 1 74.5 126 LEU B C 1
ATOM 4622 O O . LEU B 1 126 ? 25.688 -73.375 -27.375 1 74.5 126 LEU B O 1
ATOM 4626 N N . ARG B 1 127 ? 24.266 -71.625 -27.047 1 71.56 127 ARG B N 1
ATOM 4627 C CA . ARG B 1 127 ? 25.312 -70.625 -27.297 1 71.56 127 ARG B CA 1
ATOM 4628 C C . ARG B 1 127 ? 26.344 -70.688 -26.172 1 71.56 127 ARG B C 1
ATOM 4630 O O . ARG B 1 127 ? 27.531 -70.375 -26.406 1 71.56 127 ARG B O 1
ATOM 4637 N N . GLY B 1 128 ? 25.922 -71 -24.953 1 65.25 128 GLY B N 1
ATOM 4638 C CA . GLY B 1 128 ? 26.844 -71.125 -23.844 1 65.25 128 GLY B CA 1
ATOM 4639 C C . GLY B 1 128 ? 27.453 -72.5 -23.719 1 65.25 128 GLY B C 1
ATOM 4640 O O . GLY B 1 128 ? 27.859 -72.938 -22.625 1 65.25 128 GLY B O 1
ATOM 4641 N N . GLU B 1 129 ? 27.641 -73.312 -24.766 1 61.38 129 GLU B N 1
ATOM 4642 C CA . GLU B 1 129 ? 28.25 -74.625 -24.891 1 61.38 129 GLU B CA 1
ATOM 4643 C C . GLU B 1 129 ? 27.469 -75.688 -24.141 1 61.38 129 GLU B C 1
ATOM 4645 O O . GLU B 1 129 ? 28.047 -76.625 -23.516 1 61.38 129 GLU B O 1
ATOM 4650 N N . GLY B 1 130 ? 26.203 -75.5 -24.094 1 60.47 130 GLY B N 1
ATOM 4651 C CA . GLY B 1 130 ? 25.312 -76.5 -23.562 1 60.47 130 GLY B CA 1
ATOM 4652 C C . GLY B 1 130 ? 25.25 -76.5 -22.047 1 60.47 130 GLY B C 1
ATOM 4653 O O . GLY B 1 130 ? 24.781 -77.5 -21.438 1 60.47 130 GLY B O 1
ATOM 4654 N N . GLN B 1 131 ? 25.812 -75.5 -21.453 1 62.44 131 GLN B N 1
ATOM 4655 C CA . GLN B 1 131 ? 25.859 -75.438 -19.984 1 62.44 131 GLN B CA 1
ATOM 4656 C C . GLN B 1 131 ? 24.469 -75.375 -19.391 1 62.44 131 GLN B C 1
ATOM 4658 O O . GLN B 1 131 ? 23.688 -74.438 -19.75 1 62.44 131 GLN B O 1
ATOM 4663 N N . GLY B 1 132 ? 24.031 -76.375 -18.641 1 65.5 132 GLY B N 1
ATOM 4664 C CA . GLY B 1 132 ? 22.781 -76.438 -17.922 1 65.5 132 GLY B CA 1
ATOM 4665 C C . GLY B 1 132 ? 21.703 -77.25 -18.625 1 65.5 132 GLY B C 1
ATOM 4666 O O . GLY B 1 132 ? 20.609 -77.438 -18.078 1 65.5 132 GLY B O 1
ATOM 4667 N N . LEU B 1 133 ? 22.016 -77.75 -19.844 1 74.38 133 LEU B N 1
ATOM 4668 C CA . LEU B 1 133 ? 21.047 -78.562 -20.547 1 74.38 133 LEU B CA 1
ATOM 4669 C C . LEU B 1 133 ? 21.203 -80 -20.203 1 74.38 133 LEU B C 1
ATOM 4671 O O . LEU B 1 133 ? 22.328 -80.5 -20 1 74.38 133 LEU B O 1
ATOM 4675 N N . VAL B 1 134 ? 20.109 -80.688 -19.969 1 76.94 134 VAL B N 1
ATOM 4676 C CA . VAL B 1 134 ? 20.125 -82.062 -19.641 1 76.94 134 VAL B CA 1
ATOM 4677 C C . VAL B 1 134 ? 19.594 -82.875 -20.828 1 76.94 134 VAL B C 1
ATOM 4679 O O . VAL B 1 134 ? 18.797 -82.375 -21.625 1 76.94 134 VAL B O 1
ATOM 4682 N N . CYS B 1 135 ? 20.219 -84 -20.938 1 80.62 135 CYS B N 1
ATOM 4683 C CA . CYS B 1 135 ? 19.812 -84.938 -22 1 80.62 135 CYS B CA 1
ATOM 4684 C C . CYS B 1 135 ? 18.312 -85.125 -21.969 1 80.62 135 CYS B C 1
ATOM 4686 O O . CYS B 1 135 ? 17.734 -85.375 -20.906 1 80.62 135 CYS B O 1
ATOM 4688 N N . ASP B 1 136 ? 17.594 -85.125 -23.031 1 76.69 136 ASP B N 1
ATOM 4689 C CA . ASP B 1 136 ? 16.141 -85.25 -23.125 1 76.69 136 ASP B CA 1
ATOM 4690 C C . ASP B 1 136 ? 15.703 -86.688 -22.875 1 76.69 136 ASP B C 1
ATOM 4692 O O . ASP B 1 136 ? 14.562 -86.938 -22.469 1 76.69 136 ASP B O 1
ATOM 4696 N N . LEU B 1 137 ? 16.594 -87.562 -23.016 1 78.31 137 LEU B N 1
ATOM 4697 C CA . LEU B 1 137 ? 16.219 -89 -22.906 1 78.31 137 LEU B CA 1
ATOM 4698 C C . LEU B 1 137 ? 16.516 -89.5 -21.5 1 78.31 137 LEU B C 1
ATOM 4700 O O . LEU B 1 137 ? 15.641 -90.125 -20.859 1 78.31 137 LEU B O 1
ATOM 4704 N N . CYS B 1 138 ? 17.672 -89.25 -21 1 78.44 138 CYS B N 1
ATOM 4705 C CA . CYS B 1 138 ? 18.047 -89.812 -19.719 1 78.44 138 CYS B CA 1
ATOM 4706 C C . CYS B 1 138 ? 17.891 -88.812 -18.594 1 78.44 138 CYS B C 1
ATOM 4708 O O . CYS B 1 138 ? 17.859 -89.125 -17.422 1 78.44 138 CYS B O 1
ATOM 4710 N N . SER B 1 139 ? 17.703 -87.5 -18.781 1 73.88 139 SER B N 1
ATOM 4711 C CA . SER B 1 139 ? 17.484 -86.375 -17.891 1 73.88 139 SER B CA 1
ATOM 4712 C C . SER B 1 139 ? 18.562 -86.312 -16.812 1 73.88 139 SER B C 1
ATOM 4714 O O . SER B 1 139 ? 18.328 -85.75 -15.727 1 73.88 139 SER B O 1
ATOM 4716 N N . ASP B 1 140 ? 19.656 -86.875 -16.984 1 73.38 140 ASP B N 1
ATOM 4717 C CA . ASP B 1 140 ? 20.625 -87 -15.906 1 73.38 140 ASP B CA 1
ATOM 4718 C C . ASP B 1 140 ? 22 -86.5 -16.359 1 73.38 140 ASP B C 1
ATOM 4720 O O . ASP B 1 140 ? 22.828 -86.062 -15.531 1 73.38 140 ASP B O 1
ATOM 4724 N N . ARG B 1 141 ? 22.234 -86.438 -17.594 1 77.88 141 ARG B N 1
ATOM 4725 C CA . ARG B 1 141 ? 23.578 -86.125 -18.078 1 77.88 141 ARG B CA 1
ATOM 4726 C C . ARG B 1 141 ? 23.562 -84.875 -18.953 1 77.88 141 ARG B C 1
ATOM 4728 O O . ARG B 1 141 ? 22.516 -84.438 -19.453 1 77.88 141 ARG B O 1
ATOM 4735 N N . GLU B 1 142 ? 24.734 -84.375 -19.078 1 81 142 GLU B N 1
ATOM 4736 C CA . GLU B 1 142 ? 24.922 -83.125 -19.891 1 81 142 GLU B CA 1
ATOM 4737 C C . GLU B 1 142 ? 24.797 -83.5 -21.375 1 81 142 GLU B C 1
ATOM 4739 O O . GLU B 1 142 ? 25.203 -84.562 -21.812 1 81 142 GLU B O 1
ATOM 4744 N N . VAL B 1 143 ? 24.266 -82.5 -22.047 1 81.81 143 VAL B N 1
ATOM 4745 C CA . VAL B 1 143 ? 23.984 -82.625 -23.469 1 81.81 143 VAL B CA 1
ATOM 4746 C C . VAL B 1 143 ? 25.266 -82.438 -24.281 1 81.81 143 VAL B C 1
ATOM 4748 O O . VAL B 1 143 ? 26.078 -81.562 -23.969 1 81.81 143 VAL B O 1
ATOM 4751 N N . GLU B 1 144 ? 25.516 -83.375 -25.266 1 80.75 144 GLU B N 1
ATOM 4752 C CA . GLU B 1 144 ? 26.688 -83.25 -26.141 1 80.75 144 GLU B CA 1
ATOM 4753 C C . GLU B 1 144 ? 26.281 -83.062 -27.594 1 80.75 144 GLU B C 1
ATOM 4755 O O . GLU B 1 144 ? 26.891 -82.25 -28.312 1 80.75 144 GLU B O 1
ATOM 4760 N N . LYS B 1 145 ? 25.281 -83.75 -27.969 1 83 145 LYS B N 1
ATOM 4761 C CA . LYS B 1 145 ? 24.844 -83.75 -29.359 1 83 145 LYS B CA 1
ATOM 4762 C C . LYS B 1 145 ? 23.328 -83.625 -29.469 1 83 145 LYS B C 1
ATOM 4764 O O . LYS B 1 145 ? 22.625 -83.812 -28.469 1 83 145 LYS B O 1
ATOM 4769 N N . ARG B 1 146 ? 22.859 -83.25 -30.672 1 83 146 ARG B N 1
ATOM 4770 C CA . ARG B 1 146 ? 21.422 -83.125 -30.922 1 83 146 ARG B CA 1
ATOM 4771 C C . ARG B 1 146 ? 21.031 -84 -32.125 1 83 146 ARG B C 1
ATOM 4773 O O . ARG B 1 146 ? 21.703 -84 -33.156 1 83 146 ARG B O 1
ATOM 4780 N N . CYS B 1 147 ? 20.094 -84.875 -31.875 1 83 147 CYS B N 1
ATOM 4781 C CA . CYS B 1 147 ? 19.562 -85.688 -32.969 1 83 147 CYS B CA 1
ATOM 4782 C C . CYS B 1 147 ? 18.531 -84.875 -33.781 1 83 147 CYS B C 1
ATOM 4784 O O . CYS B 1 147 ? 17.516 -84.438 -33.25 1 83 147 CYS B O 1
ATOM 4786 N N . GLN B 1 148 ? 18.734 -84.75 -35.031 1 76.25 148 GLN B N 1
ATOM 4787 C CA . GLN B 1 148 ? 17.844 -83.938 -35.875 1 76.25 148 GLN B CA 1
ATOM 4788 C C . GLN B 1 148 ? 16.547 -84.688 -36.188 1 76.25 148 GLN B C 1
ATOM 4790 O O . GLN B 1 148 ? 15.5 -84.062 -36.375 1 76.25 148 GLN B O 1
ATOM 4795 N N . THR B 1 149 ? 16.734 -85.938 -36.125 1 77.69 149 THR B N 1
ATOM 4796 C CA . THR B 1 149 ? 15.562 -86.75 -36.438 1 77.69 149 THR B CA 1
ATOM 4797 C C . THR B 1 149 ? 14.602 -86.812 -35.25 1 77.69 149 THR B C 1
ATOM 4799 O O . THR B 1 149 ? 13.398 -86.562 -35.406 1 77.69 149 THR B O 1
ATOM 4802 N N . CYS B 1 150 ? 15.164 -87 -34.031 1 75.94 150 CYS B N 1
ATOM 4803 C CA . CYS B 1 150 ? 14.344 -87.062 -32.844 1 75.94 150 CYS B CA 1
ATOM 4804 C C . CYS B 1 150 ? 14.133 -85.688 -32.25 1 75.94 150 CYS B C 1
ATOM 4806 O O . CYS B 1 150 ? 13.305 -85.5 -31.359 1 75.94 150 CYS B O 1
ATOM 4808 N N . ARG B 1 151 ? 14.859 -84.75 -32.812 1 76.56 151 ARG B N 1
ATOM 4809 C CA . ARG B 1 151 ? 14.875 -83.375 -32.281 1 76.56 151 ARG B CA 1
ATOM 4810 C C . ARG B 1 151 ? 15.094 -83.375 -30.781 1 76.56 151 ARG B C 1
ATOM 4812 O O . ARG B 1 151 ? 14.406 -82.625 -30.062 1 76.56 151 ARG B O 1
ATOM 4819 N N . ALA B 1 152 ? 15.992 -84.25 -30.344 1 79.44 152 ALA B N 1
ATOM 4820 C CA . ALA B 1 152 ? 16.281 -84.375 -28.906 1 79.44 152 ALA B CA 1
ATOM 4821 C C . ALA B 1 152 ? 17.766 -84.125 -28.625 1 79.44 152 ALA B C 1
ATOM 4823 O O . ALA B 1 152 ? 18.625 -84.5 -29.438 1 79.44 152 ALA B O 1
ATOM 4824 N N . ASN B 1 153 ? 18 -83.5 -27.484 1 80.06 153 ASN B N 1
ATOM 4825 C CA . ASN B 1 153 ? 19.375 -83.312 -27 1 80.06 153 ASN B CA 1
ATOM 4826 C C . ASN B 1 153 ? 19.859 -84.625 -26.312 1 80.06 153 ASN B C 1
ATOM 4828 O O . ASN B 1 153 ? 19.188 -85.125 -25.438 1 80.06 153 ASN B O 1
ATOM 4832 N N . LEU B 1 154 ? 21.047 -85.062 -26.812 1 85.94 154 LEU B N 1
ATOM 4833 C CA . LEU B 1 154 ? 21.547 -86.312 -26.344 1 85.94 154 LEU B CA 1
ATOM 4834 C C . LEU B 1 154 ? 22.875 -86.188 -25.625 1 85.94 154 LEU B C 1
ATOM 4836 O O . LEU B 1 154 ? 23.719 -85.375 -26.031 1 85.94 154 LEU B O 1
ATOM 4840 N N . CYS B 1 155 ? 22.922 -86.812 -24.5 1 86 155 CYS B N 1
ATOM 4841 C CA . CYS B 1 155 ? 24.219 -86.938 -23.844 1 86 155 CYS B CA 1
ATOM 4842 C C . CYS B 1 155 ? 25.109 -87.938 -24.578 1 86 155 CYS B C 1
ATOM 4844 O O . CYS B 1 155 ? 24.703 -88.562 -25.578 1 86 155 CYS B O 1
ATOM 4846 N N . HIS B 1 156 ? 26.312 -88.062 -24.125 1 86.5 156 HIS B N 1
ATOM 4847 C CA . HIS B 1 156 ? 27.281 -88.938 -24.766 1 86.5 156 HIS B CA 1
ATOM 4848 C C . HIS B 1 156 ? 26.797 -90.375 -24.828 1 86.5 156 HIS B C 1
ATOM 4850 O O . HIS B 1 156 ? 26.891 -91.062 -25.859 1 86.5 156 HIS B O 1
ATOM 4856 N N . PHE B 1 157 ? 26.172 -90.812 -23.719 1 86.56 157 PHE B N 1
ATOM 4857 C CA . PHE B 1 157 ? 25.703 -92.188 -23.609 1 86.56 157 PHE B CA 1
ATOM 4858 C C . PHE B 1 157 ? 24.547 -92.438 -24.578 1 86.56 157 PHE B C 1
ATOM 4860 O O . PHE B 1 157 ? 24.547 -93.438 -25.297 1 86.56 157 PHE B O 1
ATOM 4867 N N . CYS B 1 158 ? 23.672 -91.5 -24.547 1 87.75 158 CYS B N 1
ATOM 4868 C CA . CYS B 1 158 ? 22.469 -91.688 -25.359 1 87.75 158 CYS B CA 1
ATOM 4869 C C . CYS B 1 158 ? 22.797 -91.5 -26.844 1 87.75 158 CYS B C 1
ATOM 4871 O O . CYS B 1 158 ? 22.141 -92.125 -27.688 1 87.75 158 CYS B O 1
ATOM 4873 N N . CYS B 1 159 ? 23.828 -90.875 -27.141 1 87 159 CYS B N 1
ATOM 4874 C CA . CYS B 1 159 ? 24.297 -90.75 -28.516 1 87 159 CYS B CA 1
ATOM 4875 C C . CYS B 1 159 ? 24.844 -92.062 -29.016 1 87 159 CYS B C 1
ATOM 4877 O O . CYS B 1 159 ? 24.547 -92.5 -30.141 1 87 159 CYS B O 1
ATOM 4879 N N . GLN B 1 160 ? 25.547 -92.625 -28.109 1 84.94 160 GLN B N 1
ATOM 4880 C CA . GLN B 1 160 ? 26.109 -93.938 -28.453 1 84.94 160 GLN B CA 1
ATOM 4881 C C . GLN B 1 160 ? 25.016 -95 -28.625 1 84.94 160 GLN B C 1
ATOM 4883 O O . GLN B 1 160 ? 25.078 -95.812 -29.531 1 84.94 160 GLN B O 1
ATOM 4888 N N . ALA B 1 161 ? 24.031 -94.812 -27.812 1 86.19 161 ALA B N 1
ATOM 4889 C CA . ALA B 1 161 ? 22.906 -95.75 -27.906 1 86.19 161 ALA B CA 1
ATOM 4890 C C . ALA B 1 161 ? 22.156 -95.562 -29.219 1 86.19 161 ALA B C 1
ATOM 4892 O O . ALA B 1 161 ? 21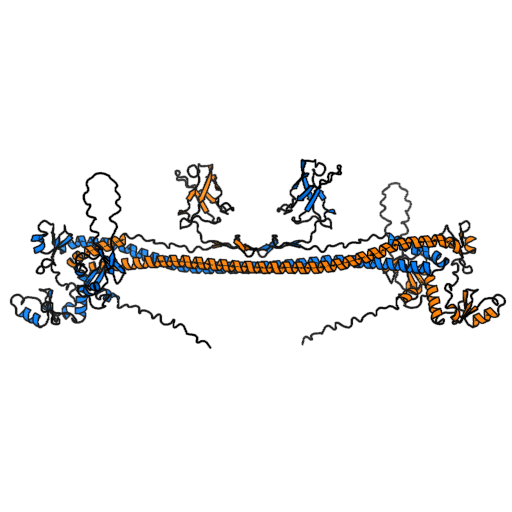.75 -96.5 -29.844 1 86.19 161 ALA B O 1
ATOM 4893 N N . HIS B 1 162 ? 21.969 -94.375 -29.703 1 84.44 162 HIS B N 1
ATOM 4894 C CA . HIS B 1 162 ? 21.312 -94.062 -30.969 1 84.44 162 HIS B CA 1
ATOM 4895 C C . HIS B 1 162 ? 22.062 -94.688 -32.156 1 84.44 162 HIS B C 1
ATOM 4897 O O . HIS B 1 162 ? 21.438 -95.188 -33.062 1 84.44 162 HIS B O 1
ATOM 4903 N N . ARG B 1 163 ? 23.328 -94.688 -32 1 82.38 163 ARG B N 1
ATOM 4904 C CA . ARG B 1 163 ? 24.156 -95.25 -33.062 1 82.38 163 ARG B CA 1
ATOM 4905 C C . ARG B 1 163 ? 24.094 -96.75 -33.094 1 82.38 163 ARG B C 1
ATOM 4907 O O . ARG B 1 163 ? 24.219 -97.375 -34.156 1 82.38 163 ARG B O 1
ATOM 4914 N N . ARG B 1 164 ? 23.812 -97.312 -31.938 1 84 164 ARG B N 1
ATOM 4915 C CA . ARG B 1 164 ? 23.859 -98.75 -31.812 1 84 164 ARG B CA 1
ATOM 4916 C C . ARG B 1 164 ? 22.5 -99.375 -32.094 1 84 164 ARG B C 1
ATOM 4918 O O . ARG B 1 164 ? 22.422 -100.5 -32.562 1 84 164 ARG B O 1
ATOM 4925 N N . GLN B 1 165 ? 21.516 -98.625 -31.828 1 82.5 165 GLN B N 1
ATOM 4926 C CA . GLN B 1 165 ? 20.172 -99.125 -32 1 82.5 165 GLN B CA 1
ATOM 4927 C C . GLN B 1 165 ? 19.766 -99.125 -33.469 1 82.5 165 GLN B C 1
ATOM 4929 O O . GLN B 1 165 ? 19.953 -98.125 -34.156 1 82.5 165 GLN B O 1
ATOM 4934 N N . LYS B 1 166 ? 19.203 -100.188 -33.969 1 81.69 166 LYS B N 1
ATOM 4935 C CA . LYS B 1 166 ? 18.844 -100.375 -35.375 1 81.69 166 LYS B CA 1
ATOM 4936 C C . LYS B 1 166 ? 17.797 -99.312 -35.781 1 81.69 166 LYS B C 1
ATOM 4938 O O . LYS B 1 166 ? 17.844 -98.812 -36.906 1 81.69 166 LYS B O 1
ATOM 4943 N N . LYS B 1 167 ? 16.984 -98.938 -34.938 1 84.06 167 LYS B N 1
ATOM 4944 C CA . LYS B 1 167 ? 15.875 -98.062 -35.281 1 84.06 167 LYS B CA 1
ATOM 4945 C C . LYS B 1 167 ? 16.328 -96.625 -35.375 1 84.06 167 LYS B C 1
ATOM 4947 O O . LYS B 1 167 ? 15.711 -95.812 -36.062 1 84.06 167 LYS B O 1
ATOM 4952 N N . THR B 1 168 ? 17.516 -96.312 -34.75 1 84.69 168 THR B N 1
ATOM 4953 C CA . THR B 1 168 ? 17.891 -94.938 -34.656 1 84.69 168 THR B CA 1
ATOM 4954 C C . THR B 1 168 ? 19.25 -94.688 -35.312 1 84.69 168 THR B C 1
ATOM 4956 O O . THR B 1 168 ? 19.734 -93.562 -35.344 1 84.69 168 THR B O 1
ATOM 4959 N N . THR B 1 169 ? 19.812 -95.75 -35.812 1 82.94 169 THR B N 1
ATOM 4960 C CA . THR B 1 169 ? 21.156 -95.688 -36.375 1 82.94 169 THR B CA 1
ATOM 4961 C C . THR B 1 169 ? 21.219 -94.688 -37.5 1 82.94 169 THR B C 1
ATOM 4963 O O . THR B 1 169 ? 22.266 -94.062 -37.75 1 82.94 169 THR B O 1
ATOM 4966 N N . TYR B 1 170 ? 20.109 -94.438 -38.188 1 83.94 170 TYR B N 1
ATOM 4967 C CA . TYR B 1 170 ? 20.125 -93.562 -39.375 1 83.94 170 TYR B CA 1
ATOM 4968 C C . TYR B 1 170 ? 19.781 -92.125 -39 1 83.94 170 TYR B C 1
ATOM 4970 O O . TYR B 1 170 ? 19.703 -91.312 -39.875 1 83.94 170 TYR B O 1
ATOM 4978 N N . HIS B 1 171 ? 19.656 -91.938 -37.75 1 86.31 171 HIS B N 1
ATOM 4979 C CA . HIS B 1 171 ? 19.328 -90.562 -37.344 1 86.31 171 HIS B CA 1
ATOM 4980 C C . HIS B 1 171 ? 20.531 -89.625 -37.5 1 86.31 171 HIS B C 1
ATOM 4982 O O . HIS B 1 171 ? 21.672 -90.062 -37.312 1 86.31 171 HIS B O 1
ATOM 4988 N N . THR B 1 172 ? 20.297 -88.5 -38 1 83.12 172 THR B N 1
ATOM 4989 C CA . THR B 1 172 ? 21.359 -87.5 -38.125 1 83.12 172 THR B CA 1
ATOM 4990 C C . THR B 1 172 ? 21.609 -86.812 -36.781 1 83.12 172 THR B C 1
ATOM 4992 O O . THR B 1 172 ? 20.75 -86.062 -36.312 1 83.12 172 THR B O 1
ATOM 4995 N N . VAL B 1 173 ? 22.734 -87.125 -36.188 1 84.31 173 VAL B N 1
ATOM 4996 C CA . VAL B 1 173 ? 23.109 -86.5 -34.906 1 84.31 173 VAL B CA 1
ATOM 4997 C C . VAL B 1 173 ? 24.203 -85.5 -35.125 1 84.31 173 VAL B C 1
ATOM 4999 O O . VAL B 1 173 ? 25.25 -85.812 -35.719 1 84.31 173 VAL B O 1
ATOM 5002 N N . VAL B 1 174 ? 23.859 -84.25 -34.781 1 80.88 174 VAL B N 1
ATOM 5003 C CA . VAL B 1 174 ? 24.797 -83.125 -35 1 80.88 174 VAL B CA 1
ATOM 5004 C C . VAL B 1 174 ? 25.328 -82.625 -33.656 1 80.88 174 VAL B C 1
ATOM 5006 O O . VAL B 1 174 ? 24.625 -82.688 -32.656 1 80.88 174 VAL B O 1
ATOM 5009 N N . ASP B 1 175 ? 26.562 -82.188 -33.719 1 78.69 175 ASP B N 1
ATOM 5010 C CA . ASP B 1 175 ? 27.172 -81.625 -32.531 1 78.69 175 ASP B CA 1
ATOM 5011 C C . ASP B 1 175 ? 26.5 -80.312 -32.156 1 78.69 175 ASP B C 1
ATOM 5013 O O . ASP B 1 175 ? 26.141 -79.5 -33.031 1 78.69 175 ASP B O 1
ATOM 5017 N N . LEU B 1 176 ? 26.312 -80.062 -30.844 1 74.69 176 LEU B N 1
ATOM 5018 C CA . LEU B 1 176 ? 25.672 -78.875 -30.344 1 74.69 176 LEU B CA 1
ATOM 5019 C C . LEU B 1 176 ? 26.359 -77.625 -30.891 1 74.69 176 LEU B C 1
ATOM 5021 O O . LEU B 1 176 ? 25.703 -76.625 -31.156 1 74.69 176 LEU B O 1
ATOM 5025 N N . LYS B 1 177 ? 27.656 -77.75 -31.016 1 68.88 177 LYS B N 1
ATOM 5026 C CA . LYS B 1 177 ? 28.453 -76.625 -31.484 1 68.88 177 LYS B CA 1
ATOM 5027 C C . LYS B 1 177 ? 28.094 -76.25 -32.938 1 68.88 177 LYS B C 1
ATOM 5029 O O . LYS B 1 177 ? 28.188 -75.062 -33.312 1 68.88 177 LYS B O 1
ATOM 5034 N N . ASP B 1 178 ? 27.594 -77.25 -33.656 1 65.06 178 ASP B N 1
ATOM 5035 C CA . ASP B 1 178 ? 27.297 -77 -35.062 1 65.06 178 ASP B CA 1
ATOM 5036 C C . ASP B 1 178 ? 25.891 -76.438 -35.25 1 65.06 178 ASP B C 1
ATOM 5038 O O . ASP B 1 178 ? 25.5 -76.125 -36.375 1 65.06 178 ASP B O 1
ATOM 5042 N N . LEU B 1 179 ? 25.078 -76.5 -34.25 1 61.97 179 LEU B N 1
ATOM 5043 C CA . LEU B 1 179 ? 23.703 -76 -34.312 1 61.97 179 LEU B CA 1
ATOM 5044 C C . LEU B 1 179 ? 23.656 -74.5 -34.281 1 61.97 179 LEU B C 1
ATOM 5046 O O . LEU B 1 179 ? 22.578 -73.875 -34.438 1 61.97 179 LEU B O 1
ATOM 5050 N N . LYS B 1 180 ? 24.672 -73.875 -33.969 1 57.91 180 LYS B N 1
ATOM 5051 C CA . LYS B 1 180 ? 24.672 -72.438 -33.812 1 57.91 180 LYS B CA 1
ATOM 5052 C C . LYS B 1 180 ? 23.922 -71.75 -34.969 1 57.91 180 LYS B C 1
ATOM 5054 O O . LYS B 1 180 ? 23.328 -70.688 -34.781 1 57.91 180 LYS B O 1
ATOM 5059 N N . GLY B 1 181 ? 23.781 -72.438 -36.125 1 52.06 181 GLY B N 1
ATOM 5060 C CA . GLY B 1 181 ? 23.172 -71.812 -37.281 1 52.06 181 GLY B CA 1
ATOM 5061 C C . GLY B 1 181 ? 21.719 -72.188 -37.469 1 52.06 181 GLY B C 1
ATOM 5062 O O . GLY B 1 181 ? 21.047 -71.688 -38.344 1 52.06 181 GLY B O 1
ATOM 5063 N N . TYR B 1 182 ? 21.203 -73.188 -36.844 1 49.56 182 TYR B N 1
ATOM 5064 C CA . TYR B 1 182 ? 19.859 -73.625 -37.188 1 49.56 182 TYR B CA 1
ATOM 5065 C C . TYR B 1 182 ? 18.797 -72.875 -36.438 1 49.56 182 TYR B C 1
ATOM 5067 O O . TYR B 1 182 ? 18.859 -72.688 -35.219 1 49.56 182 TYR B O 1
ATOM 5075 N N . SER B 1 183 ? 18.266 -71.938 -37.094 1 50.28 183 SER B N 1
ATOM 5076 C CA . SER B 1 183 ? 17.234 -71 -36.656 1 50.28 183 SER B CA 1
ATOM 5077 C C . SER B 1 183 ? 16.109 -71.688 -35.906 1 50.28 183 SER B C 1
ATOM 5079 O O . SER B 1 183 ? 15.414 -71.125 -35.094 1 50.28 183 SER B O 1
ATOM 5081 N N . ARG B 1 184 ? 15.711 -73 -36.375 1 57.16 184 ARG B N 1
ATOM 5082 C CA . ARG B 1 184 ? 14.445 -73.5 -35.875 1 57.16 184 ARG B CA 1
ATOM 5083 C C . ARG B 1 184 ? 14.68 -74.75 -35.062 1 57.16 184 ARG B C 1
ATOM 5085 O O . ARG B 1 184 ? 14.508 -75.875 -35.562 1 57.16 184 ARG B O 1
ATOM 5092 N N . ILE B 1 185 ? 15.539 -74.75 -34.094 1 58.88 185 ILE B N 1
ATOM 5093 C CA . ILE B 1 185 ? 15.867 -75.938 -33.25 1 58.88 185 ILE B CA 1
ATOM 5094 C C . ILE B 1 185 ? 14.742 -76.125 -32.25 1 58.88 185 ILE B C 1
ATOM 5096 O O . ILE B 1 185 ? 14.992 -76.375 -31.078 1 58.88 185 ILE B O 1
ATOM 5100 N N . GLY B 1 186 ? 13.531 -76.062 -32.594 1 63.44 186 GLY B N 1
ATOM 5101 C CA . GLY B 1 186 ? 12.5 -76.125 -31.578 1 63.44 186 GLY B CA 1
ATOM 5102 C C . GLY B 1 186 ? 12.109 -77.562 -31.25 1 63.44 186 GLY B C 1
ATOM 5103 O O . GLY B 1 186 ? 12.266 -78.438 -32.062 1 63.44 186 GLY B O 1
ATOM 5104 N N . LYS B 1 187 ? 12.07 -78 -29.922 1 71.56 187 LYS B N 1
ATOM 5105 C CA . LYS B 1 187 ? 11.555 -79.25 -29.438 1 71.56 187 LYS B CA 1
ATOM 5106 C C . LYS B 1 187 ? 10.117 -79.5 -29.906 1 71.56 187 LYS B C 1
ATOM 5108 O O . LYS B 1 187 ? 9.328 -78.5 -29.953 1 71.56 187 LYS B O 1
ATOM 5113 N N . PRO B 1 188 ? 9.914 -80.688 -30.484 1 80 188 PRO B N 1
ATOM 5114 C CA . PRO B 1 188 ? 8.516 -80.938 -30.844 1 80 188 PRO B CA 1
ATOM 5115 C C . PRO B 1 188 ? 7.551 -80.75 -29.688 1 80 188 PRO B C 1
ATOM 5117 O O . PRO B 1 188 ? 7.887 -81.062 -28.531 1 80 188 PRO B O 1
ATOM 5120 N N . ILE B 1 189 ? 6.461 -80.188 -29.969 1 87.62 189 ILE B N 1
ATOM 5121 C CA . ILE B 1 189 ? 5.434 -79.938 -28.953 1 87.62 189 ILE B CA 1
ATOM 5122 C C . ILE B 1 189 ? 4.473 -81.125 -28.922 1 87.62 189 ILE B C 1
ATOM 5124 O O . ILE B 1 189 ? 3.797 -81.438 -29.922 1 87.62 189 ILE B O 1
ATOM 5128 N N . LEU B 1 190 ? 4.469 -81.812 -27.75 1 88.94 190 LEU B N 1
ATOM 5129 C CA . LEU B 1 190 ? 3.646 -83 -27.609 1 88.94 190 LEU B CA 1
ATOM 5130 C C . LEU B 1 190 ? 2.234 -82.625 -27.156 1 88.94 190 LEU B C 1
ATOM 5132 O O . LEU B 1 190 ? 2.021 -81.562 -26.547 1 88.94 190 LEU B O 1
ATOM 5136 N N . CYS B 1 191 ? 1.258 -83.438 -27.578 1 91.62 191 CYS B N 1
ATOM 5137 C CA . CYS B 1 191 ? -0.135 -83.25 -27.203 1 91.62 191 CYS B CA 1
ATOM 5138 C C . CYS B 1 191 ? -0.324 -83.5 -25.703 1 91.62 191 CYS B C 1
ATOM 5140 O O . CYS B 1 191 ? 0.117 -84.5 -25.156 1 91.62 191 CYS B O 1
ATOM 5142 N N . PRO B 1 192 ? -0.924 -82.562 -25 1 85.56 192 PRO B N 1
ATOM 5143 C CA . PRO B 1 192 ? -1.138 -82.75 -23.562 1 85.56 192 PRO B CA 1
ATOM 5144 C C . PRO B 1 192 ? -2.045 -83.875 -23.219 1 85.56 192 PRO B C 1
ATOM 5146 O O . PRO B 1 192 ? -1.919 -84.5 -22.156 1 85.56 192 PRO B O 1
ATOM 5149 N N . VAL B 1 193 ? -2.951 -84.312 -24.062 1 88.31 193 VAL B N 1
ATOM 5150 C CA . VAL B 1 193 ? -3.902 -85.375 -23.844 1 88.31 193 VAL B CA 1
ATOM 5151 C C . VAL B 1 193 ? -3.283 -86.75 -24.281 1 88.31 193 VAL B C 1
ATOM 5153 O O . VAL B 1 193 ? -3.512 -87.75 -23.656 1 88.31 193 VAL B O 1
ATOM 5156 N N . HIS B 1 194 ? -2.453 -86.625 -25.406 1 92.38 194 HIS B N 1
ATOM 5157 C CA . HIS B 1 194 ? -1.774 -87.75 -25.938 1 92.38 194 HIS B CA 1
ATOM 5158 C C . HIS B 1 194 ? -0.264 -87.562 -25.969 1 92.38 194 HIS B C 1
ATOM 5160 O O . HIS B 1 194 ? 0.292 -87.188 -27.016 1 92.38 194 HIS B O 1
ATOM 5166 N N . PRO B 1 195 ? 0.44 -87.875 -24.969 1 87.56 195 PRO B N 1
ATOM 5167 C CA . PRO B 1 195 ? 1.853 -87.5 -24.812 1 87.56 195 PRO B CA 1
ATOM 5168 C C . PRO B 1 195 ? 2.748 -88.188 -25.844 1 87.56 195 PRO B C 1
ATOM 5170 O O . PRO B 1 195 ? 3.883 -87.75 -26.062 1 87.56 195 PRO B O 1
ATOM 5173 N N . ALA B 1 196 ? 2.262 -89.125 -26.484 1 87.62 196 ALA B N 1
ATOM 5174 C CA . ALA B 1 196 ? 3.074 -89.812 -27.469 1 87.62 196 ALA B CA 1
ATOM 5175 C C . ALA B 1 196 ? 2.938 -89.188 -28.859 1 87.62 196 ALA B C 1
ATOM 5177 O O . ALA B 1 196 ? 3.678 -89.562 -29.781 1 87.62 196 ALA B O 1
ATOM 5178 N N . GLU B 1 197 ? 2 -88.312 -28.922 1 91.31 197 GLU B N 1
ATOM 5179 C CA . GLU B 1 197 ? 1.732 -87.75 -30.219 1 91.31 197 GLU B CA 1
ATOM 5180 C C . GLU B 1 197 ? 2.191 -86.312 -30.281 1 91.31 197 GLU B C 1
ATOM 5182 O O . GLU B 1 197 ? 2.025 -85.562 -29.312 1 91.31 197 GLU B O 1
ATOM 5187 N N . GLU B 1 198 ? 2.768 -85.938 -31.422 1 89 198 GLU B N 1
ATOM 5188 C CA . GLU B 1 198 ? 3.133 -84.562 -31.656 1 89 198 GLU B CA 1
ATOM 5189 C C . GLU B 1 198 ? 1.95 -83.75 -32.219 1 89 198 GLU B C 1
ATOM 5191 O O . GLU B 1 198 ? 1.138 -84.312 -32.969 1 89 198 GLU B O 1
ATOM 5196 N N . LEU B 1 199 ? 1.926 -82.5 -31.766 1 92.38 199 LEU B N 1
ATOM 5197 C CA . LEU B 1 199 ? 0.897 -81.625 -32.312 1 92.38 199 LEU B CA 1
ATOM 5198 C C . LEU B 1 199 ? 1.264 -81.125 -33.719 1 92.38 199 LEU B C 1
ATOM 5200 O O . LEU B 1 199 ? 2.324 -80.562 -33.906 1 92.38 199 LEU B O 1
ATOM 5204 N N . ARG B 1 200 ? 0.426 -81.438 -34.688 1 91.69 200 ARG B N 1
ATOM 5205 C CA . ARG B 1 200 ? 0.703 -81 -36.062 1 91.69 200 ARG B CA 1
ATOM 5206 C C . ARG B 1 200 ? -0.555 -80.5 -36.719 1 91.69 200 ARG B C 1
ATOM 5208 O O . ARG B 1 200 ? -0.476 -79.812 -37.75 1 91.69 200 ARG B O 1
ATOM 5215 N N . LEU B 1 201 ? -1.655 -80.75 -36.062 1 95.06 201 LEU B N 1
ATOM 5216 C CA . LEU B 1 201 ? -2.936 -80.375 -36.656 1 95.06 201 LEU B CA 1
ATOM 5217 C C . LEU B 1 201 ? -3.592 -79.25 -35.844 1 95.06 201 LEU B C 1
ATOM 5219 O O . LEU B 1 201 ? -3.141 -78.938 -34.75 1 95.06 201 LEU B O 1
ATOM 5223 N N . PHE B 1 202 ? -4.547 -78.625 -36.5 1 95.69 202 PHE B N 1
ATOM 5224 C CA . PHE B 1 202 ? -5.285 -77.562 -35.844 1 95.69 202 PHE B CA 1
ATOM 5225 C C . PHE B 1 202 ? -6.785 -77.75 -36.062 1 95.69 202 PHE B C 1
ATOM 5227 O O . PHE B 1 202 ? -7.25 -77.875 -37.188 1 95.69 202 PHE B O 1
ATOM 5234 N N . CYS B 1 203 ? -7.48 -77.812 -34.969 1 95.56 203 CYS B N 1
ATOM 5235 C CA . CYS B 1 203 ? -8.938 -77.875 -35 1 95.56 203 CYS B CA 1
ATOM 5236 C C . CYS B 1 203 ? -9.555 -76.5 -35.188 1 95.56 203 CYS B C 1
ATOM 5238 O O . CYS B 1 203 ? -9.43 -75.625 -34.281 1 95.56 203 CYS B O 1
ATOM 5240 N N . GLU B 1 204 ? -10.297 -76.188 -36.188 1 92.5 204 GLU B N 1
ATOM 5241 C CA . GLU B 1 204 ? -10.828 -74.875 -36.5 1 92.5 204 GLU B CA 1
ATOM 5242 C C . GLU B 1 204 ? -12.023 -74.562 -35.625 1 92.5 204 GLU B C 1
ATOM 5244 O O . GLU B 1 204 ? -12.25 -73.375 -35.281 1 92.5 204 GLU B O 1
ATOM 5249 N N . LEU B 1 205 ? -12.719 -75.562 -35.312 1 93.5 205 LEU B N 1
ATOM 5250 C CA . LEU B 1 205 ? -13.906 -75.312 -34.5 1 93.5 205 LEU B CA 1
ATOM 5251 C C . LEU B 1 205 ? -13.523 -75 -33.062 1 93.5 205 LEU B C 1
ATOM 5253 O O . LEU B 1 205 ? -14.039 -74 -32.5 1 93.5 205 LEU B O 1
ATOM 5257 N N . CYS B 1 206 ? -12.594 -75.688 -32.469 1 92.56 206 CYS B N 1
ATOM 5258 C CA . CYS B 1 206 ? -12.188 -75.438 -31.094 1 92.56 206 CYS B CA 1
ATOM 5259 C C . CYS B 1 206 ? -11.07 -74.375 -31.016 1 92.56 206 CYS B C 1
ATOM 5261 O O . CYS B 1 206 ? -10.719 -73.938 -29.938 1 92.56 206 CYS B O 1
ATOM 5263 N N . ASP B 1 207 ? -10.531 -74.125 -32.188 1 92.31 207 ASP B N 1
ATOM 5264 C CA . ASP B 1 207 ? -9.477 -73.125 -32.312 1 92.31 207 ASP B CA 1
ATOM 5265 C C . ASP B 1 207 ? -8.258 -73.5 -31.469 1 92.31 207 ASP B C 1
ATOM 5267 O O . ASP B 1 207 ? -7.773 -72.688 -30.656 1 92.31 207 ASP B O 1
ATOM 5271 N N . ARG B 1 208 ? -7.762 -74.688 -31.578 1 91.88 208 ARG B N 1
ATOM 5272 C CA . ARG B 1 208 ? -6.59 -75.188 -30.844 1 91.88 208 ARG B CA 1
ATOM 5273 C C . ARG B 1 208 ? -5.855 -76.25 -31.594 1 91.88 208 ARG B C 1
ATOM 5275 O O . ARG B 1 208 ? -6.457 -76.938 -32.406 1 91.88 208 ARG B O 1
ATOM 5282 N N . PRO B 1 209 ? -4.555 -76.438 -31.344 1 94 209 PRO B N 1
ATOM 5283 C CA . PRO B 1 209 ? -3.805 -77.5 -31.938 1 94 209 PRO B CA 1
ATOM 5284 C C . PRO B 1 209 ? -4.215 -78.875 -31.375 1 94 209 PRO B C 1
ATOM 5286 O O . PRO B 1 209 ? -4.523 -79 -30.188 1 94 209 PRO B O 1
ATOM 5289 N N . VAL B 1 210 ? -4.219 -79.812 -32.281 1 94.62 210 VAL B N 1
ATOM 5290 C CA . VAL B 1 210 ? -4.617 -81.188 -31.891 1 94.62 210 VAL B CA 1
ATOM 5291 C C . VAL B 1 210 ? -3.695 -82.188 -32.562 1 94.62 210 VAL B C 1
ATOM 5293 O O . VAL B 1 210 ? -3.004 -81.875 -33.531 1 94.62 210 VAL B O 1
ATOM 5296 N N . CYS B 1 211 ? -3.633 -83.312 -31.953 1 94.06 211 CYS B N 1
ATOM 5297 C CA . CYS B 1 211 ? -2.848 -84.438 -32.531 1 94.06 211 CYS B CA 1
ATOM 5298 C C . CYS B 1 211 ? -3.732 -85.375 -33.344 1 94.06 211 CYS B C 1
ATOM 5300 O O . CYS B 1 211 ? -4.938 -85.125 -33.438 1 94.06 211 CYS B O 1
ATOM 5302 N N . ARG B 1 212 ? -3.129 -86.375 -33.938 1 93.81 212 ARG B N 1
ATOM 5303 C CA . ARG B 1 212 ? -3.854 -87.312 -34.781 1 93.81 212 ARG B CA 1
ATOM 5304 C C . ARG B 1 212 ? -4.855 -88.125 -33.938 1 93.81 212 ARG B C 1
ATOM 5306 O O . ARG B 1 212 ? -5.977 -88.375 -34.406 1 93.81 212 ARG B O 1
ATOM 5313 N N . ASP B 1 213 ? -4.465 -88.375 -32.781 1 94.56 213 ASP B N 1
ATOM 5314 C CA . ASP B 1 213 ? -5.336 -89.188 -31.891 1 94.56 213 ASP B CA 1
ATOM 5315 C C . ASP B 1 213 ? -6.523 -88.312 -31.422 1 94.56 213 ASP B C 1
ATOM 5317 O O . ASP B 1 213 ? -7.629 -88.875 -31.25 1 94.56 213 ASP B O 1
ATOM 5321 N N . CYS B 1 214 ? -6.309 -87.125 -31.234 1 94.38 214 CYS B N 1
ATOM 5322 C CA . CYS B 1 214 ? -7.375 -86.188 -30.859 1 94.38 214 CYS B CA 1
ATOM 5323 C C . CYS B 1 214 ? -8.453 -86.125 -31.922 1 94.38 214 CYS B C 1
ATOM 5325 O O . CYS B 1 214 ? -9.641 -86.062 -31.625 1 94.38 214 CYS B O 1
ATOM 5327 N N . VAL B 1 215 ? -8.07 -86.062 -33.156 1 93.56 215 VAL B N 1
ATOM 5328 C CA . VAL B 1 215 ? -8.969 -85.938 -34.281 1 93.56 215 VAL B CA 1
ATOM 5329 C C . VAL B 1 215 ? -9.859 -87.125 -34.406 1 93.56 215 VAL B C 1
ATOM 5331 O O . VAL B 1 215 ? -11.016 -87.062 -34.844 1 93.56 215 VAL B O 1
ATOM 5334 N N . VAL B 1 216 ? -9.281 -88.25 -34 1 93.31 216 VAL B N 1
ATOM 5335 C CA . VAL B 1 216 ? -10.055 -89.5 -34.062 1 93.31 216 VAL B CA 1
ATOM 5336 C C . VAL B 1 216 ? -10.977 -89.625 -32.844 1 93.31 216 VAL B C 1
ATOM 5338 O O . VAL B 1 216 ? -11.984 -90.312 -32.906 1 93.31 216 VAL B O 1
ATOM 5341 N N . GLY B 1 217 ? -10.727 -88.812 -31.844 1 92.69 217 GLY B N 1
ATOM 5342 C CA . GLY B 1 217 ? -11.492 -88.938 -30.609 1 92.69 217 GLY B CA 1
ATOM 5343 C C . GLY B 1 217 ? -12.406 -87.688 -30.406 1 92.69 217 GLY B C 1
ATOM 5344 O O . GLY B 1 217 ? -13.453 -87.625 -31.047 1 92.69 217 GLY B O 1
ATOM 5345 N N . GLU B 1 218 ? -12.055 -86.875 -29.578 1 91.56 218 GLU B N 1
ATOM 5346 C CA . GLU B 1 218 ? -12.859 -85.75 -29.062 1 91.56 218 GLU B CA 1
ATOM 5347 C C . GLU B 1 218 ? -13.203 -84.75 -30.172 1 91.56 218 GLU B C 1
ATOM 5349 O O . GLU B 1 218 ? -14.242 -84.062 -30.109 1 91.56 218 GLU B O 1
ATOM 5354 N N . HIS B 1 219 ? -12.367 -84.688 -31.156 1 91.88 219 HIS B N 1
ATOM 5355 C CA . HIS B 1 219 ? -12.562 -83.688 -32.219 1 91.88 219 HIS B CA 1
ATOM 5356 C C . HIS B 1 219 ? -13.023 -84.375 -33.531 1 91.88 219 HIS B C 1
ATOM 5358 O O . HIS B 1 219 ? -12.805 -83.875 -34.594 1 91.88 219 HIS B O 1
ATOM 5364 N N . ARG B 1 220 ? -13.703 -85.438 -33.062 1 86.31 220 ARG B N 1
ATOM 5365 C CA . ARG B 1 220 ? -14.219 -86.188 -34.219 1 86.31 220 ARG B CA 1
ATOM 5366 C C . ARG B 1 220 ? -15.25 -85.375 -35 1 86.31 220 ARG B C 1
ATOM 5368 O O . ARG B 1 220 ? -16.078 -84.688 -34.406 1 86.31 220 ARG B O 1
ATOM 5375 N N . GLU B 1 221 ? -15.242 -84.938 -36.188 1 91.5 221 GLU B N 1
ATOM 5376 C CA . GLU B 1 221 ? -16.156 -84.25 -37.125 1 91.5 221 GLU B CA 1
ATOM 5377 C C . GLU B 1 221 ? -15.867 -82.75 -37.219 1 91.5 221 GLU B C 1
ATOM 5379 O O . GLU B 1 221 ? -16.578 -82 -37.906 1 91.5 221 GLU B O 1
ATOM 5384 N N . HIS B 1 222 ? -14.852 -82.438 -36.375 1 94.38 222 HIS B N 1
ATOM 5385 C CA . HIS B 1 222 ? -14.477 -81 -36.469 1 94.38 222 HIS B CA 1
ATOM 5386 C C . HIS B 1 222 ? -13.609 -80.812 -37.719 1 94.38 222 HIS B C 1
ATOM 5388 O O . HIS B 1 222 ? -12.852 -81.688 -38.125 1 94.38 222 HIS B O 1
ATOM 5394 N N . PRO B 1 223 ? -13.891 -79.625 -38.344 1 95.25 223 PRO B N 1
ATOM 5395 C CA . PRO B 1 223 ? -12.93 -79.312 -39.406 1 95.25 223 PRO B CA 1
ATOM 5396 C C . PRO B 1 223 ? -11.516 -79.062 -38.875 1 95.25 223 PRO B C 1
ATOM 5398 O O . PRO B 1 223 ? -11.328 -78.375 -37.875 1 95.25 223 PRO B O 1
ATOM 5401 N N . TYR B 1 224 ? -10.586 -79.75 -39.438 1 93.44 224 TYR B N 1
ATOM 5402 C CA . TYR B 1 224 ? -9.195 -79.625 -39 1 93.44 224 TYR B CA 1
ATOM 5403 C C . TYR B 1 224 ? -8.266 -79.562 -40.219 1 93.44 224 TYR B C 1
ATOM 5405 O O . TYR B 1 224 ? -8.648 -79.875 -41.312 1 93.44 224 TYR B O 1
ATOM 5413 N N . ASP B 1 225 ? -7.121 -78.938 -40.062 1 94.69 225 ASP B N 1
ATOM 5414 C CA . ASP B 1 225 ? -6.086 -78.812 -41.094 1 94.69 225 ASP B CA 1
ATOM 5415 C C . ASP B 1 225 ? -4.695 -78.812 -40.469 1 94.69 225 ASP B C 1
ATOM 5417 O O . ASP B 1 225 ? -4.562 -78.75 -39.25 1 94.69 225 ASP B O 1
ATOM 5421 N N . PHE B 1 226 ? -3.678 -78.938 -41.344 1 94.81 226 PHE B N 1
ATOM 5422 C CA . PHE B 1 226 ? -2.309 -78.875 -40.844 1 94.81 226 PHE B CA 1
ATOM 5423 C C . PHE B 1 226 ? -2 -77.438 -40.344 1 94.81 226 PHE B C 1
ATOM 5425 O O . PHE B 1 226 ? -2.447 -76.438 -40.906 1 94.81 226 PHE B O 1
ATOM 5432 N N . ALA B 1 227 ? -1.277 -77.438 -39.25 1 92.94 227 ALA B N 1
ATOM 5433 C CA . ALA B 1 227 ? -0.883 -76.125 -38.625 1 92.94 227 ALA B CA 1
ATOM 5434 C C . ALA B 1 227 ? -0.219 -75.25 -39.656 1 92.94 227 ALA B C 1
ATOM 5436 O O . ALA B 1 227 ? -0.442 -74 -39.656 1 92.94 227 ALA B O 1
ATOM 5437 N N . SER B 1 228 ? 0.596 -75.75 -40.562 1 91.5 228 SER B N 1
ATOM 5438 C CA . SER B 1 228 ? 1.316 -75 -41.594 1 91.5 228 SER B CA 1
ATOM 5439 C C . SER B 1 228 ? 0.354 -74.312 -42.562 1 91.5 228 SER B C 1
ATOM 5441 O O . SER B 1 228 ? 0.672 -73.312 -43.188 1 91.5 228 SER B O 1
ATOM 5443 N N . ASN B 1 229 ? -0.808 -74.875 -42.656 1 93.5 229 ASN B N 1
ATOM 5444 C CA . ASN B 1 229 ? -1.79 -74.375 -43.594 1 93.5 229 ASN B CA 1
ATOM 5445 C C . ASN B 1 229 ? -2.619 -73.25 -43 1 93.5 229 ASN B C 1
ATOM 5447 O O . ASN B 1 229 ? -3.012 -72.312 -43.719 1 93.5 229 ASN B O 1
ATOM 5451 N N . VAL B 1 230 ? -2.855 -73.375 -41.812 1 94.25 230 VAL B N 1
ATOM 5452 C CA . VAL B 1 230 ? -3.787 -72.438 -41.188 1 94.25 230 VAL B CA 1
ATOM 5453 C C . VAL B 1 230 ? -3.023 -71.25 -40.625 1 94.25 230 VAL B C 1
ATOM 5455 O O . VAL B 1 230 ? -3.619 -70.25 -40.312 1 94.25 230 VAL B O 1
ATOM 5458 N N . ILE B 1 231 ? -1.719 -71.375 -40.562 1 93.75 231 ILE B N 1
ATOM 5459 C CA . ILE B 1 231 ? -0.893 -70.375 -39.875 1 93.75 231 ILE B CA 1
ATOM 5460 C C . ILE B 1 231 ? -0.999 -69 -40.625 1 93.75 231 ILE B C 1
ATOM 5462 O O . ILE B 1 231 ? -0.943 -67.938 -40 1 93.75 231 ILE B O 1
ATOM 5466 N N . HIS B 1 232 ? -1.112 -69 -41.906 1 92.69 232 HIS B N 1
ATOM 5467 C CA . HIS B 1 232 ? -1.175 -67.812 -42.656 1 92.69 232 HIS B CA 1
ATOM 5468 C C . HIS B 1 232 ? -2.371 -66.938 -42.25 1 92.69 232 HIS B C 1
ATOM 5470 O O . HIS B 1 232 ? -2.232 -65.75 -42 1 92.69 232 HIS B O 1
ATOM 5476 N N . LYS B 1 233 ? -3.49 -67.625 -42.094 1 93.5 233 LYS B N 1
ATOM 5477 C CA . LYS B 1 233 ? -4.699 -66.875 -41.688 1 93.5 233 LYS B CA 1
ATOM 5478 C C . LYS B 1 233 ? -4.586 -66.375 -40.25 1 93.5 233 LYS B C 1
ATOM 5480 O O . LYS B 1 233 ? -4.848 -65.188 -40 1 93.5 233 LYS B O 1
ATOM 5485 N N . HIS B 1 234 ? -4.211 -67.188 -39.406 1 93.88 234 HIS B N 1
ATOM 5486 C CA . HIS B 1 234 ? -4.105 -66.812 -38 1 93.88 234 HIS B CA 1
ATOM 5487 C C . HIS B 1 234 ? -2.957 -65.875 -37.75 1 93.88 234 HIS B C 1
ATOM 5489 O O . HIS B 1 234 ? -3.094 -64.875 -37 1 93.88 234 HIS B O 1
ATOM 5495 N N . GLY B 1 235 ? -1.848 -66.125 -38.406 1 93.94 235 GLY B N 1
ATOM 5496 C CA . GLY B 1 235 ? -0.728 -65.188 -38.312 1 93.94 235 GLY B CA 1
ATOM 5497 C C . GLY B 1 235 ? -1.067 -63.781 -38.812 1 93.94 235 GLY B C 1
ATOM 5498 O O . GLY B 1 235 ? -0.692 -62.781 -38.188 1 93.94 235 GLY B O 1
ATOM 5499 N N . ASP B 1 236 ? -1.789 -63.688 -39.906 1 94.5 236 ASP B N 1
ATOM 5500 C CA . ASP B 1 236 ? -2.184 -62.406 -40.469 1 94.5 236 ASP B CA 1
ATOM 5501 C C . ASP B 1 236 ? -3.115 -61.656 -39.531 1 94.5 236 ASP B C 1
ATOM 5503 O O . ASP B 1 236 ? -3.023 -60.438 -39.406 1 94.5 236 ASP B O 1
ATOM 5507 N N . SER B 1 237 ? -3.965 -62.406 -38.938 1 94.69 237 SER B N 1
ATOM 5508 C CA . SER B 1 237 ? -4.879 -61.812 -37.969 1 94.69 237 SER B CA 1
ATOM 5509 C C . SER B 1 237 ? -4.121 -61.156 -36.812 1 94.69 237 SER B C 1
ATOM 5511 O O . SER B 1 237 ? -4.434 -60.031 -36.406 1 94.69 237 SER B O 1
ATOM 5513 N N . VAL B 1 238 ? -3.139 -61.812 -36.344 1 95.88 238 VAL B N 1
ATOM 5514 C CA . VAL B 1 238 ? -2.322 -61.312 -35.25 1 95.88 238 VAL B CA 1
ATOM 5515 C C . VAL B 1 238 ? -1.524 -60.094 -35.688 1 95.88 238 VAL B C 1
ATOM 5517 O O . VAL B 1 238 ? -1.411 -59.125 -34.969 1 95.88 238 VAL B O 1
ATOM 5520 N N . ARG B 1 239 ? -1.029 -60.094 -36.938 1 96.06 239 ARG B N 1
ATOM 5521 C CA . ARG B 1 239 ? -0.275 -59 -37.5 1 96.06 239 ARG B CA 1
ATOM 5522 C C . ARG B 1 239 ? -1.154 -57.75 -37.625 1 96.06 239 ARG B C 1
ATOM 5524 O O . ARG B 1 239 ? -0.706 -56.625 -37.375 1 96.06 239 ARG B O 1
ATOM 5531 N N . GLU B 1 240 ? -2.375 -58 -38 1 95.38 240 GLU B N 1
ATOM 5532 C CA . GLU B 1 240 ? -3.307 -56.875 -38.125 1 95.38 240 GLU B CA 1
ATOM 5533 C C . GLU B 1 240 ? -3.568 -56.219 -36.781 1 95.38 240 GLU B C 1
ATOM 5535 O O . GLU B 1 240 ? -3.594 -55 -36.688 1 95.38 240 GLU B O 1
ATOM 5540 N N . LEU B 1 241 ? -3.766 -57.031 -35.781 1 95.38 241 LEU B N 1
ATOM 5541 C CA . LEU B 1 241 ? -3.965 -56.5 -34.438 1 95.38 241 LEU B CA 1
ATOM 5542 C C . LEU B 1 241 ? -2.738 -55.719 -33.969 1 95.38 241 LEU B C 1
ATOM 5544 O O . LEU B 1 241 ? -2.867 -54.656 -33.375 1 95.38 241 LEU B O 1
ATOM 5548 N N . LEU B 1 242 ? -1.589 -56.25 -34.281 1 96.06 242 LEU B N 1
ATOM 5549 C CA . LEU B 1 242 ? -0.327 -55.594 -33.906 1 96.06 242 LEU B CA 1
ATOM 5550 C C . LEU B 1 242 ? -0.197 -54.25 -34.625 1 96.06 242 LEU B C 1
ATOM 5552 O O . LEU B 1 242 ? 0.227 -53.281 -34 1 96.06 242 LEU B O 1
ATOM 5556 N N . ARG B 1 243 ? -0.591 -54.125 -35.844 1 95.19 243 ARG B N 1
ATOM 5557 C CA . ARG B 1 243 ? -0.556 -52.875 -36.594 1 95.19 243 ARG B CA 1
ATOM 5558 C C . ARG B 1 243 ? -1.492 -51.844 -36 1 95.19 243 ARG B C 1
ATOM 5560 O O . ARG B 1 243 ? -1.204 -50.625 -36.031 1 95.19 243 ARG B O 1
ATOM 5567 N N . GLY B 1 244 ? -2.543 -52.312 -35.375 1 94.44 244 GLY B N 1
ATOM 5568 C CA . GLY B 1 244 ? -3.498 -51.406 -34.75 1 94.44 244 GLY B CA 1
ATOM 5569 C C . GLY B 1 244 ? -3.02 -50.906 -33.406 1 94.44 244 GLY B C 1
ATOM 5570 O O . GLY B 1 244 ? -3.516 -49.875 -32.906 1 94.44 244 GLY B O 1
ATOM 5571 N N . THR B 1 245 ? -2.086 -51.562 -32.781 1 95.44 245 THR B N 1
ATOM 5572 C CA . THR B 1 245 ? -1.581 -51.188 -31.453 1 95.44 245 THR B CA 1
ATOM 5573 C C . THR B 1 245 ? -0.449 -50.188 -31.562 1 95.44 245 THR B C 1
ATOM 5575 O O . THR B 1 245 ? -0.25 -49.375 -30.672 1 95.44 245 THR B O 1
ATOM 5578 N N . GLN B 1 246 ? 0.285 -50.188 -32.75 1 93.5 246 GLN B N 1
ATOM 5579 C CA . GLN B 1 246 ? 1.474 -49.375 -32.938 1 93.5 246 GLN B CA 1
ATOM 5580 C C . GLN B 1 246 ? 1.13 -47.875 -32.875 1 93.5 246 GLN B C 1
ATOM 5582 O O . GLN B 1 246 ? 1.827 -47.094 -32.25 1 93.5 246 GLN B O 1
ATOM 5587 N N . PRO B 1 247 ? -0.001 -47.406 -33.469 1 94.44 247 PRO B N 1
ATOM 5588 C CA . PRO B 1 247 ? -0.361 -45.969 -33.406 1 94.44 247 PRO B CA 1
ATOM 5589 C C . PRO B 1 247 ? -0.638 -45.531 -31.969 1 94.44 247 PRO B C 1
ATOM 5591 O O . PRO B 1 247 ? -0.397 -44.375 -31.625 1 94.44 247 PRO B O 1
ATOM 5594 N N . HIS B 1 248 ? -1.136 -46.5 -31.156 1 95.12 248 HIS B N 1
ATOM 5595 C CA . HIS B 1 248 ? -1.389 -46.156 -29.766 1 95.12 248 HIS B CA 1
ATOM 5596 C C . HIS B 1 248 ? -0.086 -45.906 -29.016 1 95.12 248 HIS B C 1
ATOM 5598 O O . HIS B 1 248 ? -0.011 -45 -28.172 1 95.12 248 HIS B O 1
ATOM 5604 N N . VAL B 1 249 ? 0.968 -46.625 -29.297 1 96.06 249 VAL B N 1
ATOM 5605 C CA . VAL B 1 249 ? 2.273 -46.469 -28.672 1 96.06 249 VAL B CA 1
ATOM 5606 C C . VAL B 1 249 ? 2.82 -45.062 -29 1 96.06 249 VAL B C 1
ATOM 5608 O O . VAL B 1 249 ? 3.266 -44.344 -28.109 1 96.06 249 VAL B O 1
ATOM 5611 N N . GLU B 1 250 ? 2.721 -44.688 -30.25 1 95.19 250 GLU B N 1
ATOM 5612 C CA . GLU B 1 250 ? 3.213 -43.375 -30.688 1 95.19 250 GLU B CA 1
ATOM 5613 C C . GLU B 1 250 ? 2.398 -42.25 -30.062 1 95.19 250 GLU B C 1
ATOM 5615 O O . GLU B 1 250 ? 2.959 -41.25 -29.625 1 95.19 250 GLU B O 1
ATOM 5620 N N . ALA B 1 251 ? 1.064 -42.438 -30.016 1 95.06 251 ALA B N 1
ATOM 5621 C CA . ALA B 1 251 ? 0.178 -41.406 -29.422 1 95.06 251 ALA B CA 1
ATOM 5622 C C . ALA B 1 251 ? 0.46 -41.219 -27.938 1 95.06 251 ALA B C 1
ATOM 5624 O O . ALA B 1 251 ? 0.446 -40.094 -27.438 1 95.06 251 ALA B O 1
ATOM 5625 N N . LEU B 1 252 ? 0.709 -42.375 -27.281 1 96.56 252 LEU B N 1
ATOM 5626 C CA . LEU B 1 252 ? 0.991 -42.312 -25.844 1 96.56 252 LEU B CA 1
ATOM 5627 C C . LEU B 1 252 ? 2.33 -41.625 -25.578 1 96.56 252 LEU B C 1
ATOM 5629 O O . LEU B 1 252 ? 2.459 -40.844 -24.641 1 96.56 252 LEU B O 1
ATOM 5633 N N . GLU B 1 253 ? 3.338 -41.906 -26.406 1 96.69 253 GLU B N 1
ATOM 5634 C CA . GLU B 1 253 ? 4.629 -41.25 -26.281 1 96.69 253 GLU B CA 1
ATOM 5635 C C . GLU B 1 253 ? 4.492 -39.75 -26.469 1 96.69 253 GLU B C 1
ATOM 5637 O O . GLU B 1 253 ? 5.098 -38.938 -25.734 1 96.69 253 GLU B O 1
ATOM 5642 N N . GLU B 1 254 ? 3.674 -39.344 -27.438 1 96.19 254 GLU B N 1
ATOM 5643 C CA . GLU B 1 254 ? 3.432 -37.938 -27.703 1 96.19 254 GLU B CA 1
ATOM 5644 C C . GLU B 1 254 ? 2.695 -37.281 -26.531 1 96.19 254 GLU B C 1
ATOM 5646 O O . GLU B 1 254 ? 3.012 -36.156 -26.141 1 96.19 254 GLU B O 1
ATOM 5651 N N . ALA B 1 255 ? 1.688 -37.969 -26 1 94.94 255 ALA B N 1
ATOM 5652 C CA . ALA B 1 255 ? 0.927 -37.438 -24.859 1 94.94 255 ALA B CA 1
ATOM 5653 C C . ALA B 1 255 ? 1.831 -37.219 -23.656 1 94.94 255 ALA B C 1
ATOM 5655 O O . ALA B 1 255 ? 1.714 -36.219 -22.969 1 94.94 255 ALA B O 1
ATOM 5656 N N . LEU B 1 256 ? 2.771 -38.125 -23.406 1 97 256 LEU B N 1
ATOM 5657 C CA . LEU B 1 256 ? 3.701 -38.031 -22.281 1 97 256 LEU B CA 1
ATOM 5658 C C . LEU B 1 256 ? 4.652 -36.844 -22.484 1 97 256 LEU B C 1
ATOM 5660 O O . LEU B 1 256 ? 4.984 -36.125 -21.531 1 97 256 LEU B O 1
ATOM 5664 N N . ALA B 1 257 ? 5.059 -36.625 -23.719 1 96.5 257 ALA B N 1
ATOM 5665 C CA . ALA B 1 257 ? 5.898 -35.469 -24.031 1 96.5 257 ALA B CA 1
ATOM 5666 C C . ALA B 1 257 ? 5.148 -34.156 -23.781 1 96.5 257 ALA B C 1
ATOM 5668 O O . ALA B 1 257 ? 5.719 -33.188 -23.25 1 96.5 257 ALA B O 1
ATOM 5669 N N . GLN B 1 258 ? 3.84 -34.125 -24.125 1 95.25 258 GLN B N 1
ATOM 5670 C CA . GLN B 1 258 ? 3.018 -32.938 -23.922 1 95.25 258 GLN B CA 1
ATOM 5671 C C . GLN B 1 258 ? 2.844 -32.625 -22.438 1 95.25 258 GLN B C 1
ATOM 5673 O O . GLN B 1 258 ? 2.844 -31.469 -22.031 1 95.25 258 GLN B O 1
ATOM 5678 N N . ILE B 1 259 ? 2.705 -33.656 -21.656 1 95.12 259 ILE B N 1
ATOM 5679 C CA . ILE B 1 259 ? 2.545 -33.5 -20.219 1 95.12 259 ILE B CA 1
ATOM 5680 C C . ILE B 1 259 ? 3.818 -32.906 -19.609 1 95.12 259 ILE B C 1
ATOM 5682 O O . ILE B 1 259 ? 3.758 -32 -18.766 1 95.12 259 ILE B O 1
ATOM 5686 N N . THR B 1 260 ? 4.98 -33.375 -20.094 1 94.81 260 THR B N 1
ATOM 5687 C CA . THR B 1 260 ? 6.258 -32.875 -19.625 1 94.81 260 THR B CA 1
ATOM 5688 C C . THR B 1 260 ? 6.418 -31.391 -20 1 94.81 260 THR B C 1
ATOM 5690 O O . THR B 1 260 ? 6.863 -30.578 -19.188 1 94.81 260 THR B O 1
ATOM 5693 N N . GLU B 1 261 ? 6.012 -31.078 -21.188 1 95.62 261 GLU B N 1
ATOM 5694 C CA . GLU B 1 261 ? 6.074 -29.703 -21.656 1 95.62 261 GLU B CA 1
ATOM 5695 C C . GLU B 1 261 ? 5.121 -28.812 -20.859 1 95.62 261 GLU B C 1
ATOM 5697 O O . GLU B 1 261 ? 5.477 -27.688 -20.5 1 95.62 261 GLU B O 1
ATOM 5702 N N . MET B 1 262 ? 3.945 -29.312 -20.609 1 94.25 262 MET B N 1
ATOM 5703 C CA . MET B 1 262 ? 2.945 -28.562 -19.844 1 94.25 262 MET B CA 1
ATOM 5704 C C . MET B 1 262 ? 3.436 -28.281 -18.438 1 94.25 262 MET B C 1
ATOM 5706 O O . MET B 1 262 ? 3.246 -27.188 -17.906 1 94.25 262 MET B O 1
ATOM 5710 N N . ASN B 1 263 ? 4.07 -29.25 -17.875 1 95.06 263 ASN B N 1
ATOM 5711 C CA . ASN B 1 263 ? 4.609 -29.094 -16.531 1 95.06 263 ASN B CA 1
ATOM 5712 C C . ASN B 1 263 ? 5.676 -28 -16.484 1 95.06 263 ASN B C 1
ATOM 5714 O O . ASN B 1 263 ? 5.699 -27.188 -15.555 1 95.06 263 ASN B O 1
ATOM 5718 N N . SER B 1 264 ? 6.52 -27.984 -17.453 1 96.25 264 SER B N 1
ATOM 5719 C CA . SER B 1 264 ? 7.555 -26.953 -17.531 1 96.25 264 SER B CA 1
ATOM 5720 C C . SER B 1 264 ? 6.941 -25.578 -17.75 1 96.25 264 SER B C 1
ATOM 5722 O O . SER B 1 264 ? 7.363 -24.594 -17.125 1 96.25 264 SER B O 1
ATOM 5724 N N . ALA B 1 265 ? 5.957 -25.5 -18.625 1 95.88 265 ALA B N 1
ATOM 5725 C CA . ALA B 1 265 ? 5.27 -24.25 -18.906 1 95.88 265 ALA B CA 1
ATOM 5726 C C . ALA B 1 265 ? 4.551 -23.734 -17.656 1 95.88 265 ALA B C 1
ATOM 5728 O O . ALA B 1 265 ? 4.551 -22.531 -17.391 1 95.88 265 ALA B O 1
ATOM 5729 N N . LEU B 1 266 ? 3.973 -24.625 -16.938 1 95.19 266 LEU B N 1
ATOM 5730 C CA . LEU B 1 266 ? 3.281 -24.281 -15.703 1 95.19 266 LEU B CA 1
ATOM 5731 C C . LEU B 1 266 ? 4.246 -23.672 -14.688 1 95.19 266 LEU B C 1
ATOM 5733 O O . LEU B 1 266 ? 3.945 -22.641 -14.086 1 95.19 266 LEU B O 1
ATOM 5737 N N . GLN B 1 267 ? 5.41 -24.25 -14.555 1 96 267 GLN B N 1
ATOM 5738 C CA . GLN B 1 267 ? 6.41 -23.75 -13.617 1 96 267 GLN B CA 1
ATOM 5739 C C . GLN B 1 267 ? 6.875 -22.344 -14.008 1 96 267 GLN B C 1
ATOM 5741 O O . GLN B 1 267 ? 6.996 -21.469 -13.148 1 96 267 GLN B O 1
ATOM 5746 N N . LYS B 1 268 ? 7.094 -22.141 -15.25 1 96.88 268 LYS B N 1
ATOM 5747 C CA . LYS B 1 268 ? 7.512 -20.844 -15.742 1 96.88 268 LYS B CA 1
ATOM 5748 C C . LYS B 1 268 ? 6.418 -19.797 -15.531 1 96.88 268 LYS B C 1
ATOM 5750 O O . LYS B 1 268 ? 6.703 -18.656 -15.164 1 96.88 268 LYS B O 1
ATOM 5755 N N . ARG B 1 269 ? 5.215 -20.219 -15.75 1 96.31 269 ARG B N 1
ATOM 5756 C CA . ARG B 1 269 ? 4.086 -19.312 -15.594 1 96.31 269 ARG B CA 1
ATOM 5757 C C . ARG B 1 269 ? 3.902 -18.906 -14.133 1 96.31 269 ARG B C 1
ATOM 5759 O O . ARG B 1 269 ? 3.662 -17.734 -13.836 1 96.31 269 ARG B O 1
ATOM 5766 N N . VAL B 1 270 ? 4.012 -19.812 -13.266 1 96.94 270 VAL B N 1
ATOM 5767 C CA . VAL B 1 270 ? 3.875 -19.547 -11.836 1 96.94 270 VAL B CA 1
ATOM 5768 C C . VAL B 1 270 ? 4.953 -18.562 -11.391 1 96.94 270 VAL B C 1
ATOM 5770 O O . VAL B 1 270 ? 4.668 -17.609 -10.656 1 96.94 270 VAL B O 1
ATOM 5773 N N . GLU B 1 271 ? 6.145 -18.75 -11.82 1 97.19 271 GLU B N 1
ATOM 5774 C CA . GLU B 1 271 ? 7.242 -17.859 -11.461 1 97.19 271 GLU B CA 1
ATOM 5775 C C . GLU B 1 271 ? 7.012 -16.453 -12.008 1 97.19 271 GLU B C 1
ATOM 5777 O O . GLU B 1 271 ? 7.27 -15.469 -11.312 1 97.19 271 GLU B O 1
ATOM 5782 N N . ALA B 1 272 ? 6.578 -16.406 -13.211 1 97.38 272 ALA B N 1
ATOM 5783 C CA . ALA B 1 272 ? 6.312 -15.109 -13.836 1 97.38 272 ALA B CA 1
ATOM 5784 C C . ALA B 1 272 ? 5.207 -14.359 -13.094 1 97.38 272 ALA B C 1
ATOM 5786 O O . ALA B 1 272 ? 5.336 -13.164 -12.82 1 97.38 272 ALA B O 1
ATOM 5787 N N . VAL B 1 273 ? 4.148 -15.055 -12.742 1 97.25 273 VAL B N 1
ATOM 5788 C CA . VAL B 1 273 ? 3.025 -14.438 -12.039 1 97.25 273 VAL B CA 1
ATOM 5789 C C . VAL B 1 273 ? 3.453 -14.023 -10.633 1 97.25 273 VAL B C 1
ATOM 5791 O O . VAL B 1 273 ? 3.059 -12.969 -10.141 1 97.25 273 VAL B O 1
ATOM 5794 N N . ALA B 1 274 ? 4.227 -14.852 -9.992 1 98 274 ALA B N 1
ATOM 5795 C CA . ALA B 1 274 ? 4.754 -14.508 -8.68 1 98 274 ALA B CA 1
ATOM 5796 C C . ALA B 1 274 ? 5.57 -13.219 -8.734 1 98 274 ALA B C 1
ATOM 5798 O O . ALA B 1 274 ? 5.457 -12.359 -7.855 1 98 274 ALA B O 1
ATOM 5799 N N . ALA B 1 275 ? 6.355 -13.109 -9.75 1 98 275 ALA B N 1
ATOM 5800 C CA . ALA B 1 275 ? 7.145 -11.898 -9.938 1 98 275 ALA B CA 1
ATOM 5801 C C . ALA B 1 275 ? 6.246 -10.688 -10.156 1 98 275 ALA B C 1
ATOM 5803 O O . ALA B 1 275 ? 6.516 -9.602 -9.633 1 98 275 ALA B O 1
ATOM 5804 N N . ASP B 1 276 ? 5.195 -10.844 -10.906 1 97.88 276 ASP B N 1
ATOM 5805 C CA . ASP B 1 276 ? 4.23 -9.773 -11.141 1 97.88 276 ASP B CA 1
ATOM 5806 C C . ASP B 1 276 ? 3.578 -9.328 -9.836 1 97.88 276 ASP B C 1
ATOM 5808 O O . ASP B 1 276 ? 3.422 -8.133 -9.594 1 97.88 276 ASP B O 1
ATOM 5812 N N . VAL B 1 277 ? 3.203 -10.305 -9.055 1 97.88 277 VAL B N 1
ATOM 5813 C CA . VAL B 1 277 ? 2.564 -10.023 -7.77 1 97.88 277 VAL B CA 1
ATOM 5814 C C . VAL B 1 277 ? 3.52 -9.234 -6.875 1 97.88 277 VAL B C 1
ATOM 5816 O O . VAL B 1 277 ? 3.125 -8.242 -6.258 1 97.88 277 VAL B O 1
ATOM 5819 N N . ARG B 1 278 ? 4.789 -9.641 -6.812 1 98.19 278 ARG B N 1
ATOM 5820 C CA . ARG B 1 278 ? 5.785 -8.969 -5.988 1 98.19 278 ARG B CA 1
ATOM 5821 C C . ARG B 1 278 ? 6.039 -7.551 -6.484 1 98.19 278 ARG B C 1
ATOM 5823 O O . ARG B 1 278 ? 6.09 -6.609 -5.691 1 98.19 278 ARG B O 1
ATOM 5830 N N . THR B 1 279 ? 6.164 -7.391 -7.785 1 98.12 279 THR B N 1
ATOM 5831 C CA . THR B 1 279 ? 6.395 -6.078 -8.383 1 98.12 279 THR B CA 1
ATOM 5832 C C . THR B 1 279 ? 5.211 -5.148 -8.117 1 98.12 279 THR B C 1
ATOM 5834 O O . THR B 1 279 ? 5.398 -3.98 -7.773 1 98.12 279 THR B O 1
ATOM 5837 N N . PHE B 1 280 ? 4.074 -5.699 -8.32 1 97.88 280 PHE B N 1
ATOM 5838 C CA . PHE B 1 280 ? 2.865 -4.922 -8.07 1 97.88 280 PHE B CA 1
ATOM 5839 C C . PHE B 1 280 ? 2.803 -4.473 -6.617 1 97.88 280 PHE B C 1
ATOM 5841 O O . PHE B 1 280 ? 2.555 -3.301 -6.336 1 97.88 280 PHE B O 1
ATOM 5848 N N . SER B 1 281 ? 2.984 -5.359 -5.668 1 97.94 281 SER B N 1
ATOM 5849 C CA . SER B 1 281 ? 2.91 -5.059 -4.242 1 97.94 281 SER B CA 1
ATOM 5850 C C . SER B 1 281 ? 3.967 -4.035 -3.838 1 97.94 281 SER B C 1
ATOM 5852 O O . SER B 1 281 ? 3.684 -3.113 -3.068 1 97.94 281 SER B O 1
ATOM 5854 N N . GLU B 1 282 ? 5.16 -4.211 -4.328 1 97.94 282 GLU B N 1
ATOM 5855 C CA . GLU B 1 282 ? 6.23 -3.262 -4.035 1 97.94 282 GLU B CA 1
ATOM 5856 C C . GLU B 1 282 ? 5.898 -1.871 -4.566 1 97.94 282 GLU B C 1
ATOM 5858 O O . GLU B 1 282 ? 6.141 -0.868 -3.891 1 97.94 282 GLU B O 1
ATOM 5863 N N . GLY B 1 283 ? 5.383 -1.867 -5.785 1 97.69 283 GLY B N 1
ATOM 5864 C CA . GLY B 1 283 ? 4.953 -0.595 -6.344 1 97.69 283 GLY B CA 1
ATOM 5865 C C . GLY B 1 283 ? 3.84 0.059 -5.547 1 97.69 283 GLY B C 1
ATOM 5866 O O . GLY B 1 283 ? 3.838 1.277 -5.359 1 97.69 283 GLY B O 1
ATOM 5867 N N . TYR B 1 284 ? 2.945 -0.71 -5.059 1 97.81 284 TYR B N 1
ATOM 5868 C CA . TYR B 1 284 ? 1.827 -0.201 -4.273 1 97.81 284 TYR B CA 1
ATOM 5869 C C . TYR B 1 284 ? 2.305 0.343 -2.934 1 97.81 284 TYR B C 1
ATOM 5871 O O . TYR B 1 284 ? 1.855 1.403 -2.49 1 97.81 284 TYR B O 1
ATOM 5879 N N . VAL B 1 285 ? 3.207 -0.366 -2.312 1 98 285 VAL B N 1
ATOM 5880 C CA . VAL B 1 285 ? 3.775 0.074 -1.043 1 98 285 VAL B CA 1
ATOM 5881 C C . VAL B 1 285 ? 4.473 1.421 -1.227 1 98 285 VAL B C 1
ATOM 5883 O O . VAL B 1 285 ? 4.281 2.34 -0.427 1 98 285 VAL B O 1
ATOM 5886 N N . LYS B 1 286 ? 5.184 1.558 -2.262 1 98.06 286 LYS B N 1
ATOM 5887 C CA . LYS B 1 286 ? 5.867 2.814 -2.547 1 98.06 286 LYS B CA 1
ATOM 5888 C C . LYS B 1 286 ? 4.867 3.945 -2.781 1 98.06 286 LYS B C 1
ATOM 5890 O O . LYS B 1 286 ? 5.105 5.082 -2.369 1 98.06 286 LYS B O 1
ATOM 5895 N N . ALA B 1 287 ? 3.811 3.627 -3.479 1 97.56 287 ALA B N 1
ATOM 5896 C CA . ALA B 1 287 ? 2.766 4.617 -3.729 1 97.56 287 ALA B CA 1
ATOM 5897 C C . ALA B 1 287 ? 2.145 5.102 -2.42 1 97.56 287 ALA B C 1
ATOM 5899 O O . ALA B 1 287 ? 1.901 6.297 -2.246 1 97.56 287 ALA B O 1
ATOM 5900 N N . ILE B 1 288 ? 1.946 4.188 -1.524 1 97.69 288 ILE B N 1
ATOM 5901 C CA . ILE B 1 288 ? 1.354 4.523 -0.234 1 97.69 288 ILE B CA 1
ATOM 5902 C C . ILE B 1 288 ? 2.322 5.391 0.567 1 97.69 288 ILE B C 1
ATOM 5904 O O . ILE B 1 288 ? 1.913 6.371 1.194 1 97.69 288 ILE B O 1
ATOM 5908 N N . GLU B 1 289 ? 3.564 5.066 0.543 1 98 289 GLU B N 1
ATOM 5909 C CA . GLU B 1 289 ? 4.582 5.84 1.248 1 98 289 GLU B CA 1
ATOM 5910 C C . GLU B 1 289 ? 4.699 7.25 0.67 1 98 289 GLU B C 1
ATOM 5912 O O . GLU B 1 289 ? 4.805 8.227 1.416 1 98 289 GLU B O 1
ATOM 5917 N N . GLU B 1 290 ? 4.672 7.328 -0.598 1 97.88 290 GLU B N 1
ATOM 5918 C CA . GLU B 1 290 ? 4.715 8.641 -1.244 1 97.88 290 GLU B CA 1
ATOM 5919 C C . GLU B 1 290 ? 3.488 9.469 -0.887 1 97.88 290 GLU B C 1
ATOM 5921 O O . GLU B 1 290 ? 3.6 10.672 -0.633 1 97.88 290 GLU B O 1
ATOM 5926 N N . HIS B 1 291 ? 2.357 8.844 -0.912 1 97.88 291 HIS B N 1
ATOM 5927 C CA . HIS B 1 291 ? 1.126 9.523 -0.533 1 97.88 291 HIS B CA 1
ATOM 5928 C C . HIS B 1 291 ? 1.182 10 0.917 1 97.88 291 HIS B C 1
ATOM 5930 O O . HIS B 1 291 ? 0.753 11.109 1.229 1 97.88 291 HIS B O 1
ATOM 5936 N N . ARG B 1 292 ? 1.709 9.156 1.759 1 98.12 292 ARG B N 1
ATOM 5937 C CA . ARG B 1 292 ? 1.905 9.539 3.154 1 98.12 292 ARG B CA 1
ATOM 5938 C C . ARG B 1 292 ? 2.748 10.805 3.262 1 98.12 292 ARG B C 1
ATOM 5940 O O . ARG B 1 292 ? 2.389 11.734 3.984 1 98.12 292 ARG B O 1
ATOM 5947 N N . ASP B 1 293 ? 3.803 10.852 2.535 1 98.06 293 ASP B N 1
ATOM 5948 C CA . ASP B 1 293 ? 4.707 11.992 2.568 1 98.06 293 ASP B CA 1
ATOM 5949 C C . ASP B 1 293 ? 4.023 13.25 2.035 1 98.06 293 ASP B C 1
ATOM 5951 O O . ASP B 1 293 ? 4.246 14.352 2.545 1 98.06 293 ASP B O 1
ATOM 5955 N N . ARG B 1 294 ? 3.256 13.086 1.054 1 97.44 294 ARG B N 1
ATOM 5956 C CA . ARG B 1 294 ? 2.498 14.203 0.503 1 97.44 294 ARG B CA 1
ATOM 5957 C C . ARG B 1 294 ? 1.506 14.75 1.525 1 97.44 294 ARG B C 1
ATOM 5959 O O . ARG B 1 294 ? 1.355 15.969 1.668 1 97.44 294 ARG B O 1
ATOM 5966 N N . LEU B 1 295 ? 0.845 13.836 2.217 1 97.38 295 LEU B N 1
ATOM 5967 C CA . LEU B 1 295 ? -0.111 14.234 3.244 1 97.38 295 LEU B CA 1
ATOM 5968 C C . LEU B 1 295 ? 0.589 14.961 4.383 1 97.38 295 LEU B C 1
ATOM 5970 O O . LEU B 1 295 ? 0.09 15.977 4.875 1 97.38 295 LEU B O 1
ATOM 5974 N N . LEU B 1 296 ? 1.784 14.461 4.766 1 98.06 296 LEU B N 1
ATOM 5975 C CA . LEU B 1 296 ? 2.535 15.094 5.844 1 98.06 296 LEU B CA 1
ATOM 5976 C C . LEU B 1 296 ? 3.033 16.469 5.422 1 98.06 296 LEU B C 1
ATOM 5978 O O . LEU B 1 296 ? 3.037 17.406 6.227 1 98.06 296 LEU B O 1
ATOM 5982 N N . LYS B 1 297 ? 3.381 16.578 4.18 1 97 297 LYS B N 1
ATOM 5983 C CA . LYS B 1 297 ? 3.787 17.891 3.656 1 97 297 LYS B CA 1
ATOM 5984 C C . LYS B 1 297 ? 2.609 18.859 3.623 1 97 297 LYS B C 1
ATOM 5986 O O . LYS B 1 297 ? 2.754 20.031 3.973 1 97 297 LYS B O 1
ATOM 5991 N N . GLN B 1 298 ? 1.5 18.359 3.205 1 95.38 298 GLN B N 1
ATOM 5992 C CA . GLN B 1 298 ? 0.283 19.172 3.197 1 95.38 298 GLN B CA 1
ATOM 5993 C C . GLN B 1 298 ? -0.062 19.656 4.602 1 95.38 298 GLN B C 1
ATOM 5995 O O . GLN B 1 298 ? -0.418 20.828 4.789 1 95.38 298 GLN B O 1
ATOM 6000 N N . LEU B 1 299 ? 0.084 18.766 5.523 1 96.31 299 LEU B N 1
ATOM 6001 C CA . LEU B 1 299 ? -0.191 19.109 6.918 1 96.31 299 LEU B CA 1
ATOM 6002 C C . LEU B 1 299 ? 0.76 20.188 7.414 1 96.31 299 LEU B C 1
ATOM 6004 O O . LEU B 1 299 ? 0.336 21.125 8.086 1 96.31 299 LEU B O 1
ATOM 6008 N N . GLU B 1 300 ? 2.031 20.094 7.02 1 96.25 300 GLU B N 1
ATOM 6009 C CA . GLU B 1 300 ? 3.02 21.094 7.395 1 96.25 300 GLU B CA 1
ATOM 6010 C C . GLU B 1 300 ? 2.703 22.453 6.758 1 96.25 300 GLU B C 1
ATOM 6012 O O . GLU B 1 300 ? 2.826 23.5 7.402 1 96.25 300 GLU B O 1
ATOM 6017 N N . ASP B 1 301 ? 2.227 22.438 5.551 1 93.88 301 ASP B N 1
ATOM 6018 C CA . ASP B 1 301 ? 1.855 23.656 4.859 1 93.88 301 ASP B CA 1
ATOM 6019 C C . ASP B 1 301 ? 0.66 24.328 5.531 1 93.88 301 ASP B C 1
ATOM 6021 O O . ASP B 1 301 ? 0.638 25.547 5.695 1 93.88 301 ASP B O 1
ATOM 6025 N N . ILE B 1 302 ? -0.303 23.547 5.922 1 92.06 302 ILE B N 1
ATOM 6026 C CA . ILE B 1 302 ? -1.481 24.047 6.617 1 92.06 302 ILE B CA 1
ATOM 6027 C C . ILE B 1 302 ? -1.069 24.656 7.953 1 92.06 302 ILE B C 1
ATOM 6029 O O . ILE B 1 302 ? -1.534 25.75 8.312 1 92.06 302 ILE B O 1
ATOM 6033 N N . ARG B 1 303 ? -0.172 24.016 8.648 1 95.31 303 ARG B N 1
ATOM 6034 C CA . ARG B 1 303 ? 0.325 24.516 9.922 1 95.31 303 ARG B CA 1
ATOM 6035 C C . ARG B 1 303 ? 0.991 25.875 9.758 1 95.31 303 ARG B C 1
ATOM 6037 O O . ARG B 1 303 ? 0.667 26.828 10.477 1 95.31 303 ARG B O 1
ATOM 6044 N N . VAL B 1 304 ? 1.905 25.969 8.773 1 95 304 VAL B N 1
ATOM 6045 C CA . VAL B 1 304 ? 2.662 27.188 8.539 1 95 304 VAL B CA 1
ATOM 6046 C C . VAL B 1 304 ? 1.709 28.328 8.164 1 95 304 VAL B C 1
ATOM 6048 O O . VAL B 1 304 ? 1.835 29.453 8.664 1 95 304 VAL B O 1
ATOM 6051 N N . GLN B 1 305 ? 0.734 28.047 7.363 1 91.31 305 GLN B N 1
ATOM 6052 C CA . GLN B 1 305 ? -0.23 29.047 6.918 1 91.31 305 GLN B CA 1
ATOM 6053 C C . GLN B 1 305 ? -1.078 29.547 8.086 1 91.31 305 GLN B C 1
ATOM 6055 O O . GLN B 1 305 ? -1.222 30.766 8.273 1 91.31 305 GLN B O 1
ATOM 6060 N N . LYS B 1 306 ? -1.604 28.703 8.867 1 90.69 306 LYS B N 1
ATOM 6061 C CA . LYS B 1 306 ? -2.455 29.078 9.992 1 90.69 306 LYS B CA 1
ATOM 6062 C C . LYS B 1 306 ? -1.652 29.781 11.078 1 90.69 306 LYS B C 1
ATOM 6064 O O . LYS B 1 306 ? -2.111 30.766 11.656 1 90.69 306 LYS B O 1
ATOM 6069 N N . GLU B 1 307 ? -0.393 29.25 11.32 1 94.06 307 GLU B N 1
ATOM 6070 C CA . GLU B 1 307 ? 0.473 29.875 12.312 1 94.06 307 GLU B CA 1
ATOM 6071 C C . GLU B 1 307 ? 0.851 31.297 11.906 1 94.06 307 GLU B C 1
ATOM 6073 O O . GLU B 1 307 ? 0.899 32.188 12.742 1 94.06 307 GLU B O 1
ATOM 6078 N N . ASN B 1 308 ? 1.094 31.453 10.609 1 92.69 308 ASN B N 1
ATOM 6079 C CA . ASN B 1 308 ? 1.424 32.781 10.109 1 92.69 308 ASN B CA 1
ATOM 6080 C C . ASN B 1 308 ? 0.252 33.75 10.258 1 92.69 308 ASN B C 1
ATOM 6082 O O . ASN B 1 308 ? 0.441 34.906 10.641 1 92.69 308 ASN B O 1
ATOM 6086 N N . SER B 1 309 ? -0.913 33.312 10.008 1 91.31 309 SER B N 1
ATOM 6087 C CA . SER B 1 309 ? -2.109 34.125 10.164 1 91.31 309 SER B CA 1
ATOM 6088 C C . SER B 1 309 ? -2.332 34.531 11.617 1 91.31 309 SER B C 1
ATOM 6090 O O . SER B 1 309 ? -2.631 35.688 11.922 1 91.31 309 SER B O 1
ATOM 6092 N N . LEU B 1 310 ? -2.141 33.594 12.539 1 93.31 310 LEU B N 1
ATOM 6093 C CA . LEU B 1 310 ? -2.295 33.844 13.961 1 93.31 310 LEU B CA 1
ATOM 6094 C C . LEU B 1 310 ? -1.229 34.812 14.461 1 93.31 310 LEU B C 1
ATOM 6096 O O . LEU B 1 310 ? -1.517 35.719 15.266 1 93.31 310 LEU B O 1
ATOM 6100 N N . GLN B 1 311 ? 0.019 34.688 13.914 1 94.81 311 GLN B N 1
ATOM 6101 C CA . GLN B 1 311 ? 1.119 35.562 14.312 1 94.81 311 GLN B CA 1
ATOM 6102 C C . GLN B 1 311 ? 0.875 37 13.859 1 94.81 311 GLN B C 1
ATOM 6104 O O . GLN B 1 311 ? 1.18 37.938 14.594 1 94.81 311 GLN B O 1
ATOM 6109 N N . LEU B 1 312 ? 0.309 37.156 12.672 1 92.81 312 LEU B N 1
ATOM 6110 C CA . LEU B 1 312 ? -0.017 38.469 12.156 1 92.81 312 LEU B CA 1
ATOM 6111 C C . LEU B 1 312 ? -1.104 39.125 13 1 92.81 312 LEU B C 1
ATOM 6113 O O . LEU B 1 312 ? -0.978 40.312 13.383 1 92.81 312 LEU B O 1
ATOM 6117 N N . GLN B 1 313 ? -2.145 38.375 13.32 1 92.44 313 GLN B N 1
ATOM 6118 C CA . GLN B 1 313 ? -3.209 38.875 14.18 1 92.44 313 GLN B CA 1
ATOM 6119 C C . GLN B 1 313 ? -2.678 39.25 15.562 1 92.44 313 GLN B C 1
ATOM 6121 O O . GLN B 1 313 ? -3.047 40.25 16.141 1 92.44 313 GLN B O 1
ATOM 6126 N N . LYS B 1 314 ? -1.835 38.406 16.156 1 95.81 314 LYS B N 1
ATOM 6127 C CA . LYS B 1 314 ? -1.226 38.625 17.453 1 95.81 314 LYS B CA 1
ATOM 6128 C C . LYS B 1 314 ? -0.448 39.938 17.469 1 95.81 314 LYS B C 1
ATOM 6130 O O . LYS B 1 314 ? -0.593 40.75 18.391 1 95.81 314 LYS B O 1
ATOM 6135 N N . ALA B 1 315 ? 0.388 40.156 16.406 1 94.81 315 ALA B N 1
ATOM 6136 C CA . ALA B 1 315 ? 1.192 41.375 16.312 1 94.81 315 ALA B CA 1
ATOM 6137 C C . ALA B 1 315 ? 0.306 42.625 16.266 1 94.81 315 ALA B C 1
ATOM 6139 O O . ALA B 1 315 ? 0.598 43.625 16.922 1 94.81 315 ALA B O 1
ATOM 6140 N N . GLN B 1 316 ? -0.798 42.594 15.555 1 92.88 316 GLN B N 1
ATOM 6141 C CA . GLN B 1 316 ? -1.73 43.688 15.43 1 92.88 316 GLN B CA 1
ATOM 6142 C C . GLN B 1 316 ? -2.402 44 16.766 1 92.88 316 GLN B C 1
ATOM 6144 O O . GLN B 1 316 ? -2.486 45.156 17.172 1 92.88 316 GLN B O 1
ATOM 6149 N N . LEU B 1 317 ? -2.867 42.969 17.438 1 95.44 317 LEU B N 1
ATOM 6150 C CA . LEU B 1 317 ? -3.551 43.156 18.719 1 95.44 317 LEU B CA 1
ATOM 6151 C C . LEU B 1 317 ? -2.58 43.625 19.781 1 95.44 317 LEU B C 1
ATOM 6153 O O . LEU B 1 317 ? -2.947 44.438 20.641 1 95.44 317 LEU B O 1
ATOM 6157 N N . GLU B 1 318 ? -1.293 43.125 19.719 1 96.44 318 GLU B N 1
ATOM 6158 C CA . GLU B 1 318 ? -0.275 43.562 20.672 1 96.44 318 GLU B CA 1
ATOM 6159 C C . GLU B 1 318 ? 0.027 45.031 20.5 1 96.44 318 GLU B C 1
ATOM 6161 O O . GLU B 1 318 ? 0.197 45.75 21.484 1 96.44 318 GLU B O 1
ATOM 6166 N N . GLN B 1 319 ? 0.084 45.5 19.25 1 94.25 319 GLN B N 1
ATOM 6167 C CA . GLN B 1 319 ? 0.322 46.906 18.984 1 94.25 319 GLN B CA 1
ATOM 6168 C C . GLN B 1 319 ? -0.827 47.75 19.5 1 94.25 319 GLN B C 1
ATOM 6170 O O . GLN B 1 319 ? -0.6 48.781 20.125 1 94.25 319 GLN B O 1
ATOM 6175 N N . LEU B 1 320 ? -2.025 47.312 19.219 1 95.06 320 LEU B N 1
ATOM 6176 C CA . LEU B 1 320 ? -3.201 48.062 19.688 1 95.06 320 LEU B CA 1
ATOM 6177 C C . LEU B 1 320 ? -3.252 48.094 21.203 1 95.06 320 LEU B C 1
ATOM 6179 O O . LEU B 1 320 ? -3.568 49.156 21.781 1 95.06 320 LEU B O 1
ATOM 6183 N N . LEU B 1 321 ? -2.957 46.938 21.844 1 96.88 321 LEU B N 1
ATOM 6184 C CA . LEU B 1 321 ? -2.936 46.875 23.297 1 96.88 321 LEU B CA 1
ATOM 6185 C C . LEU B 1 321 ? -1.896 47.844 23.859 1 96.88 321 LEU B C 1
ATOM 6187 O O . LEU B 1 321 ? -2.158 48.531 24.844 1 96.88 321 LEU B O 1
ATOM 6191 N N . ALA B 1 322 ? -0.697 47.906 23.234 1 95.69 322 ALA B N 1
ATOM 6192 C CA . ALA B 1 322 ? 0.348 48.844 23.656 1 95.69 322 ALA B CA 1
ATOM 6193 C C . ALA B 1 322 ? -0.123 50.281 23.562 1 95.69 322 ALA B C 1
ATOM 6195 O O . ALA B 1 322 ? 0.12 51.094 24.469 1 95.69 322 ALA B O 1
ATOM 6196 N N . ASP B 1 323 ? -0.809 50.594 22.469 1 95.25 323 ASP B N 1
ATOM 6197 C CA . ASP B 1 323 ? -1.338 51.938 22.281 1 95.25 323 ASP B CA 1
ATOM 6198 C C . ASP B 1 323 ? -2.367 52.281 23.359 1 95.25 323 ASP B C 1
ATOM 6200 O O . ASP B 1 323 ? -2.326 53.375 23.938 1 95.25 323 ASP B O 1
ATOM 6204 N N . MET B 1 324 ? -3.271 51.375 23.594 1 96.31 324 MET B N 1
ATOM 6205 C CA . MET B 1 324 ? -4.32 51.594 24.578 1 96.31 324 MET B CA 1
ATOM 6206 C C . MET B 1 324 ? -3.729 51.75 25.969 1 96.31 324 MET B C 1
ATOM 6208 O O . MET B 1 324 ? -4.145 52.625 26.734 1 96.31 324 MET B O 1
ATOM 6212 N N . ARG B 1 325 ? -2.775 50.938 26.297 1 96.19 325 ARG B N 1
ATOM 6213 C CA . ARG B 1 325 ? -2.135 51.031 27.609 1 96.19 325 ARG B CA 1
ATOM 6214 C C . ARG B 1 325 ? -1.422 52.344 27.797 1 96.19 325 ARG B C 1
ATOM 6216 O O . ARG B 1 325 ? -1.484 52.969 28.859 1 96.19 325 ARG B O 1
ATOM 6223 N N . THR B 1 326 ? -0.711 52.719 26.75 1 94.31 326 THR B N 1
ATOM 6224 C CA . THR B 1 326 ? -0.045 54 26.781 1 94.31 326 THR B CA 1
ATOM 6225 C C . THR B 1 326 ? -1.053 55.125 27.031 1 94.31 326 THR B C 1
ATOM 6227 O O . THR B 1 326 ? -0.817 56 27.859 1 94.31 326 THR B O 1
ATOM 6230 N N . GLY B 1 327 ? -2.203 55.094 26.312 1 95 327 GLY B N 1
ATOM 6231 C CA . GLY B 1 327 ? -3.246 56.094 26.5 1 95 327 GLY B CA 1
ATOM 6232 C C . GLY B 1 327 ? -3.82 56.094 27.906 1 95 327 GLY B C 1
ATOM 6233 O O . GLY B 1 327 ? -3.977 57.156 28.516 1 95 327 GLY B O 1
ATOM 6234 N N . VAL B 1 328 ? -4.098 54.938 28.391 1 96.31 328 VAL B N 1
ATOM 6235 C CA . VAL B 1 328 ? -4.703 54.812 29.719 1 96.31 328 VAL B CA 1
ATOM 6236 C C . VAL B 1 328 ? -3.719 55.281 30.797 1 96.31 328 VAL B C 1
ATOM 6238 O O . VAL B 1 328 ? -4.078 56.062 31.672 1 96.31 328 VAL B O 1
ATOM 6241 N N . GLU B 1 329 ? -2.467 54.875 30.734 1 94.44 329 GLU B N 1
ATOM 6242 C CA . GLU B 1 329 ? -1.456 55.219 31.734 1 94.44 329 GLU B CA 1
ATOM 6243 C C . GLU B 1 329 ? -1.206 56.719 31.766 1 94.44 329 GLU B C 1
ATOM 6245 O O . GLU B 1 329 ? -1.14 57.312 32.844 1 94.44 329 GLU B O 1
ATOM 6250 N N . PHE B 1 330 ? -1.073 57.281 30.625 1 95.38 330 PHE B N 1
ATOM 6251 C CA . PHE B 1 330 ? -0.846 58.719 30.547 1 95.38 330 PHE B CA 1
ATOM 6252 C C . PHE B 1 330 ? -2.021 59.5 31.141 1 95.38 330 PHE B C 1
ATOM 6254 O O . PHE B 1 330 ? -1.831 60.406 31.953 1 95.38 330 PHE B O 1
ATOM 6261 N N . THR B 1 331 ? -3.199 59.156 30.75 1 96.44 331 THR B N 1
ATOM 6262 C CA . THR B 1 331 ? -4.398 59.844 31.172 1 96.44 331 THR B CA 1
ATOM 6263 C C . THR B 1 331 ? -4.617 59.719 32.656 1 96.44 331 THR B C 1
ATOM 6265 O O . THR B 1 331 ? -4.969 60.656 33.344 1 96.44 331 THR B O 1
ATOM 6268 N N . GLU B 1 332 ? -4.406 58.531 33.125 1 95.62 332 GLU B N 1
ATOM 6269 C CA . GLU B 1 332 ? -4.523 58.312 34.562 1 95.62 332 GLU B CA 1
ATOM 6270 C C . GLU B 1 332 ? -3.514 59.156 35.344 1 95.62 332 GLU B C 1
ATOM 6272 O O . GLU B 1 332 ? -3.857 59.781 36.344 1 95.62 332 GLU B O 1
ATOM 6277 N N . HIS B 1 333 ? -2.34 59.156 34.875 1 94.06 333 HIS B N 1
ATOM 6278 C CA . HIS B 1 333 ? -1.302 59.969 35.5 1 94.06 333 HIS B CA 1
ATOM 6279 C C . HIS B 1 333 ? -1.664 61.438 35.469 1 94.06 333 HIS B C 1
ATOM 6281 O O . HIS B 1 333 ? -1.479 62.156 36.438 1 94.06 333 HIS B O 1
ATOM 6287 N N . LEU B 1 334 ? -2.186 61.875 34.344 1 94.31 334 LEU B N 1
ATOM 6288 C CA . LEU B 1 334 ? -2.592 63.281 34.188 1 94.31 334 LEU B CA 1
ATOM 6289 C C . LEU B 1 334 ? -3.682 63.656 35.188 1 94.31 334 LEU B C 1
ATOM 6291 O O . LEU B 1 334 ? -3.59 64.688 35.844 1 94.31 334 LEU B O 1
ATOM 6295 N N . LEU B 1 335 ? -4.648 62.812 35.312 1 94.25 335 LEU B N 1
ATOM 6296 C CA . LEU B 1 335 ? -5.801 63.125 36.156 1 94.25 335 LEU B CA 1
ATOM 6297 C C . LEU B 1 335 ? -5.43 63.031 37.656 1 94.25 335 LEU B C 1
ATOM 6299 O O . LEU B 1 335 ? -6.02 63.688 38.5 1 94.25 335 LEU B O 1
ATOM 6303 N N . THR B 1 336 ? -4.445 62.219 37.938 1 91.88 336 THR B N 1
ATOM 6304 C CA . THR B 1 336 ? -4.07 62 39.312 1 91.88 336 THR B CA 1
ATOM 6305 C C . THR B 1 336 ? -3.025 63.031 39.781 1 91.88 336 THR B C 1
ATOM 6307 O O . THR B 1 336 ? -3.08 63.531 40.875 1 91.88 336 THR B O 1
ATOM 6310 N N . SER B 1 337 ? -2.133 63.344 38.875 1 88.75 337 SER B N 1
ATOM 6311 C CA . SER B 1 337 ? -0.979 64.125 39.312 1 88.75 337 SER B CA 1
ATOM 6312 C C . SER B 1 337 ? -0.986 65.5 38.656 1 88.75 337 SER B C 1
ATOM 6314 O O . SER B 1 337 ? -0.262 66.438 39.062 1 88.75 337 SER B O 1
ATOM 6316 N N . GLY B 1 338 ? -1.735 65.688 37.594 1 88.88 338 GLY B N 1
ATOM 6317 C CA . GLY B 1 338 ? -1.735 66.938 36.875 1 88.88 338 GLY B CA 1
ATOM 6318 C C . GLY B 1 338 ? -2.521 68.062 37.562 1 88.88 338 GLY B C 1
ATOM 6319 O O . GLY B 1 338 ? -3.541 67.812 38.188 1 88.88 338 GLY B O 1
ATOM 6320 N N . SER B 1 339 ? -2.037 69.312 37.5 1 88.69 339 SER B N 1
ATOM 6321 C CA . SER B 1 339 ? -2.799 70.5 37.969 1 88.69 339 SER B CA 1
ATOM 6322 C C . SER B 1 339 ? -3.979 70.75 37.062 1 88.69 339 SER B C 1
ATOM 6324 O O . SER B 1 339 ? -4.047 70.25 35.938 1 88.69 339 SER B O 1
ATOM 6326 N N . ASP B 1 340 ? -4.922 71.625 37.594 1 90.62 340 ASP B N 1
ATOM 6327 C CA . ASP B 1 340 ? -6.102 71.938 36.844 1 90.62 340 ASP B CA 1
ATOM 6328 C C . ASP B 1 340 ? -5.711 72.562 35.469 1 90.62 340 ASP B C 1
ATOM 6330 O O . ASP B 1 340 ? -6.273 72.125 34.438 1 90.62 340 ASP B O 1
ATOM 6334 N N . LEU B 1 341 ? -4.73 73.375 35.469 1 90.44 341 LEU B N 1
ATOM 6335 C CA . LEU B 1 341 ? -4.32 74 34.25 1 90.44 341 LEU B CA 1
ATOM 6336 C C . LEU B 1 341 ? -3.639 73 33.312 1 90.44 341 LEU B C 1
ATOM 6338 O O . LEU B 1 341 ? -3.84 73.062 32.094 1 90.44 341 LEU B O 1
ATOM 6342 N N . GLU B 1 342 ? -2.85 72.125 33.906 1 91.31 342 GLU B N 1
ATOM 6343 C CA . GLU B 1 342 ? -2.156 71.125 33.094 1 91.31 342 GLU B CA 1
ATOM 6344 C C . GLU B 1 342 ? -3.148 70.188 32.406 1 91.31 342 GLU B C 1
ATOM 6346 O O . GLU B 1 342 ? -2.963 69.875 31.219 1 91.31 342 GLU B O 1
ATOM 6351 N N . ILE B 1 343 ? -4.141 69.812 33.062 1 94.19 343 ILE B N 1
ATOM 6352 C CA . ILE B 1 343 ? -5.176 69 32.5 1 94.19 343 ILE B CA 1
ATOM 6353 C C . ILE B 1 343 ? -5.875 69.688 31.359 1 94.19 343 ILE B C 1
ATOM 6355 O O . ILE B 1 343 ? -6.066 69.125 30.281 1 94.19 343 ILE B O 1
ATOM 6359 N N . LEU B 1 344 ? -6.18 71 31.609 1 94.62 344 LEU B N 1
ATOM 6360 C CA . LEU B 1 344 ? -6.93 71.75 30.625 1 94.62 344 LEU B CA 1
ATOM 6361 C C . LEU B 1 344 ? -6.086 72.062 29.375 1 94.62 344 LEU B C 1
ATOM 6363 O O . LEU B 1 344 ? -6.613 72.062 28.266 1 94.62 344 LEU B O 1
ATOM 6367 N N . ILE B 1 345 ? -4.797 72.125 29.516 1 92.12 345 ILE B N 1
ATOM 6368 C CA . ILE B 1 345 ? -3.889 72.375 28.406 1 92.12 345 ILE B CA 1
ATOM 6369 C C . ILE B 1 345 ? -3.75 71.125 27.547 1 92.12 345 ILE B C 1
ATOM 6371 O O . ILE B 1 345 ? -3.715 71.188 26.328 1 92.12 345 ILE B O 1
ATOM 6375 N N . THR B 1 346 ? -3.721 69.938 28.219 1 93.38 346 THR B N 1
ATOM 6376 C CA . THR B 1 346 ? -3.395 68.688 27.531 1 93.38 346 THR B CA 1
ATOM 6377 C C . THR B 1 346 ? -4.664 67.938 27.125 1 93.38 346 THR B C 1
ATOM 6379 O O . THR B 1 346 ? -4.613 67 26.328 1 93.38 346 THR B O 1
ATOM 6382 N N . LYS B 1 347 ? -5.773 68.312 27.625 1 93.75 347 LYS B N 1
ATOM 6383 C CA . LYS B 1 347 ? -7.02 67.562 27.453 1 93.75 347 LYS B CA 1
ATOM 6384 C C . LYS B 1 347 ? -7.332 67.375 25.969 1 93.75 347 LYS B C 1
ATOM 6386 O O . LYS B 1 347 ? -7.824 66.312 25.578 1 93.75 347 LYS B O 1
ATOM 6391 N N . GLY B 1 348 ? -7.02 68.375 25.109 1 92.88 348 GLY B N 1
ATOM 6392 C CA . GLY B 1 348 ? -7.305 68.25 23.688 1 92.88 348 GLY B CA 1
ATOM 6393 C C . GLY B 1 348 ? -6.625 67.062 23.047 1 92.88 348 GLY B C 1
ATOM 6394 O O . GLY B 1 348 ? -7.262 66.312 22.328 1 92.88 348 GLY B O 1
ATOM 6395 N N . VAL B 1 349 ? -5.391 66.875 23.312 1 94.38 349 VAL B N 1
ATOM 6396 C CA . VAL B 1 349 ? -4.602 65.812 22.734 1 94.38 349 VAL B CA 1
ATOM 6397 C C . VAL B 1 349 ? -5.074 64.5 23.297 1 94.38 349 VAL B C 1
ATOM 6399 O O . VAL B 1 349 ? -5.254 63.5 22.547 1 94.38 349 VAL B O 1
ATOM 6402 N N . VAL B 1 350 ? -5.316 64.438 24.594 1 96.44 350 VAL B N 1
ATOM 6403 C CA . VAL B 1 350 ? -5.719 63.219 25.281 1 96.44 350 VAL B CA 1
ATOM 6404 C C . VAL B 1 350 ? -7.09 62.781 24.781 1 96.44 350 VAL B C 1
ATOM 6406 O O . VAL B 1 350 ? -7.281 61.594 24.469 1 96.44 350 VAL B O 1
ATOM 6409 N N . VAL B 1 351 ? -8.016 63.75 24.719 1 96.06 351 VAL B N 1
ATOM 6410 C CA . VAL B 1 351 ? -9.375 63.438 24.281 1 96.06 351 VAL B CA 1
ATOM 6411 C C . VAL B 1 351 ? -9.359 62.906 22.844 1 96.06 351 VAL B C 1
ATOM 6413 O O . VAL B 1 351 ? -10.039 61.938 22.531 1 96.06 351 VAL B O 1
ATOM 6416 N N . GLU B 1 352 ? -8.594 63.469 22 1 95.38 352 GLU B N 1
ATOM 6417 C CA . GLU B 1 352 ? -8.5 63.062 20.609 1 95.38 352 GLU B CA 1
ATOM 6418 C C . GLU B 1 352 ? -7.938 61.625 20.5 1 95.38 352 GLU B C 1
ATOM 6420 O O . GLU B 1 352 ? -8.484 60.812 19.781 1 95.38 352 GLU B O 1
ATOM 6425 N N . ARG B 1 353 ? -6.934 61.375 21.203 1 96.19 353 ARG B N 1
ATOM 6426 C CA . ARG B 1 353 ? -6.285 60.062 21.141 1 96.19 353 ARG B CA 1
ATOM 6427 C C . ARG B 1 353 ? -7.207 58.969 21.688 1 96.19 353 ARG B C 1
ATOM 6429 O O . ARG B 1 353 ? -7.391 57.938 21.047 1 96.19 353 ARG B O 1
ATOM 6436 N N . LEU B 1 354 ? -7.766 59.219 22.891 1 96.94 354 LEU B N 1
ATOM 6437 C CA . LEU B 1 354 ? -8.641 58.219 23.516 1 96.94 354 LEU B CA 1
ATOM 6438 C C . LEU B 1 354 ? -9.875 57.969 22.656 1 96.94 354 LEU B C 1
ATOM 6440 O O . LEU B 1 354 ? -10.336 56.812 22.547 1 96.94 354 LEU B O 1
ATOM 6444 N N . THR B 1 355 ? -10.391 59.031 21.984 1 96.12 355 THR B N 1
ATOM 6445 C CA . THR B 1 355 ? -11.539 58.875 21.094 1 96.12 355 THR B CA 1
ATOM 6446 C C . THR B 1 355 ? -11.18 58 19.906 1 96.12 355 THR B C 1
ATOM 6448 O O . THR B 1 355 ? -11.945 57.094 19.531 1 96.12 355 THR B O 1
ATOM 6451 N N . LYS B 1 356 ? -10.023 58.219 19.312 1 94.44 356 LYS B N 1
ATOM 6452 C CA . LYS B 1 356 ? -9.555 57.406 18.188 1 94.44 356 LYS B CA 1
ATOM 6453 C C . LYS B 1 356 ? -9.367 55.938 18.594 1 94.44 356 LYS B C 1
ATOM 6455 O O . LYS B 1 356 ? -9.789 55.031 17.875 1 94.44 356 LYS B O 1
ATOM 6460 N N . LEU B 1 357 ? -8.758 55.75 19.734 1 95.12 357 LEU B N 1
ATOM 6461 C CA . LEU B 1 357 ? -8.5 54.406 20.219 1 95.12 357 LEU B CA 1
ATOM 6462 C C . LEU B 1 357 ? -9.805 53.656 20.5 1 95.12 357 LEU B C 1
ATOM 6464 O O . LEU B 1 357 ? -9.922 52.469 20.219 1 95.12 357 LEU B O 1
ATOM 6468 N N . ASN B 1 358 ? -10.766 54.375 21.047 1 94.62 358 ASN B N 1
ATOM 6469 C CA . ASN B 1 358 ? -12.039 53.75 21.406 1 94.62 358 ASN B CA 1
ATOM 6470 C C . ASN B 1 358 ? -12.867 53.406 20.172 1 94.62 358 ASN B C 1
ATOM 6472 O O . ASN B 1 358 ? -13.797 52.625 20.234 1 94.62 358 ASN B O 1
ATOM 6476 N N . LYS B 1 359 ? -12.508 53.969 18.969 1 92.94 359 LYS B N 1
ATOM 6477 C CA . LYS B 1 359 ? -13.266 53.75 17.734 1 92.94 359 LYS B CA 1
ATOM 6478 C C . LYS B 1 359 ? -12.641 52.656 16.906 1 92.94 359 LYS B C 1
ATOM 6480 O O . LYS B 1 359 ? -13.25 52.156 15.953 1 92.94 359 LYS B O 1
ATOM 6485 N N . VAL B 1 360 ? -11.5 52.219 17.297 1 90.5 360 VAL B N 1
ATOM 6486 C CA . VAL B 1 360 ? -10.789 51.219 16.516 1 90.5 360 VAL B CA 1
ATOM 6487 C C . VAL B 1 360 ? -11.523 49.875 16.594 1 90.5 360 VAL B C 1
ATOM 6489 O O . VAL B 1 360 ? -11.922 49.469 17.672 1 90.5 360 VAL B O 1
ATOM 6492 N N . GLU B 1 361 ? -11.711 49.281 1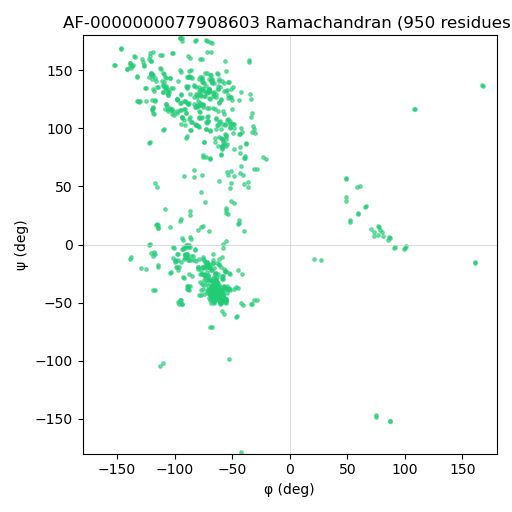5.383 1 88.5 361 GLU B N 1
ATOM 6493 C CA . GLU B 1 361 ? -12.336 47.969 15.305 1 88.5 361 GLU B CA 1
ATOM 6494 C C . GLU B 1 361 ? -11.297 46.875 15.273 1 88.5 361 GLU B C 1
ATOM 6496 O O . GLU B 1 361 ? -10.25 47 14.633 1 88.5 361 GLU B O 1
ATOM 6501 N N . TYR B 1 362 ? -11.422 45.906 16.125 1 86.5 362 TYR B N 1
ATOM 6502 C CA . TYR B 1 362 ? -10.555 44.75 16.156 1 86.5 362 TYR B CA 1
ATOM 6503 C C . TYR B 1 362 ? -11.359 43.469 16.375 1 86.5 362 TYR B C 1
ATOM 6505 O O . TYR B 1 362 ? -12.5 43.531 16.844 1 86.5 362 TYR B O 1
ATOM 6513 N N . SER B 1 363 ? -10.742 42.406 15.828 1 84.12 363 SER B N 1
ATOM 6514 C CA . SER B 1 363 ? -11.367 41.094 16.047 1 84.12 363 SER B CA 1
ATOM 6515 C C . SER B 1 363 ? -10.891 40.469 17.344 1 84.12 363 SER B C 1
ATOM 6517 O O . SER B 1 363 ? -9.688 40.25 17.531 1 84.12 363 SER B O 1
ATOM 6519 N N . ALA B 1 364 ? -11.891 40.188 18.219 1 83.19 364 ALA B N 1
ATOM 6520 C CA . ALA B 1 364 ? -11.562 39.625 19.531 1 83.19 364 ALA B CA 1
ATOM 6521 C C . ALA B 1 364 ? -11.367 38.125 19.438 1 83.19 364 ALA B C 1
ATOM 6523 O O . ALA B 1 364 ? -10.953 37.469 20.422 1 83.19 364 ALA B O 1
ATOM 6524 N N . HIS B 1 365 ? -11.609 37.562 18.297 1 87 365 HIS B N 1
ATOM 6525 C CA . HIS B 1 365 ? -11.461 36.125 18.141 1 87 365 HIS B CA 1
ATOM 6526 C C . HIS B 1 365 ? -10.422 35.781 17.078 1 87 365 HIS B C 1
ATOM 6528 O O . HIS B 1 365 ? -10.227 36.531 16.125 1 87 365 HIS B O 1
ATOM 6534 N N . PRO B 1 366 ? -9.797 34.656 17.422 1 86.56 366 PRO B N 1
ATOM 6535 C CA . PRO B 1 366 ? -8.828 34.25 16.391 1 86.56 366 PRO B CA 1
ATOM 6536 C C . PRO B 1 366 ? -9.477 34.031 15.023 1 86.56 366 PRO B C 1
ATOM 6538 O O . PRO B 1 366 ? -10.609 33.562 14.938 1 86.56 366 PRO B O 1
ATOM 6541 N N . GLY B 1 367 ? -8.758 34.469 13.969 1 80.06 367 GLY B N 1
ATOM 6542 C CA . GLY B 1 367 ? -9.266 34.375 12.609 1 80.06 367 GLY B CA 1
ATOM 6543 C C . GLY B 1 367 ? -9.195 32.969 12.047 1 80.06 367 GLY B C 1
ATOM 6544 O O . GLY B 1 367 ? -9.828 32.656 11.031 1 80.06 367 GLY B O 1
ATOM 6545 N N . VAL B 1 368 ? -8.375 32.156 12.633 1 81.62 368 VAL B N 1
ATOM 6546 C CA . VAL B 1 368 ? -8.203 30.781 12.133 1 81.62 368 VAL B CA 1
ATOM 6547 C C . VAL B 1 368 ? -8.602 29.781 13.219 1 81.62 368 VAL B C 1
ATOM 6549 O O . VAL B 1 368 ? -8.547 30.094 14.406 1 81.62 368 VAL B O 1
ATOM 6552 N N . ASN B 1 369 ? -9.188 28.625 12.805 1 80.81 369 ASN B N 1
ATOM 6553 C CA . ASN B 1 369 ? -9.516 27.562 13.75 1 80.81 369 ASN B CA 1
ATOM 6554 C C . ASN B 1 369 ? -8.492 26.438 13.695 1 80.81 369 ASN B C 1
ATOM 6556 O O . ASN B 1 369 ? -7.621 26.422 12.828 1 80.81 369 ASN B O 1
ATOM 6560 N N . ASP B 1 370 ? -8.5 25.562 14.734 1 83.62 370 ASP B N 1
ATOM 6561 C CA . ASP B 1 370 ? -7.547 24.469 14.828 1 83.62 370 ASP B CA 1
ATOM 6562 C C . ASP B 1 370 ? -8.133 23.172 14.258 1 83.62 370 ASP B C 1
ATOM 6564 O O . ASP B 1 370 ? -7.617 22.094 14.5 1 83.62 370 ASP B O 1
ATOM 6568 N N . LYS B 1 371 ? -9.141 23.297 13.438 1 86.12 371 LYS B N 1
ATOM 6569 C CA . LYS B 1 371 ? -9.812 22.078 12.992 1 86.12 371 LYS B CA 1
ATOM 6570 C C . LYS B 1 371 ? -9.117 21.484 11.766 1 86.12 371 LYS B C 1
ATOM 6572 O O . LYS B 1 371 ? -9.07 22.109 10.711 1 86.12 371 LYS B O 1
ATOM 6577 N N . ILE B 1 372 ? -8.477 20.391 11.922 1 92.06 372 ILE B N 1
ATOM 6578 C CA . ILE B 1 372 ? -7.848 19.578 10.898 1 92.06 372 ILE B CA 1
ATOM 6579 C C . ILE B 1 372 ? -8.266 18.109 11.078 1 92.06 372 ILE B C 1
ATOM 6581 O O . ILE B 1 372 ? -8.133 17.562 12.172 1 92.06 372 ILE B O 1
ATOM 6585 N N . ARG B 1 373 ? -8.867 17.562 9.961 1 91.19 373 ARG B N 1
ATOM 6586 C CA . ARG B 1 373 ? -9.352 16.188 10.078 1 91.19 373 ARG B CA 1
ATOM 6587 C C . ARG B 1 373 ? -8.758 15.297 8.984 1 91.19 373 ARG B C 1
ATOM 6589 O O . ARG B 1 373 ? -8.641 15.727 7.836 1 91.19 373 ARG B O 1
ATOM 6596 N N . PHE B 1 374 ? -8.344 14.164 9.484 1 95.31 374 PHE B N 1
ATOM 6597 C CA . PHE B 1 374 ? -7.863 13.141 8.562 1 95.31 374 PHE B CA 1
ATOM 6598 C C . PHE B 1 374 ? -8.961 12.117 8.273 1 95.31 374 PHE B C 1
ATOM 6600 O O . PHE B 1 374 ? -9.555 11.562 9.195 1 95.31 374 PHE B O 1
ATOM 6607 N N . SER B 1 375 ? -9.258 11.922 6.969 1 93 375 SER B N 1
ATOM 6608 C CA . SER B 1 375 ? -10.234 10.93 6.535 1 93 375 SER B CA 1
ATOM 6609 C C . SER B 1 375 ? -9.555 9.766 5.82 1 93 375 SER B C 1
ATOM 6611 O O . SER B 1 375 ? -9.336 9.82 4.609 1 93 375 SER B O 1
ATOM 6613 N N . PRO B 1 376 ? -9.352 8.688 6.562 1 94.5 376 PRO B N 1
ATOM 6614 C CA . PRO B 1 376 ? -8.578 7.566 6.016 1 94.5 376 PRO B CA 1
ATOM 6615 C C . PRO B 1 376 ? -9.328 6.824 4.906 1 94.5 376 PRO B C 1
ATOM 6617 O O . PRO B 1 376 ? -8.703 6.27 4 1 94.5 376 PRO B O 1
ATOM 6620 N N . GLN B 1 377 ? -10.633 6.797 4.93 1 89.75 377 GLN B N 1
ATOM 6621 C CA . GLN B 1 377 ? -11.398 5.965 4.008 1 89.75 377 GLN B CA 1
ATOM 6622 C C . GLN B 1 377 ? -11.758 6.734 2.742 1 89.75 377 GLN B C 1
ATOM 6624 O O . GLN B 1 377 ? -12.297 6.164 1.792 1 89.75 377 GLN B O 1
ATOM 6629 N N . GLN B 1 378 ? -11.375 7.934 2.756 1 88.75 378 GLN B N 1
ATOM 6630 C CA . GLN B 1 378 ? -11.703 8.742 1.588 1 88.75 378 GLN B CA 1
ATOM 6631 C C . GLN B 1 378 ? -10.68 8.531 0.472 1 88.75 378 GLN B C 1
ATOM 6633 O O . GLN B 1 378 ? -9.477 8.547 0.717 1 88.75 378 GLN B O 1
ATOM 6638 N N . ARG B 1 379 ? -11.25 8.398 -0.792 1 90.25 379 ARG B N 1
ATOM 6639 C CA . ARG B 1 379 ? -10.375 8.219 -1.946 1 90.25 379 ARG B CA 1
ATOM 6640 C C . ARG B 1 379 ? -9.609 9.5 -2.26 1 90.25 379 ARG B C 1
ATOM 6642 O O . ARG B 1 379 ? -10.188 10.586 -2.262 1 90.25 379 ARG B O 1
ATOM 6649 N N . ALA B 1 380 ? -8.305 9.359 -2.482 1 91.88 380 ALA B N 1
ATOM 6650 C CA . ALA B 1 380 ? -7.449 10.516 -2.729 1 91.88 380 ALA B CA 1
ATOM 6651 C C . ALA B 1 380 ? -6.895 10.5 -4.148 1 91.88 380 ALA B C 1
ATOM 6653 O O . ALA B 1 380 ? -5.887 11.148 -4.438 1 91.88 380 ALA B O 1
ATOM 6654 N N . GLY B 1 381 ? -7.559 9.648 -5.043 1 90.56 381 GLY B N 1
ATOM 6655 C CA . GLY B 1 381 ? -7.07 9.555 -6.41 1 90.56 381 GLY B CA 1
ATOM 6656 C C . GLY B 1 381 ? -5.977 8.516 -6.59 1 90.56 381 GLY B C 1
ATOM 6657 O O . GLY B 1 381 ? -6.012 7.461 -5.957 1 90.56 381 GLY B O 1
ATOM 6658 N N . ARG B 1 382 ? -5.055 8.844 -7.703 1 92.44 382 ARG B N 1
ATOM 6659 C CA . ARG B 1 382 ? -4.016 7.863 -8.008 1 92.44 382 ARG B CA 1
ATOM 6660 C C . ARG B 1 382 ? -2.627 8.43 -7.727 1 92.44 382 ARG B C 1
ATOM 6662 O O . ARG B 1 382 ? -2.398 9.633 -7.887 1 92.44 382 ARG B O 1
ATOM 6669 N N . CYS B 1 383 ? -1.86 7.598 -7.109 1 92.81 383 CYS B N 1
ATOM 6670 C CA . CYS B 1 383 ? -0.443 7.875 -6.906 1 92.81 383 CYS B CA 1
ATOM 6671 C C . CYS B 1 383 ? 0.421 6.809 -7.566 1 92.81 383 CYS B C 1
ATOM 6673 O O . CYS B 1 383 ? 0.31 5.625 -7.238 1 92.81 383 CYS B O 1
ATOM 6675 N N . ARG B 1 384 ? 1.232 7.078 -8.562 1 92.88 384 ARG B N 1
ATOM 6676 C CA . ARG B 1 384 ? 2.049 6.141 -9.328 1 92.88 384 ARG B CA 1
ATOM 6677 C C . ARG B 1 384 ? 1.184 5.086 -10.008 1 92.88 384 ARG B C 1
ATOM 6679 O O . ARG B 1 384 ? 1.557 3.914 -10.07 1 92.88 384 ARG B O 1
ATOM 6686 N N . GLY B 1 385 ? 0.005 5.496 -10.242 1 91.94 385 GLY B N 1
ATOM 6687 C CA . GLY B 1 385 ? -0.897 4.594 -10.938 1 91.94 385 GLY B CA 1
ATOM 6688 C C . GLY B 1 385 ? -1.709 3.723 -10 1 91.94 385 GLY B C 1
ATOM 6689 O O . GLY B 1 385 ? -2.533 2.92 -10.445 1 91.94 385 GLY B O 1
ATOM 6690 N N . TYR B 1 386 ? -1.478 3.838 -8.703 1 95.06 386 TYR B N 1
ATOM 6691 C CA . TYR B 1 386 ? -2.197 3.037 -7.719 1 95.06 386 TYR B CA 1
ATOM 6692 C C . TYR B 1 386 ? -3.256 3.871 -7.004 1 95.06 386 TYR B C 1
ATOM 6694 O O . TYR B 1 386 ? -3.062 5.066 -6.781 1 95.06 386 TYR B O 1
ATOM 6702 N N . GLU B 1 387 ? -4.363 3.23 -6.715 1 94 387 GLU B N 1
ATOM 6703 C CA . GLU B 1 387 ? -5.406 3.904 -5.941 1 94 387 GLU B CA 1
ATOM 6704 C C . GLU B 1 387 ? -4.965 4.117 -4.496 1 94 387 GLU B C 1
ATOM 6706 O O . GLU B 1 387 ? -4.492 3.189 -3.84 1 94 387 GLU B O 1
ATOM 6711 N N . VAL B 1 388 ? -5.062 5.379 -4.109 1 95.44 388 VAL B N 1
ATOM 6712 C CA . VAL B 1 388 ? -4.641 5.652 -2.738 1 95.44 388 VAL B CA 1
ATOM 6713 C C . VAL B 1 388 ? -5.805 6.25 -1.951 1 95.44 388 VAL B C 1
ATOM 6715 O O . VAL B 1 388 ? -6.758 6.773 -2.537 1 95.44 388 VAL B O 1
ATOM 6718 N N . TYR B 1 389 ? -5.723 6.125 -0.57 1 95.06 389 TYR B N 1
ATOM 6719 C CA . TYR B 1 389 ? -6.77 6.582 0.336 1 95.06 389 TYR B CA 1
ATOM 6720 C C . TYR B 1 389 ? -6.203 7.512 1.402 1 95.06 389 TYR B C 1
ATOM 6722 O O . TYR B 1 389 ? -5.008 7.469 1.7 1 95.06 389 TYR B O 1
ATOM 6730 N N . GLY B 1 390 ? -7.062 8.359 1.896 1 94.5 390 GLY B N 1
ATOM 6731 C CA . GLY B 1 390 ? -6.672 9.281 2.949 1 94.5 390 GLY B CA 1
ATOM 6732 C C . GLY B 1 390 ? -6.57 10.719 2.477 1 94.5 390 GLY B C 1
ATOM 6733 O O . GLY B 1 390 ? -5.801 11.023 1.561 1 94.5 390 GLY B O 1
ATOM 6734 N N . THR B 1 391 ? -7.395 11.562 3.012 1 93.81 391 THR B N 1
ATOM 6735 C CA . THR B 1 391 ? -7.387 12.984 2.674 1 93.81 391 THR B CA 1
ATOM 6736 C C . THR B 1 391 ? -7.43 13.844 3.934 1 93.81 391 THR B C 1
ATOM 6738 O O . THR B 1 391 ? -7.879 13.383 4.988 1 93.81 391 THR B O 1
ATOM 6741 N N . ILE B 1 392 ? -6.73 14.977 3.871 1 93.81 392 ILE B N 1
ATOM 6742 C CA . ILE B 1 392 ? -6.77 15.945 4.961 1 93.81 392 ILE B CA 1
ATOM 6743 C C . ILE B 1 392 ? -7.766 17.062 4.633 1 93.81 392 ILE B C 1
ATOM 6745 O O . ILE B 1 392 ? -7.73 17.625 3.541 1 93.81 392 ILE B O 1
ATOM 6749 N N . ASN B 1 393 ? -8.711 17.266 5.555 1 86.38 393 ASN B N 1
ATOM 6750 C CA . ASN B 1 393 ? -9.719 18.312 5.395 1 86.38 393 ASN B CA 1
ATOM 6751 C C . ASN B 1 393 ? -9.617 19.359 6.484 1 86.38 393 ASN B C 1
ATOM 6753 O O . ASN B 1 393 ? -9.477 19.031 7.664 1 86.38 393 ASN B O 1
ATOM 6757 N N . THR B 1 394 ? -9.445 20.625 5.965 1 80 394 THR B N 1
ATOM 6758 C CA . THR B 1 394 ? -9.328 21.719 6.91 1 80 394 THR B CA 1
ATOM 6759 C C . THR B 1 394 ? -10.633 22.516 6.992 1 80 394 THR B C 1
ATOM 6761 O O . THR B 1 394 ? -10.789 23.375 7.863 1 80 394 THR B O 1
ATOM 6764 N N . LYS B 1 395 ? -11.398 22.375 5.836 1 63.34 395 LYS B N 1
ATOM 6765 C CA . LYS B 1 395 ? -12.539 23.281 5.715 1 63.34 395 LYS B CA 1
ATOM 6766 C C . LYS B 1 395 ? -13.648 22.906 6.691 1 63.34 395 LYS B C 1
ATOM 6768 O O . LYS B 1 395 ? -13.906 21.719 6.91 1 63.34 395 LYS B O 1
ATOM 6773 N N . GLU B 1 396 ? -13.812 23.734 7.645 1 59.22 396 GLU B N 1
ATOM 6774 C CA . GLU B 1 396 ? -15.023 23.594 8.453 1 59.22 396 GLU B CA 1
ATOM 6775 C C . GLU B 1 396 ? -16.156 24.438 7.895 1 59.22 396 GLU B C 1
ATOM 6777 O O . GLU B 1 396 ? -15.938 25.562 7.438 1 59.22 396 GLU B O 1
ATOM 6782 N N . VAL B 1 397 ? -17.203 23.812 7.621 1 58.5 397 VAL B N 1
ATOM 6783 C CA . VAL B 1 397 ? -18.391 24.547 7.172 1 58.5 397 VAL B CA 1
ATOM 6784 C C . VAL B 1 397 ? -18.781 25.594 8.211 1 58.5 397 VAL B C 1
ATOM 6786 O O . VAL B 1 397 ? -18.797 25.312 9.414 1 58.5 397 VAL B O 1
ATOM 6789 N N . ASP B 1 398 ? -18.641 26.875 7.855 1 58.44 398 ASP B N 1
ATOM 6790 C CA . ASP B 1 398 ? -19.219 27.906 8.703 1 58.44 398 ASP B CA 1
ATOM 6791 C C . ASP B 1 398 ? -20.719 28.062 8.438 1 58.44 398 ASP B C 1
ATOM 6793 O O . ASP B 1 398 ? -21.125 28.594 7.402 1 58.44 398 ASP B O 1
ATOM 6797 N N . PRO B 1 399 ? -21.484 27.469 9.43 1 60.09 399 PRO B N 1
ATOM 6798 C CA . PRO B 1 399 ? -22.922 27.562 9.211 1 60.09 399 PRO B CA 1
ATOM 6799 C C . PRO B 1 399 ? -23.391 28.984 8.945 1 60.09 399 PRO B C 1
ATOM 6801 O O . PRO B 1 399 ? -24.391 29.188 8.234 1 60.09 399 PRO B O 1
ATOM 6804 N N . ALA B 1 400 ? -22.656 29.969 9.43 1 62.31 400 ALA B N 1
ATOM 6805 C CA . ALA B 1 400 ? -23.078 31.359 9.297 1 62.31 400 ALA B CA 1
ATOM 6806 C C . ALA B 1 400 ? -22.875 31.859 7.879 1 62.31 400 ALA B C 1
ATOM 6808 O O . ALA B 1 400 ? -23.547 32.812 7.441 1 62.31 400 ALA B O 1
ATOM 6809 N N . LYS B 1 401 ? -21.969 31.281 7.18 1 63.41 401 LYS B N 1
ATOM 6810 C CA . LYS B 1 401 ? -21.672 31.75 5.832 1 63.41 401 LYS B CA 1
ATOM 6811 C C . LYS B 1 401 ? -22.328 30.859 4.781 1 63.41 401 LYS B C 1
ATOM 6813 O O . LYS B 1 401 ? -22.266 31.141 3.584 1 63.41 401 LYS B O 1
ATOM 6818 N N . CYS B 1 402 ? -22.953 29.859 5.312 1 65.44 402 CYS B N 1
ATOM 6819 C CA . CYS B 1 402 ? -23.625 28.969 4.371 1 65.44 402 CYS B CA 1
ATOM 6820 C C . CYS B 1 402 ? -24.891 29.609 3.812 1 65.44 402 CYS B C 1
ATOM 6822 O O . CYS B 1 402 ? -25.578 30.344 4.516 1 65.44 402 CYS B O 1
ATOM 6824 N N . VAL B 1 403 ? -24.891 29.562 2.469 1 66.81 403 VAL B N 1
ATOM 6825 C CA . VAL B 1 403 ? -26.016 30.188 1.796 1 66.81 403 VAL B CA 1
ATOM 6826 C C . VAL B 1 403 ? -26.938 29.125 1.218 1 66.81 403 VAL B C 1
ATOM 6828 O O . VAL B 1 403 ? -26.469 28.125 0.669 1 66.81 403 VAL B O 1
ATOM 6831 N N . LEU B 1 404 ? -28.109 29.203 1.669 1 66.06 404 LEU B N 1
ATOM 6832 C CA . LEU B 1 404 ? -29.125 28.344 1.073 1 66.06 404 LEU B CA 1
ATOM 6833 C C . LEU B 1 404 ? -29.609 28.922 -0.258 1 66.06 404 LEU B C 1
ATOM 6835 O O . LEU B 1 404 ? -29.891 30.109 -0.358 1 66.06 404 LEU B O 1
ATOM 6839 N N . GLN B 1 405 ? -29.281 28.109 -1.31 1 63.09 405 GLN B N 1
ATOM 6840 C CA . GLN B 1 405 ? -29.75 28.516 -2.633 1 63.09 405 GLN B CA 1
ATOM 6841 C C . GLN B 1 405 ? -30.844 27.578 -3.133 1 63.09 405 GLN B C 1
ATOM 6843 O O . GLN B 1 405 ? -30.797 26.359 -2.879 1 63.09 405 GLN B O 1
ATOM 6848 N N . GLY B 1 406 ? -31.969 28.094 -3.625 1 61.94 406 GLY B N 1
ATOM 6849 C CA . GLY B 1 406 ? -33.062 27.344 -4.23 1 61.94 406 GLY B CA 1
ATOM 6850 C C . GLY B 1 406 ? -34.312 28.172 -4.406 1 61.94 406 GLY B C 1
ATOM 6851 O O . GLY B 1 406 ? -34.562 29.125 -3.664 1 61.94 406 GLY B O 1
ATOM 6852 N N . GLU B 1 407 ? -34.844 27.953 -5.562 1 60.69 407 GLU B N 1
ATOM 6853 C CA . GLU B 1 407 ? -36.094 28.672 -5.895 1 60.69 407 GLU B CA 1
ATOM 6854 C C . GLU B 1 407 ? -37.156 28.406 -4.863 1 60.69 407 GLU B C 1
ATOM 6856 O O . GLU B 1 407 ? -38 29.281 -4.586 1 60.69 407 GLU B O 1
ATOM 6861 N N . ASP B 1 408 ? -36.969 27.297 -4.207 1 59.91 408 ASP B N 1
ATOM 6862 C CA . ASP B 1 408 ? -38.031 26.906 -3.311 1 59.91 408 ASP B CA 1
ATOM 6863 C C . ASP B 1 408 ? -37.781 27.422 -1.893 1 59.91 408 ASP B C 1
ATOM 6865 O O . ASP B 1 408 ? -38.562 27.125 -0.979 1 59.91 408 ASP B O 1
ATOM 6869 N N . LEU B 1 409 ? -36.719 28.016 -1.641 1 58.94 409 LEU B N 1
ATOM 6870 C CA . LEU B 1 409 ? -36.375 28.484 -0.301 1 58.94 409 LEU B CA 1
ATOM 6871 C C . LEU B 1 409 ? -37.438 29.422 0.245 1 58.94 409 LEU B C 1
ATOM 6873 O O . LEU B 1 409 ? -37.781 29.359 1.424 1 58.94 409 LEU B O 1
ATOM 6877 N N . HIS B 1 410 ? -37.969 30.203 -0.643 1 59.69 410 HIS B N 1
ATOM 6878 C CA . HIS B 1 410 ? -38.938 31.188 -0.214 1 59.69 410 HIS B CA 1
ATOM 6879 C C . HIS B 1 410 ? -40.344 30.609 -0.287 1 59.69 410 HIS B C 1
ATOM 6881 O O . HIS B 1 410 ? -41.312 31.234 0.212 1 59.69 410 HIS B O 1
ATOM 6887 N N . ARG B 1 411 ? -40.375 29.375 -0.933 1 58.16 411 ARG B N 1
ATOM 6888 C CA . ARG B 1 411 ? -41.719 28.828 -1.146 1 58.16 411 ARG B CA 1
ATOM 6889 C C . ARG B 1 411 ? -41.906 27.531 -0.379 1 58.16 411 ARG B C 1
ATOM 6891 O O . ARG B 1 411 ? -42.844 26.781 -0.646 1 58.16 411 ARG B O 1
ATOM 6898 N N . ALA B 1 412 ? -41.062 27.359 0.51 1 57.75 412 ALA B N 1
ATOM 6899 C CA . ALA B 1 412 ? -41.188 26.078 1.202 1 57.75 412 ALA B CA 1
ATOM 6900 C C . ALA B 1 412 ? -42.406 26.062 2.129 1 57.75 412 ALA B C 1
ATOM 6902 O O . ALA B 1 412 ? -42.594 26.984 2.92 1 57.75 412 ALA B O 1
ATOM 6903 N N . ARG B 1 413 ? -43.375 25.391 1.693 1 57.97 413 ARG B N 1
ATOM 6904 C CA . ARG B 1 413 ? -44.625 25.25 2.455 1 57.97 413 ARG B CA 1
ATOM 6905 C C . ARG B 1 413 ? -44.594 23.953 3.264 1 57.97 413 ARG B C 1
ATOM 6907 O O . ARG B 1 413 ? -43.906 23 2.926 1 57.97 413 ARG B O 1
ATOM 6914 N N . GLU B 1 414 ? -45.281 24.016 4.375 1 56.84 414 GLU B N 1
ATOM 6915 C CA . GLU B 1 414 ? -45.469 22.859 5.238 1 56.84 414 GLU B CA 1
ATOM 6916 C C . GLU B 1 414 ? -46.031 21.672 4.453 1 56.84 414 GLU B C 1
ATOM 6918 O O . GLU B 1 414 ? -46.969 21.844 3.646 1 56.84 414 GLU B O 1
ATOM 6923 N N . LYS B 1 415 ? -45.375 20.469 4.5 1 55.91 415 LYS B N 1
ATOM 6924 C CA . LYS B 1 415 ? -45.781 19.203 3.908 1 55.91 415 LYS B CA 1
ATOM 6925 C C . LYS B 1 415 ? -45.438 19.141 2.428 1 55.91 415 LYS B C 1
ATOM 6927 O O . LYS B 1 415 ? -45.938 18.297 1.692 1 55.91 415 LYS B O 1
ATOM 6932 N N . GLN B 1 416 ? -44.719 20.141 1.964 1 56.97 416 GLN B N 1
ATOM 6933 C CA . GLN B 1 416 ? -44.25 20.094 0.581 1 56.97 416 GLN B CA 1
ATOM 6934 C C . GLN B 1 416 ? -42.719 19.891 0.513 1 56.97 416 GLN B C 1
ATOM 6936 O O . GLN B 1 416 ? -42 20.391 1.37 1 56.97 416 GLN B O 1
ATOM 6941 N N . THR B 1 417 ? -42.406 19.062 -0.346 1 58.06 417 THR B N 1
ATOM 6942 C CA . THR B 1 417 ? -40.969 18.797 -0.558 1 58.06 417 THR B CA 1
ATOM 6943 C C . THR B 1 417 ? -40.281 19.984 -1.231 1 58.06 417 THR B C 1
ATOM 6945 O O . THR B 1 417 ? -40.781 20.5 -2.246 1 58.06 417 THR B O 1
ATOM 6948 N N . ALA B 1 418 ? -39.531 20.703 -0.506 1 57.81 418 ALA B N 1
ATOM 6949 C CA . ALA B 1 418 ? -38.719 21.781 -1.07 1 57.81 418 ALA B CA 1
ATOM 6950 C C . ALA B 1 418 ? -37.281 21.344 -1.21 1 57.81 418 ALA B C 1
ATOM 6952 O O . ALA B 1 418 ? -36.781 20.516 -0.432 1 57.81 418 ALA B O 1
ATOM 6953 N N . SER B 1 419 ? -36.719 21.641 -2.348 1 60.38 419 SER B N 1
ATOM 6954 C CA . SER B 1 419 ? -35.312 21.328 -2.596 1 60.38 419 SER B CA 1
ATOM 6955 C C . SER B 1 419 ? -34.438 22.578 -2.547 1 60.38 419 SER B C 1
ATOM 6957 O O . SER B 1 419 ? -34.812 23.609 -3.117 1 60.38 419 SER B O 1
ATOM 6959 N N . PHE B 1 420 ? -33.562 22.562 -1.55 1 60.19 420 PHE B N 1
ATOM 6960 C CA . PHE B 1 420 ? -32.625 23.656 -1.463 1 60.19 420 PHE B CA 1
ATOM 6961 C C . PHE B 1 420 ? -31.172 23.156 -1.55 1 60.19 420 PHE B C 1
ATOM 6963 O O . PHE B 1 420 ? -30.922 21.969 -1.322 1 60.19 420 PHE B O 1
ATOM 6970 N N . THR B 1 421 ? -30.422 24.078 -2.158 1 62.5 421 THR B N 1
ATOM 6971 C CA . THR B 1 421 ? -28.984 23.812 -2.205 1 62.5 421 THR B CA 1
ATOM 6972 C C . THR B 1 421 ? -28.25 24.609 -1.139 1 62.5 421 THR B C 1
ATOM 6974 O O . THR B 1 421 ? -28.406 25.828 -1.048 1 62.5 421 THR B O 1
ATOM 6977 N N . LEU B 1 422 ? -27.781 23.797 -0.233 1 62.97 422 LEU B N 1
ATOM 6978 C CA . LEU B 1 422 ? -26.938 24.438 0.774 1 62.97 422 LEU B CA 1
ATOM 6979 C C . LEU B 1 422 ? -25.5 24.547 0.291 1 62.97 422 LEU B C 1
ATOM 6981 O O . LEU B 1 422 ? -24.859 23.531 0.01 1 62.97 422 LEU B O 1
ATOM 6985 N N . LEU B 1 423 ? -25.219 25.75 -0.05 1 64.12 423 LEU B N 1
ATOM 6986 C CA . LEU B 1 423 ? -23.828 26.016 -0.373 1 64.12 423 LEU B CA 1
ATOM 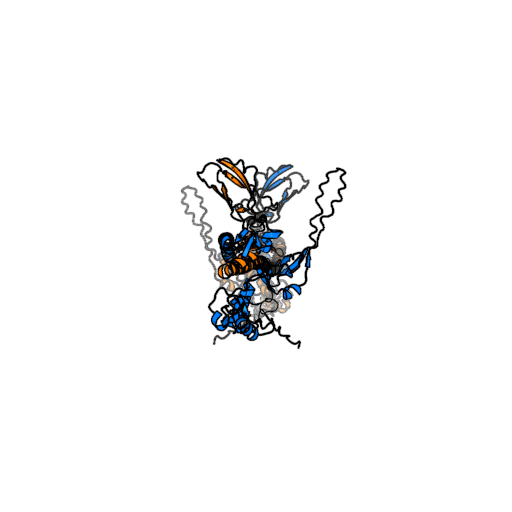6987 C C . LEU B 1 423 ? -23 26.25 0.894 1 64.12 423 LEU B C 1
ATOM 6989 O O . LEU B 1 423 ? -23.203 27.25 1.59 1 64.12 423 LEU B O 1
ATOM 6993 N N . CYS B 1 424 ? -22.281 25.188 1.171 1 62.78 424 CYS B N 1
ATOM 6994 C CA . CYS B 1 424 ? -21.453 25.266 2.373 1 62.78 424 CYS B CA 1
ATOM 6995 C C . CYS B 1 424 ? -20.172 26.047 2.102 1 62.78 424 CYS B C 1
ATOM 6997 O O . CYS B 1 424 ? -19.5 25.812 1.099 1 62.78 424 CYS B O 1
ATOM 6999 N N . LYS B 1 425 ? -20.125 27.062 2.852 1 63.44 425 LYS B N 1
ATOM 7000 C CA . LYS B 1 425 ? -18.938 27.906 2.762 1 63.44 425 LYS B CA 1
ATOM 7001 C C . LYS B 1 425 ? -18.109 27.844 4.043 1 63.44 425 LYS B C 1
ATOM 7003 O O . LYS B 1 425 ? -18.641 27.484 5.105 1 63.44 425 LYS B O 1
ATOM 7008 N N . ASP B 1 426 ? -16.844 28.047 3.908 1 61.72 426 ASP B N 1
ATOM 7009 C CA . ASP B 1 426 ? -15.953 28.094 5.07 1 61.72 426 ASP B CA 1
ATOM 7010 C C . ASP B 1 426 ? -15.984 29.469 5.73 1 61.72 426 ASP B C 1
ATOM 7012 O O . ASP B 1 426 ? -16.766 30.328 5.332 1 61.72 426 ASP B O 1
ATOM 7016 N N . ALA B 1 427 ? -15.328 29.578 6.801 1 58.53 427 ALA B N 1
ATOM 7017 C CA . ALA B 1 427 ? -15.305 30.812 7.574 1 58.53 427 ALA B CA 1
ATOM 7018 C C . ALA B 1 427 ? -14.852 32 6.715 1 58.53 427 ALA B C 1
ATOM 7020 O O . ALA B 1 427 ? -15.219 33.125 6.977 1 58.53 427 ALA B O 1
ATOM 7021 N N . ALA B 1 428 ? -14.133 31.656 5.641 1 59.5 428 ALA B N 1
ATOM 7022 C CA . ALA B 1 428 ? -13.664 32.719 4.742 1 59.5 428 ALA B CA 1
ATOM 7023 C C . ALA B 1 428 ? -14.68 33 3.641 1 59.5 428 ALA B C 1
ATOM 7025 O O . ALA B 1 428 ? -14.5 33.906 2.842 1 59.5 428 ALA B O 1
ATOM 7026 N N . GLY B 1 429 ? -15.766 32.281 3.66 1 61.53 429 GLY B N 1
ATOM 7027 C CA . GLY B 1 429 ? -16.812 32.5 2.676 1 61.53 429 GLY B CA 1
ATOM 7028 C C . GLY B 1 429 ? -16.594 31.703 1.397 1 61.53 429 GLY B C 1
ATOM 7029 O O . GLY B 1 429 ? -17.297 31.906 0.406 1 61.53 429 GLY B O 1
ATOM 7030 N N . GLU B 1 430 ? -15.594 30.922 1.487 1 63.31 430 GLU B N 1
ATOM 7031 C CA . GLU B 1 430 ? -15.312 30.141 0.288 1 63.31 430 GLU B CA 1
ATOM 7032 C C . GLU B 1 430 ? -16.078 28.828 0.286 1 63.31 430 GLU B C 1
ATOM 7034 O O . GLU B 1 430 ? -16.312 28.234 1.342 1 63.31 430 GLU B O 1
ATOM 7039 N N . SER B 1 431 ? -16.469 28.5 -0.997 1 60.91 431 SER B N 1
ATOM 7040 C CA . SER B 1 431 ? -17.281 27.297 -1.156 1 60.91 431 SER B CA 1
ATOM 7041 C C . SER B 1 431 ? -16.484 26.047 -0.804 1 60.91 431 SER B C 1
ATOM 7043 O O . SER B 1 431 ? -15.281 25.969 -1.086 1 60.91 431 SER B O 1
ATOM 7045 N N . MET B 1 432 ? -17.156 25.312 0.002 1 58.97 432 MET B N 1
ATOM 7046 C CA . MET B 1 432 ? -16.531 24.047 0.406 1 58.97 432 MET B CA 1
ATOM 7047 C C . MET B 1 432 ? -16.328 23.141 -0.795 1 58.97 432 MET B C 1
ATOM 7049 O O . MET B 1 432 ? -17.188 23.031 -1.661 1 58.97 432 MET B O 1
ATOM 7053 N N . GLY B 1 433 ? -15.18 23.016 -1.319 1 51.81 433 GLY B N 1
ATOM 7054 C CA . GLY B 1 433 ? -14.914 22.203 -2.498 1 51.81 433 GLY B CA 1
ATOM 7055 C C . GLY B 1 433 ? -15.359 20.766 -2.348 1 51.81 433 GLY B C 1
ATOM 7056 O O . GLY B 1 433 ? -15.672 20.094 -3.338 1 51.81 433 GLY B O 1
ATOM 7057 N N . ARG B 1 434 ? -14.961 20.141 -1.277 1 51.19 434 ARG B N 1
ATOM 7058 C CA . ARG B 1 434 ? -15.258 18.703 -1.177 1 51.19 434 ARG B CA 1
ATOM 7059 C C . ARG B 1 434 ? -16.391 18.453 -0.182 1 51.19 434 ARG B C 1
ATOM 7061 O O . ARG B 1 434 ? -16.531 19.188 0.796 1 51.19 434 ARG B O 1
ATOM 7068 N N . GLY B 1 435 ? -17.5 17.641 -0.651 1 49.03 435 GLY B N 1
ATOM 7069 C CA . GLY B 1 435 ? -18.641 17.156 0.103 1 49.03 435 GLY B CA 1
ATOM 7070 C C . GLY B 1 435 ? -18.266 16.156 1.171 1 49.03 435 GLY B C 1
ATOM 7071 O O . GLY B 1 435 ? -17.125 15.711 1.248 1 49.03 435 GLY B O 1
ATOM 7072 N N . GLY B 1 436 ? -18.906 16.25 2.439 1 48.31 436 GLY B N 1
ATOM 7073 C CA . GLY B 1 436 ? -18.828 15.227 3.463 1 48.31 436 GLY B CA 1
ATOM 7074 C C . GLY B 1 436 ? -19.188 15.734 4.848 1 48.31 436 GLY B C 1
ATOM 7075 O O . GLY B 1 436 ? -19.219 14.961 5.809 1 48.31 436 GLY B O 1
ATOM 7076 N N . ASP B 1 437 ? -19.172 16.984 4.918 1 49.03 437 ASP B N 1
ATOM 7077 C CA . ASP B 1 437 ? -19.547 17.422 6.258 1 49.03 437 ASP B CA 1
ATOM 7078 C C . ASP B 1 437 ? -21.031 17.203 6.52 1 49.03 437 ASP B C 1
ATOM 7080 O O . ASP B 1 437 ? -21.859 17.266 5.602 1 49.03 437 ASP B O 1
ATOM 7084 N N . SER B 1 438 ? -21.266 16.625 7.609 1 50.41 438 SER B N 1
ATOM 7085 C CA . SER B 1 438 ? -22.641 16.484 8.055 1 50.41 438 SER B CA 1
ATOM 7086 C C . SER B 1 438 ? -23.234 17.844 8.445 1 50.41 438 SER B C 1
ATOM 7088 O O . SER B 1 438 ? -22.688 18.531 9.305 1 50.41 438 SER B O 1
ATOM 7090 N N . VAL B 1 439 ? -23.938 18.375 7.508 1 54.16 439 VAL B N 1
ATOM 7091 C CA . VAL B 1 439 ? -24.594 19.656 7.789 1 54.16 439 VAL B CA 1
ATOM 7092 C C . VAL B 1 439 ? -26.031 19.406 8.25 1 54.16 439 VAL B C 1
ATOM 7094 O O . VAL B 1 439 ? -26.75 18.594 7.648 1 54.16 439 VAL B O 1
ATOM 7097 N N . HIS B 1 440 ? -26.25 19.938 9.477 1 55.16 440 HIS B N 1
ATOM 7098 C CA . HIS B 1 440 ? -27.625 19.922 9.977 1 55.16 440 HIS B CA 1
ATOM 7099 C C . HIS B 1 440 ? -28.328 21.234 9.688 1 55.16 440 HIS B C 1
ATOM 7101 O O . HIS B 1 440 ? -27.781 22.312 9.953 1 55.16 440 HIS B O 1
ATOM 7107 N N . VAL B 1 441 ? -29.359 21.094 8.844 1 55.66 441 VAL B N 1
ATOM 7108 C CA . VAL B 1 441 ? -30.141 22.266 8.5 1 55.66 441 VAL B CA 1
ATOM 7109 C C . VAL B 1 441 ? -31.453 22.266 9.266 1 55.66 441 VAL B C 1
ATOM 7111 O O . VAL B 1 441 ? -32.188 21.266 9.258 1 55.66 441 VAL B O 1
ATOM 7114 N N . ALA B 1 442 ? -31.625 23.297 10.133 1 55.16 442 ALA B N 1
ATOM 7115 C CA . ALA B 1 442 ? -32.906 23.484 10.797 1 55.16 442 ALA B CA 1
ATOM 7116 C C . ALA B 1 442 ? -33.75 24.531 10.078 1 55.16 442 ALA B C 1
ATOM 7118 O O . ALA B 1 442 ? -33.281 25.625 9.797 1 55.16 442 ALA B O 1
ATOM 7119 N N . VAL B 1 443 ? -34.844 24.047 9.547 1 53.78 443 VAL B N 1
ATOM 7120 C CA . VAL B 1 443 ? -35.812 24.953 8.898 1 53.78 443 VAL B CA 1
ATOM 7121 C C . VAL B 1 443 ? -36.875 25.375 9.898 1 53.78 443 VAL B C 1
ATOM 7123 O O . VAL B 1 443 ? -37.531 24.547 10.508 1 53.78 443 VAL B O 1
ATOM 7126 N N . VAL B 1 444 ? -36.781 26.656 10.273 1 54.75 444 VAL B N 1
ATOM 7127 C CA . VAL B 1 444 ? -37.75 27.203 11.219 1 54.75 444 VAL B CA 1
ATOM 7128 C C . VAL B 1 444 ? -38.781 28.062 10.469 1 54.75 444 VAL B C 1
ATOM 7130 O O . VAL B 1 444 ? -38.406 28.891 9.641 1 54.75 444 VAL B O 1
ATOM 7133 N N . PRO B 1 445 ? -40.031 27.641 10.484 1 51.12 445 PRO B N 1
ATOM 7134 C CA . PRO B 1 445 ? -41.062 28.484 9.875 1 51.12 445 PRO B CA 1
ATOM 7135 C C . PRO B 1 445 ? -41.031 29.922 10.398 1 51.12 445 PRO B C 1
ATOM 7137 O O . PRO B 1 445 ? -40.688 30.141 11.555 1 51.12 445 PRO B O 1
ATOM 7140 N N . LYS B 1 446 ? -40.969 30.844 9.5 1 52.12 446 LYS B N 1
ATOM 7141 C CA . LYS B 1 446 ? -40.906 32.25 9.859 1 52.12 446 LYS B CA 1
ATOM 7142 C C . LYS B 1 446 ? -41.938 32.594 10.922 1 52.12 446 LYS B C 1
ATOM 7144 O O . LYS B 1 446 ? -41.656 33.375 11.836 1 52.12 446 LYS B O 1
ATOM 7149 N N . ASP B 1 447 ? -43.25 32.438 10.594 1 50.28 447 ASP B N 1
ATOM 7150 C CA . ASP B 1 447 ? -44.281 32.938 11.477 1 50.28 447 ASP B CA 1
ATOM 7151 C C . ASP B 1 447 ? -44.344 32.188 12.797 1 50.28 447 ASP B C 1
ATOM 7153 O O . ASP B 1 447 ? -44.781 32.719 13.812 1 50.28 447 ASP B O 1
ATOM 7157 N N . LYS B 1 448 ? -44.875 30.766 12.695 1 46.53 448 LYS B N 1
ATOM 7158 C CA . LYS B 1 448 ? -45.344 30.188 13.945 1 46.53 448 LYS B CA 1
ATOM 7159 C C . LYS B 1 448 ? -44.188 29.859 14.883 1 46.53 448 LYS B C 1
ATOM 7161 O O . LYS B 1 448 ? -43.156 29.344 14.453 1 46.53 448 LYS B O 1
ATOM 7166 N N . LYS B 1 449 ? -44.156 30.5 16.031 1 41.62 449 LYS B N 1
ATOM 7167 C CA . LYS B 1 449 ? -43.375 30.281 17.25 1 41.62 449 LYS B CA 1
ATOM 7168 C C . LYS B 1 449 ? -43.062 28.797 17.438 1 41.62 449 LYS B C 1
ATOM 7170 O O . LYS B 1 449 ? -42.25 28.438 18.281 1 41.62 449 LYS B O 1
ATOM 7175 N N . ASP B 1 450 ? -44.125 27.922 17.297 1 38.03 450 ASP B N 1
ATOM 7176 C CA . ASP B 1 450 ? -43.969 26.516 17.688 1 38.03 450 ASP B CA 1
ATOM 7177 C C . ASP B 1 450 ? -42.938 25.812 16.797 1 38.03 450 ASP B C 1
ATOM 7179 O O . ASP B 1 450 ? -43.125 25.719 15.578 1 38.03 450 ASP B O 1
ATOM 7183 N N . ARG B 1 451 ? -41.719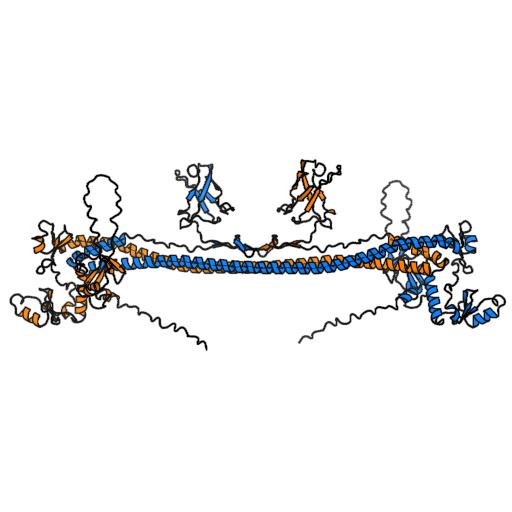 25.906 17.234 1 39.5 451 ARG B N 1
ATOM 7184 C CA . ARG B 1 451 ? -40.344 25.688 16.781 1 39.5 451 ARG B CA 1
ATOM 7185 C C . ARG B 1 451 ? -40.188 24.312 16.172 1 39.5 451 ARG B C 1
ATOM 7187 O O . ARG B 1 451 ? -39.938 23.328 16.891 1 39.5 451 ARG B O 1
ATOM 7194 N N . PHE B 1 452 ? -41.125 23.719 15.422 1 33.38 452 PHE B N 1
ATOM 7195 C CA . PHE B 1 452 ? -40.656 22.438 14.906 1 33.38 452 PHE B CA 1
ATOM 7196 C C . PHE B 1 452 ? -39.406 22.594 14.062 1 33.38 452 PHE B C 1
ATOM 7198 O O . PHE B 1 452 ? -39.375 23.375 13.102 1 33.38 452 PHE B O 1
ATOM 7205 N N . VAL B 1 453 ? -38.25 22.625 14.688 1 37.34 453 VAL B N 1
ATOM 7206 C CA . VAL B 1 453 ? -36.938 22.531 14.078 1 37.34 453 VAL B CA 1
ATOM 7207 C C . VAL B 1 453 ? -36.812 21.219 13.305 1 37.34 453 VAL B C 1
ATOM 7209 O O . VAL B 1 453 ? -36.969 20.141 13.875 1 37.34 453 VAL B O 1
ATOM 7212 N N . LEU B 1 454 ? -37.312 21.188 12.094 1 35.5 454 LEU B N 1
ATOM 7213 C CA . LEU B 1 454 ? -36.938 20 11.32 1 35.5 454 LEU B CA 1
ATOM 7214 C C . LEU B 1 454 ? -35.406 19.906 11.172 1 35.5 454 LEU B C 1
ATOM 7216 O O . LEU B 1 454 ? -34.75 20.875 10.734 1 35.5 454 LEU B O 1
ATOM 7220 N N . HIS B 1 455 ? -34.938 19.203 12.125 1 37.53 455 HIS B N 1
ATOM 7221 C CA . HIS B 1 455 ? -33.531 18.828 12.008 1 37.53 455 HIS B CA 1
ATOM 7222 C C . HIS B 1 455 ? -33.312 17.828 10.875 1 37.53 455 HIS B C 1
ATOM 7224 O O . HIS B 1 455 ? -33.969 16.797 10.828 1 37.53 455 HIS B O 1
ATOM 7230 N N . SER B 1 456 ? -33.375 18.266 9.695 1 36.78 456 SER B N 1
ATOM 7231 C CA . SER B 1 456 ? -32.969 17.281 8.695 1 36.78 456 SER B CA 1
ATOM 7232 C C . SER B 1 456 ? -31.438 17.188 8.617 1 36.78 456 SER B C 1
ATOM 7234 O O . SER B 1 456 ? -30.75 18.203 8.594 1 36.78 456 SER B O 1
ATOM 7236 N N . GLN B 1 457 ? -30.969 16.141 9.258 1 37.38 457 GLN B N 1
ATOM 7237 C CA . GLN B 1 457 ? -29.578 15.773 9 1 37.38 457 GLN B CA 1
ATOM 7238 C C . GLN B 1 457 ? -29.344 15.5 7.52 1 37.38 457 GLN B C 1
ATOM 7240 O O . GLN B 1 457 ? -30.047 14.695 6.91 1 37.38 457 GLN B O 1
ATOM 7245 N N . VAL B 1 458 ? -29.094 16.484 6.754 1 35.66 458 VAL B N 1
ATOM 7246 C CA . VAL B 1 458 ? -28.703 16.203 5.375 1 35.66 458 VAL B CA 1
ATOM 7247 C C . VAL B 1 458 ? -27.266 15.711 5.328 1 35.66 458 VAL B C 1
ATOM 7249 O O . VAL B 1 458 ? -26.359 16.406 5.805 1 35.66 458 VAL B O 1
ATOM 7252 N N . SER B 1 459 ? -27.047 14.508 5.703 1 35.22 459 SER B N 1
ATOM 7253 C CA . SER B 1 459 ? -25.75 13.961 5.348 1 35.22 459 SER B CA 1
ATOM 7254 C C . SER B 1 459 ? -25.5 14.047 3.848 1 35.22 459 SER B C 1
ATOM 7256 O O . SER B 1 459 ? -26.047 13.258 3.074 1 35.22 459 SER B O 1
ATOM 7258 N N . GLY B 1 460 ? -26.016 14.984 3.162 1 33.22 460 GLY B N 1
ATOM 7259 C CA . GLY B 1 460 ? -25.734 14.867 1.739 1 33.22 460 GLY B CA 1
ATOM 7260 C C . GLY B 1 460 ? -24.25 14.797 1.425 1 33.22 460 GLY B C 1
ATOM 7261 O O . GLY B 1 460 ? -23.422 15.375 2.143 1 33.22 460 GLY B O 1
ATOM 7262 N N . VAL B 1 461 ? -23.859 13.555 1.141 1 33.34 461 VAL B N 1
ATOM 7263 C CA . VAL B 1 461 ? -22.594 13.367 0.452 1 33.34 461 VAL B CA 1
ATOM 7264 C C . VAL B 1 461 ? -22.406 14.445 -0.616 1 33.34 461 VAL B C 1
ATOM 7266 O O . VAL B 1 461 ? -23.203 14.531 -1.554 1 33.34 461 VAL B O 1
ATOM 7269 N N . ILE B 1 462 ? -22.109 15.617 -0.206 1 35.78 462 ILE B N 1
ATOM 7270 C CA . ILE B 1 462 ? -21.594 16.547 -1.195 1 35.78 462 ILE B CA 1
ATOM 7271 C C . ILE B 1 462 ? -20.562 15.852 -2.074 1 35.78 462 ILE B C 1
ATOM 7273 O O . ILE B 1 462 ? -19.375 15.82 -1.74 1 35.78 462 ILE B O 1
ATOM 7277 N N . GLY B 1 463 ? -20.641 14.57 -2.094 1 32.72 463 GLY B N 1
ATOM 7278 C CA . GLY B 1 463 ? -19.703 13.992 -3.057 1 32.72 463 GLY B CA 1
ATOM 7279 C C . GLY B 1 463 ? -19.891 14.547 -4.457 1 32.72 463 GLY B C 1
ATOM 7280 O O . GLY B 1 463 ? -21.016 14.633 -4.961 1 32.72 463 GLY B O 1
ATOM 7281 N N . GLY B 1 464 ? -19.031 15.609 -4.723 1 30.77 464 GLY B N 1
ATOM 7282 C CA . GLY B 1 464 ? -18.891 16.078 -6.09 1 30.77 464 GLY B CA 1
ATOM 7283 C C . GLY B 1 464 ? -18.906 14.953 -7.109 1 30.77 464 GLY B C 1
ATOM 7284 O O . GLY B 1 464 ? -18.203 13.961 -6.961 1 30.77 464 GLY B O 1
ATOM 7285 N N . ASP B 1 465 ? -19.984 14.43 -7.645 1 32.16 465 ASP B N 1
ATOM 7286 C CA . ASP B 1 465 ? -19.781 13.922 -9 1 32.16 465 ASP B CA 1
ATOM 7287 C C . ASP B 1 465 ? -18.797 14.797 -9.766 1 32.16 465 ASP B C 1
ATOM 7289 O O . ASP B 1 465 ? -18.484 15.914 -9.344 1 32.16 465 ASP B O 1
ATOM 7293 N N . GLU B 1 466 ? -18.109 14.258 -10.852 1 34 466 GLU B N 1
ATOM 7294 C CA . GLU B 1 466 ? -17.25 15.086 -11.688 1 34 466 GLU B CA 1
ATOM 7295 C C . GLU B 1 466 ? -17.797 16.5 -11.805 1 34 466 GLU B C 1
ATOM 7297 O O . GLU B 1 466 ? -17.031 17.453 -12.047 1 34 466 GLU B O 1
ATOM 7302 N N . THR B 1 467 ? -19.109 16.594 -12.164 1 31.48 467 THR B N 1
ATOM 7303 C CA . THR B 1 467 ? -19.594 17.906 -12.586 1 31.48 467 THR B CA 1
ATOM 7304 C C . THR B 1 467 ? -19.969 18.75 -11.367 1 31.48 467 THR B C 1
ATOM 7306 O O . THR B 1 467 ? -20.812 18.359 -10.562 1 31.48 467 THR B O 1
ATOM 7309 N N . GLY B 1 468 ? -19.172 19.219 -10.375 1 32.03 468 GLY B N 1
ATOM 7310 C CA . GLY B 1 468 ? -19.312 20.172 -9.281 1 32.03 468 GLY B CA 1
ATOM 7311 C C . GLY B 1 468 ? -20.75 20.422 -8.883 1 32.03 468 GLY B C 1
ATOM 7312 O O . GLY B 1 468 ? -21.016 21.328 -8.086 1 32.03 468 GLY B O 1
ATOM 7313 N N . ASN B 1 469 ? -21.734 20 -9.672 1 30.41 469 ASN B N 1
ATOM 7314 C CA . ASN B 1 469 ? -23.094 20.469 -9.414 1 30.41 469 ASN B CA 1
ATOM 7315 C C . ASN B 1 469 ? -23.719 19.75 -8.227 1 30.41 469 ASN B C 1
ATOM 7317 O O . ASN B 1 469 ? -23.547 18.531 -8.07 1 30.41 469 ASN B O 1
ATOM 7321 N N . LEU B 1 470 ? -23.891 20.453 -7.105 1 33.56 470 LEU B N 1
ATOM 7322 C CA . LEU B 1 470 ? -24.562 20.125 -5.859 1 33.56 470 LEU B CA 1
ATOM 7323 C C . LEU B 1 470 ? -25.984 19.609 -6.133 1 33.56 470 LEU B C 1
ATOM 7325 O O . LEU B 1 470 ? -26.734 20.234 -6.898 1 33.56 470 LEU B O 1
ATOM 7329 N N . ARG B 1 471 ? -26.25 18.297 -6.043 1 33.84 471 ARG B N 1
ATOM 7330 C CA . ARG B 1 471 ? -27.609 17.797 -6.215 1 33.84 471 ARG B CA 1
ATOM 7331 C C . ARG B 1 471 ? -28.547 18.375 -5.152 1 33.84 471 ARG B C 1
ATOM 7333 O O . ARG B 1 471 ? -28.172 18.484 -3.984 1 33.84 471 ARG B O 1
ATOM 7340 N N . PRO B 1 472 ? -29.594 19.062 -5.598 1 35.91 472 PRO B N 1
ATOM 7341 C CA . PRO B 1 472 ? -30.688 19.562 -4.75 1 35.91 472 PRO B CA 1
ATOM 7342 C C . PRO B 1 472 ? -31.234 18.484 -3.812 1 35.91 472 PRO B C 1
ATOM 7344 O O . PRO B 1 472 ? -31.234 17.297 -4.156 1 35.91 472 PRO B O 1
ATOM 7347 N N . PHE B 1 473 ? -30.875 18.547 -2.527 1 36.5 473 PHE B N 1
ATOM 7348 C CA . PHE B 1 473 ? -31.547 17.594 -1.645 1 36.5 473 PHE B CA 1
ATOM 7349 C C . PHE B 1 473 ? -32.906 18.109 -1.232 1 36.5 473 PHE B C 1
ATOM 7351 O O . PHE B 1 473 ? -33.094 19.297 -0.928 1 36.5 473 PHE B O 1
ATOM 7358 N N . PRO B 1 474 ? -33.875 17.25 -1.671 1 37.78 474 PRO B N 1
ATOM 7359 C CA . PRO B 1 474 ? -35.25 17.578 -1.315 1 37.78 474 PRO B CA 1
ATOM 7360 C C . PRO B 1 474 ? -35.5 17.609 0.194 1 37.78 474 PRO B C 1
ATOM 7362 O O . PRO B 1 474 ? -34.875 16.828 0.93 1 37.78 474 PRO B O 1
ATOM 7365 N N . VAL B 1 475 ? -35.625 18.734 0.771 1 34.81 475 VAL B N 1
ATOM 7366 C CA . VAL B 1 475 ? -36.031 18.828 2.17 1 34.81 475 VAL B CA 1
ATOM 7367 C C . VAL B 1 475 ? -37.531 19 2.26 1 34.81 475 VAL B C 1
ATOM 7369 O O . VAL B 1 475 ? -38.125 19.781 1.511 1 34.81 475 VAL B O 1
ATOM 7372 N N . VAL B 1 476 ? -38.094 17.922 2.738 1 31.67 476 VAL B N 1
ATOM 7373 C CA . VAL B 1 476 ? -39.5 18.062 3.049 1 31.67 476 VAL B CA 1
ATOM 7374 C C . VAL B 1 476 ? -39.688 18.922 4.301 1 31.67 476 VAL B C 1
ATOM 7376 O O . VAL B 1 476 ? -39.156 18.594 5.363 1 31.67 476 VAL B O 1
ATOM 7379 N N . ILE B 1 477 ? -40 20.172 4.031 1 30.25 477 ILE B N 1
ATOM 7380 C CA . ILE B 1 477 ? -40.344 21.062 5.133 1 30.25 477 ILE B CA 1
ATOM 7381 C C . ILE B 1 477 ? -41.812 20.906 5.508 1 30.25 477 ILE B C 1
ATOM 7383 O O . ILE B 1 477 ? -42.688 21.031 4.656 1 30.25 477 ILE B O 1
#

Organism: Lynx pardinus (NCBI:txid191816)

pLDDT: mean 76.63, std 22.7, range [23.14, 98.19]

Nearest PDB structures (foldseek):
  7z36-assembly1_B  TM=5.837E-01  e=3.327E-10  Homo sapiens
  7z36-assembly1_A  TM=5.233E-01  e=6.770E-09  Homo sapiens
  2yvr-assembly1_A  TM=9.456E-01  e=9.683E-04  Homo sapiens
  7z36-assembly1_B  TM=5.810E-01  e=1.936E-10  Homo sapiens
  7z36-assembly1_A  TM=5.238E-01  e=9.642E-09  Homo sapiens

InterPro domains:
  IPR000315 B-box-type zinc finger [PF00643] (188-224)
  IPR000315 B-box-type zinc finger [PS50119] (130-176)
  IPR000315 B-box-type zinc finger [PS50119] (186-222)
  IPR000315 B-box-type zinc finger [SM00336] (130-176)
  IPR000315 B-box-type zinc finger [SM00336] (186-227)
  IPR001841 Zinc finger, RING-type [PS50089] (29-98)
  IPR001841 Zinc finger, RING-type [SM00184] (29-97)
  IPR003649 B-box, C-terminal [SM00502] (234-360)
  IPR013083 Zinc finger, RING/FYVE/PHD-type [G3DSA:3.30.40.10] (24-105)
  IPR013783 Immunoglobulin-like fold [G3DSA:2.60.40.10] (395-466)
  IPR014756 Immunoglobulin E-set [SSF81296] (397-449)
  IPR017907 Zinc finger, RING-type, conserved site [PS00518] (44-53)
  IPR027370 Zinc finger, RING-type, eukaryotic [PF13445] (29-54)
  IPR047153 TRIM45/56/19-like [PTHR25462] (28-387)